Protein AF-0000000076573783 (afdb_homodimer)

Foldseek 3Di:
DVVVVVVLLDQDDPVPCPWPQPAPPPPPPPPPVPVPPDDDPDFDPADQAAEEEEPFLFQAFALHGDPLNLVLLQQQAAPVSAGRHQYAYAYQDDDDLVVVQVSVCVSNVYHDDSLSYHYQCLLLLQVQVCQAFQEEEDADDPRVVSSVVSRRDRYDYLVVVCLQPVVQQVVDVVSVVVCVVHHDHNQPPDFHQEYEYSWHHPPLSSVLSVVLLSQQVQRRNPDHDPARDQGGHAYEYTRLFQWWGHNDPATDGIRNVSVVVSQVVNCVVRVYGDDHQAYTGFLFLSPVQSSLLSSQVSCVVVVNPHHRAEYEYEDAALQTRQLSQLLNQQLLVQLCVVVVVDDDDLQVSLVSQVVSDPDNNRTRDSRGDGDDDNYNHYFYEHEDSINDHPVCVVVCLVDPDGHRPVSPPPSSSSDGSGYDNGVSRVSSNVCNVSVHGNHDD/DVVVVVVLLDQDDPVPCPFPQPAPPPPPPPPPCPQPPDDDPDFDPADQAAEEEEPFLFQDFALHGDPLNLVLLQQQAAPVSAGRHQYAYAYQDDDDLVVVQVSVCVSNVYHDDSLSYHYQCLLLLQVQVCQAFQEEEDADDPRVVSSVVSRRDRYDYLVVVCLQPVVQQVVDVVSVVVCVVHHDHNQPPDFHQEYEYSWHHPPLSSVLSVVLLSQQVQRRNPDHDPARDQGGHAYEYTRLFQWWGHNDPATDGIRNVSVVVSQVVNCVVRVYGDDHQAYTGWLFLSPVQSSLLSSQVSCVVVVNPHHRAEYEYEDAALQTRQLSQLQNQQLLVQLCVVVVVDDDDLQVSLVSQVVSDPDNNRTRDSRGPGDDDNYNHYFYEHEDSINDHPVCVVVCLVDVPGHRPVSPPPSSSSDGSGYYNGSSRVSSVVCNVSVHGNHDD

Solvent-accessible surface area (backbone atoms only — not comparable to full-atom values): 46463 Å² total; per-residue (Å²): 117,69,69,64,51,52,56,70,70,50,60,64,57,76,85,67,53,80,65,54,64,62,51,78,73,71,68,76,70,74,69,60,55,85,81,62,65,58,65,90,85,63,67,52,66,62,60,40,45,34,41,36,30,33,40,62,14,44,34,21,40,58,94,41,68,37,70,51,30,47,53,33,53,53,59,39,17,23,82,85,57,44,73,56,56,33,59,34,36,47,35,54,51,65,80,61,43,61,63,50,38,54,51,51,23,64,73,57,62,46,91,70,58,49,74,37,47,34,38,11,51,53,66,51,52,46,44,63,87,56,18,78,39,39,28,36,49,40,39,66,79,66,52,63,60,56,42,42,73,36,53,38,71,34,74,43,45,62,68,58,52,45,57,30,40,57,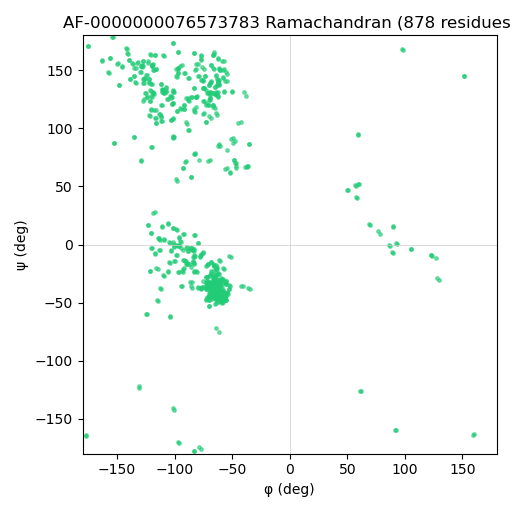60,62,47,59,66,43,62,68,48,44,56,49,47,73,77,51,77,66,72,42,88,78,59,73,64,37,55,30,38,36,36,44,36,46,51,69,43,39,60,52,54,49,47,49,51,47,40,25,38,58,38,50,24,46,68,82,58,56,64,92,59,78,58,92,66,56,50,48,26,36,37,22,15,42,38,30,60,41,34,45,76,36,78,46,68,35,66,32,31,19,42,51,48,51,35,46,40,50,50,42,22,37,74,57,70,44,78,71,70,65,57,29,44,37,10,53,39,27,39,39,40,55,53,49,47,48,32,45,30,52,53,44,25,49,75,74,65,45,82,57,63,42,39,34,35,38,38,39,21,16,37,41,67,30,44,20,24,16,37,42,50,34,30,51,32,40,50,43,38,36,65,72,52,68,73,52,91,69,53,70,72,54,45,33,53,46,49,61,67,37,41,90,46,80,31,31,46,70,55,68,79,40,90,63,63,82,90,56,55,67,40,50,42,22,35,36,24,46,62,29,71,32,47,79,89,41,49,67,56,48,58,74,49,74,51,58,48,43,78,95,62,65,83,50,59,76,36,34,53,28,45,30,62,28,71,34,50,30,56,43,49,35,51,49,32,54,76,64,51,46,56,37,67,53,111,116,68,69,64,51,52,58,70,70,50,61,65,56,77,85,67,52,78,66,56,63,60,52,78,74,73,68,75,71,72,70,60,56,85,83,63,66,57,64,91,84,64,68,54,69,60,58,42,45,34,41,38,30,33,40,64,16,43,35,20,39,58,93,41,69,37,70,50,31,47,54,33,53,53,60,39,17,24,82,86,57,44,73,55,55,32,57,34,36,48,34,55,51,64,80,61,43,60,61,50,38,54,50,52,22,64,72,58,62,47,92,69,58,49,74,36,47,33,38,12,50,54,65,52,51,45,44,63,86,56,19,77,38,40,28,36,49,40,38,65,78,66,50,63,60,55,42,41,74,36,53,38,71,37,74,42,46,62,67,58,50,45,56,31,40,57,62,63,46,60,64,43,63,68,48,45,57,48,46,73,77,51,78,67,72,41,88,78,61,73,65,36,56,30,38,35,35,44,36,47,51,71,42,40,60,51,52,50,47,47,51,48,40,26,38,58,39,50,25,46,68,84,56,56,65,93,58,78,59,91,67,55,49,48,27,36,37,22,15,44,37,31,60,42,33,46,75,35,77,46,69,35,67,32,31,19,43,51,47,51,34,47,40,51,50,41,23,38,74,58,70,45,78,70,69,66,58,28,45,36,11,54,40,25,38,38,41,54,53,48,47,50,33,44,30,51,52,44,25,49,74,72,67,45,83,58,65,43,40,33,35,38,38,40,22,17,37,41,67,29,44,21,24,16,38,43,50,34,29,51,32,40,49,43,37,37,65,72,52,67,73,52,89,70,54,70,72,53,44,35,54,43,48,60,68,37,42,92,47,79,31,32,46,69,57,68,80,41,91,64,63,81,87,57,54,67,42,49,45,23,36,36,25,47,62,29,70,32,46,79,89,42,51,67,57,48,58,72,50,74,50,57,46,44,77,92,61,65,83,50,61,76,36,34,52,28,46,31,66,28,72,34,50,30,56,42,49,37,51,48,33,56,74,64,51,45,56,37,68,51,110

Nearest PDB structures (foldseek):
  3rf6-assembly1_B  TM=8.123E-01  e=5.732E-24  Saccharomyces cerevisiae
  3kc2-assembly1_A  TM=8.515E-01  e=7.891E-23  Saccharomyces cerevisiae
  2x4d-assembly1_A  TM=7.204E-01  e=2.979E-10  Homo sapiens
  4i9f-assembly1_A  TM=7.483E-01  e=1.105E-09  Mycobacterium tuberculosis
  4i9f-assembly1_B  TM=7.111E-01  e=5.979E-08  Mycobacterium tuberculosis

Secondary structure (DSSP, 8-state):
-HHHHHHHH----GGG----B-----------HHHH---TT---SS-SEEEEE--BTTTEETTEEPHHHHHHHHHTB-TTSSBSS-EEEE-S--S-HHHHHHHHHHHHT----GGGEE-TTGGGGG-GGGTTSEEEEESSS-HHHHHHHHT-SEEE-HHHHHHH-GGG--SSHHHHHHHHH-----TTPPPP-EEEE-S--S-HHHHHHHHHHHHHTTT--SS--SS--S--S-EEEE---SEE--SSSS-EE-HHHHHHHHHHHHHHHHSS----SEEESTT-HHHHHHHHHHHHHHHHHTT--SPP-EEEEEES-IIIIIHHHHHHHHHHHHHHHHHTT----HHHHHHHHHHH-S-GGGSPPTT--PPPP---EEEEEEESSSS--GGGHHHHHH---SS-GGGTT-GGGG--SEEESSHHHHHHHHHHHTT--TT--/-HHHHHHHH----GGG----------------HHHH---TT---SS-SEEEEE--BTTTEETTEEPHHHHHHHHHTB-TTSSBSS-EEEE-S--S-HHHHHHHHHHHHT----GGGEE-TTGGGGG-GGGTTSEEEEESSS-HHHHHHHHT--EEE-HHHHHHH-GGG--SSHHHHHHHHH-----TTPPPP-EEEE-S--S-HHHHHHHHHHHHHTTT--SS--SS--S--S-EEEE---SEE--SSSS-EE-HHHHHHHHHHHHHHHHSS----SEEESTT-HHHHHHHHHHHHHHHHHTT--SPP-EEEEEES-IIIIIHHHHHHHHHHHHHHHHHTT----HHHHHHHHHHH-S-GGGSPPTT--PPPP---EEEEEEESSSS--GGGHHHHHH---SS-GGGTT-GGGG--SEEESSHHHHHHHHHHHTT--TT--

Structure (mmCIF, N/CA/C/O backbone):
data_AF-0000000076573783-model_v1
#
loop_
_entity.id
_entity.type
_entity.pdbx_description
1 polymer 'Cat eye syndrome critical region protein 5'
#
loop_
_atom_site.group_PDB
_atom_site.id
_atom_site.type_symbol
_atom_site.label_atom_id
_atom_site.label_alt_id
_atom_site.label_comp_id
_atom_site.label_asym_id
_atom_site.label_entity_id
_atom_site.label_seq_id
_atom_site.pdbx_PDB_ins_code
_atom_site.Cartn_x
_atom_site.Cartn_y
_atom_site.Cartn_z
_atom_site.occupancy
_atom_site.B_iso_or_equiv
_atom_site.auth_seq_id
_atom_site.auth_comp_id
_atom_site.auth_asym_id
_atom_site.auth_atom_id
_atom_site.pdbx_PDB_model_num
ATOM 1 N N . MET A 1 1 ? -34.719 38.531 8.078 1 29.83 1 MET A N 1
ATOM 2 C CA . MET A 1 1 ? -33.375 38.156 7.672 1 29.83 1 MET A CA 1
ATOM 3 C C . MET A 1 1 ? -32.344 38.781 8.594 1 29.83 1 MET A C 1
ATOM 5 O O . MET A 1 1 ? -31.297 38.188 8.875 1 29.83 1 MET A O 1
ATOM 9 N N . ASP A 1 2 ? -32.625 40 8.977 1 37.53 2 ASP A N 1
ATOM 10 C CA . ASP A 1 2 ? -31.75 40.812 9.789 1 37.53 2 ASP A CA 1
ATOM 11 C C . ASP A 1 2 ? -31.641 40.281 11.211 1 37.53 2 ASP A C 1
ATOM 13 O O . ASP A 1 2 ? -30.547 40.281 11.797 1 37.53 2 ASP A O 1
ATOM 17 N N . ASP A 1 3 ? -32.688 39.938 11.781 1 40.06 3 ASP A N 1
ATOM 18 C CA . ASP A 1 3 ? -32.719 39.531 13.172 1 40.06 3 ASP A CA 1
ATOM 19 C C . ASP A 1 3 ? -32.062 38.156 13.359 1 40.06 3 ASP A C 1
ATOM 21 O O . ASP A 1 3 ? -31.422 37.906 14.375 1 40.06 3 ASP A O 1
ATOM 25 N N . MET A 1 4 ? -32.156 37.312 12.453 1 39.81 4 MET A N 1
ATOM 26 C CA . MET A 1 4 ? -31.594 35.969 12.508 1 39.81 4 MET A CA 1
ATOM 27 C C . MET A 1 4 ? -30.078 36.031 12.445 1 39.81 4 MET A C 1
ATOM 29 O O . MET A 1 4 ? -29.391 35.219 13.07 1 39.81 4 MET A O 1
ATOM 33 N N . LEU A 1 5 ? -29.516 36.938 11.664 1 43.06 5 LEU A N 1
ATOM 34 C CA . LEU A 1 5 ? -28.078 37.156 11.57 1 43.06 5 LEU A CA 1
ATOM 35 C C . LEU A 1 5 ? -27.516 37.719 12.867 1 43.06 5 LEU A C 1
ATOM 37 O O . LEU A 1 5 ? -26.406 37.375 13.273 1 43.06 5 LEU A O 1
ATOM 41 N N . SER A 1 6 ? -28.312 38.562 13.492 1 46.16 6 SER A N 1
ATOM 42 C CA . SER A 1 6 ? -27.859 39.156 14.758 1 46.16 6 SER A CA 1
ATOM 43 C C . SER A 1 6 ? -27.609 38.062 15.805 1 46.16 6 SER A C 1
ATOM 45 O O . SER A 1 6 ? -26.656 38.156 16.562 1 46.16 6 SER A O 1
ATOM 47 N N . ASP A 1 7 ? -28.406 37.125 15.758 1 49.81 7 ASP A N 1
ATOM 48 C CA . ASP A 1 7 ? -28.281 36.062 16.719 1 49.81 7 ASP A CA 1
ATOM 49 C C . ASP A 1 7 ? -27.078 35.188 16.406 1 49.81 7 ASP A C 1
ATOM 51 O O . ASP A 1 7 ? -26.438 34.656 17.328 1 49.81 7 ASP A O 1
ATOM 55 N N . LEU A 1 8 ? -26.75 35.156 15.172 1 50.75 8 LEU A N 1
ATOM 56 C CA . LEU A 1 8 ? -25.641 34.312 14.766 1 50.75 8 LEU A CA 1
ATOM 57 C C . LEU A 1 8 ? -24.312 34.906 15.219 1 50.75 8 LEU A C 1
ATOM 59 O O . LEU A 1 8 ? -23.359 34.156 15.508 1 50.75 8 LEU A O 1
ATOM 63 N N . TYR A 1 9 ? -24.328 36.219 15.328 1 49.34 9 TYR A N 1
ATOM 64 C CA . TYR A 1 9 ? -23.109 36.906 15.742 1 49.34 9 TYR A CA 1
ATOM 65 C C . TYR A 1 9 ? -23.078 37.094 17.25 1 49.34 9 TYR A C 1
ATOM 67 O O . TYR A 1 9 ? -22.062 37.531 17.812 1 49.34 9 TYR A O 1
ATOM 75 N N . ALA A 1 10 ? -24.219 36.688 17.906 1 57 10 ALA A N 1
ATOM 76 C CA . ALA A 1 10 ? -24.281 36.906 19.344 1 57 10 ALA A CA 1
ATOM 77 C C . ALA A 1 10 ? -23.359 35.938 20.078 1 57 10 ALA A C 1
ATOM 79 O O . ALA A 1 10 ? -23.359 34.75 19.781 1 57 10 ALA A O 1
ATOM 80 N N . ILE A 1 11 ? -22.406 36.375 20.844 1 56.38 11 ILE A N 1
ATOM 81 C CA . ILE A 1 11 ? -21.578 35.562 21.734 1 56.38 11 ILE A CA 1
ATOM 82 C C . ILE A 1 11 ? -22.406 35.062 22.906 1 56.38 11 ILE A C 1
ATOM 84 O O . ILE A 1 11 ? -23.047 35.875 23.609 1 56.38 11 ILE A O 1
ATOM 88 N N . PRO A 1 12 ? -22.656 33.812 22.938 1 57.38 12 PRO A N 1
ATOM 89 C CA . PRO A 1 12 ? -23.5 33.281 24.016 1 57.38 12 PRO A CA 1
ATOM 90 C C . PRO A 1 12 ? -22.953 33.656 25.406 1 57.38 12 PRO A C 1
ATOM 92 O O . PRO A 1 12 ? -21.766 33.938 25.547 1 57.38 12 PRO A O 1
ATOM 95 N N . SER A 1 13 ? -23.938 33.812 26.359 1 56.34 13 SER A N 1
ATOM 96 C CA . SER A 1 13 ? -23.531 33.938 27.75 1 56.34 13 SER A CA 1
ATOM 97 C C . SER A 1 13 ? -22.844 32.688 28.25 1 56.34 13 SER A C 1
ATOM 99 O O . SER A 1 13 ? -23.031 31.594 27.688 1 56.34 13 SER A O 1
ATOM 101 N N . PRO A 1 14 ? -21.828 32.781 29.078 1 52.31 14 PRO A N 1
ATOM 102 C CA . PRO A 1 14 ? -21.109 31.625 29.625 1 52.31 14 PRO A CA 1
ATOM 103 C C . PRO A 1 14 ? -22.047 30.5 30.047 1 52.31 14 PRO A C 1
ATOM 105 O O . PRO A 1 14 ? -21.703 29.328 29.922 1 52.31 14 PRO A O 1
ATOM 108 N N . GLU A 1 15 ? -23.172 30.844 30.547 1 54.28 15 GLU A N 1
ATOM 109 C CA . GLU A 1 15 ? -24.109 29.859 31.062 1 54.28 15 GLU A CA 1
ATOM 110 C C . GLU A 1 15 ? -24.688 29 29.922 1 54.28 15 GLU A C 1
ATOM 112 O O . GLU A 1 15 ? -25.109 27.859 30.141 1 54.28 15 GLU A O 1
ATOM 117 N N . GLN A 1 16 ? -24.641 29.531 28.844 1 50.06 16 GLN A N 1
ATOM 118 C CA . GLN A 1 16 ? -25.25 28.875 27.688 1 50.06 16 GLN A CA 1
ATOM 119 C C . GLN A 1 16 ? -24.266 27.906 27.031 1 50.06 16 GLN A C 1
ATOM 121 O O . GLN A 1 16 ? -24.656 27.094 26.188 1 50.06 16 GLN A O 1
ATOM 126 N N . LEU A 1 17 ? -23.188 28.094 27.359 1 50 17 LEU A N 1
ATOM 127 C CA . LEU A 1 17 ? -22.156 27.266 26.734 1 50 17 LEU A CA 1
ATOM 128 C C . LEU A 1 17 ? -22.047 25.922 27.453 1 50 17 LEU A C 1
ATOM 130 O O . LEU A 1 17 ? -21.734 25.859 28.641 1 50 17 LEU A O 1
ATOM 134 N N . ASP A 1 18 ? -22.984 24.969 27.188 1 49.59 18 ASP A N 1
ATOM 135 C CA . ASP A 1 18 ? -22.719 23.609 27.625 1 49.59 18 ASP A CA 1
ATOM 136 C C . ASP A 1 18 ? -21.406 23.094 27.062 1 49.59 18 ASP A C 1
ATOM 138 O O . ASP A 1 18 ? -21.359 22.578 25.938 1 49.59 18 ASP A O 1
ATOM 142 N N . ILE A 1 19 ? -20.406 23.703 27.469 1 49.66 19 ILE A N 1
ATOM 143 C CA . ILE A 1 19 ? -19.062 23.344 27.016 1 49.66 19 ILE A CA 1
ATOM 144 C C . ILE A 1 19 ? -18.75 21.891 27.422 1 49.66 19 ILE A C 1
ATOM 146 O O . ILE A 1 19 ? -18.719 21.578 28.609 1 49.66 19 ILE A O 1
ATOM 150 N N . ARG A 1 20 ? -19.078 20.906 26.688 1 48.31 20 ARG A N 1
ATOM 151 C CA . ARG A 1 20 ? -18.562 19.578 27.016 1 48.31 20 ARG A CA 1
ATOM 152 C C . ARG A 1 20 ? -17.047 19.578 27.109 1 48.31 20 ARG A C 1
ATOM 154 O O . ARG A 1 20 ? -16.359 19.562 26.078 1 48.31 20 ARG A O 1
ATOM 161 N N . LYS A 1 21 ? -16.5 20.391 28.234 1 50.69 21 LYS A N 1
ATOM 162 C CA . LYS A 1 21 ? -15.078 20.172 28.5 1 50.69 21 LYS A CA 1
ATOM 163 C C . LYS A 1 21 ? -14.758 18.688 28.594 1 50.69 21 LYS A C 1
ATOM 165 O O . LYS A 1 21 ? -15.328 17.969 29.422 1 50.69 21 LYS A O 1
ATOM 170 N N . ALA A 1 22 ? -14.422 18.141 27.547 1 46.88 22 ALA A N 1
ATOM 171 C CA . ALA A 1 22 ? -14.188 16.703 27.547 1 46.88 22 ALA A CA 1
ATOM 172 C C . ALA A 1 22 ? -13.008 16.328 28.438 1 46.88 22 ALA A C 1
ATOM 174 O O . ALA A 1 22 ? -13.031 15.305 29.125 1 46.88 22 ALA A O 1
ATOM 175 N N . SER A 1 23 ? -11.656 16.578 28.141 1 46.06 23 SER A N 1
ATOM 176 C CA . SER A 1 23 ? -10.516 15.891 28.734 1 46.06 23 SER A CA 1
ATOM 177 C C . SER A 1 23 ? -10.047 16.609 30 1 46.06 23 SER A C 1
ATOM 179 O O . SER A 1 23 ? -10.18 17.828 30.109 1 46.06 23 SER A O 1
ATOM 181 N N . ILE A 1 24 ? -9.953 15.875 31.156 1 40.88 24 ILE A N 1
ATOM 182 C CA . ILE A 1 24 ? -9.453 16.047 32.531 1 40.88 24 ILE A CA 1
ATOM 183 C C . ILE A 1 24 ? -8.008 16.531 32.469 1 40.88 24 ILE A C 1
ATOM 185 O O . ILE A 1 24 ? -7.355 16.641 33.531 1 40.88 24 ILE A O 1
ATOM 189 N N . ILE A 1 25 ? -7.379 16.547 31.359 1 41.12 25 ILE A N 1
ATOM 190 C CA . ILE A 1 25 ? -5.992 16.938 31.609 1 41.12 25 ILE A CA 1
ATOM 191 C C . ILE A 1 25 ? -5.941 18.328 32.219 1 41.12 25 ILE A C 1
ATOM 193 O O . ILE A 1 25 ? -6.375 19.297 31.578 1 41.12 25 ILE A O 1
ATOM 197 N N . SER A 1 26 ? -6.098 18.359 33.531 1 37.19 26 SER A N 1
ATOM 198 C CA . SER A 1 26 ? -6.012 19.578 34.344 1 37.19 26 SER A CA 1
ATOM 199 C C . SER A 1 26 ? -4.953 20.531 33.781 1 37.19 26 SER A C 1
ATOM 201 O O . SER A 1 26 ? -3.783 20.172 33.656 1 37.19 26 SER A O 1
ATOM 203 N N . THR A 1 27 ? -5.309 21.328 32.875 1 39.72 27 THR A N 1
ATOM 204 C CA . THR A 1 27 ? -4.457 22.453 32.531 1 39.72 27 THR A CA 1
ATOM 205 C C . THR A 1 27 ? -4.02 23.203 33.781 1 39.72 27 THR A C 1
ATOM 207 O O . THR A 1 27 ? -4.852 23.75 34.5 1 39.72 27 THR A O 1
ATOM 210 N N . ASP A 1 28 ? -3.197 22.703 34.531 1 37.16 28 ASP A N 1
ATOM 211 C CA . ASP A 1 28 ? -2.619 23.609 35.531 1 37.16 28 ASP A CA 1
ATOM 212 C C . ASP A 1 28 ? -2.422 25 34.938 1 37.16 28 ASP A C 1
ATOM 214 O O . ASP A 1 28 ? -1.57 25.219 34.062 1 37.16 28 ASP A O 1
ATOM 218 N N . SER A 1 29 ? -3.514 25.641 34.656 1 37.34 29 SER A N 1
ATOM 219 C CA . SER A 1 29 ? -3.416 27.062 34.312 1 37.34 29 SER A CA 1
ATOM 220 C C . SER A 1 29 ? -2.381 27.766 35.188 1 37.34 29 SER A C 1
ATOM 222 O O . SER A 1 29 ? -2.613 27.984 36.375 1 37.34 29 SER A O 1
ATOM 224 N N . TYR A 1 30 ? -1.224 27.516 35.125 1 36.31 30 TYR A N 1
ATOM 225 C CA . TYR A 1 30 ? -0.291 28.438 35.781 1 36.31 30 TYR A CA 1
ATOM 226 C C . TYR A 1 30 ? -0.635 29.891 35.438 1 36.31 30 TYR A C 1
ATOM 228 O O . TYR A 1 30 ? -0.472 30.328 34.312 1 36.31 30 TYR A O 1
ATOM 236 N N . THR A 1 31 ? -1.709 30.406 35.938 1 37.84 31 THR A N 1
ATOM 237 C CA . THR A 1 31 ? -1.925 31.844 35.969 1 37.84 31 THR A CA 1
ATOM 238 C C . THR A 1 31 ? -0.679 32.562 36.469 1 37.84 31 THR A C 1
ATOM 240 O O . THR A 1 31 ? -0.341 32.5 37.656 1 37.84 31 THR A O 1
ATOM 243 N N . ASP A 1 32 ? 0.332 32.562 35.844 1 39.31 32 ASP A N 1
ATOM 244 C CA . ASP A 1 32 ? 1.254 33.625 36.281 1 39.31 32 ASP A CA 1
ATOM 245 C C . ASP A 1 32 ? 0.549 34.969 36.375 1 39.31 32 ASP A C 1
ATOM 247 O O . ASP A 1 32 ? 0.092 35.5 35.344 1 39.31 32 ASP A O 1
ATOM 251 N N . GLU A 1 33 ? -0.025 35.344 37.344 1 40.78 33 GLU A N 1
ATOM 252 C CA . GLU A 1 33 ? -0.755 36.531 37.812 1 40.78 33 GLU A CA 1
ATOM 253 C C . GLU A 1 33 ? -0.15 37.812 37.25 1 40.78 33 GLU A C 1
ATOM 255 O O . GLU A 1 33 ? -0.83 38.844 37.125 1 40.78 33 GLU A O 1
ATOM 260 N N . LYS A 1 34 ? 1.098 37.938 37.125 1 45.03 34 LYS A N 1
ATOM 261 C CA . LYS A 1 34 ? 1.688 39.25 36.812 1 45.03 34 LYS A CA 1
ATOM 262 C C . LYS A 1 34 ? 1.239 39.75 35.438 1 45.03 34 LYS A C 1
ATOM 264 O O . LYS A 1 34 ? 1.065 40.969 35.25 1 45.03 34 LYS A O 1
ATOM 269 N N . HIS A 1 35 ? 1.264 38.969 34.531 1 43.66 35 HIS A N 1
ATOM 270 C CA . HIS A 1 35 ? 0.929 39.438 33.188 1 43.66 35 HIS A CA 1
ATOM 271 C C . HIS A 1 35 ? -0.559 39.25 32.906 1 43.66 35 HIS A C 1
ATOM 273 O O . HIS A 1 35 ? -1.073 39.812 31.922 1 43.66 35 HIS A O 1
ATOM 279 N N . ASP A 1 36 ? -1.274 38.375 33.625 1 48.38 36 ASP A N 1
ATOM 280 C CA . ASP A 1 36 ? -2.658 38.062 33.312 1 48.38 36 ASP A CA 1
ATOM 281 C C . ASP A 1 36 ? -3.631 38.969 34.031 1 48.38 36 ASP A C 1
ATOM 283 O O . ASP A 1 36 ? -4.848 38.812 33.938 1 48.38 36 ASP A O 1
ATOM 287 N N . PHE A 1 37 ? -3.084 39.688 35.031 1 41.59 37 PHE A N 1
ATOM 288 C CA . PHE A 1 37 ? -4.094 40.375 35.844 1 41.59 37 PHE A CA 1
ATOM 289 C C . PHE A 1 37 ? -4.762 41.5 35.062 1 41.59 37 PHE A C 1
ATOM 291 O O . PHE A 1 37 ? -4.133 42.5 34.781 1 41.59 37 PHE A O 1
ATOM 298 N N . PHE A 1 38 ? -5.516 41.25 34.219 1 48.59 38 PHE A N 1
ATOM 299 C CA . PHE A 1 38 ? -6.406 42.344 33.812 1 48.59 38 PHE A CA 1
ATOM 300 C C . PHE A 1 38 ? -7.594 42.438 34.75 1 48.59 38 PHE A C 1
ATOM 302 O O . PHE A 1 38 ? -8.203 41.438 35.125 1 48.59 38 PHE A O 1
ATOM 309 N N . PRO A 1 39 ? -7.719 43.562 35.469 1 42.72 39 PRO A N 1
ATOM 310 C CA . PRO A 1 39 ? -8.891 43.688 36.312 1 42.72 39 PRO A CA 1
ATOM 311 C C . PRO A 1 39 ? -10.156 43.125 35.688 1 42.72 39 PRO A C 1
ATOM 313 O O . PRO A 1 39 ? -10.375 43.281 34.5 1 42.72 39 PRO A O 1
ATOM 316 N N . LEU A 1 40 ? -10.828 42.344 36.281 1 42.19 40 LEU A N 1
ATOM 317 C CA . LEU A 1 40 ? -12.172 41.844 36 1 42.19 40 LEU A CA 1
ATOM 318 C C . LEU A 1 40 ? -13.086 42.969 35.562 1 42.19 40 LEU A C 1
ATOM 320 O O . LEU A 1 40 ? -13.172 44 36.219 1 42.19 40 LEU A O 1
ATOM 324 N N . GLY A 1 41 ? -13.422 43.062 34.219 1 48.19 41 GLY A N 1
ATOM 325 C CA . GLY A 1 41 ? -14.344 44 33.594 1 48.19 41 GLY A CA 1
ATOM 326 C C . GLY A 1 41 ? -13.75 44.75 32.406 1 48.19 41 GLY A C 1
ATOM 327 O O . GLY A 1 41 ? -14.469 45.375 31.656 1 48.19 41 GLY A O 1
ATOM 328 N N . LEU A 1 42 ? -12.406 44.938 32.469 1 49.25 42 LEU A N 1
ATOM 329 C CA . LEU A 1 42 ? -11.883 45.75 31.359 1 49.25 42 LEU A CA 1
ATOM 330 C C . LEU A 1 42 ? -11.484 44.844 30.188 1 49.25 42 LEU A C 1
ATOM 332 O O . LEU A 1 42 ? -10.727 43.906 30.344 1 49.25 42 LEU A O 1
ATOM 336 N N . LYS A 1 43 ? -12.32 44.875 29.172 1 58.22 43 LYS A N 1
ATOM 337 C CA . LYS A 1 43 ? -12.047 44.156 27.922 1 58.22 43 LYS A CA 1
ATOM 338 C C . LYS A 1 43 ? -10.656 44.469 27.406 1 58.22 43 LYS A C 1
ATOM 340 O O . LYS A 1 43 ? -10.227 45.625 27.406 1 58.22 43 LYS A O 1
ATOM 345 N N . GLN A 1 44 ? -9.945 43.406 27.078 1 65.19 44 GLN A N 1
ATOM 346 C CA . GLN A 1 44 ? -8.57 43.5 26.609 1 65.19 44 GLN A CA 1
ATOM 347 C C . GLN A 1 44 ? -8.492 44.25 25.281 1 65.19 44 GLN A C 1
ATOM 349 O O . GLN A 1 44 ? -9.297 44 24.375 1 65.19 44 GLN A O 1
ATOM 354 N N . LYS A 1 45 ? -7.688 45.188 25.219 1 76.75 45 LYS A N 1
ATOM 355 C CA . LYS A 1 45 ? -7.453 45.938 23.984 1 76.75 45 LYS A CA 1
ATOM 356 C C . LYS A 1 45 ? -6.746 45.062 22.953 1 76.75 45 LYS A C 1
ATOM 358 O O . LYS A 1 45 ? -7.059 45.125 21.766 1 76.75 45 LYS A O 1
ATOM 363 N N . GLU A 1 46 ? -5.879 44.219 23.5 1 90.12 46 GLU A N 1
ATOM 364 C CA . GLU A 1 46 ? -5.137 43.312 22.625 1 90.12 46 GLU A CA 1
ATOM 365 C C . GLU A 1 46 ? -5.277 41.844 23.078 1 90.12 46 GLU A C 1
ATOM 367 O O . GLU A 1 46 ? -5.301 41.562 24.281 1 90.12 46 GLU A O 1
ATOM 372 N N . PRO A 1 47 ? -5.367 41 22.125 1 93.06 47 PRO A N 1
ATOM 373 C CA . PRO A 1 47 ? -5.418 39.594 22.531 1 93.06 47 PRO A CA 1
ATOM 374 C C . PRO A 1 47 ? -4.055 39.062 22.953 1 93.06 47 PRO A C 1
ATOM 376 O O . PRO A 1 47 ? -3.021 39.562 22.516 1 93.06 47 PRO A O 1
ATOM 379 N N . ASN A 1 48 ? -4.035 38.094 23.797 1 94.19 48 ASN A N 1
ATOM 380 C CA . ASN A 1 48 ? -2.828 37.375 24.156 1 94.19 48 ASN A CA 1
ATOM 381 C C . ASN A 1 48 ? -2.947 35.875 23.781 1 94.19 48 ASN A C 1
ATOM 383 O O . ASN A 1 48 ? -2.416 35.031 24.484 1 94.19 48 ASN A O 1
ATOM 387 N N . PHE A 1 49 ? -3.762 35.625 22.781 1 95.62 49 PHE A N 1
ATOM 388 C CA . PHE A 1 49 ? -3.951 34.281 22.25 1 95.62 49 PHE A CA 1
ATOM 389 C C . PHE A 1 49 ? -3.955 34.281 20.719 1 95.62 49 PHE A C 1
ATOM 391 O O . PHE A 1 49 ? -4.086 35.344 20.109 1 95.62 49 PHE A O 1
ATOM 398 N N . GLY A 1 50 ? -3.637 33.188 20.109 1 97.81 50 GLY A N 1
ATOM 399 C CA . GLY A 1 50 ? -3.676 33 18.672 1 97.81 50 GLY A CA 1
ATOM 400 C C . GLY A 1 50 ? -4.477 31.766 18.25 1 97.81 50 GLY A C 1
ATOM 401 O O . GLY A 1 50 ? -4.754 30.891 19.062 1 97.81 50 GLY A O 1
ATOM 402 N N . LEU A 1 51 ? -4.906 31.844 17 1 98.69 51 LEU A N 1
ATOM 403 C CA . LEU A 1 51 ? -5.77 30.781 16.5 1 98.69 51 LEU A CA 1
ATOM 404 C C . LEU A 1 51 ? -5.113 30.047 15.336 1 98.69 51 LEU A C 1
ATOM 406 O O . LEU A 1 51 ? -4.598 30.672 14.414 1 98.69 51 LEU A O 1
ATOM 410 N N . LEU A 1 52 ? -5.062 28.75 15.391 1 98.81 52 LEU A N 1
ATOM 411 C CA . LEU A 1 52 ? -4.656 27.859 14.305 1 98.81 52 LEU A CA 1
ATOM 412 C C . LEU A 1 52 ? -5.844 27.062 13.773 1 98.81 52 LEU A C 1
ATOM 414 O O . LEU A 1 52 ? -6.625 26.516 14.555 1 98.81 52 LEU A O 1
ATOM 418 N N . PHE A 1 53 ? -5.996 27.062 12.43 1 98.69 53 PHE A N 1
ATOM 419 C CA . PHE A 1 53 ? -7.133 26.391 11.812 1 98.69 53 PHE A CA 1
ATOM 420 C C . PHE A 1 53 ? -6.66 25.312 10.844 1 98.69 53 PHE A C 1
ATOM 422 O O . PHE A 1 53 ? -5.887 25.594 9.922 1 98.69 53 PHE A O 1
ATOM 429 N N . ASP A 1 54 ? -7.113 24.078 11.07 1 97.69 54 ASP A N 1
ATOM 430 C CA . ASP A 1 54 ? -7.129 23.172 9.922 1 97.69 54 ASP A CA 1
ATOM 431 C C . ASP A 1 54 ? -8.055 23.688 8.828 1 97.69 54 ASP A C 1
ATOM 433 O O . ASP A 1 54 ? -8.875 24.578 9.062 1 97.69 54 ASP A O 1
ATOM 437 N N . ILE A 1 55 ? -7.875 23.219 7.625 1 96.31 55 ILE A N 1
ATOM 438 C CA . ILE A 1 55 ? -8.648 23.766 6.512 1 96.31 55 ILE A CA 1
ATOM 439 C C . ILE A 1 55 ? -9.75 22.781 6.117 1 96.31 55 ILE A C 1
ATOM 441 O O . ILE A 1 55 ? -10.93 23.031 6.363 1 96.31 55 ILE A O 1
ATOM 445 N N . ASP A 1 56 ? -9.367 21.609 5.68 1 92.25 56 ASP A N 1
ATOM 446 C CA . ASP A 1 56 ? -10.328 20.641 5.168 1 92.25 56 ASP A CA 1
ATOM 447 C C . ASP A 1 56 ? -11.195 20.078 6.293 1 92.25 56 ASP A C 1
ATOM 449 O O . ASP A 1 56 ? -10.68 19.5 7.25 1 92.25 56 ASP A O 1
ATOM 453 N N . GLY A 1 57 ? -12.453 20.281 6.18 1 93.56 57 GLY A N 1
ATOM 454 C CA . GLY A 1 57 ? -13.375 19.781 7.18 1 93.56 57 GLY A CA 1
ATOM 455 C C . GLY A 1 57 ? -13.625 20.766 8.312 1 93.56 57 GLY A C 1
ATOM 456 O O . GLY A 1 57 ? -14.5 20.531 9.148 1 93.56 57 GLY A O 1
ATOM 457 N N . VAL A 1 58 ? -12.883 21.828 8.305 1 97.06 58 VAL A N 1
ATOM 458 C CA . VAL A 1 58 ? -13.023 22.844 9.344 1 97.06 58 VAL A CA 1
ATOM 459 C C . VAL A 1 58 ? -13.523 24.141 8.727 1 97.06 58 VAL A C 1
ATOM 461 O O . VAL A 1 58 ? -14.484 24.734 9.219 1 97.06 58 VAL A O 1
ATOM 464 N N . LEU A 1 59 ? -12.883 24.531 7.637 1 97.5 59 LEU A N 1
ATOM 465 C CA . LEU A 1 59 ? -13.227 25.781 6.961 1 97.5 59 LEU A CA 1
ATOM 466 C C . LEU A 1 59 ? -13.844 25.5 5.594 1 97.5 59 LEU A C 1
ATOM 468 O O . LEU A 1 59 ? -14.727 26.25 5.145 1 97.5 59 LEU A O 1
ATOM 472 N N . LEU A 1 60 ? -13.297 24.484 4.961 1 94.12 60 LEU A N 1
ATOM 473 C CA . LEU A 1 60 ? -13.703 24.156 3.6 1 94.12 60 LEU A CA 1
ATOM 474 C C . LEU A 1 60 ? -14.062 22.672 3.492 1 94.12 60 LEU A C 1
ATOM 476 O O . LEU A 1 60 ? -13.562 21.844 4.258 1 94.12 60 LEU A O 1
ATOM 480 N N . ARG A 1 61 ? -14.883 22.312 2.59 1 88.44 61 ARG A N 1
ATOM 481 C CA . ARG A 1 61 ? -15.07 20.984 2.016 1 88.44 61 ARG A CA 1
ATOM 482 C C . ARG A 1 61 ? -14.727 20.969 0.531 1 88.44 61 ARG A C 1
ATOM 484 O O . ARG A 1 61 ? -15.531 21.391 -0.302 1 88.44 61 ARG A O 1
ATOM 491 N N . GLY A 1 62 ? -13.602 20.422 0.309 1 81.88 62 GLY A N 1
ATOM 492 C CA . GLY A 1 62 ? -13.07 20.688 -1.021 1 81.88 62 GLY A CA 1
ATOM 493 C C . GLY A 1 62 ? -12.812 22.156 -1.277 1 81.88 62 GLY A C 1
ATOM 494 O O . GLY A 1 62 ? -12.109 22.812 -0.503 1 81.88 62 GLY A O 1
ATOM 495 N N . SER A 1 63 ? -13.406 22.641 -2.373 1 83.31 63 SER A N 1
ATOM 496 C CA . SER A 1 63 ? -13.234 24.062 -2.691 1 83.31 63 SER A CA 1
ATOM 497 C C . SER A 1 63 ? -14.406 24.891 -2.176 1 83.31 63 SER A C 1
ATOM 499 O O . SER A 1 63 ? -14.43 26.109 -2.33 1 83.31 63 SER A O 1
ATOM 501 N N . THR A 1 64 ? -15.281 24.281 -1.453 1 87.69 64 THR A N 1
ATOM 502 C CA . THR A 1 64 ? -16.5 24.938 -0.995 1 87.69 64 THR A CA 1
ATOM 503 C C . THR A 1 64 ? -16.375 25.359 0.469 1 87.69 64 THR A C 1
ATOM 505 O O . THR A 1 64 ? -16.141 24.516 1.34 1 87.69 64 THR A O 1
ATOM 508 N N . PRO A 1 65 ? -16.531 26.641 0.722 1 94.56 65 PRO A N 1
ATOM 509 C CA . PRO A 1 65 ? -16.453 27.078 2.117 1 94.56 65 PRO A CA 1
ATOM 510 C C . PRO A 1 65 ? -17.625 26.578 2.961 1 94.56 65 PRO A C 1
ATOM 512 O O . PRO A 1 65 ? -18.75 26.516 2.477 1 94.56 65 PRO A O 1
ATOM 515 N N . ILE A 1 66 ? -17.344 26.188 4.137 1 94.31 66 ILE A N 1
ATOM 516 C CA . ILE A 1 66 ? -18.391 25.938 5.117 1 94.31 66 ILE A CA 1
ATOM 517 C C . ILE A 1 66 ? -19.047 27.266 5.531 1 94.31 66 ILE A C 1
ATOM 519 O O . ILE A 1 66 ? -18.344 28.188 5.934 1 94.31 66 ILE A O 1
ATOM 523 N N . PRO A 1 67 ? -20.344 27.391 5.434 1 96.19 67 PRO A N 1
ATOM 524 C CA . PRO A 1 67 ? -21 28.688 5.668 1 96.19 67 PRO A CA 1
ATOM 525 C C . PRO A 1 67 ? -20.656 29.281 7.031 1 96.19 67 PRO A C 1
ATOM 527 O O . PRO A 1 67 ? -20.391 30.484 7.137 1 96.19 67 PRO A O 1
ATOM 530 N N . GLU A 1 68 ? -20.625 28.438 8.047 1 96.44 68 GLU A N 1
ATOM 531 C CA . GLU A 1 68 ? -20.328 28.906 9.398 1 96.44 68 GLU A CA 1
ATOM 532 C C . GLU A 1 68 ? -18.906 29.438 9.5 1 96.44 68 GLU A C 1
ATOM 534 O O . GLU A 1 68 ? -18.609 30.281 10.352 1 96.44 68 GLU A O 1
ATOM 539 N N . ALA A 1 69 ? -18.031 28.953 8.664 1 97.56 69 ALA A N 1
ATOM 540 C CA . ALA A 1 69 ? -16.641 29.422 8.664 1 97.56 69 ALA A CA 1
ATOM 541 C C . ALA A 1 69 ? -16.547 30.875 8.219 1 97.56 69 ALA A C 1
ATOM 543 O O . ALA A 1 69 ? -15.719 31.625 8.727 1 97.56 69 ALA A O 1
ATOM 544 N N . ILE A 1 70 ? -17.375 31.25 7.273 1 96.88 70 ILE A N 1
ATOM 545 C CA . ILE A 1 70 ? -17.406 32.625 6.789 1 96.88 70 ILE A CA 1
ATOM 546 C C . ILE A 1 70 ? -17.797 33.562 7.926 1 96.88 70 ILE A C 1
ATOM 548 O O . ILE A 1 70 ? -17.141 34.594 8.156 1 96.88 70 ILE A O 1
ATOM 552 N N . LEU A 1 71 ? -18.812 33.156 8.609 1 95.88 71 LEU A N 1
ATOM 553 C CA . LEU A 1 71 ? -19.312 33.938 9.734 1 95.88 71 LEU A CA 1
ATOM 554 C C . LEU A 1 71 ? -18.266 34 10.852 1 95.88 71 LEU A C 1
ATOM 556 O O . LEU A 1 71 ? -18.094 35.031 11.484 1 95.88 71 LEU A O 1
ATOM 560 N N . ALA A 1 72 ? -17.672 32.906 11.094 1 96.69 72 ALA A N 1
ATOM 561 C CA . ALA A 1 72 ? -16.656 32.844 12.141 1 96.69 72 ALA A CA 1
ATOM 562 C C . ALA A 1 72 ? -15.508 33.812 11.875 1 96.69 72 ALA A C 1
ATOM 564 O O . ALA A 1 72 ? -15.047 34.5 12.781 1 96.69 72 ALA A O 1
ATOM 565 N N . MET A 1 73 ? -15.031 33.875 10.656 1 96.62 73 MET A N 1
ATOM 566 C CA . MET A 1 73 ? -13.938 34.75 10.281 1 96.62 73 MET A CA 1
ATOM 567 C C . MET A 1 73 ? -14.352 36.219 10.422 1 96.62 73 MET A C 1
ATOM 569 O O . MET A 1 73 ? -13.555 37.062 10.836 1 96.62 73 MET A O 1
ATOM 573 N N . ASP A 1 74 ? -15.555 36.469 10.078 1 95.25 74 ASP A N 1
ATOM 574 C CA . ASP A 1 74 ? -16.078 37.844 10.211 1 95.25 74 ASP A CA 1
ATOM 575 C C . ASP A 1 74 ? -16.094 38.281 11.672 1 95.25 74 ASP A C 1
ATOM 577 O O . ASP A 1 74 ? -15.844 39.438 11.977 1 95.25 74 ASP A O 1
ATOM 581 N N . LEU A 1 75 ? -16.422 37.375 12.547 1 94.62 75 LEU A N 1
ATOM 582 C CA . LEU A 1 75 ? -16.484 37.656 13.977 1 94.62 75 LEU A CA 1
ATOM 583 C C . LEU A 1 75 ? -15.109 38.062 14.508 1 94.62 75 LEU A C 1
ATOM 585 O O . LEU A 1 75 ? -15.008 38.75 15.523 1 94.62 75 LEU A O 1
ATOM 589 N N . LEU A 1 76 ? -14.062 37.656 13.867 1 96.06 76 LEU A N 1
ATOM 590 C CA . LEU A 1 76 ? -12.703 37.906 14.328 1 96.06 76 LEU A CA 1
ATOM 591 C C . LEU A 1 76 ? -12.203 39.25 13.844 1 96.06 76 LEU A C 1
ATOM 593 O O . LEU A 1 76 ? -11.109 39.688 14.219 1 96.06 76 LEU A O 1
ATOM 597 N N . LYS A 1 77 ? -13.023 39.938 13.047 1 95.12 77 LYS A N 1
ATOM 598 C CA . LYS A 1 77 ? -12.656 41.25 12.492 1 95.12 77 LYS A CA 1
ATOM 599 C C . LYS A 1 77 ? -13.117 42.375 13.398 1 95.12 77 LYS A C 1
ATOM 601 O O . LYS A 1 77 ? -14.141 42.25 14.078 1 95.12 77 LYS A O 1
ATOM 606 N N . GLY A 1 78 ? -12.312 43.375 13.359 1 93 78 GLY A N 1
ATOM 607 C CA . GLY A 1 78 ? -12.758 44.594 13.969 1 93 78 GLY A CA 1
ATOM 608 C C . GLY A 1 78 ? -13.734 45.375 13.102 1 93 78 GLY A C 1
ATOM 609 O O . GLY A 1 78 ? -14.133 44.906 12.031 1 93 78 GLY A O 1
ATOM 610 N N . ARG A 1 79 ? -14.062 46.531 13.586 1 90.94 79 ARG A N 1
ATOM 611 C CA . ARG A 1 79 ? -15.023 47.375 12.875 1 90.94 79 ARG A CA 1
ATOM 612 C C . ARG A 1 79 ? -14.453 47.844 11.539 1 90.94 79 ARG A C 1
ATOM 614 O O . ARG A 1 79 ? -15.211 48.125 10.602 1 90.94 79 ARG A O 1
ATOM 621 N N . ASN A 1 80 ? -13.211 47.906 11.461 1 92.12 80 ASN A N 1
ATOM 622 C CA . ASN A 1 80 ? -12.57 48.344 10.227 1 92.12 80 ASN A CA 1
ATOM 623 C C . ASN A 1 80 ? -12.43 47.188 9.227 1 92.12 80 ASN A C 1
ATOM 625 O O . ASN A 1 80 ? -11.852 47.375 8.148 1 92.12 80 ASN A O 1
ATOM 629 N N . GLY A 1 81 ? -12.805 46.062 9.641 1 92.88 81 GLY A N 1
ATOM 630 C CA . GLY A 1 81 ? -12.797 44.938 8.727 1 92.88 81 GLY A CA 1
ATOM 631 C C . GLY A 1 81 ? -11.508 44.125 8.773 1 92.88 81 GLY A C 1
ATOM 632 O O . GLY A 1 81 ? -11.359 43.156 8.047 1 92.88 81 GLY A O 1
ATOM 633 N N . LYS A 1 82 ? -10.664 44.562 9.609 1 94.94 82 LYS A N 1
ATOM 634 C CA . LYS A 1 82 ? -9.383 43.875 9.719 1 94.94 82 LYS A CA 1
ATOM 635 C C . LYS A 1 82 ? -9.391 42.875 10.875 1 94.94 82 LYS A C 1
ATOM 637 O O . LYS A 1 82 ? -10.07 43.094 11.883 1 94.94 82 LYS A O 1
ATOM 642 N N . LEU A 1 83 ? -8.633 41.844 10.75 1 96.12 83 LEU A N 1
ATOM 643 C CA . LEU A 1 83 ? -8.531 40.844 11.812 1 96.12 83 LEU A CA 1
ATOM 644 C C . LEU A 1 83 ? -7.965 41.438 13.086 1 96.12 83 LEU A C 1
ATOM 646 O O . LEU A 1 83 ? -7.031 42.25 13.031 1 96.12 83 LEU A O 1
ATOM 650 N N . ARG A 1 84 ? -8.484 41.031 14.211 1 95.56 84 ARG A N 1
ATOM 651 C CA . ARG A 1 84 ? -8.055 41.531 15.516 1 95.56 84 ARG A CA 1
ATOM 652 C C . ARG A 1 84 ? -7.363 40.438 16.328 1 95.56 84 ARG A C 1
ATOM 654 O O . ARG A 1 84 ? -6.801 40.719 17.391 1 95.56 84 ARG A O 1
ATOM 661 N N . VAL A 1 85 ? -7.355 39.281 15.812 1 96.38 85 VAL A N 1
ATOM 662 C CA . VAL A 1 85 ? -6.703 38.125 16.438 1 96.38 85 VAL A CA 1
ATOM 663 C C . VAL A 1 85 ? -5.711 37.5 15.453 1 96.38 85 VAL A C 1
ATOM 665 O O . VAL A 1 85 ? -6.016 37.344 14.266 1 96.38 85 VAL A O 1
ATOM 668 N N . PRO A 1 86 ? -4.434 37.25 15.883 1 97.75 86 PRO A N 1
ATOM 669 C CA . PRO A 1 86 ? -3.521 36.531 14.977 1 97.75 86 PRO A CA 1
ATOM 670 C C . PRO A 1 86 ? -3.988 35.125 14.641 1 97.75 86 PRO A C 1
ATOM 672 O O . PRO A 1 86 ? -4.344 34.375 15.539 1 97.75 86 PRO A O 1
ATOM 675 N N . ILE A 1 87 ? -3.975 34.812 13.328 1 98.5 87 ILE A N 1
ATOM 676 C CA . ILE A 1 87 ? -4.418 33.5 12.898 1 98.5 87 ILE A CA 1
ATOM 677 C C . ILE A 1 87 ? -3.408 32.906 11.914 1 98.5 87 ILE A C 1
ATOM 679 O O . ILE A 1 87 ? -2.617 33.656 1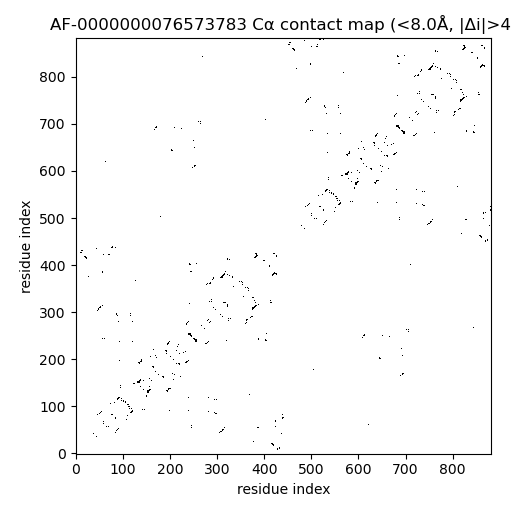1.32 1 98.5 87 ILE A O 1
ATOM 683 N N . ALA A 1 88 ? -3.375 31.609 11.797 1 98.44 88 ALA A N 1
ATOM 684 C CA . ALA A 1 88 ? -2.705 30.875 10.727 1 98.44 88 ALA A CA 1
ATOM 685 C C . ALA A 1 88 ? -3.469 29.609 10.367 1 98.44 88 ALA A C 1
ATOM 687 O O . ALA A 1 88 ? -4.266 29.109 11.164 1 98.44 88 ALA A O 1
ATOM 688 N N . PHE A 1 89 ? -3.314 29.203 9.133 1 98.38 89 PHE A N 1
ATOM 689 C CA . PHE A 1 89 ? -3.936 27.984 8.633 1 98.38 89 PHE A CA 1
ATOM 690 C C . PHE A 1 89 ? -2.92 26.844 8.562 1 98.38 89 PHE A C 1
ATOM 692 O O . PHE A 1 89 ? -1.836 27.016 7.996 1 98.38 89 PHE A O 1
ATOM 699 N N . VAL A 1 90 ? -3.25 25.734 9.172 1 98 90 VAL A N 1
ATOM 700 C CA . VAL A 1 90 ? -2.352 24.594 9.234 1 98 90 VAL A CA 1
ATOM 701 C C . VAL A 1 90 ? -2.98 23.406 8.5 1 98 90 VAL A C 1
ATOM 703 O O . VAL A 1 90 ? -3.941 22.797 8.992 1 98 90 VAL A O 1
ATOM 706 N N . THR A 1 91 ? -2.461 23.047 7.367 1 95.94 91 THR A N 1
ATOM 707 C CA . THR A 1 91 ? -3.004 21.969 6.547 1 95.94 91 THR A CA 1
ATOM 708 C C . THR A 1 91 ? -1.952 20.891 6.301 1 95.94 91 THR A C 1
ATOM 710 O O . THR A 1 91 ? -0.762 21.203 6.191 1 95.94 91 THR A O 1
ATOM 713 N N . ASN A 1 92 ? -2.338 19.609 6.289 1 94.88 92 ASN A N 1
ATOM 714 C CA . ASN A 1 92 ? -1.414 18.531 5.961 1 94.88 92 ASN A CA 1
ATOM 715 C C . ASN A 1 92 ? -1.273 18.359 4.449 1 94.88 92 ASN A C 1
ATOM 717 O O . ASN A 1 92 ? -0.565 17.453 3.99 1 94.88 92 ASN A O 1
ATOM 721 N N . ALA A 1 93 ? -1.846 19.281 3.748 1 91.69 93 ALA A N 1
ATOM 722 C CA . ALA A 1 93 ? -1.663 19.266 2.299 1 91.69 93 ALA A CA 1
ATOM 723 C C . ALA A 1 93 ? -0.287 19.812 1.918 1 91.69 93 ALA A C 1
ATOM 725 O O . ALA A 1 93 ? 0.458 20.281 2.775 1 91.69 93 ALA A O 1
ATOM 726 N N . CYS A 1 94 ? 0.058 19.5 0.728 1 92.44 94 CYS A N 1
ATOM 727 C CA . CYS A 1 94 ? 1.239 20.062 0.083 1 92.44 94 CYS A CA 1
ATOM 728 C C . CYS A 1 94 ? 0.86 20.828 -1.186 1 92.44 94 CYS A C 1
ATOM 730 O O . CYS A 1 94 ? 0.099 20.312 -2.012 1 92.44 94 CYS A O 1
ATOM 732 N N . GLY A 1 95 ? 1.312 22.094 -1.283 1 88.38 95 GLY A N 1
ATOM 733 C CA . GLY A 1 95 ? 0.945 22.859 -2.463 1 88.38 95 GLY A CA 1
ATOM 734 C C . GLY A 1 95 ? 1.574 24.234 -2.502 1 88.38 95 GLY A C 1
ATOM 735 O O . GLY A 1 95 ? 2.574 24.5 -1.825 1 88.38 95 GLY A O 1
ATOM 736 N N . ASP A 1 96 ? 0.989 25.047 -3.381 1 86.5 96 ASP A N 1
ATOM 737 C CA . ASP A 1 96 ? 1.435 26.422 -3.576 1 86.5 96 ASP A CA 1
ATOM 738 C C . ASP A 1 96 ? 0.825 27.344 -2.527 1 86.5 96 ASP A C 1
ATOM 740 O O . ASP A 1 96 ? -0.381 27.609 -2.543 1 86.5 96 ASP A O 1
ATOM 744 N N . ALA A 1 97 ? 1.697 27.875 -1.714 1 87.19 97 ALA A N 1
ATOM 745 C CA . ALA A 1 97 ? 1.24 28.688 -0.596 1 87.19 97 ALA A CA 1
ATOM 746 C C . ALA A 1 97 ? 0.512 29.938 -1.093 1 87.19 97 ALA A C 1
ATOM 748 O O . ALA A 1 97 ? -0.52 30.328 -0.539 1 87.19 97 ALA A O 1
ATOM 749 N N . GLN A 1 98 ? 1.022 30.547 -2.158 1 90.12 98 GLN A N 1
ATOM 750 C CA . GLN A 1 98 ? 0.405 31.766 -2.666 1 90.12 98 GLN A CA 1
ATOM 751 C C . GLN A 1 98 ? -0.989 31.484 -3.223 1 90.12 98 GLN A C 1
ATOM 753 O O . GLN A 1 98 ? -1.925 32.25 -2.977 1 90.12 98 GLN A O 1
ATOM 758 N N . ALA A 1 99 ? -1.068 30.406 -3.92 1 89.94 99 ALA A N 1
ATOM 759 C CA . ALA A 1 99 ? -2.373 30.047 -4.469 1 89.94 99 ALA A CA 1
ATOM 760 C C . ALA A 1 99 ? -3.393 29.812 -3.357 1 89.94 99 ALA A C 1
ATOM 762 O O . ALA A 1 99 ? -4.551 30.219 -3.477 1 89.94 99 ALA A O 1
ATOM 763 N N . LYS A 1 100 ? -2.977 29.219 -2.326 1 92.88 100 LYS A N 1
ATOM 764 C CA . LYS A 1 100 ? -3.883 28.922 -1.219 1 92.88 100 LYS A CA 1
ATOM 765 C C . LYS A 1 100 ? -4.242 30.188 -0.455 1 92.88 100 LYS A C 1
ATOM 767 O O . LYS A 1 100 ? -5.387 30.359 -0.026 1 92.88 100 LYS A O 1
ATOM 772 N N . VAL A 1 101 ? -3.297 31.047 -0.292 1 95.5 101 VAL A N 1
ATOM 773 C CA . VAL A 1 101 ? -3.533 32.344 0.346 1 95.5 101 VAL A CA 1
ATOM 774 C C . VAL A 1 101 ? -4.566 33.125 -0.453 1 95.5 101 VAL A C 1
ATOM 776 O O . VAL A 1 101 ? -5.488 33.719 0.12 1 95.5 101 VAL A O 1
ATOM 779 N N . ASP A 1 102 ? -4.379 33.125 -1.76 1 96.06 102 ASP A N 1
ATOM 780 C CA . ASP A 1 102 ? -5.316 33.844 -2.617 1 96.06 102 ASP A CA 1
ATOM 781 C C . ASP A 1 102 ? -6.73 33.281 -2.479 1 96.06 102 ASP A C 1
ATOM 783 O O . ASP A 1 102 ? -7.699 34.031 -2.395 1 96.06 102 ASP A O 1
ATOM 787 N N . GLN A 1 103 ? -6.793 32 -2.412 1 94.69 103 GLN A N 1
ATOM 788 C CA . GLN A 1 103 ? -8.086 31.344 -2.27 1 94.69 103 GLN A CA 1
ATOM 789 C C . GLN A 1 103 ? -8.75 31.703 -0.943 1 94.69 103 GLN A C 1
ATOM 791 O O . GLN A 1 103 ? -9.898 32.156 -0.917 1 94.69 103 GLN A O 1
ATOM 796 N N . LEU A 1 104 ? -8.039 31.578 0.146 1 96.81 104 LEU A N 1
ATOM 797 C CA . LEU A 1 104 ? -8.586 31.797 1.478 1 96.81 104 LEU A CA 1
ATOM 798 C C . LEU A 1 104 ? -8.883 33.281 1.703 1 96.81 104 LEU A C 1
ATOM 800 O O . LEU A 1 104 ? -9.898 33.625 2.311 1 96.81 104 LEU A O 1
ATOM 804 N N . SER A 1 105 ? -7.977 34.156 1.203 1 97.12 105 SER A N 1
ATOM 805 C CA . SER A 1 105 ? -8.195 35.594 1.315 1 97.12 105 SER A CA 1
ATOM 806 C C . SER A 1 105 ? -9.477 36.031 0.601 1 97.12 105 SER A C 1
ATOM 808 O O . SER A 1 105 ? -10.227 36.844 1.106 1 97.12 105 SER A O 1
ATOM 810 N N . SER A 1 106 ? -9.648 35.438 -0.541 1 96.88 106 SER A N 1
ATOM 811 C CA . SER A 1 106 ? -10.836 35.75 -1.325 1 96.88 106 SER A CA 1
ATOM 812 C C . SER A 1 106 ? -12.102 35.25 -0.647 1 96.88 106 SER A C 1
ATOM 814 O O . SER A 1 106 ? -13.102 35.969 -0.575 1 96.88 106 SER A O 1
ATOM 816 N N . ILE A 1 107 ? -12.102 34.094 -0.134 1 96.62 107 ILE A N 1
ATOM 817 C CA . ILE A 1 107 ? -13.258 33.438 0.474 1 96.62 107 ILE A CA 1
ATOM 818 C C . ILE A 1 107 ? -13.641 34.188 1.757 1 96.62 107 ILE A C 1
ATOM 820 O O . ILE A 1 107 ? -14.82 34.469 1.984 1 96.62 107 ILE A O 1
ATOM 824 N N . PHE A 1 108 ? -12.68 34.531 2.564 1 96.94 108 PHE A N 1
ATOM 825 C CA . PHE A 1 108 ? -12.953 35.031 3.906 1 96.94 108 PHE A CA 1
ATOM 826 C C . PHE A 1 108 ? -12.789 36.531 3.959 1 96.94 108 PHE A C 1
ATOM 828 O O . PHE A 1 108 ? -13.062 37.156 4.988 1 96.94 108 PHE A O 1
ATOM 835 N N . LYS A 1 109 ? -12.328 37.156 2.867 1 96 109 LYS A N 1
ATOM 836 C CA . LYS A 1 109 ? -12.125 38.625 2.76 1 96 109 LYS A CA 1
ATOM 837 C C . LYS A 1 109 ? -11.172 39.125 3.844 1 96 109 LYS A C 1
ATOM 839 O O . LYS A 1 109 ? -11.492 40.062 4.562 1 96 109 LYS A O 1
ATOM 844 N N . ILE A 1 110 ? -10.07 38.469 3.947 1 96.44 110 ILE A N 1
ATOM 845 C CA . ILE A 1 110 ? -9.008 38.844 4.875 1 96.44 110 ILE A CA 1
ATOM 846 C C . ILE A 1 110 ? -7.676 38.938 4.129 1 96.44 110 ILE A C 1
ATOM 848 O O . ILE A 1 110 ? -7.504 38.281 3.088 1 96.44 110 ILE A O 1
ATOM 852 N N . ASP A 1 111 ? -6.777 39.75 4.652 1 94.62 111 ASP A N 1
ATOM 853 C CA . ASP A 1 111 ? -5.426 39.844 4.109 1 94.62 111 ASP A CA 1
ATOM 854 C C . ASP A 1 111 ? -4.48 38.875 4.812 1 94.62 111 ASP A C 1
ATOM 856 O O . ASP A 1 111 ? -4.305 38.938 6.031 1 94.62 111 ASP A O 1
ATOM 860 N N . LEU A 1 112 ? -3.904 37.969 4.051 1 96.25 112 LEU A N 1
ATOM 861 C CA . LEU A 1 112 ? -3.018 36.969 4.602 1 96.25 112 LEU A CA 1
ATOM 862 C C . LEU A 1 112 ? -1.635 37.031 3.963 1 96.25 112 LEU A C 1
ATOM 864 O O . LEU A 1 112 ? -1.513 37.312 2.768 1 96.25 112 LEU A O 1
ATOM 868 N N . GLU A 1 113 ? -0.645 36.875 4.773 1 95.69 113 GLU A N 1
ATOM 869 C CA . GLU A 1 113 ? 0.692 36.594 4.25 1 95.69 113 GLU A CA 1
ATOM 870 C C . GLU A 1 113 ? 0.866 35.125 3.91 1 95.69 113 GLU A C 1
ATOM 872 O O . GLU A 1 113 ? 0.293 34.25 4.574 1 95.69 113 GLU A O 1
ATOM 877 N N . PRO A 1 114 ? 1.719 34.844 2.93 1 94.81 114 PRO A N 1
ATOM 878 C CA . PRO A 1 114 ? 1.916 33.469 2.523 1 94.81 114 PRO A CA 1
ATOM 879 C C . PRO A 1 114 ? 2.346 32.562 3.682 1 94.81 114 PRO A C 1
ATOM 881 O O . PRO A 1 114 ? 1.95 31.391 3.742 1 94.81 114 PRO A O 1
ATOM 884 N N . GLU A 1 115 ? 3.074 33.062 4.59 1 95.25 115 GLU A N 1
ATOM 885 C CA . GLU A 1 115 ? 3.59 32.25 5.684 1 95.25 115 GLU A CA 1
ATOM 886 C C . GLU A 1 115 ? 2.475 31.844 6.645 1 95.25 115 GLU A C 1
ATOM 888 O O . GLU A 1 115 ? 2.65 30.938 7.465 1 95.25 115 GLU A O 1
ATOM 893 N N . GLN A 1 116 ? 1.311 32.531 6.57 1 97.56 116 GLN A N 1
ATOM 894 C CA . GLN A 1 116 ? 0.192 32.219 7.449 1 97.56 116 GLN A CA 1
ATOM 895 C C . GLN A 1 116 ? -0.539 30.953 6.984 1 97.56 116 GLN A C 1
ATOM 897 O O . GLN A 1 116 ? -1.429 30.453 7.676 1 97.56 116 GLN A O 1
ATOM 902 N N . VAL A 1 117 ? -0.172 30.453 5.809 1 97.5 117 VAL A N 1
ATOM 903 C CA . VAL A 1 117 ? -0.612 29.141 5.359 1 97.5 117 VAL A CA 1
ATOM 904 C C . VAL A 1 117 ? 0.522 28.125 5.527 1 97.5 117 VAL A C 1
ATOM 906 O O . VAL A 1 117 ? 1.483 28.125 4.75 1 97.5 117 VAL A O 1
ATOM 909 N N . ILE A 1 118 ? 0.339 27.312 6.469 1 97.44 118 ILE A N 1
ATOM 910 C CA . ILE A 1 118 ? 1.369 26.344 6.832 1 97.44 118 ILE A CA 1
ATOM 911 C C . ILE A 1 118 ? 1.01 24.984 6.27 1 97.44 118 ILE A C 1
ATOM 913 O O . ILE A 1 118 ? 0.084 24.328 6.758 1 97.44 118 ILE A O 1
ATOM 917 N N . PHE A 1 119 ? 1.75 24.594 5.273 1 96.81 119 PHE A N 1
ATOM 918 C CA . PHE A 1 119 ? 1.61 23.266 4.695 1 96.81 119 PHE A CA 1
ATOM 919 C C . PHE A 1 119 ? 2.402 22.234 5.504 1 96.81 119 PHE A C 1
ATOM 921 O O . PHE A 1 119 ? 3.25 22.609 6.32 1 96.81 119 PHE A O 1
ATOM 928 N N . ALA A 1 120 ? 2.098 20.984 5.254 1 96.81 120 ALA A N 1
ATOM 929 C CA . ALA A 1 120 ? 2.791 19.922 5.969 1 96.81 120 ALA A CA 1
ATOM 930 C C . ALA A 1 120 ? 4.305 20.047 5.816 1 96.81 120 ALA A C 1
ATOM 932 O O . ALA A 1 120 ? 5.047 19.922 6.797 1 96.81 120 ALA A O 1
ATOM 933 N N . PRO A 1 121 ? 4.859 20.375 4.652 1 96.81 121 PRO A N 1
ATOM 934 C CA . PRO A 1 121 ? 6.312 20.422 4.508 1 96.81 121 PRO A CA 1
ATOM 935 C C . PRO A 1 121 ? 6.906 21.766 4.922 1 96.81 121 PRO A C 1
ATOM 937 O O . PRO A 1 121 ? 8.125 21.938 4.926 1 96.81 121 PRO A O 1
ATOM 940 N N . SER A 1 122 ? 6.102 22.766 5.297 1 96.31 122 SER A N 1
ATOM 941 C CA . SER A 1 122 ? 6.578 24.109 5.57 1 96.31 122 SER A CA 1
ATOM 942 C C . SER A 1 122 ? 7.73 24.109 6.574 1 96.31 122 SER A C 1
ATOM 944 O O . SER A 1 122 ? 8.719 24.812 6.398 1 96.31 122 SER A O 1
ATOM 946 N N . PRO A 1 123 ? 7.727 23.234 7.633 1 96 123 PRO A N 1
ATOM 947 C CA . PRO A 1 123 ? 8.812 23.25 8.617 1 96 123 PRO A CA 1
ATOM 948 C C . PRO A 1 123 ? 10.156 22.828 8.023 1 96 123 PRO A C 1
ATOM 950 O O . PRO A 1 123 ? 11.211 23.094 8.609 1 96 123 PRO A O 1
ATOM 953 N N . PHE A 1 124 ? 10.156 22.172 6.852 1 96.25 124 PHE A N 1
ATOM 954 C CA . PHE A 1 124 ? 11.398 21.734 6.23 1 96.25 124 PHE A CA 1
ATOM 955 C C . PHE A 1 124 ? 12.266 22.938 5.855 1 96.25 124 PHE A C 1
ATOM 957 O O . PHE A 1 124 ? 13.461 22.781 5.605 1 96.25 124 PHE A O 1
ATOM 964 N N . GLN A 1 125 ? 11.695 24.125 5.781 1 95 125 GLN A N 1
ATOM 965 C CA . GLN A 1 125 ? 12.484 25.328 5.535 1 95 125 GLN A CA 1
ATOM 966 C C . GLN A 1 125 ? 13.555 25.516 6.609 1 95 125 GLN A C 1
ATOM 968 O O . GLN A 1 125 ? 14.57 26.172 6.371 1 95 125 GLN A O 1
ATOM 973 N N . SER A 1 126 ? 13.352 24.859 7.785 1 93.44 126 SER A N 1
ATOM 974 C CA . SER A 1 126 ? 14.281 25.016 8.898 1 93.44 126 SER A CA 1
ATOM 975 C C . SER A 1 126 ? 15.227 23.812 9 1 93.44 126 SER A C 1
ATOM 977 O O . SER A 1 126 ? 16.031 23.734 9.93 1 93.44 126 SER A O 1
ATOM 979 N N . PHE A 1 127 ? 15.117 22.875 8.102 1 94.25 127 PHE A N 1
ATOM 980 C CA . PHE A 1 127 ? 15.969 21.688 8.117 1 94.25 127 PHE A CA 1
ATOM 981 C C . PHE A 1 127 ? 17.203 21.891 7.242 1 94.25 127 PHE A C 1
ATOM 983 O O . PHE A 1 127 ? 17.469 21.109 6.336 1 94.25 127 PHE A O 1
ATOM 990 N N . MET A 1 128 ? 18.062 22.797 7.633 1 94.56 128 MET A N 1
ATOM 991 C CA . MET A 1 128 ? 19.172 23.297 6.816 1 94.56 128 MET A CA 1
ATOM 992 C C . MET A 1 128 ? 20.188 22.203 6.547 1 94.56 128 MET A C 1
ATOM 994 O O . MET A 1 128 ? 20.797 22.172 5.48 1 94.56 128 MET A O 1
ATOM 998 N N . HIS A 1 129 ? 20.312 21.266 7.426 1 93.62 129 HIS A N 1
ATOM 999 C CA . HIS A 1 129 ? 21.266 20.172 7.297 1 93.62 129 HIS A CA 1
ATOM 1000 C C . HIS A 1 129 ? 21 19.375 6.023 1 93.62 129 HIS A C 1
ATOM 1002 O O . HIS A 1 129 ? 21.938 18.828 5.426 1 93.62 129 HIS A O 1
ATOM 1008 N N . TRP A 1 130 ? 19.797 19.328 5.562 1 95.69 130 TRP A N 1
ATOM 1009 C CA . TRP A 1 130 ? 19.406 18.469 4.445 1 95.69 130 TRP A CA 1
ATOM 1010 C C . TRP A 1 130 ? 19.359 19.266 3.145 1 95.69 130 TRP A C 1
ATOM 1012 O O . TRP A 1 130 ? 19.234 18.688 2.061 1 95.69 130 TRP A O 1
ATOM 1022 N N . HIS A 1 131 ? 19.469 20.578 3.166 1 97.44 131 HIS A N 1
ATOM 1023 C CA . HIS A 1 131 ? 19.203 21.438 2.027 1 97.44 131 HIS A CA 1
ATOM 1024 C C . HIS A 1 131 ? 20.219 21.219 0.913 1 97.44 131 HIS A C 1
ATOM 1026 O O . HIS A 1 131 ? 19.891 21.328 -0.27 1 97.44 131 HIS A O 1
ATOM 1032 N N . ASP A 1 132 ? 21.438 20.812 1.263 1 97.69 132 ASP A N 1
ATOM 1033 C CA . ASP A 1 132 ? 22.469 20.672 0.248 1 97.69 132 ASP A CA 1
ATOM 1034 C C . ASP A 1 132 ? 22.703 19.203 -0.095 1 97.69 132 ASP A C 1
ATOM 1036 O O . ASP A 1 132 ? 23.625 18.891 -0.86 1 97.69 132 ASP A O 1
ATOM 1040 N N . LYS A 1 133 ? 21.984 18.328 0.498 1 98.31 133 LYS A N 1
ATOM 1041 C CA . LYS A 1 133 ? 22.078 16.906 0.165 1 98.31 133 LYS A CA 1
ATOM 1042 C C . LYS A 1 133 ? 21.281 16.594 -1.106 1 98.31 133 LYS A C 1
ATOM 1044 O O . LYS A 1 133 ? 20.391 17.328 -1.486 1 98.31 133 LYS A O 1
ATOM 1049 N N . ARG A 1 134 ? 21.688 15.516 -1.791 1 98.69 134 ARG A N 1
ATOM 1050 C CA . ARG A 1 134 ? 20.891 15.016 -2.91 1 98.69 134 ARG A CA 1
ATOM 1051 C C . ARG A 1 134 ? 19.625 14.336 -2.42 1 98.69 134 ARG A C 1
ATOM 1053 O O . ARG A 1 134 ? 19.656 13.203 -1.925 1 98.69 134 ARG A O 1
ATOM 1060 N N . VAL A 1 135 ? 18.516 15.055 -2.598 1 98.75 135 VAL A N 1
ATOM 1061 C CA . VAL A 1 135 ? 17.281 14.523 -2.035 1 98.75 135 VAL A CA 1
ATOM 1062 C C . VAL A 1 135 ? 16.328 14.102 -3.16 1 98.75 135 VAL A C 1
ATOM 1064 O O . VAL A 1 135 ? 16.266 14.758 -4.203 1 98.75 135 VAL A O 1
ATOM 1067 N N . LEU A 1 136 ? 15.68 12.953 -2.984 1 98.88 136 LEU A N 1
ATOM 1068 C CA . LEU A 1 136 ? 14.516 12.57 -3.783 1 98.88 136 LEU A CA 1
ATOM 1069 C C . LEU A 1 136 ? 13.227 13.102 -3.158 1 98.88 136 LEU A C 1
ATOM 1071 O O . LEU A 1 136 ? 12.961 12.867 -1.979 1 98.88 136 LEU A O 1
ATOM 1075 N N . VAL A 1 137 ? 12.477 13.859 -3.939 1 98.56 137 VAL A N 1
ATOM 1076 C CA . VAL A 1 137 ? 11.234 14.414 -3.412 1 98.56 137 VAL A CA 1
ATOM 1077 C C . VAL A 1 137 ? 10.039 13.695 -4.039 1 98.56 137 VAL A C 1
ATOM 1079 O O . VAL A 1 137 ? 10.047 13.391 -5.234 1 98.56 137 VAL A O 1
ATOM 1082 N N . VAL A 1 138 ? 9.062 13.336 -3.207 1 98.25 138 VAL A N 1
ATOM 1083 C CA . VAL A 1 138 ? 7.898 12.562 -3.639 1 98.25 138 VAL A CA 1
ATOM 1084 C C . VAL A 1 138 ? 6.621 13.367 -3.375 1 98.25 138 VAL A C 1
ATOM 1086 O O . VAL A 1 138 ? 6.484 13.992 -2.324 1 98.25 138 VAL A O 1
ATOM 1089 N N . GLY A 1 139 ? 5.691 13.398 -4.23 1 96.88 139 GLY A N 1
ATOM 1090 C CA . GLY A 1 139 ? 4.402 14.062 -4.152 1 96.88 139 GLY A CA 1
ATOM 1091 C C . GLY A 1 139 ? 3.768 14.289 -5.512 1 96.88 139 GLY A C 1
ATOM 1092 O O . GLY A 1 139 ? 4.07 13.578 -6.473 1 96.88 139 GLY A O 1
ATOM 1093 N N . GLN A 1 140 ? 2.791 15.156 -5.59 1 95.69 140 GLN A N 1
ATOM 1094 C CA . GLN A 1 140 ? 2.15 15.539 -6.844 1 95.69 140 GLN A CA 1
ATOM 1095 C C . GLN A 1 140 ? 2.381 17.016 -7.148 1 95.69 140 GLN A C 1
ATOM 1097 O O . GLN A 1 140 ? 2.438 17.844 -6.234 1 95.69 140 GLN A O 1
ATOM 1102 N N . GLY A 1 141 ? 2.398 17.359 -8.414 1 91.88 141 GLY A N 1
ATOM 1103 C CA . GLY A 1 141 ? 2.666 18.719 -8.844 1 91.88 141 GLY A CA 1
ATOM 1104 C C . GLY A 1 141 ? 4.133 18.984 -9.125 1 91.88 141 GLY A C 1
ATOM 1105 O O . GLY A 1 141 ? 4.898 18.062 -9.383 1 91.88 141 GLY A O 1
ATOM 1106 N N . ASP A 1 142 ? 4.52 20.266 -9.102 1 93.12 142 ASP A N 1
ATOM 1107 C CA . ASP A 1 142 ? 5.914 20.641 -9.328 1 93.12 142 ASP A CA 1
ATOM 1108 C C . ASP A 1 142 ? 6.734 20.5 -8.047 1 93.12 142 ASP A C 1
ATOM 1110 O O . ASP A 1 142 ? 7.133 21.5 -7.449 1 93.12 142 ASP A O 1
ATOM 1114 N N . MET A 1 143 ? 7.082 19.281 -7.75 1 94.69 143 MET A N 1
ATOM 1115 C CA . MET A 1 143 ? 7.734 18.969 -6.484 1 94.69 143 MET A CA 1
ATOM 1116 C C . MET A 1 143 ? 9.125 19.594 -6.414 1 94.69 143 MET A C 1
ATOM 1118 O O . MET A 1 143 ? 9.578 19.984 -5.336 1 94.69 143 MET A O 1
ATOM 1122 N N . LYS A 1 144 ? 9.75 19.688 -7.555 1 96.06 144 LYS A N 1
ATOM 1123 C CA . LYS A 1 144 ? 11.055 20.328 -7.574 1 96.06 144 LYS A CA 1
ATOM 1124 C C . LYS A 1 144 ? 10.961 21.781 -7.152 1 96.06 144 LYS A C 1
ATOM 1126 O O . LYS A 1 144 ? 11.734 22.25 -6.305 1 96.06 144 LYS A O 1
ATOM 1131 N N . ALA A 1 145 ? 10 22.484 -7.691 1 95.25 145 ALA A N 1
ATOM 1132 C CA . ALA A 1 145 ? 9.812 23.891 -7.352 1 95.25 145 ALA A CA 1
ATOM 1133 C C . ALA A 1 145 ? 9.445 24.047 -5.879 1 95.25 145 ALA A C 1
ATOM 1135 O O . ALA A 1 145 ? 9.93 24.969 -5.211 1 95.25 145 ALA A O 1
ATOM 1136 N N . ILE A 1 146 ? 8.594 23.188 -5.383 1 94.5 146 ILE A N 1
ATOM 1137 C CA . ILE A 1 146 ? 8.172 23.25 -3.988 1 94.5 146 ILE A CA 1
ATOM 1138 C C . ILE A 1 146 ? 9.367 23 -3.074 1 94.5 146 ILE A C 1
ATOM 1140 O O . ILE A 1 146 ? 9.586 23.75 -2.113 1 94.5 146 ILE A O 1
ATOM 1144 N N . ALA A 1 147 ? 10.148 22 -3.412 1 97.25 147 ALA A N 1
ATOM 1145 C CA . ALA A 1 147 ? 11.32 21.672 -2.602 1 97.25 147 ALA A CA 1
ATOM 1146 C C . ALA A 1 147 ? 12.344 22.797 -2.619 1 97.25 147 ALA A C 1
ATOM 1148 O O . ALA A 1 147 ? 12.914 23.141 -1.581 1 97.25 147 ALA A O 1
ATOM 1149 N N . GLU A 1 148 ? 12.547 23.312 -3.785 1 97.06 148 GLU A N 1
ATOM 1150 C CA . GLU A 1 148 ? 13.484 24.438 -3.904 1 97.06 148 GLU A CA 1
ATOM 1151 C C . GLU A 1 148 ? 13.008 25.641 -3.102 1 97.06 148 GLU A C 1
ATOM 1153 O O . GLU A 1 148 ? 13.812 26.359 -2.506 1 97.06 148 GLU A O 1
ATOM 1158 N N . GLY A 1 149 ? 11.68 25.859 -3.078 1 94.88 149 GLY A N 1
ATOM 1159 C CA . GLY A 1 149 ? 11.109 26.922 -2.271 1 94.88 149 GLY A CA 1
ATOM 1160 C C . GLY A 1 149 ? 11.312 26.719 -0.783 1 94.88 149 GLY A C 1
ATOM 1161 O O . GLY A 1 149 ? 11.32 27.688 -0.017 1 94.88 149 GLY A O 1
ATOM 1162 N N . LEU A 1 150 ? 11.57 25.5 -0.398 1 95.62 150 LEU A N 1
ATOM 1163 C CA . LEU A 1 150 ? 11.789 25.172 1.007 1 95.62 150 LEU A CA 1
ATOM 1164 C C . LEU A 1 150 ? 13.266 25.234 1.361 1 95.62 150 LEU A C 1
ATOM 1166 O O . LEU A 1 150 ? 13.633 25.156 2.535 1 95.62 150 LEU A O 1
ATOM 1170 N N . GLY A 1 151 ? 14.148 25.297 0.335 1 96.88 151 GLY A N 1
ATOM 1171 C CA . GLY A 1 151 ? 15.57 25.469 0.595 1 96.88 151 GLY A CA 1
ATOM 1172 C C . GLY A 1 151 ? 16.422 24.359 0.013 1 96.88 151 GLY A C 1
ATOM 1173 O O . GLY A 1 151 ? 17.656 24.484 -0.055 1 96.88 151 GLY A O 1
ATOM 1174 N N . PHE A 1 152 ? 15.82 23.312 -0.476 1 98.19 152 PHE A N 1
ATOM 1175 C CA . PHE A 1 152 ? 16.594 22.203 -1.036 1 98.19 152 PHE A CA 1
ATOM 1176 C C . PHE A 1 152 ? 17.25 22.609 -2.35 1 98.19 152 PHE A C 1
ATOM 1178 O O . PHE A 1 152 ? 16.609 23.234 -3.201 1 98.19 152 PHE A O 1
ATOM 1185 N N . THR A 1 153 ? 18.531 22.219 -2.529 1 98.38 153 THR A N 1
ATOM 1186 C CA . THR A 1 153 ? 19.266 22.75 -3.674 1 98.38 153 THR A CA 1
ATOM 1187 C C . THR A 1 153 ? 19.609 21.625 -4.652 1 98.38 153 THR A C 1
ATOM 1189 O O . THR A 1 153 ? 19.953 21.891 -5.809 1 98.38 153 THR A O 1
ATOM 1192 N N . CYS A 1 154 ? 19.641 20.375 -4.273 1 98.5 154 CYS A N 1
ATOM 1193 C CA . CYS A 1 154 ? 19.938 19.219 -5.113 1 98.5 154 CYS A CA 1
ATOM 1194 C C . CYS A 1 154 ? 18.766 18.25 -5.117 1 98.5 154 CYS A C 1
ATOM 1196 O O . CYS A 1 154 ? 18.797 17.234 -4.402 1 98.5 154 CYS A O 1
ATOM 1198 N N . VAL A 1 155 ? 17.844 18.578 -6.004 1 98.62 155 VAL A N 1
ATOM 1199 C CA . VAL A 1 155 ? 16.547 17.906 -5.926 1 98.62 155 VAL A CA 1
ATOM 1200 C C . VAL A 1 155 ? 16.391 16.938 -7.109 1 98.62 155 VAL A C 1
ATOM 1202 O O . VAL A 1 155 ? 16.625 17.328 -8.258 1 98.62 155 VAL A O 1
ATOM 1205 N N . TYR A 1 156 ? 16.031 15.742 -6.863 1 98.56 156 TYR A N 1
ATOM 1206 C CA . TYR A 1 156 ? 15.734 14.727 -7.863 1 98.56 156 TYR A CA 1
ATOM 1207 C C . TYR A 1 156 ? 14.297 14.234 -7.738 1 98.56 156 TYR A C 1
ATOM 1209 O O . TYR A 1 156 ? 13.695 14.336 -6.668 1 98.56 156 TYR A O 1
ATOM 1217 N N . THR A 1 157 ? 13.773 13.75 -8.828 1 98.19 157 THR A N 1
ATOM 1218 C CA . THR A 1 157 ? 12.398 13.266 -8.867 1 98.19 157 THR A CA 1
ATOM 1219 C C . THR A 1 157 ? 12.359 11.773 -9.188 1 98.19 157 THR A C 1
ATOM 1221 O O . THR A 1 157 ? 13.359 11.203 -9.648 1 98.19 157 THR A O 1
ATOM 1224 N N . MET A 1 158 ? 11.242 11.148 -8.922 1 98.06 158 MET A N 1
ATOM 1225 C CA . MET A 1 158 ? 11.094 9.711 -9.172 1 98.06 158 MET A CA 1
ATOM 1226 C C . MET A 1 158 ? 11.164 9.422 -10.672 1 98.06 158 MET A C 1
ATOM 1228 O O . MET A 1 158 ? 11.664 8.367 -11.078 1 98.06 158 MET A O 1
ATOM 1232 N N . GLU A 1 159 ? 10.672 10.352 -11.484 1 96.75 159 GLU A N 1
ATOM 1233 C CA . GLU A 1 159 ? 10.758 10.195 -12.93 1 96.75 159 GLU A CA 1
ATOM 1234 C C . GLU A 1 159 ? 12.203 10.047 -13.391 1 96.75 159 GLU A C 1
ATOM 1236 O O . GLU A 1 159 ? 12.5 9.242 -14.281 1 96.75 159 GLU A O 1
ATOM 1241 N N . GLN A 1 160 ? 13.023 10.828 -12.766 1 97.62 160 GLN A N 1
ATOM 1242 C CA . GLN A 1 160 ? 14.438 10.758 -13.117 1 97.62 160 GLN A CA 1
ATOM 1243 C C . GLN A 1 160 ? 15.031 9.406 -12.719 1 97.62 160 GLN A C 1
ATOM 1245 O O . GLN A 1 160 ? 15.859 8.844 -13.445 1 97.62 160 GLN A O 1
ATOM 1250 N N . VAL A 1 161 ? 14.648 8.898 -11.57 1 97.94 161 VAL A N 1
ATOM 1251 C CA . VAL A 1 161 ? 15.117 7.594 -11.117 1 97.94 161 VAL A CA 1
ATOM 1252 C C . VAL A 1 161 ? 14.609 6.508 -12.07 1 97.94 161 VAL A C 1
ATOM 1254 O O . VAL A 1 161 ? 15.383 5.637 -12.492 1 97.94 161 VAL A O 1
ATOM 1257 N N . ALA A 1 162 ? 13.344 6.535 -12.414 1 97 162 ALA A N 1
ATOM 1258 C CA . ALA A 1 162 ? 12.742 5.555 -13.312 1 97 162 ALA A CA 1
ATOM 1259 C C . ALA A 1 162 ? 13.43 5.562 -14.672 1 97 162 ALA A C 1
ATOM 1261 O O . ALA A 1 162 ? 13.602 4.512 -15.297 1 97 162 ALA A O 1
ATOM 1262 N N . GLU A 1 163 ? 13.742 6.762 -15.133 1 96.75 163 GLU A N 1
ATOM 1263 C CA . GLU A 1 163 ? 14.438 6.891 -16.406 1 96.75 163 GLU A CA 1
ATOM 1264 C C . GLU A 1 163 ? 15.836 6.289 -16.328 1 96.75 163 GLU A C 1
ATOM 1266 O O . GLU A 1 163 ? 16.312 5.668 -17.297 1 96.75 163 GLU A O 1
ATOM 1271 N N . ALA A 1 164 ? 16.469 6.441 -15.219 1 97.38 164 ALA A N 1
ATOM 1272 C CA . ALA A 1 164 ? 17.828 5.949 -15.039 1 97.38 164 ALA A CA 1
ATOM 1273 C C . ALA A 1 164 ? 17.859 4.426 -14.938 1 97.38 164 ALA A C 1
ATOM 1275 O O . ALA A 1 164 ? 18.828 3.785 -15.344 1 97.38 164 ALA A O 1
ATOM 1276 N N . TYR A 1 165 ? 16.828 3.826 -14.359 1 96.19 165 TYR A N 1
ATOM 1277 C CA . TYR A 1 165 ? 16.781 2.389 -14.125 1 96.19 165 TYR A CA 1
ATOM 1278 C C . TYR A 1 165 ? 15.469 1.805 -14.648 1 96.19 165 TYR A C 1
ATOM 1280 O O . TYR A 1 165 ? 14.656 1.301 -13.867 1 96.19 165 TYR A O 1
ATOM 1288 N N . PRO A 1 166 ? 15.305 1.705 -15.953 1 95.12 166 PRO A N 1
ATOM 1289 C CA . PRO A 1 166 ? 14.023 1.352 -16.562 1 95.12 166 PRO A CA 1
ATOM 1290 C C . PRO A 1 166 ? 13.586 -0.071 -16.234 1 95.12 166 PRO A C 1
ATOM 1292 O O . PRO A 1 166 ? 12.391 -0.383 -16.281 1 95.12 166 PRO A O 1
ATOM 1295 N N . LEU A 1 167 ? 14.453 -0.985 -15.789 1 93.88 167 LEU A N 1
ATOM 1296 C CA . LEU A 1 167 ? 14.125 -2.379 -15.508 1 93.88 167 LEU A CA 1
ATOM 1297 C C . LEU A 1 167 ? 13.523 -2.527 -14.117 1 93.88 167 LEU A C 1
ATOM 1299 O O . LEU A 1 167 ? 12.992 -3.586 -13.773 1 93.88 167 LEU A O 1
ATOM 1303 N N . LEU A 1 168 ? 13.523 -1.405 -13.391 1 94.5 168 LEU A N 1
ATOM 1304 C CA . LEU A 1 168 ? 13.102 -1.527 -12 1 94.5 168 LEU A CA 1
ATOM 1305 C C . LEU A 1 168 ? 11.594 -1.335 -11.867 1 94.5 168 LEU A C 1
ATOM 1307 O O . LEU A 1 168 ? 11.016 -1.657 -10.828 1 94.5 168 LEU A O 1
ATOM 1311 N N . ASP A 1 169 ? 10.977 -0.795 -12.82 1 92.62 169 ASP A N 1
ATOM 1312 C CA . ASP A 1 169 ? 9.523 -0.67 -12.828 1 92.62 169 ASP A CA 1
ATOM 1313 C C . ASP A 1 169 ? 8.891 -1.738 -13.711 1 92.62 169 ASP A C 1
ATOM 1315 O O . ASP A 1 169 ? 8.617 -1.494 -14.891 1 92.62 169 ASP A O 1
ATOM 1319 N N . MET A 1 170 ? 8.5 -2.861 -13.164 1 92.19 170 MET A N 1
ATOM 1320 C CA . MET A 1 170 ? 8.039 -3.973 -13.984 1 92.19 170 MET A CA 1
ATOM 1321 C C . MET A 1 170 ? 6.602 -4.348 -13.633 1 92.19 170 MET A C 1
ATOM 1323 O O . MET A 1 170 ? 6.02 -5.246 -14.242 1 92.19 170 MET A O 1
ATOM 1327 N N . VAL A 1 171 ? 6.031 -3.686 -12.648 1 93.81 171 VAL A N 1
ATOM 1328 C CA . VAL A 1 171 ? 4.613 -3.896 -12.375 1 93.81 171 VAL A CA 1
ATOM 1329 C C . VAL A 1 171 ? 3.785 -3.434 -13.578 1 93.81 171 VAL A C 1
ATOM 1331 O O . VAL A 1 171 ? 2.814 -4.094 -13.961 1 93.81 171 VAL A O 1
ATOM 1334 N N . ASN A 1 172 ? 4.176 -2.338 -14.164 1 95.12 172 ASN A N 1
ATOM 1335 C CA . ASN A 1 172 ? 3.494 -1.764 -15.32 1 95.12 172 ASN A CA 1
ATOM 1336 C C . ASN A 1 172 ? 3.779 -2.559 -16.594 1 95.12 172 ASN A C 1
ATOM 1338 O O . ASN A 1 172 ? 4.895 -2.52 -17.109 1 95.12 172 ASN A O 1
ATOM 1342 N N . HIS A 1 173 ? 2.781 -3.189 -17.125 1 93 173 HIS A N 1
ATOM 1343 C CA . HIS A 1 173 ? 2.947 -4.031 -18.297 1 93 173 HIS A CA 1
ATOM 1344 C C . HIS A 1 173 ? 3.393 -3.209 -19.516 1 93 173 HIS A C 1
ATOM 1346 O O . HIS A 1 173 ? 4.129 -3.705 -20.359 1 93 173 HIS A O 1
ATOM 1352 N N . ASP A 1 174 ? 2.949 -1.978 -19.578 1 93.44 174 ASP A N 1
ATOM 1353 C CA . ASP A 1 174 ? 3.359 -1.132 -20.688 1 93.44 174 ASP A CA 1
ATOM 1354 C C . ASP A 1 174 ? 4.859 -0.845 -20.641 1 93.44 174 ASP A C 1
ATOM 1356 O O . ASP A 1 174 ? 5.512 -0.741 -21.688 1 93.44 174 ASP A O 1
ATOM 1360 N N . ASN A 1 175 ? 5.367 -0.648 -19.438 1 93.38 175 ASN A N 1
ATOM 1361 C CA . ASN A 1 175 ? 6.812 -0.482 -19.328 1 93.38 175 ASN A CA 1
ATOM 1362 C C . ASN A 1 175 ? 7.555 -1.75 -19.734 1 93.38 175 ASN A C 1
ATOM 1364 O O . ASN A 1 175 ? 8.633 -1.68 -20.328 1 93.38 175 ASN A O 1
ATOM 1368 N N . ARG A 1 176 ? 7.016 -2.955 -19.406 1 90.62 176 ARG A N 1
ATOM 1369 C CA . ARG A 1 176 ? 7.621 -4.211 -19.844 1 90.62 176 ARG A CA 1
ATOM 1370 C C . ARG A 1 176 ? 7.766 -4.262 -21.359 1 90.62 176 ARG A C 1
ATOM 1372 O O . ARG A 1 176 ? 8.812 -4.656 -21.875 1 90.62 176 ARG A O 1
ATOM 1379 N N . LYS A 1 177 ? 6.711 -3.885 -22 1 90.44 177 LYS A N 1
ATOM 1380 C CA . LYS A 1 177 ? 6.727 -3.873 -23.469 1 90.44 177 LYS A CA 1
ATOM 1381 C C . LYS A 1 177 ? 7.781 -2.906 -24 1 90.44 177 LYS A C 1
ATOM 1383 O O . LYS A 1 177 ? 8.477 -3.209 -24.969 1 90.44 177 LYS A O 1
ATOM 1388 N N . THR A 1 178 ? 7.863 -1.76 -23.375 1 93.06 178 THR A N 1
ATOM 1389 C CA . THR A 1 178 ? 8.805 -0.726 -23.797 1 93.06 178 THR A CA 1
ATOM 1390 C C . THR A 1 178 ? 10.242 -1.204 -23.625 1 93.06 178 THR A C 1
ATOM 1392 O O . THR A 1 178 ? 11.055 -1.07 -24.547 1 93.06 178 THR A O 1
ATOM 1395 N N . VAL A 1 179 ? 10.555 -1.783 -22.5 1 91.44 179 VAL A N 1
ATOM 1396 C CA . VAL A 1 179 ? 11.93 -2.193 -22.219 1 91.44 179 VAL A CA 1
ATOM 1397 C C . VAL A 1 179 ? 12.297 -3.395 -23.094 1 91.44 179 VAL A C 1
ATOM 1399 O O . VAL A 1 179 ? 13.461 -3.59 -23.438 1 91.44 179 VAL A O 1
ATOM 1402 N N . ALA A 1 180 ? 11.32 -4.254 -23.406 1 86.5 180 ALA A N 1
ATOM 1403 C CA . ALA A 1 180 ? 11.562 -5.398 -24.281 1 86.5 180 ALA A CA 1
ATOM 1404 C C . ALA A 1 180 ? 12.07 -4.945 -25.656 1 86.5 180 ALA A C 1
ATOM 1406 O O . ALA A 1 180 ? 12.828 -5.664 -26.312 1 86.5 180 ALA A O 1
ATOM 1407 N N . LYS A 1 181 ? 11.656 -3.764 -26.078 1 91.62 181 LYS A N 1
ATOM 1408 C CA . LYS A 1 181 ? 12.078 -3.211 -27.359 1 91.62 181 LYS A CA 1
ATOM 1409 C C . LYS A 1 181 ? 13.461 -2.578 -27.25 1 91.62 181 LYS A C 1
ATOM 1411 O O . LYS A 1 181 ? 14.125 -2.338 -28.266 1 91.62 181 LYS A O 1
ATOM 1416 N N . GLY A 1 182 ? 13.836 -2.195 -26.094 1 92.12 182 GLY A N 1
ATOM 1417 C CA . GLY A 1 182 ? 15.141 -1.602 -25.828 1 92.12 182 GLY A CA 1
ATOM 1418 C C . GLY A 1 182 ? 15.141 -0.65 -24.656 1 92.12 182 GLY A C 1
ATOM 1419 O O . GLY A 1 182 ? 14.109 -0.048 -24.328 1 92.12 182 GLY A O 1
ATOM 1420 N N . TYR A 1 183 ? 16.219 -0.647 -23.938 1 92 183 TYR A N 1
ATOM 1421 C CA . TYR A 1 183 ? 16.375 0.273 -22.812 1 92 183 TYR A CA 1
ATOM 1422 C C . TYR A 1 183 ? 17.828 0.656 -22.609 1 92 183 TYR A C 1
ATOM 1424 O O . TYR A 1 183 ? 18.734 0.002 -23.141 1 92 183 TYR A O 1
ATOM 1432 N N . LYS A 1 184 ? 18.078 1.787 -22 1 93.56 184 LYS A N 1
ATOM 1433 C CA . LYS A 1 184 ? 19.406 2.236 -21.594 1 93.56 184 LYS A CA 1
ATOM 1434 C C . LYS A 1 184 ? 19.422 2.613 -20.109 1 93.56 184 LYS A C 1
ATOM 1436 O O . LYS A 1 184 ? 18.609 3.424 -19.672 1 93.56 184 LYS A O 1
ATOM 1441 N N . GLU A 1 185 ? 20.297 1.994 -19.344 1 93.75 185 GLU A N 1
ATOM 1442 C CA . GLU A 1 185 ? 20.484 2.344 -17.938 1 93.75 185 GLU A CA 1
ATOM 1443 C C . GLU A 1 185 ? 21.516 3.465 -17.781 1 93.75 185 GLU A C 1
ATOM 1445 O O . GLU A 1 185 ? 22.422 3.602 -18.594 1 93.75 185 GLU A O 1
ATOM 1450 N N . ASN A 1 186 ? 21.266 4.344 -16.828 1 95.38 186 ASN A N 1
ATOM 1451 C CA . ASN A 1 186 ? 22.219 5.406 -16.5 1 95.38 186 ASN A CA 1
ATOM 1452 C C . ASN A 1 186 ? 23.031 5.074 -15.258 1 95.38 186 ASN A C 1
ATOM 1454 O O . ASN A 1 186 ? 22.656 5.457 -14.148 1 95.38 186 ASN A O 1
ATOM 1458 N N . ASN A 1 187 ? 24.141 4.488 -15.414 1 88.5 187 ASN A N 1
ATOM 1459 C CA . ASN A 1 187 ? 25 4.062 -14.312 1 88.5 187 ASN A CA 1
ATOM 1460 C C . ASN A 1 187 ? 25.594 5.258 -13.578 1 88.5 187 ASN A C 1
ATOM 1462 O O . ASN A 1 187 ? 26.109 5.117 -12.469 1 88.5 187 ASN A O 1
ATOM 1466 N N . ASP A 1 188 ? 25.5 6.414 -14.211 1 94.44 188 ASP A N 1
ATOM 1467 C CA . ASP A 1 188 ? 26.109 7.605 -13.617 1 94.44 188 ASP A CA 1
ATOM 1468 C C . ASP A 1 188 ? 25.062 8.398 -12.82 1 94.44 188 ASP A C 1
ATOM 1470 O O . ASP A 1 188 ? 25.375 9.461 -12.273 1 94.44 188 ASP A O 1
ATOM 1474 N N . PHE A 1 189 ? 23.906 7.871 -12.773 1 96.94 189 PHE A N 1
ATOM 1475 C CA . PHE A 1 189 ? 22.906 8.531 -11.945 1 96.94 189 PHE A CA 1
ATOM 1476 C C . PHE A 1 189 ? 23.391 8.648 -10.5 1 96.94 189 PHE A C 1
ATOM 1478 O O . PHE A 1 189 ? 23.906 7.672 -9.938 1 96.94 189 PHE A O 1
ATOM 1485 N N . PRO A 1 190 ? 23.266 9.844 -9.945 1 97.38 190 PRO A N 1
ATOM 1486 C CA . PRO A 1 190 ? 23.859 10.047 -8.625 1 97.38 190 PRO A CA 1
ATOM 1487 C C . PRO A 1 190 ? 23.141 9.25 -7.531 1 97.38 190 PRO A C 1
ATOM 1489 O O . PRO A 1 190 ? 21.953 8.953 -7.652 1 97.38 190 PRO A O 1
ATOM 1492 N N . GLN A 1 191 ? 23.938 8.992 -6.496 1 98.19 191 GLN A N 1
ATOM 1493 C CA . GLN A 1 191 ? 23.375 8.328 -5.324 1 98.19 191 GLN A CA 1
ATOM 1494 C C . GLN A 1 191 ? 22.516 9.297 -4.512 1 98.19 191 GLN A C 1
ATOM 1496 O O . GLN A 1 191 ? 22.969 10.367 -4.117 1 98.19 191 GLN A O 1
ATOM 1501 N N . ILE A 1 192 ? 21.281 8.945 -4.297 1 98.69 192 ILE A N 1
ATOM 1502 C CA . ILE A 1 192 ? 20.375 9.727 -3.461 1 98.69 192 ILE A CA 1
ATOM 1503 C C . ILE A 1 192 ? 20.812 9.641 -2.002 1 98.69 192 ILE A C 1
ATOM 1505 O O . ILE A 1 192 ? 21.156 8.555 -1.516 1 98.69 192 ILE A O 1
ATOM 1509 N N . GLU A 1 193 ? 20.734 10.781 -1.315 1 98.75 193 GLU A N 1
ATOM 1510 C CA . GLU A 1 193 ? 21.25 10.82 0.051 1 98.75 193 GLU A CA 1
ATOM 1511 C C . GLU A 1 193 ? 20.109 10.828 1.066 1 98.75 193 GLU A C 1
ATOM 1513 O O . GLU A 1 193 ? 20.312 10.469 2.23 1 98.75 193 GLU A O 1
ATOM 1518 N N . ALA A 1 194 ? 18.953 11.258 0.657 1 98.69 194 ALA A N 1
ATOM 1519 C CA . ALA A 1 194 ? 17.781 11.273 1.518 1 98.69 194 ALA A CA 1
ATOM 1520 C C . ALA A 1 194 ? 16.5 11.281 0.69 1 98.69 194 ALA A C 1
ATOM 1522 O O . ALA A 1 194 ? 16.484 11.773 -0.443 1 98.69 194 ALA A O 1
ATOM 1523 N N . ILE A 1 195 ? 15.508 10.688 1.231 1 98.81 195 ILE A N 1
ATOM 1524 C CA . ILE A 1 195 ? 14.188 10.695 0.623 1 98.81 195 ILE A CA 1
ATOM 1525 C C . ILE A 1 195 ? 13.266 11.625 1.407 1 98.81 195 ILE A C 1
ATOM 1527 O O . ILE A 1 195 ? 13.172 11.531 2.633 1 98.81 195 ILE A O 1
ATOM 1531 N N . VAL A 1 196 ? 12.648 12.594 0.704 1 98.44 196 VAL A N 1
ATOM 1532 C CA . VAL A 1 196 ? 11.68 13.508 1.303 1 98.44 196 VAL A CA 1
ATOM 1533 C C . VAL A 1 196 ? 10.289 13.219 0.747 1 98.44 196 VAL A C 1
ATOM 1535 O O . VAL A 1 196 ? 9.984 13.562 -0.4 1 98.44 196 VAL A O 1
ATOM 1538 N N . LEU A 1 197 ? 9.484 12.602 1.589 1 98.38 197 LEU A N 1
ATOM 1539 C CA . LEU A 1 197 ? 8.094 12.305 1.249 1 98.38 197 LEU A CA 1
ATOM 1540 C C . LEU A 1 197 ? 7.184 13.469 1.612 1 98.38 197 LEU A C 1
ATOM 1542 O O . LEU A 1 197 ? 6.684 13.547 2.738 1 98.38 197 LEU A O 1
ATOM 1546 N N . MET A 1 198 ? 6.84 14.312 0.643 1 96.75 198 MET A N 1
ATOM 1547 C CA . MET A 1 198 ? 6.133 15.562 0.896 1 96.75 198 MET A CA 1
ATOM 1548 C C . MET A 1 198 ? 4.625 15.375 0.768 1 96.75 198 MET A C 1
ATOM 1550 O O . MET A 1 198 ? 3.85 16.188 1.273 1 96.75 198 MET A O 1
ATOM 1554 N N . GLY A 1 199 ? 4.242 14.414 0.072 1 95.75 199 GLY A N 1
ATOM 1555 C CA . GLY A 1 199 ? 2.861 14.055 -0.195 1 95.75 199 GLY A CA 1
ATOM 1556 C C . GLY A 1 199 ? 2.723 12.766 -0.991 1 95.75 199 GLY A C 1
ATOM 1557 O O . GLY A 1 199 ? 3.715 12.234 -1.493 1 95.75 199 GLY A O 1
ATOM 1558 N N . GLU A 1 200 ? 1.466 12.305 -1.093 1 95.5 200 GLU A N 1
ATOM 1559 C CA . GLU A 1 200 ? 1.246 11.078 -1.854 1 95.5 200 GLU A CA 1
ATOM 1560 C C . GLU A 1 200 ? 1.354 11.336 -3.355 1 95.5 200 GLU A C 1
ATOM 1562 O O . GLU A 1 200 ? 0.845 12.336 -3.857 1 95.5 200 GLU A O 1
ATOM 1567 N N . PRO A 1 201 ? 2.055 10.477 -4.047 1 97.38 201 PRO A N 1
ATOM 1568 C CA . PRO A 1 201 ? 2.094 10.539 -5.508 1 97.38 201 PRO A CA 1
ATOM 1569 C C . PRO A 1 201 ? 0.898 9.852 -6.164 1 97.38 201 PRO A C 1
ATOM 1571 O O . PRO A 1 201 ? -0.061 9.492 -5.477 1 97.38 201 PRO A O 1
ATOM 1574 N N . ILE A 1 202 ? 0.89 9.836 -7.477 1 97.19 202 ILE A N 1
ATOM 1575 C CA . ILE A 1 202 ? 0.115 8.859 -8.234 1 97.19 202 ILE A CA 1
ATOM 1576 C C . ILE A 1 202 ? 1.033 7.746 -8.734 1 97.19 202 ILE A C 1
ATOM 1578 O O . ILE A 1 202 ? 2.24 7.766 -8.477 1 97.19 202 ILE A O 1
ATOM 1582 N N . GLN A 1 203 ? 0.481 6.742 -9.312 1 97.38 203 GLN A N 1
ATOM 1583 C CA . GLN A 1 203 ? 1.273 5.598 -9.75 1 97.38 203 GLN A CA 1
ATOM 1584 C C . GLN A 1 203 ? 1.999 4.953 -8.57 1 97.38 203 GLN A C 1
ATOM 1586 O O . GLN A 1 203 ? 3.213 4.742 -8.617 1 97.38 203 GLN A O 1
ATOM 1591 N N . TRP A 1 204 ? 1.235 4.641 -7.547 1 98.69 204 TRP A N 1
ATOM 1592 C CA . TRP A 1 204 ? 1.812 4.125 -6.312 1 98.69 204 TRP A CA 1
ATOM 1593 C C . TRP A 1 204 ? 2.662 2.887 -6.586 1 98.69 204 TRP A C 1
ATOM 1595 O O . TRP A 1 204 ? 3.66 2.646 -5.902 1 98.69 204 TRP A O 1
ATOM 1605 N N . GLU A 1 205 ? 2.322 2.053 -7.613 1 98.19 205 GLU A N 1
ATOM 1606 C CA . GLU A 1 205 ? 3.072 0.835 -7.91 1 98.19 205 GLU A CA 1
ATOM 1607 C C . GLU A 1 205 ? 4.527 1.15 -8.234 1 98.19 205 GLU A C 1
ATOM 1609 O O . GLU A 1 205 ? 5.441 0.49 -7.734 1 98.19 205 GLU A O 1
ATOM 1614 N N . MET A 1 206 ? 4.715 2.133 -9.047 1 97.81 206 MET A N 1
ATOM 1615 C CA . MET A 1 206 ? 6.07 2.512 -9.438 1 97.81 206 MET A CA 1
ATOM 1616 C C . MET A 1 206 ? 6.809 3.154 -8.266 1 97.81 206 MET A C 1
ATOM 1618 O O . MET A 1 206 ? 7.949 2.799 -7.973 1 97.81 206 MET A O 1
ATOM 1622 N N . TYR A 1 207 ? 6.129 4.102 -7.605 1 98.62 207 TYR A N 1
ATOM 1623 C CA . TYR A 1 207 ? 6.762 4.836 -6.512 1 98.62 207 TYR A CA 1
ATOM 1624 C C . TYR A 1 207 ? 7.145 3.896 -5.375 1 98.62 207 TYR A C 1
ATOM 1626 O O . TYR A 1 207 ? 8.258 3.971 -4.848 1 98.62 207 TYR A O 1
ATOM 1634 N N . LEU A 1 208 ? 6.262 3.021 -4.992 1 98.75 208 LEU A N 1
ATOM 1635 C CA . LEU A 1 208 ? 6.539 2.104 -3.895 1 98.75 208 LEU A CA 1
ATOM 1636 C C . LEU A 1 208 ? 7.688 1.165 -4.246 1 98.75 208 LEU A C 1
ATOM 1638 O O . LEU A 1 208 ? 8.586 0.937 -3.43 1 98.75 208 LEU A O 1
ATOM 1642 N N . GLN A 1 209 ? 7.688 0.608 -5.48 1 98.06 209 GLN A N 1
ATOM 1643 C CA . GLN A 1 209 ? 8.758 -0.275 -5.922 1 98.06 209 GLN A CA 1
ATOM 1644 C C . GLN A 1 209 ? 10.109 0.433 -5.871 1 98.06 209 GLN A C 1
ATOM 1646 O O . GLN A 1 209 ? 11.07 -0.082 -5.281 1 98.06 209 GLN A O 1
ATOM 1651 N N . LEU A 1 210 ? 10.188 1.608 -6.434 1 98.19 210 LEU A N 1
ATOM 1652 C CA . LEU A 1 210 ? 11.461 2.305 -6.566 1 98.19 210 LEU A CA 1
ATOM 1653 C C . LEU A 1 210 ? 11.93 2.84 -5.219 1 98.19 210 LEU A C 1
ATOM 1655 O O . LEU A 1 210 ? 13.133 2.887 -4.953 1 98.19 210 LEU A O 1
ATOM 1659 N N . LEU A 1 211 ? 10.984 3.275 -4.387 1 98.75 211 LEU A N 1
ATOM 1660 C CA . LEU A 1 211 ? 11.367 3.701 -3.043 1 98.75 211 LEU A CA 1
ATOM 1661 C C . LEU A 1 211 ? 12 2.551 -2.268 1 98.75 211 LEU A C 1
ATOM 1663 O O . LEU A 1 211 ? 13.031 2.73 -1.617 1 98.75 211 LEU A O 1
ATOM 1667 N N . ILE A 1 212 ? 11.414 1.38 -2.354 1 98.06 212 ILE A N 1
ATOM 1668 C CA . ILE A 1 212 ? 11.969 0.223 -1.655 1 98.06 212 ILE A CA 1
ATOM 1669 C C . ILE A 1 212 ? 13.344 -0.116 -2.225 1 98.06 212 ILE A C 1
ATOM 1671 O O . ILE A 1 212 ? 14.273 -0.419 -1.474 1 98.06 212 ILE A O 1
ATOM 1675 N N . ASP A 1 213 ? 13.477 -0.042 -3.543 1 97.69 213 ASP A N 1
ATOM 1676 C CA . ASP A 1 213 ? 14.773 -0.293 -4.164 1 97.69 213 ASP A CA 1
ATOM 1677 C C . ASP A 1 213 ? 15.828 0.677 -3.645 1 97.69 213 ASP A C 1
ATOM 1679 O O . ASP A 1 213 ? 16.953 0.273 -3.338 1 97.69 213 ASP A O 1
ATOM 1683 N N . LEU A 1 214 ? 15.484 1.939 -3.572 1 98.38 214 LEU A N 1
ATOM 1684 C CA . LEU A 1 214 ? 16.406 2.961 -3.08 1 98.38 214 LEU A CA 1
ATOM 1685 C C . LEU A 1 214 ? 16.766 2.709 -1.619 1 98.38 214 LEU A C 1
ATOM 1687 O O . LEU A 1 214 ? 17.922 2.863 -1.226 1 98.38 214 LEU A O 1
ATOM 1691 N N . LEU A 1 215 ? 15.812 2.326 -0.832 1 98.31 215 LEU A N 1
ATOM 1692 C CA . LEU A 1 215 ? 16.047 2.047 0.581 1 98.31 215 LEU A CA 1
ATOM 1693 C C . LEU A 1 215 ? 16.938 0.829 0.753 1 98.31 215 LEU A C 1
ATOM 1695 O O . LEU A 1 215 ? 17.844 0.833 1.595 1 98.31 215 LEU A O 1
ATOM 1699 N N . LEU A 1 216 ? 16.766 -0.196 -0.078 1 96.38 216 LEU A N 1
ATOM 1700 C CA . LEU A 1 216 ? 17.531 -1.435 0.007 1 96.38 216 LEU A CA 1
ATOM 1701 C C . LEU A 1 216 ? 18.984 -1.202 -0.386 1 96.38 216 LEU A C 1
ATOM 1703 O O . LEU A 1 216 ? 19.875 -1.935 0.05 1 96.38 216 LEU A O 1
ATOM 1707 N N . THR A 1 217 ? 19.25 -0.208 -1.194 1 96.44 217 THR A N 1
ATOM 1708 C CA . THR A 1 217 ? 20.562 -0.025 -1.783 1 96.44 217 THR A CA 1
ATOM 1709 C C . THR A 1 217 ? 21.219 1.254 -1.264 1 96.44 217 THR A C 1
ATOM 1711 O O . THR A 1 217 ? 22.25 1.688 -1.784 1 96.44 217 THR A O 1
ATOM 1714 N N . ASN A 1 218 ? 20.578 1.854 -0.357 1 96.69 218 ASN A N 1
ATOM 1715 C CA . ASN A 1 218 ? 21.078 3.094 0.236 1 96.69 218 ASN A CA 1
ATOM 1716 C C . ASN A 1 218 ? 21.281 4.18 -0.818 1 96.69 218 ASN A C 1
ATOM 1718 O O . ASN A 1 218 ? 22.328 4.812 -0.868 1 96.69 218 ASN A O 1
ATOM 1722 N N . GLY A 1 219 ? 20.328 4.254 -1.76 1 97.88 219 GLY A N 1
ATOM 1723 C CA . GLY A 1 219 ? 20.234 5.418 -2.629 1 97.88 219 GLY A CA 1
ATOM 1724 C C . GLY A 1 219 ? 20.734 5.156 -4.035 1 97.88 219 GLY A C 1
ATOM 1725 O O . GLY A 1 219 ? 20.688 6.035 -4.895 1 97.88 219 GLY A O 1
ATOM 1726 N N . LYS A 1 220 ? 21.266 3.975 -4.336 1 96.69 220 LYS A N 1
ATOM 1727 C CA . LYS A 1 220 ? 21.734 3.629 -5.672 1 96.69 220 LYS A CA 1
ATOM 1728 C C . LYS A 1 220 ? 21.281 2.23 -6.074 1 96.69 220 LYS A C 1
ATOM 1730 O O . LYS A 1 220 ? 22 1.251 -5.875 1 96.69 220 LYS A O 1
ATOM 1735 N N . PRO A 1 221 ? 20.125 2.127 -6.746 1 95.75 221 PRO A N 1
ATOM 1736 C CA . PRO A 1 221 ? 19.5 0.823 -6.984 1 95.75 221 PRO A CA 1
ATOM 1737 C C . PRO A 1 221 ? 20.047 0.135 -8.242 1 95.75 221 PRO A C 1
ATOM 1739 O O . PRO A 1 221 ? 19.266 -0.314 -9.086 1 95.75 221 PRO A O 1
ATOM 1742 N N . ASP A 1 222 ? 21.375 -0.1 -8.297 1 92.38 222 ASP A N 1
ATOM 1743 C CA . ASP A 1 222 ? 22.031 -0.675 -9.469 1 92.38 222 ASP A CA 1
ATOM 1744 C C . ASP A 1 222 ? 22.484 -2.105 -9.195 1 92.38 222 ASP A C 1
ATOM 1746 O O . ASP A 1 222 ? 23.125 -2.727 -10.039 1 92.38 222 ASP A O 1
ATOM 1750 N N . HIS A 1 223 ? 22.141 -2.623 -7.984 1 89.56 223 HIS A N 1
ATOM 1751 C CA . HIS A 1 223 ? 22.5 -3.992 -7.645 1 89.56 223 HIS A CA 1
ATOM 1752 C C . HIS A 1 223 ? 21.578 -4.555 -6.57 1 89.56 223 HIS A C 1
ATOM 1754 O O . HIS A 1 223 ? 20.906 -3.799 -5.863 1 89.56 223 HIS A O 1
ATOM 1760 N N . LYS A 1 224 ? 21.562 -5.816 -6.496 1 86.12 224 LYS A N 1
ATOM 1761 C CA . LYS A 1 224 ? 20.875 -6.473 -5.387 1 86.12 224 LYS A CA 1
ATOM 1762 C C . LYS A 1 224 ? 21.781 -6.582 -4.164 1 86.12 224 LYS A C 1
ATOM 1764 O O . LYS A 1 224 ? 22.906 -7.078 -4.262 1 86.12 224 LYS A O 1
ATOM 1769 N N . PRO A 1 225 ? 21.281 -6.113 -3.062 1 87.12 225 PRO A N 1
ATOM 1770 C CA . PRO A 1 225 ? 22.109 -6.32 -1.865 1 87.12 225 PRO A CA 1
ATOM 1771 C C . PRO A 1 225 ? 22.281 -7.797 -1.516 1 87.12 225 PRO A C 1
ATOM 1773 O O . PRO A 1 225 ? 21.344 -8.594 -1.692 1 87.12 225 PRO A O 1
ATOM 1776 N N . ASP A 1 226 ? 23.406 -8.172 -1.004 1 80.94 226 ASP A N 1
ATOM 1777 C CA . ASP A 1 226 ? 23.703 -9.539 -0.607 1 80.94 226 ASP A CA 1
ATOM 1778 C C . ASP A 1 226 ? 22.891 -9.945 0.623 1 80.94 226 ASP A C 1
ATOM 1780 O O . ASP A 1 226 ? 22.438 -11.086 0.728 1 80.94 226 ASP A O 1
ATOM 1784 N N . VAL A 1 227 ? 22.875 -8.953 1.464 1 82.19 227 VAL A N 1
ATOM 1785 C CA . VAL A 1 227 ? 22.109 -9.133 2.686 1 82.19 227 VAL A CA 1
ATOM 1786 C C . VAL A 1 227 ? 21.109 -7.98 2.842 1 82.19 227 VAL A C 1
ATOM 1788 O O . VAL A 1 227 ? 21.422 -6.84 2.482 1 82.19 227 VAL A O 1
ATOM 1791 N N . MET A 1 228 ? 19.984 -8.391 3.334 1 84.81 228 MET A N 1
ATOM 1792 C CA . MET A 1 228 ? 19 -7.332 3.578 1 84.81 228 MET A CA 1
ATOM 1793 C C . MET A 1 228 ? 19.531 -6.336 4.605 1 84.81 228 MET A C 1
ATOM 1795 O O . MET A 1 228 ? 19.906 -6.719 5.711 1 84.81 228 MET A O 1
ATOM 1799 N N . PRO A 1 229 ? 19.5 -5.129 4.289 1 88.62 229 PRO A N 1
ATOM 1800 C CA . PRO A 1 229 ? 20.078 -4.125 5.195 1 88.62 229 PRO A CA 1
ATOM 1801 C C . PRO A 1 229 ? 19.156 -3.822 6.383 1 88.62 229 PRO A C 1
ATOM 1803 O O . PRO A 1 229 ? 17.938 -3.75 6.223 1 88.62 229 PRO A O 1
ATOM 1806 N N . LYS A 1 230 ? 19.797 -3.637 7.52 1 90.12 230 LYS A N 1
ATOM 1807 C CA . LYS A 1 230 ? 19.062 -3.275 8.727 1 90.12 230 LYS A CA 1
ATOM 1808 C C . LYS A 1 230 ? 18.812 -1.771 8.781 1 90.12 230 LYS A C 1
ATOM 1810 O O . LYS A 1 230 ? 17.922 -1.315 9.508 1 90.12 230 LYS A O 1
ATOM 1815 N N . SER A 1 231 ? 19.672 -1.072 8.055 1 93.5 231 SER A N 1
ATOM 1816 C CA . SER A 1 231 ? 19.547 0.381 8 1 93.5 231 SER A CA 1
ATOM 1817 C C . SER A 1 231 ? 19.406 0.867 6.562 1 93.5 231 SER A C 1
ATOM 1819 O O . SER A 1 231 ? 19.719 0.136 5.621 1 93.5 231 SER A O 1
ATOM 1821 N N . HIS A 1 232 ? 18.875 1.982 6.371 1 96.94 232 HIS A N 1
ATOM 1822 C CA . HIS A 1 232 ? 18.672 2.572 5.055 1 96.94 232 HIS A CA 1
ATOM 1823 C C . HIS A 1 232 ? 18.906 4.078 5.078 1 96.94 232 HIS A C 1
ATOM 1825 O O . HIS A 1 232 ? 19.109 4.66 6.148 1 96.94 232 HIS A O 1
ATOM 1831 N N . LEU A 1 233 ? 18.984 4.734 3.906 1 97.44 233 LEU A N 1
ATOM 1832 C CA . LEU A 1 233 ? 19.188 6.18 3.822 1 97.44 233 LEU A CA 1
ATOM 1833 C C . LEU A 1 233 ? 18.062 6.918 4.555 1 97.44 233 LEU A C 1
ATOM 1835 O O . LEU A 1 233 ? 16.984 6.371 4.758 1 97.44 233 LEU A O 1
ATOM 1839 N N . PRO A 1 234 ? 18.297 8.195 4.977 1 98 234 PRO A N 1
ATOM 1840 C CA . PRO A 1 234 ? 17.328 8.969 5.754 1 98 234 PRO A CA 1
ATOM 1841 C C . PRO A 1 234 ? 16.031 9.203 5.004 1 98 234 PRO A C 1
ATOM 1843 O O . PRO A 1 234 ? 16.047 9.461 3.797 1 98 234 PRO A O 1
ATOM 1846 N N . VAL A 1 235 ? 14.977 9.062 5.75 1 98.44 235 VAL A N 1
ATOM 1847 C CA . VAL A 1 235 ? 13.641 9.32 5.223 1 98.44 235 VAL A CA 1
ATOM 1848 C C . VAL A 1 235 ? 12.969 10.422 6.043 1 98.44 235 VAL A C 1
ATOM 1850 O O . VAL A 1 235 ? 12.805 10.289 7.258 1 98.44 235 VAL A O 1
ATOM 1853 N N . LEU A 1 236 ? 12.68 11.555 5.422 1 97.75 236 LEU A N 1
ATOM 1854 C CA . LEU A 1 236 ? 11.859 12.633 5.969 1 97.75 236 LEU A CA 1
ATOM 1855 C C . LEU A 1 236 ? 10.453 12.602 5.383 1 97.75 236 LEU A C 1
ATOM 1857 O O . LEU A 1 236 ? 10.289 12.633 4.16 1 97.75 236 LEU A O 1
ATOM 1861 N N . ALA A 1 237 ? 9.461 12.461 6.207 1 97.25 237 ALA A N 1
ATOM 1862 C CA . ALA A 1 237 ? 8.094 12.352 5.711 1 97.25 237 ALA A CA 1
ATOM 1863 C C . ALA A 1 237 ? 7.195 13.422 6.328 1 97.25 237 ALA A C 1
ATOM 1865 O O . ALA A 1 237 ? 7.406 13.828 7.473 1 97.25 237 ALA A O 1
ATOM 1866 N N . CYS A 1 238 ? 6.258 13.836 5.453 1 94.62 238 CYS A N 1
ATOM 1867 C CA . CYS A 1 238 ? 5.25 14.781 5.922 1 94.62 238 CYS A CA 1
ATOM 1868 C C . CYS A 1 238 ? 3.848 14.211 5.777 1 94.62 238 CYS A C 1
ATOM 1870 O O . CYS A 1 238 ? 3.656 13.188 5.113 1 94.62 238 CYS A O 1
ATOM 1872 N N . ASN A 1 239 ? 2.893 14.797 6.453 1 91.5 239 ASN A N 1
ATOM 1873 C CA . ASN A 1 239 ? 1.478 14.461 6.316 1 91.5 239 ASN A CA 1
ATOM 1874 C C . ASN A 1 239 ? 1.21 13 6.652 1 91.5 239 ASN A C 1
ATOM 1876 O O . ASN A 1 239 ? 1.174 12.148 5.762 1 91.5 239 ASN A O 1
ATOM 1880 N N . MET A 1 240 ? 0.846 12.727 7.852 1 88.56 240 MET A N 1
ATOM 1881 C CA . MET A 1 240 ? 0.627 11.359 8.297 1 88.56 240 MET A CA 1
ATOM 1882 C C . MET A 1 240 ? -0.86 11.023 8.328 1 88.56 240 MET A C 1
ATOM 1884 O O . MET A 1 240 ? -1.253 9.953 8.797 1 88.56 240 MET A O 1
ATOM 1888 N N . ASP A 1 241 ? -1.688 11.844 7.707 1 89.56 241 ASP A N 1
ATOM 1889 C CA . ASP A 1 241 ? -3.127 11.594 7.668 1 89.56 241 ASP A CA 1
ATOM 1890 C C . ASP A 1 241 ? -3.445 10.344 6.855 1 89.56 241 ASP A C 1
ATOM 1892 O O . ASP A 1 241 ? -3.154 10.289 5.656 1 89.56 241 ASP A O 1
ATOM 1896 N N . LEU A 1 242 ? -4.066 9.422 7.527 1 92.81 242 LEU A N 1
ATOM 1897 C CA . LEU A 1 242 ? -4.555 8.273 6.773 1 92.81 242 LEU A CA 1
ATOM 1898 C C . LEU A 1 242 ? -5.715 8.664 5.863 1 92.81 242 LEU A C 1
ATOM 1900 O O . LEU A 1 242 ? -5.75 8.273 4.695 1 92.81 242 LEU A O 1
ATOM 1904 N N . LEU A 1 243 ? -6.641 9.477 6.5 1 90.69 243 LEU A N 1
ATOM 1905 C CA . LEU A 1 243 ? -7.859 9.891 5.816 1 90.69 243 LEU A CA 1
ATOM 1906 C C . LEU A 1 243 ? -8.062 11.398 5.93 1 90.69 243 LEU A C 1
ATOM 1908 O O . LEU A 1 243 ? -7.656 12.008 6.922 1 90.69 243 LEU A O 1
ATOM 1912 N N . PHE A 1 244 ? -8.664 11.984 4.93 1 87.06 244 PHE A N 1
ATOM 1913 C CA . PHE A 1 244 ? -9.086 13.375 4.98 1 87.06 244 PHE A CA 1
ATOM 1914 C C . PHE A 1 244 ? -10.453 13.547 4.328 1 87.06 244 PHE A C 1
ATOM 1916 O O . PHE A 1 244 ? -10.914 12.672 3.592 1 87.06 244 PHE A O 1
ATOM 1923 N N . MET A 1 245 ? -11.078 14.594 4.688 1 85.38 245 MET A N 1
ATOM 1924 C CA . MET A 1 245 ? -12.422 14.812 4.172 1 85.38 245 MET A CA 1
ATOM 1925 C C . MET A 1 245 ? -12.398 15.758 2.975 1 85.38 245 MET A C 1
ATOM 1927 O O . MET A 1 245 ? -12.094 16.953 3.121 1 85.38 245 MET A O 1
ATOM 1931 N N . ALA A 1 246 ? -12.758 15.234 1.864 1 84.31 246 ALA A N 1
ATOM 1932 C CA . ALA A 1 246 ? -12.969 16.031 0.653 1 84.31 246 ALA A CA 1
ATOM 1933 C C . ALA A 1 246 ? -14.453 16.281 0.414 1 84.31 246 ALA A C 1
ATOM 1935 O O . ALA A 1 246 ? -15.203 16.547 1.355 1 84.31 246 ALA A O 1
ATOM 1936 N N . GLN A 1 247 ? -14.867 16.234 -0.831 1 84.56 247 GLN A N 1
ATOM 1937 C CA . GLN A 1 247 ? -16.266 16.484 -1.167 1 84.56 247 GLN A CA 1
ATOM 1938 C C . GLN A 1 247 ? -17.078 15.195 -1.119 1 84.56 247 GLN A C 1
ATOM 1940 O O . GLN A 1 247 ? -18.312 15.234 -1.068 1 84.56 247 GLN A O 1
ATOM 1945 N N . ALA A 1 248 ? -16.406 14.102 -1.113 1 85.69 248 ALA A N 1
ATOM 1946 C CA . ALA A 1 248 ? -17.078 12.797 -1.136 1 85.69 248 ALA A CA 1
ATOM 1947 C C . ALA A 1 248 ? -17.859 12.562 0.153 1 85.69 248 ALA A C 1
ATOM 1949 O O . ALA A 1 248 ? -17.625 13.234 1.162 1 85.69 248 ALA A O 1
ATOM 1950 N N . CYS A 1 249 ? -18.734 11.641 0.133 1 83.75 249 CYS A N 1
ATOM 1951 C CA . CYS A 1 249 ? -19.578 11.281 1.276 1 83.75 249 CYS A CA 1
ATOM 1952 C C . CYS A 1 249 ? -18.766 10.547 2.334 1 83.75 249 CYS A C 1
ATOM 1954 O O . CYS A 1 249 ? -19.188 10.43 3.482 1 83.75 249 CYS A O 1
ATOM 1956 N N . MET A 1 250 ? -17.641 10.062 1.884 1 87.25 250 MET A N 1
ATOM 1957 C CA . MET A 1 250 ? -16.766 9.328 2.793 1 87.25 250 MET A CA 1
ATOM 1958 C C . MET A 1 250 ? -15.336 9.883 2.742 1 87.25 250 MET A C 1
ATOM 1960 O O . MET A 1 250 ? -14.914 10.414 1.716 1 87.25 250 MET A O 1
ATOM 1964 N N . PRO A 1 251 ? -14.609 9.727 3.836 1 87.94 251 PRO A N 1
ATOM 1965 C CA . PRO A 1 251 ? -13.234 10.227 3.838 1 87.94 251 PRO A CA 1
ATOM 1966 C C . PRO A 1 251 ? -12.367 9.562 2.771 1 87.94 251 PRO A C 1
ATOM 1968 O O . PRO A 1 251 ? -12.648 8.43 2.354 1 87.94 251 PRO A O 1
ATOM 1971 N N . ARG A 1 252 ? -11.43 10.266 2.311 1 93.88 252 ARG A N 1
ATOM 1972 C CA . ARG A 1 252 ? -10.531 9.82 1.255 1 93.88 252 ARG A CA 1
ATOM 1973 C C . ARG A 1 252 ? -9.125 9.57 1.801 1 93.88 252 ARG A C 1
ATOM 1975 O O . ARG A 1 252 ? -8.781 10.055 2.883 1 93.88 252 ARG A O 1
ATOM 1982 N N . PHE A 1 253 ? -8.352 8.828 0.993 1 95.31 253 PHE A N 1
ATOM 1983 C CA . PHE A 1 253 ? -6.984 8.531 1.405 1 95.31 253 PHE A CA 1
ATOM 1984 C C . PHE A 1 253 ? -6.141 9.797 1.434 1 95.31 253 PHE A C 1
ATOM 1986 O O . PHE A 1 253 ? -6.184 10.602 0.5 1 95.31 253 PHE A O 1
ATOM 1993 N N . GLY A 1 254 ? -5.453 9.977 2.555 1 93.62 254 GLY A N 1
ATOM 1994 C CA . GLY A 1 254 ? -4.371 10.945 2.605 1 93.62 254 GLY A CA 1
ATOM 1995 C C . GLY A 1 254 ? -3.002 10.328 2.387 1 93.62 254 GLY A C 1
ATOM 1996 O O . GLY A 1 254 ? -2.895 9.18 1.945 1 93.62 254 GLY A O 1
ATOM 1997 N N . HIS A 1 255 ? -1.945 11.156 2.623 1 96.12 255 HIS A N 1
ATOM 1998 C CA . HIS A 1 255 ? -0.575 10.688 2.443 1 96.12 255 HIS A CA 1
ATOM 1999 C C . HIS A 1 255 ? -0.257 9.531 3.383 1 96.12 255 HIS A C 1
ATOM 2001 O O . HIS A 1 255 ? 0.517 8.641 3.035 1 96.12 255 HIS A O 1
ATOM 2007 N N . GLY A 1 256 ? -0.84 9.539 4.539 1 96.12 256 GLY A N 1
ATOM 2008 C CA . GLY A 1 256 ? -0.647 8.461 5.496 1 96.12 256 GLY A CA 1
ATOM 2009 C C . GLY A 1 256 ? -0.978 7.09 4.934 1 96.12 256 GLY A C 1
ATOM 2010 O O . GLY A 1 256 ? -0.386 6.09 5.336 1 96.12 256 GLY A O 1
ATOM 2011 N N . ALA A 1 257 ? -1.985 7.027 4.051 1 97.5 257 ALA A N 1
ATOM 2012 C CA . ALA A 1 257 ? -2.32 5.758 3.412 1 97.5 257 ALA A CA 1
ATOM 2013 C C . ALA A 1 257 ? -1.155 5.242 2.574 1 97.5 257 ALA A C 1
ATOM 2015 O O . ALA A 1 257 ? -0.86 4.043 2.582 1 97.5 257 ALA A O 1
ATOM 2016 N N . PHE A 1 258 ? -0.523 6.145 1.829 1 98.44 258 PHE A N 1
ATOM 2017 C CA . PHE A 1 258 ? 0.664 5.781 1.062 1 98.44 258 PHE A CA 1
ATOM 2018 C C . PHE A 1 258 ? 1.78 5.309 1.984 1 98.44 258 PHE A C 1
ATOM 2020 O O . PHE A 1 258 ? 2.475 4.336 1.679 1 98.44 258 PHE A O 1
ATOM 2027 N N . LEU A 1 259 ? 1.957 5.984 3.109 1 98.12 259 LEU A N 1
ATOM 2028 C CA . LEU A 1 259 ? 2.992 5.609 4.066 1 98.12 259 LEU A CA 1
ATOM 2029 C C . LEU A 1 259 ? 2.727 4.219 4.637 1 98.12 259 LEU A C 1
ATOM 2031 O O . LEU A 1 259 ? 3.66 3.439 4.84 1 98.12 259 LEU A O 1
ATOM 2035 N N . VAL A 1 260 ? 1.44 3.904 4.922 1 97.88 260 VAL A N 1
ATOM 2036 C CA . VAL A 1 260 ? 1.074 2.576 5.406 1 97.88 260 VAL A CA 1
ATOM 2037 C C . VAL A 1 260 ? 1.544 1.518 4.41 1 97.88 260 VAL A C 1
ATOM 2039 O O . VAL A 1 260 ? 2.102 0.491 4.805 1 97.88 260 VAL A O 1
ATOM 2042 N N . CYS A 1 261 ? 1.313 1.732 3.143 1 98.62 261 CYS A N 1
ATOM 2043 C CA . CYS A 1 261 ? 1.735 0.796 2.107 1 98.62 261 CYS A CA 1
ATOM 2044 C C . CYS A 1 261 ? 3.254 0.669 2.072 1 98.62 261 CYS A C 1
ATOM 2046 O O . CYS A 1 261 ? 3.787 -0.441 2.031 1 98.62 261 CYS A O 1
ATOM 2048 N N . LEU A 1 262 ? 3.949 1.838 2.109 1 98.69 262 LEU A N 1
ATOM 2049 C CA . LEU A 1 262 ? 5.406 1.838 2.07 1 98.69 262 LEU A CA 1
ATOM 2050 C C . LEU A 1 262 ? 5.984 1.073 3.258 1 98.69 262 LEU A C 1
ATOM 2052 O O . LEU A 1 262 ? 6.871 0.236 3.09 1 98.69 262 LEU A O 1
ATOM 2056 N N . GLU A 1 263 ? 5.48 1.379 4.457 1 98.19 263 GLU A N 1
ATOM 2057 C CA . GLU A 1 263 ? 5.922 0.731 5.688 1 98.19 263 GLU A CA 1
ATOM 2058 C C . GLU A 1 263 ? 5.688 -0.776 5.633 1 98.19 263 GLU A C 1
ATOM 2060 O O . GLU A 1 263 ? 6.578 -1.56 5.977 1 98.19 263 GLU A O 1
ATOM 2065 N N . SER A 1 264 ? 4.5 -1.159 5.207 1 97.62 264 SER A N 1
ATOM 2066 C CA . SER A 1 264 ? 4.129 -2.57 5.168 1 97.62 264 SER A CA 1
ATOM 2067 C C . SER A 1 264 ? 4.98 -3.34 4.164 1 97.62 264 SER A C 1
ATOM 2069 O O . SER A 1 264 ? 5.469 -4.434 4.465 1 97.62 264 SER A O 1
ATOM 2071 N N . LEU A 1 265 ? 5.152 -2.814 3.008 1 97.75 265 LEU A N 1
ATOM 2072 C CA . LEU A 1 265 ? 5.945 -3.477 1.978 1 97.75 265 LEU A CA 1
ATOM 2073 C C . LEU A 1 265 ? 7.406 -3.572 2.395 1 97.75 265 LEU A C 1
ATOM 2075 O O . LEU A 1 265 ? 8.047 -4.605 2.188 1 97.75 265 LEU A O 1
ATOM 2079 N N . TYR A 1 266 ? 7.969 -2.463 2.947 1 97.62 266 TYR A N 1
ATOM 2080 C CA . TYR A 1 266 ? 9.359 -2.486 3.393 1 97.62 266 TYR A CA 1
ATOM 2081 C C . TYR A 1 266 ? 9.586 -3.6 4.406 1 97.62 266 TYR A C 1
ATOM 2083 O O . TYR A 1 266 ? 10.555 -4.355 4.301 1 97.62 266 TYR A O 1
ATOM 2091 N N . GLU A 1 267 ? 8.672 -3.646 5.363 1 95.88 267 GLU A N 1
ATOM 2092 C CA . GLU A 1 267 ? 8.797 -4.66 6.406 1 95.88 267 GLU A CA 1
ATOM 2093 C C . GLU A 1 267 ? 8.656 -6.066 5.828 1 95.88 267 GLU A C 1
ATOM 2095 O O . GLU A 1 267 ? 9.383 -6.98 6.223 1 95.88 267 GLU A O 1
ATOM 2100 N N . ARG A 1 268 ? 7.754 -6.238 4.91 1 93.69 268 ARG A N 1
ATOM 2101 C CA . ARG A 1 268 ? 7.527 -7.547 4.305 1 93.69 268 ARG A CA 1
ATOM 2102 C C . ARG A 1 268 ? 8.727 -7.977 3.467 1 93.69 268 ARG A C 1
ATOM 2104 O O . ARG A 1 268 ? 9.031 -9.164 3.377 1 93.69 268 ARG A O 1
ATOM 2111 N N . VAL A 1 269 ? 9.359 -7.047 2.842 1 93 269 VAL A N 1
ATOM 2112 C CA . VAL A 1 269 ? 10.477 -7.352 1.955 1 93 269 VAL A CA 1
ATOM 2113 C C . VAL A 1 269 ? 11.742 -7.594 2.779 1 93 269 VAL A C 1
ATOM 2115 O O . VAL A 1 269 ? 12.508 -8.523 2.494 1 93 269 VAL A O 1
ATOM 2118 N N . THR A 1 270 ? 11.961 -6.855 3.896 1 92.38 270 THR A N 1
ATOM 2119 C CA . THR A 1 270 ? 13.266 -6.84 4.555 1 92.38 270 THR A CA 1
ATOM 2120 C C . THR A 1 270 ? 13.203 -7.57 5.895 1 92.38 270 THR A C 1
ATOM 2122 O O . THR A 1 270 ? 14.234 -7.996 6.426 1 92.38 270 THR A O 1
ATOM 2125 N N . GLY A 1 271 ? 11.992 -7.574 6.461 1 90.94 271 GLY A N 1
ATOM 2126 C CA . GLY A 1 271 ? 11.859 -8.086 7.812 1 90.94 271 GLY A CA 1
ATOM 2127 C C . GLY A 1 271 ? 12.125 -7.043 8.875 1 90.94 271 GLY A C 1
ATOM 2128 O O . GLY A 1 271 ? 12.031 -7.328 10.078 1 90.94 271 GLY A O 1
ATOM 2129 N N . TYR A 1 272 ? 12.453 -5.797 8.492 1 94.38 272 TYR A N 1
ATOM 2130 C CA . TYR A 1 272 ? 12.75 -4.711 9.422 1 94.38 272 TYR A CA 1
ATOM 2131 C C . TYR A 1 272 ? 11.758 -3.566 9.258 1 94.38 272 TYR A C 1
ATOM 2133 O O . TYR A 1 272 ? 11.227 -3.348 8.164 1 94.38 272 TYR A O 1
ATOM 2141 N N . PRO A 1 273 ? 11.508 -2.863 10.32 1 95.56 273 PRO A N 1
ATOM 2142 C CA . PRO A 1 273 ? 10.617 -1.708 10.188 1 95.56 273 PRO A CA 1
ATOM 2143 C C . PRO A 1 273 ? 11.281 -0.531 9.469 1 95.56 273 PRO A C 1
ATOM 2145 O O . PRO A 1 273 ? 12.484 -0.311 9.617 1 95.56 273 PRO A O 1
ATOM 2148 N N . LEU A 1 274 ? 10.484 0.192 8.688 1 97.19 274 LEU A N 1
ATOM 2149 C CA . LEU A 1 274 ? 10.945 1.439 8.094 1 97.19 274 LEU A CA 1
ATOM 2150 C C . LEU A 1 274 ? 11.234 2.48 9.172 1 97.19 274 LEU A C 1
ATOM 2152 O O . LEU A 1 274 ? 10.461 2.629 10.117 1 97.19 274 LEU A O 1
ATOM 2156 N N . LYS A 1 275 ? 12.328 3.184 9.078 1 96.56 275 LYS A N 1
ATOM 2157 C CA . LYS A 1 275 ? 12.703 4.207 10.055 1 96.56 275 LYS A CA 1
ATOM 2158 C C . LYS A 1 275 ? 12.586 5.605 9.453 1 96.56 275 LYS A C 1
ATOM 2160 O O . LYS A 1 275 ? 13.055 5.848 8.336 1 96.56 275 LYS A O 1
ATOM 2165 N N . TYR A 1 276 ? 11.953 6.492 10.203 1 96.31 276 TYR A N 1
ATOM 2166 C CA . TYR A 1 276 ? 11.867 7.887 9.789 1 96.31 276 TYR A CA 1
ATOM 2167 C C . TYR A 1 276 ? 12.891 8.742 10.516 1 96.31 276 TYR A C 1
ATOM 2169 O O . TYR A 1 276 ? 12.984 8.695 11.75 1 96.31 276 TYR A O 1
ATOM 2177 N N . THR A 1 277 ? 13.602 9.523 9.742 1 96.38 277 THR A N 1
ATOM 2178 C CA . THR A 1 277 ? 14.531 10.492 10.312 1 96.38 277 THR A CA 1
ATOM 2179 C C . THR A 1 277 ? 13.781 11.711 10.859 1 96.38 277 THR A C 1
ATOM 2181 O O . THR A 1 277 ? 14.156 12.266 11.891 1 96.38 277 THR A O 1
ATOM 2184 N N . ALA A 1 278 ? 12.766 12.109 10.164 1 95.06 278 ALA A N 1
ATOM 2185 C CA . ALA A 1 278 ? 11.93 13.227 10.586 1 95.06 278 ALA A CA 1
ATOM 2186 C C . ALA A 1 278 ? 10.484 13.023 10.125 1 95.06 278 ALA A C 1
ATOM 2188 O O . ALA A 1 278 ? 10.242 12.539 9.016 1 95.06 278 ALA A O 1
ATOM 2189 N N . LEU A 1 279 ? 9.594 13.297 10.961 1 95.62 279 LEU A N 1
ATOM 2190 C CA . LEU A 1 279 ? 8.172 13.367 10.672 1 95.62 279 LEU A CA 1
ATOM 2191 C C . LEU A 1 279 ? 7.633 14.781 10.891 1 95.62 279 LEU A C 1
ATOM 2193 O O . LEU A 1 279 ? 7.648 15.289 12.016 1 95.62 279 LEU A O 1
ATOM 2197 N N . VAL A 1 280 ? 7.184 15.391 9.797 1 95.06 280 VAL A N 1
ATOM 2198 C CA . VAL A 1 280 ? 6.719 16.766 9.836 1 95.06 280 VAL A CA 1
ATOM 2199 C C . VAL A 1 280 ? 5.258 16.844 9.398 1 95.06 280 VAL A C 1
ATOM 2201 O O . VAL A 1 280 ? 4.789 15.984 8.648 1 95.06 280 VAL A O 1
ATOM 2204 N N . GLY A 1 281 ? 4.555 17.797 9.82 1 95.31 281 GLY A N 1
ATOM 2205 C CA . GLY A 1 281 ? 3.111 17.859 9.648 1 95.31 281 GLY A CA 1
ATOM 2206 C C . GLY A 1 281 ? 2.34 17.406 10.875 1 95.31 281 GLY A C 1
ATOM 2207 O O . GLY A 1 281 ? 2.918 16.844 11.797 1 95.31 281 GLY A O 1
ATOM 2208 N N . LYS A 1 282 ? 1.01 17.688 10.883 1 94.06 282 LYS A N 1
ATOM 2209 C CA . LYS A 1 282 ? 0.173 17.203 11.977 1 94.06 282 LYS A CA 1
ATOM 2210 C C . LYS A 1 282 ? 0.149 15.672 12.008 1 94.06 282 LYS A C 1
ATOM 2212 O O . LYS A 1 282 ? 0.087 15.023 10.969 1 94.06 282 LYS A O 1
ATOM 2217 N N . PRO A 1 283 ? 0.415 15.062 13.219 1 93.56 283 PRO A N 1
ATOM 2218 C CA . PRO A 1 283 ? 0.336 15.625 14.57 1 93.56 283 PRO A CA 1
ATOM 2219 C C . PRO A 1 283 ? 1.711 15.906 15.18 1 93.56 283 PRO A C 1
ATOM 2221 O O . PRO A 1 283 ? 1.838 16.031 16.391 1 93.56 283 PRO A O 1
ATOM 2224 N N . SER A 1 284 ? 2.748 15.977 14.391 1 93.81 284 SER A N 1
ATOM 2225 C CA . SER A 1 284 ? 4.098 16.156 14.914 1 93.81 284 SER A CA 1
ATOM 2226 C C . SER A 1 284 ? 4.238 17.484 15.648 1 93.81 284 SER A C 1
ATOM 2228 O O . SER A 1 284 ? 3.809 18.531 15.148 1 93.81 284 SER A O 1
ATOM 2230 N N . GLU A 1 285 ? 4.887 17.5 16.781 1 92.69 285 GLU A N 1
ATOM 2231 C CA . GLU A 1 285 ? 5.051 18.672 17.641 1 92.69 285 GLU A CA 1
ATOM 2232 C C . GLU A 1 285 ? 5.77 19.797 16.906 1 92.69 285 GLU A C 1
ATOM 2234 O O . GLU A 1 285 ? 5.477 20.984 17.125 1 92.69 285 GLU A O 1
ATOM 2239 N N . ILE A 1 286 ? 6.621 19.469 16.047 1 93.38 286 ILE A N 1
ATOM 2240 C CA . ILE A 1 286 ? 7.402 20.469 15.336 1 93.38 286 ILE A CA 1
ATOM 2241 C C . ILE A 1 286 ? 6.477 21.359 14.5 1 93.38 286 ILE A C 1
ATOM 2243 O O . ILE A 1 286 ? 6.727 22.547 14.344 1 93.38 286 ILE A O 1
ATOM 2247 N N . THR A 1 287 ? 5.434 20.797 13.961 1 96.06 287 THR A N 1
ATOM 2248 C CA . THR A 1 287 ? 4.488 21.562 13.156 1 96.06 287 THR A CA 1
ATOM 2249 C C . THR A 1 287 ? 3.77 22.594 14.008 1 96.06 287 THR A C 1
ATOM 2251 O O . THR A 1 287 ? 3.584 23.734 13.578 1 96.06 287 THR A O 1
ATOM 2254 N N . TYR A 1 288 ? 3.457 22.25 15.188 1 95.94 288 TYR A N 1
ATOM 2255 C CA . TYR A 1 288 ? 2.768 23.172 16.094 1 95.94 288 TYR A CA 1
ATOM 2256 C C . TYR A 1 288 ? 3.723 24.219 16.641 1 95.94 288 TYR A C 1
ATOM 2258 O O . TYR A 1 288 ? 3.344 25.391 16.812 1 95.94 288 TYR A O 1
ATOM 2266 N N . ARG A 1 289 ? 4.918 23.828 16.891 1 94.44 289 ARG A N 1
ATOM 2267 C CA . ARG A 1 289 ? 5.945 24.797 17.281 1 94.44 289 ARG A CA 1
ATOM 2268 C C . ARG A 1 289 ? 6.211 25.797 16.172 1 94.44 289 ARG A C 1
ATOM 2270 O O . ARG A 1 289 ? 6.324 27 16.422 1 94.44 289 ARG A O 1
ATOM 2277 N N . PHE A 1 290 ? 6.332 25.312 14.992 1 96.19 290 PHE A N 1
ATOM 2278 C CA . PHE A 1 290 ? 6.496 26.172 13.828 1 96.19 290 PHE A CA 1
ATOM 2279 C C . PHE A 1 290 ? 5.301 27.109 13.672 1 96.19 290 PHE A C 1
ATOM 2281 O O . PHE A 1 290 ? 5.469 28.281 13.359 1 96.19 290 PHE A O 1
ATOM 2288 N N . SER A 1 291 ? 4.141 26.578 13.906 1 98.12 291 SER A N 1
ATOM 2289 C CA . SER A 1 291 ? 2.92 27.375 13.812 1 98.12 291 SER A CA 1
ATOM 2290 C C . SER A 1 291 ? 2.902 28.484 14.852 1 98.12 291 SER A C 1
ATOM 2292 O O . SER A 1 291 ? 2.418 29.594 14.586 1 98.12 291 SER A O 1
ATOM 2294 N N . GLU A 1 292 ? 3.354 28.188 16.04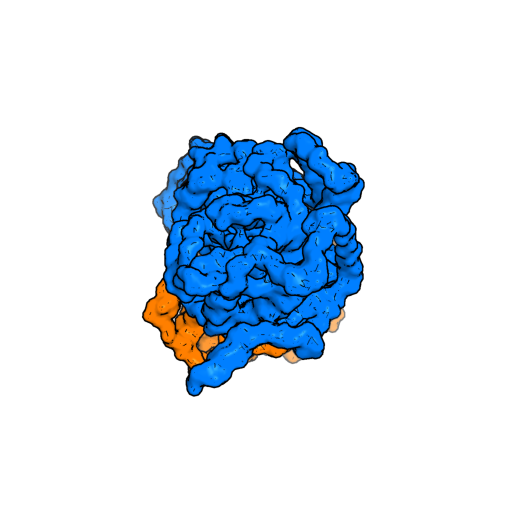7 1 96.75 292 GLU A N 1
ATOM 2295 C CA . GLU A 1 292 ? 3.484 29.234 17.062 1 96.75 292 GLU A CA 1
ATOM 2296 C C . GLU A 1 292 ? 4.418 30.344 16.594 1 96.75 292 GLU A C 1
ATOM 2298 O O . GLU A 1 292 ? 4.145 31.516 16.797 1 96.75 292 GLU A O 1
ATOM 2303 N N . HIS A 1 293 ? 5.527 29.906 16 1 96 293 HIS A N 1
ATOM 2304 C CA . HIS A 1 293 ? 6.469 30.859 15.438 1 96 293 HIS A CA 1
ATOM 2305 C C . HIS A 1 293 ? 5.785 31.781 14.438 1 96 293 HIS A C 1
ATOM 2307 O O . HIS A 1 293 ? 5.953 33 14.492 1 96 293 HIS A O 1
ATOM 2313 N N . ILE A 1 294 ? 4.98 31.25 13.586 1 97.69 294 ILE A N 1
ATOM 2314 C CA . ILE A 1 294 ? 4.281 32 12.555 1 97.69 294 ILE A CA 1
ATOM 2315 C C . ILE A 1 294 ? 3.242 32.906 13.211 1 97.69 294 ILE A C 1
ATOM 2317 O O . ILE A 1 294 ? 3.08 34.062 12.805 1 97.69 294 ILE A O 1
ATOM 2321 N N . LEU A 1 295 ? 2.51 32.438 14.203 1 97.94 295 LEU A N 1
ATOM 2322 C CA . LEU A 1 295 ? 1.523 33.219 14.922 1 97.94 295 LEU A CA 1
ATOM 2323 C C . LEU A 1 295 ? 2.182 34.438 15.586 1 97.94 295 LEU A C 1
ATOM 2325 O O . LEU A 1 295 ? 1.628 35.531 15.57 1 97.94 295 LEU A O 1
ATOM 2329 N N . SER A 1 296 ? 3.322 34.156 16.188 1 96.56 296 SER A N 1
ATOM 2330 C CA . SER A 1 296 ? 4.055 35.219 16.844 1 96.56 296 SER A CA 1
ATOM 2331 C C . SER A 1 296 ? 4.48 36.312 15.852 1 96.56 296 SER A C 1
ATOM 2333 O O . SER A 1 296 ? 4.375 37.5 16.125 1 96.56 296 SER A O 1
ATOM 2335 N N . LYS A 1 297 ? 4.949 35.875 14.711 1 96.88 297 LYS A N 1
ATOM 2336 C CA . LYS A 1 297 ? 5.293 36.844 13.648 1 96.88 297 LYS A CA 1
ATOM 2337 C C . LYS A 1 297 ? 4.07 37.625 13.203 1 96.88 297 LYS A C 1
ATOM 2339 O O . LYS A 1 297 ? 4.16 38.844 12.984 1 96.88 297 LYS A O 1
ATOM 2344 N N . THR A 1 298 ? 3.02 36.906 13.047 1 97.62 298 THR A N 1
ATOM 2345 C CA . THR A 1 298 ? 1.77 37.531 12.625 1 97.62 298 THR A CA 1
ATOM 2346 C C . THR A 1 298 ? 1.306 38.562 13.656 1 97.62 298 THR A C 1
ATOM 2348 O O . THR A 1 298 ? 0.897 39.656 13.297 1 97.62 298 THR A O 1
ATOM 2351 N N . ALA A 1 299 ? 1.356 38.188 14.961 1 96.75 299 ALA A N 1
ATOM 2352 C CA . ALA A 1 299 ? 0.983 39.094 16.031 1 96.75 299 ALA A CA 1
ATOM 2353 C C . ALA A 1 299 ? 1.819 40.375 15.992 1 96.75 299 ALA A C 1
ATOM 2355 O O . ALA A 1 299 ? 1.285 41.469 16.125 1 96.75 299 ALA A O 1
ATOM 2356 N N . LYS A 1 300 ? 3.055 40.219 15.789 1 95.75 300 LYS A N 1
ATOM 2357 C CA . LYS A 1 300 ? 3.957 41.375 15.695 1 95.75 300 LYS A CA 1
ATOM 2358 C C . LYS A 1 300 ? 3.578 42.281 14.523 1 95.75 300 LYS A C 1
ATOM 2360 O O . LYS A 1 300 ? 3.564 43.5 14.656 1 95.75 300 LYS A O 1
ATOM 2365 N N . ARG A 1 301 ? 3.303 41.719 13.422 1 96 301 ARG A N 1
ATOM 2366 C CA . ARG A 1 301 ? 2.918 42.469 12.234 1 96 301 ARG A CA 1
ATOM 2367 C C . ARG A 1 301 ? 1.617 43.219 12.469 1 96 301 ARG A C 1
ATOM 2369 O O . ARG A 1 301 ? 1.425 44.312 11.93 1 96 301 ARG A O 1
ATOM 2376 N N . MET A 1 302 ? 0.743 42.625 13.273 1 94.94 302 MET A N 1
ATOM 2377 C CA . MET A 1 302 ? -0.552 43.25 13.578 1 94.94 302 MET A CA 1
ATOM 2378 C C . MET A 1 302 ? -0.408 44.344 14.602 1 94.94 302 MET A C 1
ATOM 2380 O O . MET A 1 302 ? -1.374 45.062 14.898 1 94.94 302 MET A O 1
ATOM 2384 N N . GLY A 1 303 ? 0.784 44.438 15.219 1 93.69 303 GLY A N 1
ATOM 2385 C CA . GLY A 1 303 ? 1.03 45.469 16.219 1 93.69 303 GLY A CA 1
ATOM 2386 C C . GLY A 1 303 ? 0.671 45.031 17.625 1 93.69 303 GLY A C 1
ATOM 2387 O O . GLY A 1 303 ? 0.575 45.844 18.531 1 93.69 303 GLY A O 1
ATOM 2388 N N . ILE A 1 304 ? 0.509 43.719 17.781 1 93.94 304 ILE A N 1
ATOM 2389 C CA . ILE A 1 304 ? 0.181 43.219 19.109 1 93.94 304 ILE A CA 1
ATOM 2390 C C . ILE A 1 304 ? 1.448 43.094 19.953 1 93.94 304 ILE A C 1
ATOM 2392 O O . ILE A 1 304 ? 2.434 42.5 19.531 1 93.94 304 ILE A O 1
ATOM 2396 N N . THR A 1 305 ? 1.438 43.688 21.125 1 91.38 305 THR A N 1
ATOM 2397 C CA . THR A 1 305 ? 2.635 43.781 21.953 1 91.38 305 THR A CA 1
ATOM 2398 C C . THR A 1 305 ? 2.654 42.656 23 1 91.38 305 THR A C 1
ATOM 2400 O O . THR A 1 305 ? 3.719 42.281 23.516 1 91.38 305 THR A O 1
ATOM 2403 N N . ARG A 1 306 ? 1.507 42.156 23.312 1 89.69 306 ARG A N 1
ATOM 2404 C CA . ARG A 1 306 ? 1.427 41.094 24.297 1 89.69 306 ARG A CA 1
ATOM 2405 C C . ARG A 1 306 ? 1.892 39.75 23.703 1 89.69 306 ARG A C 1
ATOM 2407 O O . ARG A 1 306 ? 1.535 39.406 22.578 1 89.69 306 ARG A O 1
ATOM 2414 N N . PRO A 1 307 ? 2.707 39.062 24.469 1 90.25 307 PRO A N 1
ATOM 2415 C CA . PRO A 1 307 ? 3.092 37.719 24 1 90.25 307 PRO A CA 1
ATOM 2416 C C . PRO A 1 307 ? 1.916 36.75 23.953 1 90.25 307 PRO A C 1
ATOM 2418 O O . PRO A 1 307 ? 0.976 36.875 24.734 1 90.25 307 PRO A O 1
ATOM 2421 N N . LEU A 1 308 ? 2.023 35.781 23.031 1 93.31 308 LEU A N 1
ATOM 2422 C CA . LEU A 1 308 ? 1.008 34.75 22.969 1 93.31 308 LEU A CA 1
ATOM 2423 C C . LEU A 1 308 ? 1.037 33.875 24.219 1 93.31 308 LEU A C 1
ATOM 2425 O O . LEU A 1 308 ? 2.053 33.25 24.516 1 93.31 308 LEU A O 1
ATOM 2429 N N . ARG A 1 309 ? 0.036 33.875 24.906 1 92.62 309 ARG A N 1
ATOM 2430 C CA . ARG A 1 309 ? -0.085 33.062 26.109 1 92.62 309 ARG A CA 1
ATOM 2431 C C . ARG A 1 309 ? -0.752 31.734 25.797 1 92.62 309 ARG A C 1
ATOM 2433 O O . ARG A 1 309 ? -0.413 30.703 26.406 1 92.62 309 ARG A O 1
ATOM 2440 N N . LYS A 1 310 ? -1.679 31.766 24.891 1 94.94 310 LYS A N 1
ATOM 2441 C CA . LYS A 1 310 ? -2.498 30.609 24.594 1 94.94 310 LYS A CA 1
ATOM 2442 C C . LYS A 1 310 ? -2.707 30.453 23.094 1 94.94 310 LYS A C 1
ATOM 2444 O O . LYS A 1 310 ? -2.834 31.438 22.359 1 94.94 310 LYS A O 1
ATOM 2449 N N . ILE A 1 311 ? -2.697 29.172 22.672 1 97.44 311 ILE A N 1
ATOM 2450 C CA . ILE A 1 311 ? -3.008 28.859 21.281 1 97.44 311 ILE A CA 1
ATOM 2451 C C . ILE A 1 311 ? -4.242 27.969 21.219 1 97.44 311 ILE A C 1
ATOM 2453 O O . ILE A 1 311 ? -4.387 27.047 22.016 1 97.44 311 ILE A O 1
ATOM 2457 N N . TYR A 1 312 ? -5.172 28.312 20.391 1 97.56 312 TYR A N 1
ATOM 2458 C CA . TYR A 1 312 ? -6.32 27.469 20.109 1 97.56 312 TYR A CA 1
ATOM 2459 C C . TYR A 1 312 ? -6.18 26.781 18.75 1 97.56 312 TYR A C 1
ATOM 2461 O O . TYR A 1 312 ? -5.875 27.453 17.75 1 97.56 312 TYR A O 1
ATOM 2469 N N . PHE A 1 313 ? -6.324 25.516 18.734 1 98.5 313 PHE A N 1
ATOM 2470 C CA . PHE A 1 313 ? -6.262 24.781 17.469 1 98.5 313 PHE A CA 1
ATOM 2471 C C . PHE A 1 313 ? -7.629 24.219 17.109 1 98.5 313 PHE A C 1
ATOM 2473 O O . PHE A 1 313 ? -8.195 23.406 17.844 1 98.5 313 PHE A O 1
ATOM 2480 N N . PHE A 1 314 ? -8.156 24.625 15.945 1 98.44 314 PHE A N 1
ATOM 2481 C CA . PHE A 1 314 ? -9.414 24.125 15.414 1 98.44 314 PHE A CA 1
ATOM 2482 C C . PHE A 1 314 ? -9.172 22.969 14.438 1 98.44 314 PHE A C 1
ATOM 2484 O O . PHE A 1 314 ? -8.516 23.156 13.414 1 98.44 314 PHE A O 1
ATOM 2491 N N . GLY A 1 315 ? -9.641 21.812 14.734 1 97.25 315 GLY A N 1
ATOM 2492 C CA . GLY A 1 315 ? -9.461 20.641 13.883 1 97.25 315 GLY A CA 1
ATOM 2493 C C . GLY A 1 315 ? -10.688 19.766 13.812 1 97.25 315 GLY A C 1
ATOM 2494 O O . GLY A 1 315 ? -11.602 19.891 14.633 1 97.25 315 GLY A O 1
ATOM 2495 N N . ASP A 1 316 ? -10.766 18.828 12.797 1 94.69 316 ASP A N 1
ATOM 2496 C CA . ASP A 1 316 ? -11.891 17.906 12.641 1 94.69 316 ASP A CA 1
ATOM 2497 C C . ASP A 1 316 ? -11.445 16.453 12.805 1 94.69 316 ASP A C 1
ATOM 2499 O O . ASP A 1 316 ? -12.273 15.547 12.742 1 94.69 316 ASP A O 1
ATOM 2503 N N . ASN A 1 317 ? -10.188 16.219 12.898 1 91.94 317 ASN A N 1
ATOM 2504 C CA . ASN A 1 317 ? -9.648 14.875 13.055 1 91.94 317 ASN A CA 1
ATOM 2505 C C . ASN A 1 317 ? -9.031 14.672 14.43 1 91.94 317 ASN A C 1
ATOM 2507 O O . ASN A 1 317 ? -7.961 15.211 14.727 1 91.94 317 ASN A O 1
ATOM 2511 N N . PRO A 1 318 ? -9.625 13.883 15.289 1 91.31 318 PRO A N 1
ATOM 2512 C CA . PRO A 1 318 ? -9.109 13.688 16.656 1 91.31 318 PRO A CA 1
ATOM 2513 C C . PRO A 1 318 ? -7.711 13.078 16.672 1 91.31 318 PRO A C 1
ATOM 2515 O O . PRO A 1 318 ? -6.887 13.445 17.516 1 91.31 318 PRO A O 1
ATOM 2518 N N . GLU A 1 319 ? -7.449 12.281 15.727 1 90.69 319 GLU A N 1
ATOM 2519 C CA . GLU A 1 319 ? -6.227 11.484 15.758 1 90.69 319 GLU A CA 1
ATOM 2520 C C . GLU A 1 319 ? -5.059 12.234 15.117 1 90.69 319 GLU A C 1
ATOM 2522 O O . GLU A 1 319 ? -3.924 11.758 15.133 1 90.69 319 GLU A O 1
ATOM 2527 N N . VAL A 1 320 ? -5.367 13.367 14.562 1 93 320 VAL A N 1
ATOM 2528 C CA . VAL A 1 320 ? -4.32 14.148 13.898 1 93 320 VAL A CA 1
ATOM 2529 C C . VAL A 1 320 ? -4.27 15.555 14.492 1 93 320 VAL A C 1
ATOM 2531 O O . VAL A 1 320 ? -3.342 15.891 15.227 1 93 320 VAL A O 1
ATOM 2534 N N . ASP A 1 321 ? -5.34 16.281 14.406 1 95.19 321 ASP A N 1
ATOM 2535 C CA . ASP A 1 321 ? -5.391 17.672 14.867 1 95.19 321 ASP A CA 1
ATOM 2536 C C . ASP A 1 321 ? -5.328 17.734 16.391 1 95.19 321 ASP A C 1
ATOM 2538 O O . ASP A 1 321 ? -4.492 18.453 16.953 1 95.19 321 ASP A O 1
ATOM 2542 N N . ILE A 1 322 ? -6.211 17 17.031 1 93.94 322 ILE A N 1
ATOM 2543 C CA . ILE A 1 322 ? -6.352 17.047 18.484 1 93.94 322 ILE A CA 1
ATOM 2544 C C . ILE A 1 322 ? -5.145 16.375 19.141 1 93.94 322 ILE A C 1
ATOM 2546 O O . ILE A 1 322 ? -4.562 16.922 20.078 1 93.94 322 ILE A O 1
ATOM 2550 N N . LEU A 1 323 ? -4.844 15.281 18.578 1 92.69 323 LEU A N 1
ATOM 2551 C CA . LEU A 1 323 ? -3.648 14.609 19.062 1 92.69 323 LEU A CA 1
ATOM 2552 C C . LEU A 1 323 ? -2.434 15.523 19 1 92.69 323 LEU A C 1
ATOM 2554 O O . LEU A 1 323 ? -1.685 15.648 19.969 1 92.69 323 LEU A O 1
ATOM 2558 N N . GLY A 1 324 ? -2.225 16.188 17.891 1 94.38 324 GLY A N 1
ATOM 2559 C CA . GLY A 1 324 ? -1.088 17.094 17.719 1 94.38 324 GLY A CA 1
ATOM 2560 C C . GLY A 1 324 ? -1.104 18.25 18.688 1 94.38 324 GLY A C 1
ATOM 2561 O O . GLY A 1 324 ? -0.071 18.609 19.266 1 94.38 324 GLY A O 1
ATOM 2562 N N . ALA A 1 325 ? -2.209 18.828 18.828 1 95.75 325 ALA A N 1
ATOM 2563 C CA . ALA A 1 325 ? -2.352 19.938 19.766 1 95.75 325 ALA A CA 1
ATOM 2564 C C . ALA A 1 325 ? -2.025 19.516 21.188 1 95.75 325 ALA A C 1
ATOM 2566 O O . ALA A 1 325 ? -1.316 20.219 21.906 1 95.75 325 ALA A O 1
ATOM 2567 N N . ASN A 1 326 ? -2.5 18.375 21.547 1 93 326 ASN A N 1
ATOM 2568 C CA . ASN A 1 326 ? -2.283 17.875 22.906 1 93 326 ASN A CA 1
ATOM 2569 C C . ASN A 1 326 ? -0.837 17.438 23.109 1 93 326 ASN A C 1
ATOM 2571 O O . ASN A 1 326 ? -0.287 17.594 24.203 1 93 326 ASN A O 1
ATOM 2575 N N . LEU A 1 327 ? -0.3 16.859 22.125 1 91.69 327 LEU A N 1
ATOM 2576 C CA . LEU A 1 327 ? 1.116 16.516 22.203 1 91.69 327 LEU A CA 1
ATOM 2577 C C . LEU A 1 327 ? 1.97 17.781 22.375 1 91.69 327 LEU A C 1
ATOM 2579 O O . LEU A 1 327 ? 2.91 17.781 23.172 1 91.69 327 LEU A O 1
ATOM 2583 N N . TYR A 1 328 ? 1.688 18.75 21.641 1 94.06 328 TYR A N 1
ATOM 2584 C CA . TYR A 1 328 ? 2.43 20 21.781 1 94.06 328 TYR A CA 1
ATOM 2585 C C . TYR A 1 328 ? 2.189 20.641 23.156 1 94.06 328 TYR A C 1
ATOM 2587 O O . TYR A 1 328 ? 3.105 21.203 23.75 1 94.06 328 TYR A O 1
ATOM 2595 N N . ASN A 1 329 ? 0.961 20.562 23.609 1 93.31 329 ASN A N 1
ATOM 2596 C CA . ASN A 1 329 ? 0.666 21.047 24.953 1 93.31 329 ASN A CA 1
ATOM 2597 C C . ASN A 1 329 ? 1.518 20.344 26 1 93.31 329 ASN A C 1
ATOM 2599 O O . ASN A 1 329 ? 2.01 20.969 26.938 1 93.31 329 ASN A O 1
ATOM 2603 N N . MET A 1 330 ? 1.643 19.109 25.859 1 89.81 330 MET A N 1
ATOM 2604 C CA . MET A 1 330 ? 2.502 18.328 26.75 1 89.81 330 MET A CA 1
ATOM 2605 C C . MET A 1 330 ? 3.955 18.781 26.625 1 89.81 330 MET A C 1
ATOM 2607 O O . MET A 1 330 ? 4.676 18.844 27.625 1 89.81 330 MET A O 1
ATOM 2611 N N . TYR A 1 331 ? 4.332 18.969 25.453 1 90.06 331 TYR A N 1
ATOM 2612 C CA . TYR A 1 331 ? 5.676 19.484 25.203 1 90.06 331 TYR A CA 1
ATOM 2613 C C . TYR A 1 331 ? 5.891 20.812 25.938 1 90.06 331 TYR A C 1
ATOM 2615 O O . TYR A 1 331 ? 6.918 21.016 26.578 1 90.06 331 TYR A O 1
ATOM 2623 N N . LEU A 1 332 ? 4.938 21.719 25.844 1 90.44 332 LEU A N 1
ATOM 2624 C CA . LEU A 1 332 ? 5.031 23.031 26.484 1 90.44 332 LEU A CA 1
ATOM 2625 C C . LEU A 1 332 ? 5.16 22.875 28 1 90.44 332 LEU A C 1
ATOM 2627 O O . LEU A 1 332 ? 5.945 23.594 28.641 1 90.44 332 LEU A O 1
ATOM 2631 N N . ARG A 1 333 ? 4.441 22.016 28.516 1 88.25 333 ARG A N 1
ATOM 2632 C CA . ARG A 1 333 ? 4.488 21.766 29.953 1 88.25 333 ARG A CA 1
ATOM 2633 C C . ARG A 1 333 ? 5.859 21.25 30.375 1 88.25 333 ARG A C 1
ATOM 2635 O O . ARG A 1 333 ? 6.418 21.703 31.375 1 88.25 333 ARG A O 1
ATOM 2642 N N . ARG A 1 334 ? 6.328 20.359 29.641 1 88.25 334 ARG A N 1
ATOM 2643 C CA . ARG A 1 334 ? 7.645 19.797 29.938 1 88.25 334 ARG A CA 1
ATOM 2644 C C . ARG A 1 334 ? 8.734 20.859 29.781 1 88.25 334 ARG A C 1
ATOM 2646 O O . ARG A 1 334 ? 9.656 20.922 30.594 1 88.25 334 ARG A O 1
ATOM 2653 N N . TYR A 1 335 ? 8.594 21.531 28.719 1 86.25 335 TYR A N 1
ATOM 2654 C CA . TYR A 1 335 ? 9.562 22.594 28.453 1 86.25 335 TYR A CA 1
ATOM 2655 C C . TYR A 1 335 ? 9.594 23.609 29.594 1 86.25 335 TYR A C 1
ATOM 2657 O O . TYR A 1 335 ? 10.664 24.031 30.016 1 86.25 335 TYR A O 1
ATOM 2665 N N . ARG A 1 336 ? 8.508 23.953 30.078 1 85.06 336 ARG A N 1
ATOM 2666 C CA . ARG A 1 336 ? 8.398 24.922 31.172 1 85.06 336 ARG A CA 1
ATOM 2667 C C . ARG A 1 336 ? 9.008 24.359 32.469 1 85.06 336 ARG A C 1
ATOM 2669 O O . ARG A 1 336 ? 9.664 25.078 33.219 1 85.06 336 ARG A O 1
ATOM 2676 N N . ARG A 1 337 ? 8.75 23.141 32.688 1 86.12 337 ARG A N 1
ATOM 2677 C CA . ARG A 1 337 ? 9.32 22.5 33.875 1 86.12 337 ARG A CA 1
ATOM 2678 C C . ARG A 1 337 ? 10.844 22.484 33.812 1 86.12 337 ARG A C 1
ATOM 2680 O O . ARG A 1 337 ? 11.516 22.734 34.812 1 86.12 337 ARG A O 1
ATOM 2687 N N . LEU A 1 338 ? 11.289 22.25 32.656 1 86.69 338 LEU A N 1
ATOM 2688 C CA . LEU A 1 338 ? 12.734 22.125 32.469 1 86.69 338 LEU A CA 1
ATOM 2689 C C . LEU A 1 338 ? 13.398 23.5 32.469 1 86.69 338 LEU A C 1
ATOM 2691 O O . LEU A 1 338 ? 14.508 23.656 33 1 86.69 338 LEU A O 1
ATOM 2695 N N . SER A 1 339 ? 12.758 24.453 31.906 1 83.06 339 SER A N 1
ATOM 2696 C CA . SER A 1 339 ? 13.336 25.797 31.812 1 83.06 339 SER A CA 1
ATOM 2697 C C . SER A 1 339 ? 13.109 26.594 33.094 1 83.06 339 SER A C 1
ATOM 2699 O O . SER A 1 339 ? 13.766 27.609 33.312 1 83.06 339 SER A O 1
ATOM 2701 N N . GLY A 1 340 ? 12.195 26.141 33.906 1 78.81 340 GLY A N 1
ATOM 2702 C CA . GLY A 1 340 ? 11.82 26.906 35.094 1 78.81 340 GLY A CA 1
ATOM 2703 C C . GLY A 1 340 ? 11.062 28.172 34.781 1 78.81 340 GLY A C 1
ATOM 2704 O O . GLY A 1 340 ? 11.055 29.109 35.562 1 78.81 340 GLY A O 1
ATOM 2705 N N . GLY A 1 341 ? 10.547 28.266 33.594 1 71.56 341 GLY A N 1
ATOM 2706 C CA . GLY A 1 341 ? 9.766 29.422 33.156 1 71.56 341 GLY A CA 1
ATOM 2707 C C . GLY A 1 341 ? 10.625 30.625 32.812 1 71.56 341 GLY A C 1
ATOM 2708 O O . GLY A 1 341 ? 10.102 31.703 32.531 1 71.56 341 GLY A O 1
ATOM 2709 N N . ARG A 1 342 ? 11.891 30.406 32.719 1 73.81 342 ARG A N 1
ATOM 2710 C CA . ARG A 1 342 ? 12.805 31.516 32.469 1 73.81 342 ARG A CA 1
ATOM 2711 C C . ARG A 1 342 ? 13.094 31.641 30.984 1 73.81 342 ARG A C 1
ATOM 2713 O O . ARG A 1 342 ? 12.883 30.688 30.219 1 73.81 342 ARG A O 1
ATOM 2720 N N . GLU A 1 343 ? 13.422 32.844 30.609 1 72.5 343 GLU A N 1
ATOM 2721 C CA . GLU A 1 343 ? 13.945 33.031 29.266 1 72.5 343 GLU A CA 1
ATOM 2722 C C . GLU A 1 343 ? 15.336 32.406 29.125 1 72.5 343 GLU A C 1
ATOM 2724 O O . GLU A 1 343 ? 16.156 32.5 30.031 1 72.5 343 GLU A O 1
ATOM 2729 N N . VAL A 1 344 ? 15.438 31.625 28.062 1 76.12 344 VAL A N 1
ATOM 2730 C CA . VAL A 1 344 ? 16.703 30.906 27.891 1 76.12 344 VAL A CA 1
ATOM 2731 C C . VAL A 1 344 ? 17.359 31.312 26.578 1 76.12 344 VAL A C 1
ATOM 2733 O O . VAL A 1 344 ? 16.688 31.812 25.672 1 76.12 344 VAL A O 1
ATOM 2736 N N . SER A 1 345 ? 18.656 31.203 26.531 1 76.81 345 SER A N 1
ATOM 2737 C CA . SER A 1 345 ? 19.422 31.469 25.312 1 76.81 345 SER A CA 1
ATOM 2738 C C . SER A 1 345 ? 19.094 30.453 24.219 1 76.81 345 SER A C 1
ATOM 2740 O O . SER A 1 345 ? 18.516 29.406 24.484 1 76.81 345 SER A O 1
ATOM 2742 N N . ALA A 1 346 ? 19.484 30.812 23.031 1 74.88 346 ALA A N 1
ATOM 2743 C CA . ALA A 1 346 ? 19.172 29.969 21.875 1 74.88 346 ALA A CA 1
ATOM 2744 C C . ALA A 1 346 ? 19.797 28.594 22.031 1 74.88 346 ALA A C 1
ATOM 2746 O O . ALA A 1 346 ? 19.125 27.578 21.875 1 74.88 346 ALA A O 1
ATOM 2747 N N . PRO A 1 347 ? 21.078 28.516 22.391 1 76.19 347 PRO A N 1
ATOM 2748 C CA . PRO A 1 347 ? 21.672 27.188 22.578 1 76.19 347 PRO A CA 1
ATOM 2749 C C . PRO A 1 347 ? 20.969 26.375 23.672 1 76.19 347 PRO A C 1
ATOM 2751 O O . PRO A 1 347 ? 20.797 25.156 23.531 1 76.19 347 PRO A O 1
ATOM 2754 N N . GLU A 1 348 ? 20.656 27.047 24.656 1 80.19 348 GLU A N 1
ATOM 2755 C CA . GLU A 1 348 ? 19.953 26.359 25.75 1 80.19 348 GLU A CA 1
ATOM 2756 C C . GLU A 1 348 ? 18.562 25.922 25.312 1 80.19 348 GLU A C 1
ATOM 2758 O O . GLU A 1 348 ? 18.094 24.859 25.734 1 80.19 348 GLU A O 1
ATOM 2763 N N . GLN A 1 349 ? 17.938 26.719 24.516 1 77 349 GLN A N 1
ATOM 2764 C CA . GLN A 1 349 ? 16.625 26.359 24 1 77 349 GLN A CA 1
ATOM 2765 C C . GLN A 1 349 ? 16.672 25.047 23.219 1 77 349 GLN A C 1
ATOM 2767 O O . GLN A 1 349 ? 15.789 24.203 23.359 1 77 349 GLN A O 1
ATOM 2772 N N . GLY A 1 350 ? 17.719 24.922 22.422 1 76.5 350 GLY A N 1
ATOM 2773 C CA . GLY A 1 350 ? 17.906 23.703 21.672 1 76.5 350 GLY A CA 1
ATOM 2774 C C . GLY A 1 350 ? 18.047 22.469 22.547 1 76.5 350 GLY A C 1
ATOM 2775 O O . GLY A 1 350 ? 17.469 21.422 22.25 1 76.5 350 GLY A O 1
ATOM 2776 N N . GLN A 1 351 ? 18.75 22.594 23.594 1 80.69 351 GLN A N 1
ATOM 2777 C CA . GLN A 1 351 ? 18.938 21.484 24.531 1 80.69 351 GLN A CA 1
ATOM 2778 C C . GLN A 1 351 ? 17.641 21.141 25.25 1 80.69 351 GLN A C 1
ATOM 2780 O O . GLN A 1 351 ? 17.328 19.969 25.453 1 80.69 351 GLN A O 1
ATOM 2785 N N . LEU A 1 352 ? 17.016 22.141 25.609 1 80.44 352 LEU A N 1
ATOM 2786 C CA . LEU A 1 352 ? 15.75 21.938 26.297 1 80.44 352 LEU A CA 1
ATOM 2787 C C . LEU A 1 352 ? 14.727 21.281 25.375 1 80.44 352 LEU A C 1
ATOM 2789 O O . LEU A 1 352 ? 13.961 20.422 25.812 1 80.44 352 LEU A O 1
ATOM 2793 N N . ASP A 1 353 ? 14.727 21.719 24.141 1 78.5 353 ASP A N 1
ATOM 2794 C CA . ASP A 1 353 ? 13.82 21.141 23.156 1 78.5 353 ASP A CA 1
ATOM 2795 C C . ASP A 1 353 ? 14.062 19.641 23 1 78.5 353 ASP A C 1
ATOM 2797 O O . ASP A 1 353 ? 13.117 18.844 22.938 1 78.5 353 ASP A O 1
ATOM 2801 N N . LYS A 1 354 ? 15.258 19.266 22.953 1 78.06 354 LYS A N 1
ATOM 2802 C CA . LYS A 1 354 ? 15.633 17.859 22.828 1 78.06 354 LYS A CA 1
ATOM 2803 C C . LYS A 1 354 ? 15.188 17.062 24.047 1 78.06 354 LYS A C 1
ATOM 2805 O O . LYS A 1 354 ? 14.711 15.93 23.906 1 78.06 354 LYS A O 1
ATOM 2810 N N . LYS A 1 355 ? 15.297 17.688 25.141 1 79.5 355 LYS A N 1
ATOM 2811 C CA . LYS A 1 355 ? 14.945 17.016 26.375 1 79.5 355 LYS A CA 1
ATOM 2812 C C . LYS A 1 355 ? 13.43 16.906 26.547 1 79.5 355 LYS A C 1
ATOM 2814 O O . LYS A 1 355 ? 12.93 15.945 27.125 1 79.5 355 LYS A O 1
ATOM 2819 N N . ALA A 1 356 ? 12.758 17.875 26.016 1 80.69 356 ALA A N 1
ATOM 2820 C CA . ALA A 1 356 ? 11.312 17.922 26.172 1 80.69 356 ALA A CA 1
ATOM 2821 C C . ALA A 1 356 ? 10.609 17.062 25.125 1 80.69 356 ALA A C 1
ATOM 2823 O O . ALA A 1 356 ? 9.43 16.719 25.281 1 80.69 356 ALA A O 1
ATOM 2824 N N . ALA A 1 357 ? 11.391 16.703 24.156 1 77.12 357 ALA A N 1
ATOM 2825 C CA . ALA A 1 357 ? 10.789 15.969 23.047 1 77.12 357 ALA A CA 1
ATOM 2826 C C . ALA A 1 357 ? 10.602 14.492 23.406 1 77.12 357 ALA A C 1
ATOM 2828 O O . ALA A 1 357 ? 11.398 13.93 24.156 1 77.12 357 ALA A O 1
ATOM 2829 N N . VAL A 1 358 ? 9.461 13.953 22.859 1 74.06 358 VAL A N 1
ATOM 2830 C CA . VAL A 1 358 ? 9.188 12.539 23.109 1 74.06 358 VAL A CA 1
ATOM 2831 C C . VAL A 1 358 ? 9.93 11.68 22.094 1 74.06 358 VAL A C 1
ATOM 2833 O O . VAL A 1 358 ? 10.375 10.578 22.422 1 74.06 358 VAL A O 1
ATOM 2836 N N . ALA A 1 359 ? 10 12.156 20.891 1 83.44 359 ALA A N 1
ATOM 2837 C CA . ALA A 1 359 ? 10.688 11.414 19.828 1 83.44 359 ALA A CA 1
ATOM 2838 C C . ALA A 1 359 ? 11.617 12.328 19.031 1 83.44 359 ALA A C 1
ATOM 2840 O O . ALA A 1 359 ? 11.273 13.477 18.734 1 83.44 359 ALA A O 1
ATOM 2841 N N . SER A 1 360 ? 12.75 11.805 18.719 1 82.88 360 SER A N 1
ATOM 2842 C CA . SER A 1 360 ? 13.742 12.578 17.984 1 82.88 360 SER A CA 1
ATOM 2843 C C . SER A 1 360 ? 13.25 12.938 16.594 1 82.88 360 SER A C 1
ATOM 2845 O O . SER A 1 360 ? 13.586 14 16.062 1 82.88 360 SER A O 1
ATOM 2847 N N . SER A 1 361 ? 12.398 12.133 16.031 1 86.81 361 SER A N 1
ATOM 2848 C CA . SER A 1 361 ? 11.93 12.336 14.672 1 86.81 361 SER A CA 1
ATOM 2849 C C . SER A 1 361 ? 10.922 13.477 14.602 1 86.81 361 SER A C 1
ATOM 2851 O O . SER A 1 361 ? 10.555 13.922 13.508 1 86.81 361 SER A O 1
ATOM 2853 N N . ARG A 1 362 ? 10.547 13.992 15.742 1 86.94 362 ARG A N 1
ATOM 2854 C CA . ARG A 1 362 ? 9.492 15 15.766 1 86.94 362 ARG A CA 1
ATOM 2855 C C . ARG A 1 362 ? 9.977 16.281 16.422 1 86.94 362 ARG A C 1
ATOM 2857 O O . ARG A 1 362 ? 9.172 17.141 16.781 1 86.94 362 ARG A O 1
ATOM 2864 N N . THR A 1 363 ? 11.305 16.375 16.516 1 81.56 363 THR A N 1
ATOM 2865 C CA . THR A 1 363 ? 11.906 17.469 17.266 1 81.56 363 THR A CA 1
ATOM 2866 C C . THR A 1 363 ? 12.32 18.594 16.312 1 81.56 363 THR A C 1
ATOM 2868 O O . THR A 1 363 ? 12.648 18.359 15.156 1 81.56 363 THR A O 1
ATOM 2871 N N . VAL A 1 364 ? 12.305 19.75 16.891 1 84.5 364 VAL A N 1
ATOM 2872 C CA . VAL A 1 364 ? 12.789 20.922 16.172 1 84.5 364 VAL A CA 1
ATOM 2873 C C . VAL A 1 364 ? 14.305 20.844 16.016 1 84.5 364 VAL A C 1
ATOM 2875 O O . VAL A 1 364 ? 15.023 20.562 16.984 1 84.5 364 VAL A O 1
ATOM 2878 N N . PRO A 1 365 ? 14.688 21.062 14.766 1 85.88 365 PRO A N 1
ATOM 2879 C CA . PRO A 1 365 ? 16.141 21.109 14.617 1 85.88 365 PRO A CA 1
ATOM 2880 C C . PRO A 1 365 ? 16.797 22.188 15.492 1 85.88 365 PRO A C 1
ATOM 2882 O O . PRO A 1 365 ? 16.25 23.281 15.633 1 85.88 365 PRO A O 1
ATOM 2885 N N . PRO A 1 366 ? 17.953 21.891 16.016 1 78.56 366 PRO A N 1
ATOM 2886 C CA . PRO A 1 366 ? 18.609 22.828 16.938 1 78.56 366 PRO A CA 1
ATOM 2887 C C . PRO A 1 366 ? 18.938 24.172 16.281 1 78.56 366 PRO A C 1
ATOM 2889 O O . PRO A 1 366 ? 18.984 25.203 16.969 1 78.56 366 PRO A O 1
ATOM 2892 N N . ASP A 1 367 ? 19.094 24.141 14.977 1 79.25 367 ASP A N 1
ATOM 2893 C CA . ASP A 1 367 ? 19.531 25.359 14.305 1 79.25 367 ASP A CA 1
ATOM 2894 C C . ASP A 1 367 ? 18.344 26.109 13.711 1 79.25 367 ASP A C 1
ATOM 2896 O O . ASP A 1 367 ? 18.531 27.062 12.938 1 79.25 367 ASP A O 1
ATOM 2900 N N . ALA A 1 368 ? 17.172 25.719 14.086 1 84.69 368 ALA A N 1
ATOM 2901 C CA . ALA A 1 368 ? 16 26.406 13.57 1 84.69 368 ALA A CA 1
ATOM 2902 C C . ALA A 1 368 ? 15.898 27.812 14.133 1 84.69 368 ALA A C 1
ATOM 2904 O O . ALA A 1 368 ? 16.062 28.031 15.336 1 84.69 368 ALA A O 1
ATOM 2905 N N . ALA A 1 369 ? 15.688 28.797 13.281 1 85.06 369 ALA A N 1
ATOM 2906 C CA . ALA A 1 369 ? 15.57 30.188 13.688 1 85.06 369 ALA A CA 1
ATOM 2907 C C . ALA A 1 369 ? 14.117 30.562 13.984 1 85.06 369 ALA A C 1
ATOM 2909 O O . ALA A 1 369 ? 13.5 31.312 13.234 1 85.06 369 ALA A O 1
ATOM 2910 N N . PHE A 1 370 ? 13.578 30.047 15.102 1 89.12 370 PHE A N 1
ATOM 2911 C CA . PHE A 1 370 ? 12.211 30.359 15.516 1 89.12 370 PHE A CA 1
ATOM 2912 C C . PHE A 1 370 ? 12.203 31.484 16.547 1 89.12 370 PHE A C 1
ATOM 2914 O O . PHE A 1 370 ? 13.164 31.656 17.297 1 89.12 370 PHE A O 1
ATOM 2921 N N . LEU A 1 371 ? 11.164 32.25 16.5 1 89.25 371 LEU A N 1
ATOM 2922 C CA . LEU A 1 371 ? 10.938 33.188 17.594 1 89.25 371 LEU A CA 1
ATOM 2923 C C . LEU A 1 371 ? 10.758 32.469 18.922 1 89.25 371 LEU A C 1
ATOM 2925 O O . LEU A 1 371 ? 10.375 31.297 18.938 1 89.25 371 LEU A O 1
ATOM 2929 N N . PRO A 1 372 ? 11.109 33.094 20.016 1 85.69 372 PRO A N 1
ATOM 2930 C CA . PRO A 1 372 ? 10.992 32.438 21.312 1 85.69 372 PRO A CA 1
ATOM 2931 C C . PRO A 1 372 ? 9.578 31.891 21.594 1 85.69 372 PRO A C 1
ATOM 2933 O O . PRO A 1 372 ? 8.594 32.562 21.219 1 85.69 372 PRO A O 1
ATOM 2936 N N . GLN A 1 373 ? 9.562 30.766 22.188 1 87.88 373 GLN A N 1
ATOM 2937 C CA . GLN A 1 373 ? 8.305 30.172 22.625 1 87.88 373 GLN A CA 1
ATOM 2938 C C . GLN A 1 373 ? 7.703 30.938 23.797 1 87.88 373 GLN A C 1
ATOM 2940 O O . GLN A 1 373 ? 8.367 31.141 24.812 1 87.88 373 GLN A O 1
ATOM 2945 N N . THR A 1 374 ? 6.445 31.391 23.625 1 89.5 374 THR A N 1
ATOM 2946 C CA . THR A 1 374 ? 5.824 32.188 24.672 1 89.5 374 THR A CA 1
ATOM 2947 C C . THR A 1 374 ? 4.539 31.516 25.156 1 89.5 374 THR A C 1
ATOM 2949 O O . THR A 1 374 ? 4.074 31.781 26.266 1 89.5 374 THR A O 1
ATOM 2952 N N . ALA A 1 375 ? 3.953 30.656 24.312 1 92.62 375 ALA A N 1
ATOM 2953 C CA . ALA A 1 375 ? 2.689 30.016 24.672 1 92.62 375 ALA A CA 1
ATOM 2954 C C . ALA A 1 375 ? 2.85 29.141 25.906 1 92.62 375 ALA A C 1
ATOM 2956 O O . ALA A 1 375 ? 3.844 28.422 26.031 1 92.62 375 ALA A O 1
ATOM 2957 N N . ARG A 1 376 ? 1.865 29.203 26.75 1 89.5 376 ARG A N 1
ATOM 2958 C CA . ARG A 1 376 ? 1.878 28.406 27.969 1 89.5 376 ARG A CA 1
ATOM 2959 C C . ARG A 1 376 ? 0.935 27.219 27.859 1 89.5 376 ARG A C 1
ATOM 2961 O O . ARG A 1 376 ? 1.019 26.281 28.641 1 89.5 376 ARG A O 1
ATOM 2968 N N . GLY A 1 377 ? 0.097 27.312 26.859 1 92.44 377 GLY A N 1
ATOM 2969 C CA . GLY A 1 377 ? -0.832 26.219 26.656 1 92.44 377 GLY A CA 1
ATOM 2970 C C . GLY A 1 377 ? -1.475 26.219 25.281 1 92.44 377 GLY A C 1
ATOM 2971 O O . GLY A 1 377 ? -1.486 27.25 24.609 1 92.44 377 GLY A O 1
ATOM 2972 N N . VAL A 1 378 ? -1.915 25.016 24.953 1 95.31 378 VAL A N 1
ATOM 2973 C CA . VAL A 1 378 ? -2.67 24.828 23.719 1 95.31 378 VAL A CA 1
ATOM 2974 C C . VAL A 1 378 ? -4.016 24.188 24.031 1 95.31 378 VAL A C 1
ATOM 2976 O O . VAL A 1 378 ? -4.09 23.219 24.797 1 95.31 378 VAL A O 1
ATOM 2979 N N . GLU A 1 379 ? -5.047 24.797 23.578 1 94.69 379 GLU A N 1
ATOM 2980 C CA . GLU A 1 379 ? -6.383 24.219 23.672 1 94.69 379 GLU A CA 1
ATOM 2981 C C . GLU A 1 379 ? -6.891 23.75 22.312 1 94.69 379 GLU A C 1
ATOM 2983 O O . GLU A 1 379 ? -6.773 24.484 21.328 1 94.69 379 GLU A O 1
ATOM 2988 N N . SER A 1 380 ? -7.395 22.531 22.281 1 95.81 380 SER A N 1
ATOM 2989 C CA . SER A 1 380 ? -7.879 21.969 21.031 1 95.81 380 SER A CA 1
ATOM 2990 C C . SER A 1 380 ? -9.398 22.031 20.938 1 95.81 380 SER A C 1
ATOM 2992 O O . SER A 1 380 ? -10.094 21.75 21.922 1 95.81 380 SER A O 1
ATOM 2994 N N . ILE A 1 381 ? -9.906 22.484 19.844 1 95.94 381 ILE A N 1
ATOM 2995 C CA . ILE A 1 381 ? -11.336 22.531 19.562 1 95.94 381 ILE A CA 1
ATOM 2996 C C . ILE A 1 381 ? -11.672 21.562 18.422 1 95.94 381 ILE A C 1
ATOM 2998 O O . ILE A 1 381 ? -11.25 21.781 17.281 1 95.94 381 ILE A O 1
ATOM 3002 N N . LEU A 1 382 ? -12.422 20.484 18.719 1 95.31 382 LEU A N 1
ATOM 3003 C CA . LEU A 1 382 ? -12.828 19.484 17.734 1 95.31 382 LEU A CA 1
ATOM 3004 C C . LEU A 1 382 ? -14.18 19.844 17.125 1 95.31 382 LEU A C 1
ATOM 3006 O O . LEU A 1 382 ? -15.188 19.906 17.844 1 95.31 382 LEU A O 1
ATOM 3010 N N . VAL A 1 383 ? -14.188 20.094 15.844 1 95.75 383 VAL A N 1
ATOM 3011 C CA . VAL A 1 383 ? -15.445 20.422 15.188 1 95.75 383 VAL A CA 1
ATOM 3012 C C . VAL A 1 383 ? -16.031 19.172 14.539 1 95.75 383 VAL A C 1
ATOM 3014 O O . VAL A 1 383 ? -15.32 18.203 14.297 1 95.75 383 VAL A O 1
ATOM 3017 N N . GLN A 1 384 ? -17.297 19.188 14.141 1 93.06 384 GLN A N 1
ATOM 3018 C CA . GLN A 1 384 ? -18.016 18.016 13.672 1 93.06 384 GLN A CA 1
ATOM 3019 C C . GLN A 1 384 ? -18.312 18.109 12.172 1 93.06 384 GLN A C 1
ATOM 3021 O O . GLN A 1 384 ? -19.125 17.359 11.648 1 93.06 384 GLN A O 1
ATOM 3026 N N . THR A 1 385 ? -17.656 18.969 11.484 1 93.06 385 THR A N 1
ATOM 3027 C CA . THR A 1 385 ? -18 19.281 10.102 1 93.06 385 THR A CA 1
ATOM 3028 C C . THR A 1 385 ? -17.125 18.484 9.141 1 93.06 385 THR A C 1
ATOM 3030 O O . THR A 1 385 ? -17.281 18.578 7.922 1 93.06 385 THR A O 1
ATOM 3033 N N . GLY A 1 386 ? -16.188 17.656 9.648 1 91.06 386 GLY A N 1
ATOM 3034 C CA . GLY A 1 386 ? -15.258 16.938 8.789 1 91.06 386 GLY A CA 1
ATOM 3035 C C . GLY A 1 386 ? -15.172 15.453 9.102 1 91.06 386 GLY A C 1
ATOM 3036 O O . GLY A 1 386 ? -16.188 14.766 9.133 1 91.06 386 GLY A O 1
ATOM 3037 N N . VAL A 1 387 ? -14.039 14.945 9.383 1 86.75 387 VAL A N 1
ATOM 3038 C CA . VAL A 1 387 ? -13.742 13.531 9.57 1 86.75 387 VAL A CA 1
ATOM 3039 C C . VAL A 1 387 ? -14.492 13 10.789 1 86.75 387 VAL A C 1
ATOM 3041 O O . VAL A 1 387 ? -15.055 11.906 10.75 1 86.75 387 VAL A O 1
ATOM 3044 N N . TYR A 1 388 ? -14.562 13.789 11.812 1 88.12 388 TYR A N 1
ATOM 3045 C CA . TYR A 1 388 ? -15.148 13.375 13.078 1 88.12 388 TYR A CA 1
ATOM 3046 C C . TYR A 1 388 ? -16.672 13.516 13.047 1 88.12 388 TYR A C 1
ATOM 3048 O O . TYR A 1 388 ? -17.188 14.5 12.516 1 88.12 388 TYR A O 1
ATOM 3056 N N . LYS A 1 389 ? -17.281 12.477 13.539 1 83.81 389 LYS A N 1
ATOM 3057 C CA . LYS A 1 389 ? -18.703 12.508 13.828 1 83.81 389 LYS A CA 1
ATOM 3058 C C . LYS A 1 389 ? -18.984 12.078 15.266 1 83.81 389 LYS A C 1
ATOM 3060 O O . LYS A 1 389 ? -18.344 11.156 15.781 1 83.81 389 LYS A O 1
ATOM 3065 N N . PRO A 1 390 ? -19.891 12.766 15.898 1 81.19 390 PRO A N 1
ATOM 3066 C CA . PRO A 1 390 ? -20.156 12.453 17.297 1 81.19 390 PRO A CA 1
ATOM 3067 C C . PRO A 1 390 ? -20.453 10.977 17.531 1 81.19 390 PRO A C 1
ATOM 3069 O O . PRO A 1 390 ? -20.141 10.438 18.594 1 81.19 390 PRO A O 1
ATOM 3072 N N . GLY A 1 391 ? -21.094 10.352 16.625 1 74.88 391 GLY A N 1
ATOM 3073 C CA . GLY A 1 391 ? -21.375 8.93 16.75 1 74.88 391 GLY A CA 1
ATOM 3074 C C . GLY A 1 391 ? -20.125 8.078 16.828 1 74.88 391 GLY A C 1
ATOM 3075 O O . GLY A 1 391 ? -20.172 6.934 17.297 1 74.88 391 GLY A O 1
ATOM 3076 N N . ASP A 1 392 ? -19.031 8.664 16.516 1 72.38 392 ASP A N 1
ATOM 3077 C CA . ASP A 1 392 ? -17.75 7.969 16.469 1 72.38 392 ASP A CA 1
ATOM 3078 C C . ASP A 1 392 ? -17.047 8.023 17.812 1 72.38 392 ASP A C 1
ATOM 3080 O O . ASP A 1 392 ? -15.992 7.402 18 1 72.38 392 ASP A O 1
ATOM 3084 N N . ARG A 1 393 ? -17.578 8.656 18.734 1 71.25 393 ARG A N 1
ATOM 3085 C CA . ARG A 1 393 ? -16.859 9.031 19.953 1 71.25 393 ARG A CA 1
ATOM 3086 C C . ARG A 1 393 ? -16.391 7.793 20.719 1 71.25 393 ARG A C 1
ATOM 3088 O O . ARG A 1 393 ? -15.219 7.695 21.094 1 71.25 393 ARG A O 1
ATOM 3095 N N . GLU A 1 394 ? -17.25 6.902 20.859 1 67.38 394 GLU A N 1
ATOM 3096 C CA . GLU A 1 394 ? -16.906 5.727 21.656 1 67.38 394 GLU A CA 1
ATOM 3097 C C . GLU A 1 394 ? -15.914 4.836 20.922 1 67.38 394 GLU A C 1
ATOM 3099 O O . GLU A 1 394 ? -14.984 4.309 21.516 1 67.38 394 GLU A O 1
ATOM 3104 N N . LEU A 1 395 ? -16.109 4.773 19.703 1 65.75 395 LEU A N 1
ATOM 3105 C CA . LEU A 1 395 ? -15.242 3.912 18.891 1 65.75 395 LEU A CA 1
ATOM 3106 C C . LEU A 1 395 ? -13.828 4.477 18.828 1 65.75 395 LEU A C 1
ATOM 3108 O O . LEU A 1 395 ? -12.852 3.73 18.938 1 65.75 395 LEU A O 1
ATOM 3112 N N . ARG A 1 396 ? -13.75 5.668 18.625 1 66.19 396 ARG A N 1
ATOM 3113 C CA . ARG A 1 396 ? -12.445 6.309 18.469 1 66.19 396 ARG A CA 1
ATOM 3114 C C . ARG A 1 396 ? -11.695 6.348 19.781 1 66.19 396 ARG A C 1
ATOM 3116 O O . ARG A 1 396 ? -10.469 6.262 19.812 1 66.19 396 ARG A O 1
ATOM 3123 N N . ARG A 1 397 ? -12.414 6.469 20.812 1 64.56 397 ARG A N 1
ATOM 3124 C CA . ARG A 1 397 ? -11.797 6.516 22.125 1 64.56 397 ARG A CA 1
ATOM 3125 C C . ARG A 1 397 ? -11.188 5.164 22.5 1 64.56 397 ARG A C 1
ATOM 3127 O O . ARG A 1 397 ? -10.133 5.102 23.125 1 64.56 397 ARG A O 1
ATOM 3134 N N . SER A 1 398 ? -11.789 4.219 22.094 1 64.19 398 SER A N 1
ATOM 3135 C CA . SER A 1 398 ? -11.375 2.887 22.516 1 64.19 398 SER A CA 1
ATOM 3136 C C . SER A 1 398 ? -10.258 2.342 21.641 1 64.19 398 SER A C 1
ATOM 3138 O O . SER A 1 398 ? -9.398 1.592 22.109 1 64.19 398 SER A O 1
ATOM 3140 N N . LYS A 1 399 ? -10.289 2.732 20.406 1 68.44 399 LYS A N 1
ATOM 3141 C CA . LYS A 1 399 ? -9.289 2.15 19.516 1 68.44 399 LYS A CA 1
ATOM 3142 C C . LYS A 1 399 ? -8.969 3.096 18.359 1 68.44 399 LYS A C 1
ATOM 3144 O O . LYS A 1 399 ? -9.57 3.01 17.297 1 68.44 399 LYS A O 1
ATOM 3149 N N . PRO A 1 400 ? -7.938 4.012 18.719 1 73.62 400 PRO A N 1
ATOM 3150 C CA . PRO A 1 400 ? -7.535 4.859 17.594 1 73.62 400 PRO A CA 1
ATOM 3151 C C . PRO A 1 400 ? -6.922 4.062 16.453 1 73.62 400 PRO A C 1
ATOM 3153 O O . PRO A 1 400 ? -5.902 3.391 16.625 1 73.62 400 PRO A O 1
ATOM 3156 N N . LEU A 1 401 ? -7.566 3.977 15.281 1 75.81 401 LEU A N 1
ATOM 3157 C CA . LEU A 1 401 ? -7.18 3.096 14.188 1 75.81 401 LEU A CA 1
ATOM 3158 C C . LEU A 1 401 ? -6.418 3.865 13.117 1 75.81 401 LEU A C 1
ATOM 3160 O O . LEU A 1 401 ? -5.648 3.277 12.352 1 75.81 401 LEU A O 1
ATOM 3164 N N . HIS A 1 402 ? -6.484 5.199 13.188 1 82.44 402 HIS A N 1
ATOM 3165 C CA . HIS A 1 402 ? -6.039 5.914 12 1 82.44 402 HIS A CA 1
ATOM 3166 C C . HIS A 1 402 ? -4.758 6.699 12.273 1 82.44 402 HIS A C 1
ATOM 3168 O O . HIS A 1 402 ? -4.207 7.328 11.375 1 82.44 402 HIS A O 1
ATOM 3174 N N . CYS A 1 403 ? -4.27 6.531 13.469 1 83.69 403 CYS A N 1
ATOM 3175 C CA . CYS A 1 403 ? -3.027 7.215 13.82 1 83.69 403 CYS A CA 1
ATOM 3176 C C . CYS A 1 403 ? -1.828 6.535 13.172 1 83.69 403 CYS A C 1
ATOM 3178 O O . CYS A 1 403 ? -1.771 5.305 13.094 1 83.69 403 CYS A O 1
ATOM 3180 N N . HIS A 1 404 ? -0.935 7.352 12.734 1 88.19 404 HIS A N 1
ATOM 3181 C CA . HIS A 1 404 ? 0.329 6.797 12.258 1 88.19 404 HIS A CA 1
ATOM 3182 C C . HIS A 1 404 ? 1.003 5.961 13.344 1 88.19 404 HIS A C 1
ATOM 3184 O O . HIS A 1 404 ? 0.924 6.289 14.531 1 88.19 404 HIS A O 1
ATOM 3190 N N . ARG A 1 405 ? 1.708 5.039 12.953 1 86.31 405 ARG A N 1
ATOM 3191 C CA . ARG A 1 405 ? 2.254 4.043 13.867 1 86.31 405 ARG A CA 1
ATOM 3192 C C . ARG A 1 405 ? 3.213 4.684 14.867 1 86.31 405 ARG A C 1
ATOM 3194 O O . ARG A 1 405 ? 3.352 4.207 15.992 1 86.31 405 ARG A O 1
ATOM 3201 N N . ASP A 1 406 ? 3.881 5.715 14.508 1 85.69 406 ASP A N 1
ATOM 3202 C CA . ASP A 1 406 ? 4.871 6.34 15.383 1 85.69 406 ASP A CA 1
ATOM 3203 C C . ASP A 1 406 ? 4.199 7.227 16.422 1 85.69 406 ASP A C 1
ATOM 3205 O O . ASP A 1 406 ? 4.875 7.82 17.266 1 85.69 406 ASP A O 1
ATOM 3209 N N . PHE A 1 407 ? 2.896 7.289 16.422 1 83.44 407 PHE A N 1
ATOM 3210 C CA . PHE A 1 407 ? 2.139 8.086 17.375 1 83.44 407 PHE A CA 1
ATOM 3211 C C . PHE A 1 407 ? 1.191 7.211 18.188 1 83.44 407 PHE A C 1
ATOM 3213 O O . PHE A 1 407 ? 0.34 7.719 18.922 1 83.44 407 PHE A O 1
ATOM 3220 N N . THR A 1 408 ? 1.403 5.879 18 1 71.31 408 THR A N 1
ATOM 3221 C CA . THR A 1 408 ? 0.485 4.938 18.625 1 71.31 408 THR A CA 1
ATOM 3222 C C . THR A 1 408 ? 0.71 4.887 20.141 1 71.31 408 THR A C 1
ATOM 3224 O O . THR A 1 408 ? 1.826 5.113 20.609 1 71.31 408 THR A O 1
ATOM 3227 N N . GLY A 1 409 ? -0.335 4.949 21 1 64.25 409 GLY A N 1
ATOM 3228 C CA . GLY A 1 409 ? -0.272 4.832 22.438 1 64.25 409 GLY A CA 1
ATOM 3229 C C . GLY A 1 409 ? -0.876 6.023 23.172 1 64.25 409 GLY A C 1
ATOM 3230 O O . GLY A 1 409 ? -1.018 6.008 24.391 1 64.25 409 GLY A O 1
ATOM 3231 N N . ALA A 1 410 ? -1.107 6.902 22.391 1 65.75 410 ALA A N 1
ATOM 3232 C CA . ALA A 1 410 ? -1.594 8.109 23.047 1 65.75 410 ALA A CA 1
ATOM 3233 C C . ALA A 1 410 ? -3.115 8.203 22.984 1 65.75 410 ALA A C 1
ATOM 3235 O O . ALA A 1 410 ? -3.662 9.219 22.547 1 65.75 410 ALA A O 1
ATOM 3236 N N . THR A 1 411 ? -3.787 7.152 23.5 1 66.31 411 THR A N 1
ATOM 3237 C CA . THR A 1 411 ? -5.238 7.074 23.359 1 66.31 411 THR A CA 1
ATOM 3238 C C . THR A 1 411 ? -5.906 8.258 24.062 1 66.31 411 THR A C 1
ATOM 3240 O O . THR A 1 411 ? -6.887 8.805 23.562 1 66.31 411 THR A O 1
ATOM 3243 N N . ASP A 1 412 ? -5.281 8.711 25.094 1 77 412 ASP A N 1
ATOM 3244 C CA . ASP A 1 412 ? -5.922 9.773 25.859 1 77 412 ASP A CA 1
ATOM 3245 C C . ASP A 1 412 ? -5.652 11.141 25.234 1 77 412 ASP A C 1
ATOM 3247 O O . ASP A 1 412 ? -6.355 12.109 25.516 1 77 412 ASP A O 1
ATOM 3251 N N . LEU A 1 413 ? -4.797 11.203 24.344 1 86.62 413 LEU A N 1
ATOM 3252 C CA . LEU A 1 413 ? -4.398 12.5 23.797 1 86.62 413 LEU A CA 1
ATOM 3253 C C . LEU A 1 413 ? -5.23 12.859 22.578 1 86.62 413 LEU A C 1
ATOM 3255 O O . LEU A 1 413 ? -5.02 13.914 21.969 1 86.62 413 LEU A O 1
ATOM 3259 N N . ILE A 1 414 ? -6.27 12.047 22.344 1 89.19 414 ILE A N 1
ATOM 3260 C CA . ILE A 1 414 ? -7.117 12.352 21.203 1 89.19 414 ILE A CA 1
ATOM 3261 C C . ILE A 1 414 ? -8.391 13.055 21.672 1 89.19 414 ILE A C 1
ATOM 3263 O O . ILE A 1 414 ? -9.242 13.414 20.859 1 89.19 414 ILE A O 1
ATOM 3267 N N . LEU A 1 415 ? -8.539 13.242 22.969 1 87.5 415 LEU A N 1
ATOM 3268 C CA . LEU A 1 415 ? -9.68 13.969 23.5 1 87.5 415 LEU A CA 1
ATOM 3269 C C . LEU A 1 415 ? -9.461 15.477 23.422 1 87.5 415 LEU A C 1
ATOM 3271 O O . LEU A 1 415 ? -8.414 15.977 23.844 1 87.5 415 LEU A O 1
ATOM 3275 N N . PRO A 1 416 ? -10.445 16.141 22.812 1 91.81 416 PRO A N 1
ATOM 3276 C CA . PRO A 1 416 ? -10.273 17.594 22.656 1 91.81 416 PRO A CA 1
ATOM 3277 C C . PRO A 1 416 ? -10.539 18.359 23.953 1 91.81 416 PRO A C 1
ATOM 3279 O O . PRO A 1 416 ? -11.172 17.828 24.875 1 91.81 416 PRO A O 1
ATOM 3282 N N . SER A 1 417 ? -10.016 19.594 24.047 1 90.88 417 SER A N 1
ATOM 3283 C CA . SER A 1 417 ? -10.391 20.5 25.125 1 90.88 417 SER A CA 1
ATOM 3284 C C . SER A 1 417 ? -11.859 20.891 25.031 1 90.88 417 SER A C 1
ATOM 3286 O O . SER A 1 417 ? -12.562 20.953 26.047 1 90.88 417 SER A O 1
ATOM 3288 N N . PHE A 1 418 ? -12.266 21.188 23.812 1 90.88 418 PHE A N 1
ATOM 3289 C CA . PHE A 1 418 ? -13.648 21.562 23.531 1 90.88 418 PHE A CA 1
ATOM 3290 C C . PHE A 1 418 ? -14.148 20.844 22.281 1 90.88 418 PHE A C 1
ATOM 3292 O O . PHE A 1 418 ? -13.375 20.562 21.359 1 90.88 418 PHE A O 1
ATOM 3299 N N . GLU A 1 419 ? -15.391 20.516 22.328 1 92.06 419 GLU A N 1
ATOM 3300 C CA . GLU A 1 419 ? -16.094 20.047 21.125 1 92.06 419 GLU A CA 1
ATOM 3301 C C . GLU A 1 419 ? -17.125 21.062 20.672 1 92.06 419 GLU A C 1
ATOM 3303 O O . GLU A 1 419 ? -17.828 21.656 21.484 1 92.06 419 GLU A O 1
ATOM 3308 N N . ALA A 1 420 ? -17.172 21.359 19.438 1 93.31 420 ALA A N 1
ATOM 3309 C CA . ALA A 1 420 ? -18.125 22.297 18.859 1 93.31 420 ALA A CA 1
ATOM 3310 C C . ALA A 1 420 ? -18.734 21.734 17.562 1 93.31 420 ALA A C 1
ATOM 3312 O O . ALA A 1 420 ? -18.094 20.938 16.875 1 93.31 420 ALA A O 1
ATOM 3313 N N . THR A 1 421 ? -19.938 22.141 17.234 1 93.88 421 THR A N 1
ATOM 3314 C CA . THR A 1 421 ? -20.594 21.656 16.031 1 93.88 421 THR A CA 1
ATOM 3315 C C . THR A 1 421 ? -19.875 22.141 14.781 1 93.88 421 THR A C 1
ATOM 3317 O O . THR A 1 421 ? -19.859 21.453 13.758 1 93.88 421 THR A O 1
ATOM 3320 N N . ASN A 1 422 ? -19.406 23.328 14.867 1 95.25 422 ASN A N 1
ATOM 3321 C CA . ASN A 1 422 ? -18.688 23.953 13.766 1 95.25 422 ASN A CA 1
ATOM 3322 C C . ASN A 1 422 ? -17.703 25.016 14.266 1 95.25 422 ASN A C 1
ATOM 3324 O O . ASN A 1 422 ? -17.625 25.25 15.469 1 95.25 422 ASN A O 1
ATOM 3328 N N . VAL A 1 423 ? -16.969 25.641 13.367 1 97.31 423 VAL A N 1
ATOM 3329 C CA . VAL A 1 423 ? -15.922 26.578 13.719 1 97.31 423 VAL A CA 1
ATOM 3330 C C . VAL A 1 423 ? -16.547 27.828 14.336 1 97.31 423 VAL A C 1
ATOM 3332 O O . VAL A 1 423 ? -15.961 28.438 15.234 1 97.31 423 VAL A O 1
ATOM 3335 N N . LEU A 1 424 ? -17.781 28.234 13.898 1 96.62 424 LEU A N 1
ATOM 3336 C CA . LEU A 1 424 ? -18.453 29.406 14.438 1 96.62 424 LEU A CA 1
ATOM 3337 C C . LEU A 1 424 ? -18.734 29.234 15.922 1 96.62 424 LEU A C 1
ATOM 3339 O O . LEU A 1 424 ? -18.469 30.141 16.719 1 96.62 424 LEU A O 1
ATOM 3343 N N . GLU A 1 425 ? -19.297 28.125 16.25 1 94.31 425 GLU A N 1
ATOM 3344 C CA . GLU A 1 425 ? -19.562 27.828 17.656 1 94.31 425 GLU A CA 1
ATOM 3345 C C . GLU A 1 425 ? -18.281 27.844 18.484 1 94.31 425 GLU A C 1
ATOM 3347 O O . GLU A 1 425 ? -18.266 28.359 19.609 1 94.31 425 GLU A O 1
ATOM 3352 N N . GLY A 1 426 ? -17.234 27.266 17.969 1 95.38 426 GLY A N 1
ATOM 3353 C CA . GLY A 1 426 ? -15.953 27.266 18.641 1 95.38 426 GLY A CA 1
ATOM 3354 C C . GLY A 1 426 ? -15.406 28.672 18.875 1 95.38 426 GLY A C 1
ATOM 3355 O O . GLY A 1 426 ? -14.883 28.969 19.953 1 95.38 426 GLY A O 1
ATOM 3356 N N . ILE A 1 427 ? -15.5 29.531 17.875 1 96 427 ILE A N 1
ATOM 3357 C CA . ILE A 1 427 ? -15 30.906 17.969 1 96 427 ILE A CA 1
ATOM 3358 C C . ILE A 1 427 ? -15.805 31.672 19.031 1 96 427 ILE A C 1
ATOM 3360 O O . ILE A 1 427 ? -15.234 32.406 19.828 1 96 427 ILE A O 1
ATOM 3364 N N . LYS A 1 428 ? -17.125 31.469 19 1 92.31 428 LYS A N 1
ATOM 3365 C CA . LYS A 1 428 ? -17.969 32.125 20 1 92.31 428 LYS A CA 1
ATOM 3366 C C . LYS A 1 428 ? -17.547 31.688 21.406 1 92.31 428 LYS A C 1
ATOM 3368 O O . LYS A 1 428 ? -17.453 32.531 22.312 1 92.31 428 LYS A O 1
ATOM 3373 N N . LEU A 1 429 ? -17.328 30.469 21.547 1 88.12 429 LEU A N 1
ATOM 3374 C CA . LEU A 1 429 ? -16.922 29.906 22.828 1 88.12 429 LEU A CA 1
ATOM 3375 C C . LEU A 1 429 ? -15.609 30.531 23.297 1 88.12 429 LEU A C 1
ATOM 3377 O O . LEU A 1 429 ? -15.484 30.938 24.469 1 88.12 429 LEU A O 1
ATOM 3381 N N . LEU A 1 430 ? -14.625 30.609 22.469 1 90.56 430 LEU A N 1
ATOM 3382 C CA . LEU A 1 430 ? -13.312 31.078 22.859 1 90.56 430 LEU A CA 1
ATOM 3383 C C . LEU A 1 430 ? -13.344 32.594 23.156 1 90.56 430 LEU A C 1
ATOM 3385 O O . LEU A 1 430 ? -12.609 33.062 24.031 1 90.56 430 LEU A O 1
ATOM 3389 N N . LEU A 1 431 ? -14.156 33.375 22.391 1 88.81 431 LEU A N 1
ATOM 3390 C CA . LEU A 1 431 ? -14.258 34.812 22.641 1 88.81 431 LEU A CA 1
ATOM 3391 C C . LEU A 1 431 ? -14.859 35.094 24.016 1 88.81 431 LEU A C 1
ATOM 3393 O O . LEU A 1 431 ? -14.477 36.031 24.688 1 88.81 431 LEU A O 1
ATOM 3397 N N . VAL A 1 432 ? -15.758 34.188 24.391 1 84.69 432 VAL A N 1
ATOM 3398 C CA . VAL A 1 432 ? -16.344 34.281 25.734 1 84.69 432 VAL A CA 1
ATOM 3399 C C . VAL A 1 432 ? -15.297 33.875 26.766 1 84.69 432 VAL A C 1
ATOM 3401 O O . VAL A 1 432 ? -15.117 34.594 27.781 1 84.69 432 VAL A O 1
ATOM 3404 N N . GLU A 1 433 ? -14.633 32.781 26.531 1 83.06 433 GLU A N 1
ATOM 3405 C CA . GLU A 1 433 ? -13.633 32.25 27.453 1 83.06 433 GLU A CA 1
ATOM 3406 C C . GLU A 1 433 ? -12.508 33.25 27.672 1 83.06 433 GLU A C 1
ATOM 3408 O O . GLU A 1 433 ? -11.977 33.375 28.781 1 83.06 433 GLU A O 1
ATOM 3413 N N . GLU A 1 434 ? -12.125 34.031 26.641 1 88 434 GLU A N 1
ATOM 3414 C CA . GLU A 1 434 ? -10.992 34.938 26.703 1 88 434 GLU A CA 1
ATOM 3415 C C . GLU A 1 434 ? -11.445 36.344 27 1 88 434 GLU A C 1
ATOM 3417 O O . GLU A 1 434 ? -10.617 37.281 27.094 1 88 434 GLU A O 1
ATOM 3422 N N . TYR A 1 435 ? -12.734 36.562 27.156 1 85.19 435 TYR A N 1
ATOM 3423 C CA . TYR A 1 435 ? -13.297 37.875 27.406 1 85.19 435 TYR A CA 1
ATOM 3424 C C . TYR A 1 435 ? -12.789 38.906 26.391 1 85.19 435 TYR A C 1
ATOM 3426 O O . TYR A 1 435 ? -12.305 39.969 26.766 1 85.19 435 TYR A O 1
ATOM 3434 N N . PHE A 1 436 ? -12.828 38.5 25.156 1 89.31 436 PHE A N 1
ATOM 3435 C CA . PHE A 1 436 ? -12.305 39.344 24.078 1 89.31 436 PHE A CA 1
ATOM 3436 C C . PHE A 1 436 ? -13.391 39.656 23.062 1 89.31 436 PHE A C 1
ATOM 3438 O O . PHE A 1 436 ? -14.133 38.75 22.656 1 89.31 436 PHE A O 1
ATOM 3445 N N . ASP A 1 437 ? -13.547 40.875 22.672 1 88.88 437 ASP A N 1
ATOM 3446 C CA . ASP A 1 437 ? -14.461 41.344 21.625 1 88.88 437 ASP A CA 1
ATOM 3447 C C . ASP A 1 437 ? -13.719 42.062 20.516 1 88.88 437 ASP A C 1
ATOM 3449 O O . ASP A 1 437 ? -13.281 43.219 20.703 1 88.88 437 ASP A O 1
ATOM 3453 N N . PRO A 1 438 ? -13.656 41.469 19.344 1 91.06 438 PRO A N 1
ATOM 3454 C CA . PRO A 1 438 ? -12.906 42.062 18.25 1 91.06 438 PRO A CA 1
ATOM 3455 C C . PRO A 1 438 ? -13.492 43.406 17.797 1 91.06 438 PRO A C 1
ATOM 3457 O O . PRO A 1 438 ? -12.805 44.188 17.141 1 91.06 438 PRO A O 1
ATOM 3460 N N . LYS A 1 439 ? -14.742 43.625 18.125 1 88.75 439 LYS A N 1
ATOM 3461 C CA . LYS A 1 439 ? -15.414 44.844 17.672 1 88.75 439 LYS A CA 1
ATOM 3462 C C . LYS A 1 439 ? -15.086 46.031 18.578 1 88.75 439 LYS A C 1
ATOM 3464 O O . LYS A 1 439 ? -15.344 47.188 18.219 1 88.75 439 LYS A O 1
ATOM 3469 N N . LEU A 1 440 ? -14.469 45.75 19.641 1 83.94 440 LEU A N 1
ATOM 3470 C CA . LEU A 1 440 ? -14.125 46.812 20.578 1 83.94 440 LEU A CA 1
ATOM 3471 C C . LEU A 1 440 ? -12.672 47.25 20.391 1 83.94 440 LEU A C 1
ATOM 3473 O O . LEU A 1 440 ? -11.805 46.438 20.094 1 83.94 440 LEU A O 1
ATOM 3477 N N . PRO A 1 441 ? -12.438 48.625 20.594 1 73.44 441 PRO A N 1
ATOM 3478 C CA . PRO A 1 441 ? -11.07 49.125 20.422 1 73.44 441 PRO A CA 1
ATOM 3479 C C . PRO A 1 441 ? -10.141 48.688 21.562 1 73.44 441 PRO A C 1
ATOM 3481 O O . PRO A 1 441 ? -10.594 48.5 22.688 1 73.44 441 PRO A O 1
ATOM 3484 N N . MET B 1 1 ? 33.062 -28.891 -29.969 1 29.89 1 MET B N 1
ATOM 3485 C CA . MET B 1 1 ? 31.703 -28.438 -29.766 1 29.89 1 MET B CA 1
ATOM 3486 C C . MET B 1 1 ? 30.766 -29.609 -29.531 1 29.89 1 MET B C 1
ATOM 3488 O O . MET B 1 1 ? 29.828 -29.516 -28.75 1 29.89 1 MET B O 1
ATOM 3492 N N . ASP B 1 2 ? 31.016 -30.672 -30.266 1 37.16 2 ASP B N 1
ATOM 3493 C CA . ASP B 1 2 ? 30.219 -31.891 -30.266 1 37.16 2 ASP B CA 1
ATOM 3494 C C . ASP B 1 2 ? 30.344 -32.625 -28.938 1 37.16 2 ASP B C 1
ATOM 3496 O O . ASP B 1 2 ? 29.359 -33.156 -28.406 1 37.16 2 ASP B O 1
ATOM 3500 N N . ASP B 1 3 ? 31.484 -32.781 -28.469 1 39.31 3 ASP B N 1
ATOM 3501 C CA . ASP B 1 3 ? 31.766 -33.562 -27.281 1 39.31 3 ASP B CA 1
ATOM 3502 C C . ASP B 1 3 ? 31.234 -32.875 -26.031 1 39.31 3 ASP B C 1
ATOM 3504 O O . ASP B 1 3 ? 30.766 -33.531 -25.094 1 39.31 3 ASP B O 1
ATOM 3508 N N . MET B 1 4 ? 31.266 -31.609 -25.969 1 40.06 4 MET B N 1
ATOM 3509 C CA . MET B 1 4 ? 30.812 -30.812 -24.828 1 40.06 4 MET B CA 1
ATOM 3510 C C . MET B 1 4 ? 29.297 -30.891 -24.672 1 40.06 4 MET B C 1
ATOM 3512 O O . MET B 1 4 ? 28.781 -30.891 -23.562 1 40.06 4 MET B O 1
ATOM 3516 N N . LEU B 1 5 ? 28.578 -30.938 -25.766 1 41.94 5 LEU B N 1
ATOM 3517 C CA . LEU B 1 5 ? 27.125 -31.109 -25.766 1 41.94 5 LEU B CA 1
ATOM 3518 C C . LEU B 1 5 ? 26.734 -32.5 -25.281 1 41.94 5 LEU B C 1
ATOM 3520 O O . LEU B 1 5 ? 25.734 -32.656 -24.594 1 41.94 5 LEU B O 1
ATOM 3524 N N . SER B 1 6 ? 27.547 -33.469 -25.672 1 44.94 6 SER B N 1
ATOM 3525 C CA . SER B 1 6 ? 27.266 -34.844 -25.234 1 44.94 6 SER B CA 1
ATOM 3526 C C . SER B 1 6 ? 27.234 -34.938 -23.719 1 44.94 6 SER B C 1
ATOM 3528 O O . SER B 1 6 ? 26.406 -35.656 -23.156 1 44.94 6 SER B O 1
ATOM 3530 N N . ASP B 1 7 ? 28.094 -34.25 -23.141 1 48.5 7 ASP B N 1
ATOM 3531 C CA . ASP B 1 7 ? 28.172 -34.312 -21.688 1 48.5 7 ASP B CA 1
ATOM 3532 C C . ASP B 1 7 ? 26.984 -33.594 -21.047 1 48.5 7 ASP B C 1
ATOM 3534 O O . ASP B 1 7 ? 26.531 -33.969 -19.969 1 48.5 7 ASP B O 1
ATOM 3538 N N . LEU B 1 8 ? 26.5 -32.656 -21.766 1 49.25 8 LEU B N 1
ATOM 3539 C CA . LEU B 1 8 ? 25.391 -31.859 -21.219 1 49.25 8 LEU B CA 1
ATOM 3540 C C . LEU B 1 8 ? 24.109 -32.688 -21.172 1 49.25 8 LEU B C 1
ATOM 3542 O O . LEU B 1 8 ? 23.281 -32.5 -20.297 1 49.25 8 LEU B O 1
ATOM 3546 N N . TYR B 1 9 ? 24.062 -33.656 -22.109 1 48.16 9 TYR B N 1
ATOM 3547 C CA . TYR B 1 9 ? 22.875 -34.5 -22.172 1 48.16 9 TYR B CA 1
ATOM 3548 C C . TYR B 1 9 ? 23.078 -35.75 -21.375 1 48.16 9 TYR B C 1
ATOM 3550 O O . TYR B 1 9 ? 22.141 -36.531 -21.203 1 48.16 9 TYR B O 1
ATOM 3558 N N . ALA B 1 10 ? 24.312 -35.906 -20.812 1 55.16 10 ALA B N 1
ATOM 3559 C CA . ALA B 1 10 ? 24.578 -37.125 -20.078 1 55.16 10 ALA B CA 1
ATOM 3560 C C . ALA B 1 10 ? 23.844 -37.125 -18.75 1 55.16 10 ALA B C 1
ATOM 3562 O O . ALA B 1 10 ? 23.859 -36.156 -18.016 1 55.16 10 ALA B O 1
ATOM 3563 N N . ILE B 1 11 ? 22.969 -38.062 -18.484 1 54.69 11 ILE B N 1
ATOM 3564 C CA . ILE B 1 11 ? 22.312 -38.312 -17.203 1 54.69 11 ILE B CA 1
ATOM 3565 C C . ILE B 1 11 ? 23.328 -38.812 -16.188 1 54.69 11 ILE B C 1
ATOM 3567 O O . ILE B 1 11 ? 24.031 -39.812 -16.438 1 54.69 11 ILE B O 1
ATOM 3571 N N . PRO B 1 12 ? 23.672 -38.031 -15.227 1 55.78 12 PRO B N 1
ATOM 3572 C CA . PRO B 1 12 ? 24.672 -38.469 -14.25 1 55.78 12 PRO B CA 1
ATOM 3573 C C . PRO B 1 12 ? 24.328 -39.781 -13.602 1 55.78 12 PRO B C 1
ATOM 3575 O O . PRO B 1 12 ? 23.156 -40.188 -13.586 1 55.78 12 PRO B O 1
ATOM 3578 N N . SER B 1 13 ? 25.406 -40.562 -13.281 1 54.41 13 SER B N 1
ATOM 3579 C CA . SER B 1 13 ? 25.203 -41.75 -12.461 1 54.41 13 SER B CA 1
ATOM 3580 C C . SER B 1 13 ? 24.641 -41.406 -11.086 1 54.41 13 SER B C 1
ATOM 3582 O O . SER B 1 13 ? 24.828 -40.25 -10.625 1 54.41 13 SER B O 1
ATOM 3584 N N . PRO B 1 14 ? 23.734 -42.188 -10.531 1 50.59 14 PRO B N 1
ATOM 3585 C CA . PRO B 1 14 ? 23.172 -41.938 -9.211 1 50.59 14 PRO B CA 1
ATOM 3586 C C . PRO B 1 14 ? 24.219 -41.469 -8.195 1 50.59 14 PRO B C 1
ATOM 3588 O O . PRO B 1 14 ? 23.906 -40.656 -7.312 1 50.59 14 PRO B O 1
ATOM 3591 N N . GLU B 1 15 ? 25.375 -41.969 -8.281 1 52.75 15 GLU B N 1
ATOM 3592 C CA . GLU B 1 15 ? 26.422 -41.688 -7.324 1 52.75 15 GLU B CA 1
ATOM 3593 C C . GLU B 1 15 ? 26.875 -40.219 -7.43 1 52.75 15 GLU B C 1
ATOM 3595 O O . GLU B 1 15 ? 27.359 -39.625 -6.461 1 52.75 15 GLU B O 1
ATOM 3600 N N . GLN B 1 16 ? 26.672 -39.719 -8.492 1 49.16 16 GLN B N 1
ATOM 3601 C CA . GLN B 1 16 ? 27.125 -38.375 -8.773 1 49.16 16 GLN B CA 1
ATOM 3602 C C . GLN B 1 16 ? 26.109 -37.344 -8.305 1 49.16 16 GLN B C 1
ATOM 3604 O O . GLN B 1 16 ? 26.406 -36.156 -8.242 1 49.16 16 GLN B O 1
ATOM 3609 N N . LEU B 1 17 ? 25.062 -37.781 -8.156 1 48.91 17 LEU B N 1
ATOM 3610 C CA . LEU B 1 17 ? 23.984 -36.906 -7.738 1 48.91 17 LEU B CA 1
ATOM 3611 C C . LEU B 1 17 ? 24.062 -36.625 -6.242 1 48.91 17 LEU B C 1
ATOM 3613 O O . LEU B 1 17 ? 23.938 -37.531 -5.43 1 48.91 17 LEU B O 1
ATOM 3617 N N . ASP B 1 18 ? 25.016 -35.812 -5.777 1 48.25 18 ASP B N 1
ATOM 3618 C CA . ASP B 1 18 ? 24.891 -35.312 -4.406 1 48.25 18 ASP B CA 1
ATOM 3619 C C . ASP B 1 18 ? 23.516 -34.688 -4.172 1 48.25 18 ASP B C 1
ATOM 3621 O O . ASP B 1 18 ? 23.312 -33.5 -4.461 1 48.25 18 ASP B O 1
ATOM 3625 N N . ILE B 1 19 ? 22.562 -35.5 -4.312 1 47.25 19 ILE B N 1
ATOM 3626 C CA . ILE B 1 19 ? 21.172 -35.062 -4.098 1 47.25 19 ILE B CA 1
ATOM 3627 C C . ILE B 1 19 ? 21.047 -34.438 -2.703 1 47.25 19 ILE B C 1
ATOM 3629 O O . ILE B 1 19 ? 21.203 -35.156 -1.696 1 47.25 19 ILE B O 1
ATOM 3633 N N . ARG B 1 20 ? 21.375 -33.281 -2.445 1 46.97 20 ARG B N 1
ATOM 3634 C CA . ARG B 1 20 ? 21.016 -32.688 -1.154 1 46.97 20 ARG B CA 1
ATOM 3635 C C . ARG B 1 20 ? 19.516 -32.844 -0.885 1 46.97 20 ARG B C 1
ATOM 3637 O O . ARG B 1 20 ? 18.703 -32.062 -1.383 1 46.97 20 ARG B O 1
ATOM 3644 N N . LYS B 1 21 ? 19.062 -34.219 -0.79 1 49.19 21 LYS B N 1
ATOM 3645 C CA . LYS B 1 21 ? 17.703 -34.375 -0.272 1 49.19 21 LYS B CA 1
ATOM 3646 C C . LYS B 1 21 ? 17.5 -33.531 0.985 1 49.19 21 LYS B C 1
ATOM 3648 O O . LYS B 1 21 ? 18.203 -33.719 1.98 1 49.19 21 LYS B O 1
ATOM 3653 N N . ALA B 1 22 ? 17.125 -32.406 0.805 1 45.62 22 ALA B N 1
ATOM 3654 C CA . ALA B 1 22 ? 16.984 -31.5 1.953 1 45.62 22 ALA B CA 1
ATOM 3655 C C . ALA B 1 22 ? 15.953 -32.031 2.945 1 45.62 22 ALA B C 1
ATOM 3657 O O . ALA B 1 22 ? 16.141 -31.938 4.16 1 45.62 22 ALA B O 1
ATOM 3658 N N . SER B 1 23 ? 14.57 -32 2.768 1 44.5 23 SER B N 1
ATOM 3659 C CA . SER B 1 23 ? 13.57 -32.094 3.822 1 44.5 23 SER B CA 1
ATOM 3660 C C . SER B 1 23 ? 13.211 -33.562 4.113 1 44.5 23 SER B C 1
ATOM 3662 O O . SER B 1 23 ? 13.289 -34.406 3.225 1 44.5 23 SER B O 1
ATOM 3664 N N . ILE B 1 24 ? 13.312 -34 5.406 1 40.03 24 ILE B N 1
ATOM 3665 C CA . ILE B 1 24 ? 12.984 -35.188 6.199 1 40.03 24 ILE B CA 1
ATOM 3666 C C . ILE B 1 24 ? 11.531 -35.594 5.973 1 40.03 24 ILE B C 1
ATOM 3668 O O . ILE B 1 24 ? 11.008 -36.5 6.633 1 40.03 24 ILE B O 1
ATOM 3672 N N . ILE B 1 25 ? 10.75 -34.781 5.332 1 40.34 25 ILE B N 1
ATOM 3673 C CA . ILE B 1 25 ? 9.391 -35.312 5.371 1 40.34 25 ILE B CA 1
ATOM 3674 C C . ILE B 1 25 ? 9.336 -36.656 4.668 1 40.34 25 ILE B C 1
ATOM 3676 O O . ILE B 1 25 ? 9.625 -36.75 3.471 1 40.34 25 ILE B O 1
ATOM 3680 N N . SER B 1 26 ? 9.664 -37.719 5.422 1 36.59 26 SER B N 1
ATOM 3681 C CA . SER B 1 26 ? 9.617 -39.094 4.996 1 36.59 26 SER B CA 1
ATOM 3682 C C . SER B 1 26 ? 8.445 -39.344 4.055 1 36.59 26 SER B C 1
ATOM 3684 O O . SER B 1 26 ? 7.289 -39.125 4.418 1 36.59 26 SER B O 1
ATOM 3686 N N . THR B 1 27 ? 8.617 -39.125 2.82 1 39.16 27 THR B N 1
ATOM 3687 C CA . THR B 1 27 ? 7.664 -39.625 1.841 1 39.16 27 THR B CA 1
ATOM 3688 C C . THR B 1 27 ? 7.355 -41.094 2.1 1 39.16 27 THR B C 1
ATOM 3690 O O . THR B 1 27 ? 8.242 -41.938 2.004 1 39.16 27 THR B O 1
ATOM 3693 N N . ASP B 1 28 ? 6.668 -41.406 3.059 1 36.88 28 ASP B N 1
ATOM 3694 C CA . ASP B 1 28 ? 6.18 -42.781 3.055 1 36.88 28 ASP B CA 1
ATOM 3695 C C . ASP B 1 28 ? 5.824 -43.25 1.641 1 36.88 28 ASP B C 1
ATOM 3697 O O . ASP B 1 28 ? 4.863 -42.75 1.049 1 36.88 28 ASP B O 1
ATOM 3701 N N . SER B 1 29 ? 6.832 -43.375 0.824 1 37.03 29 SER B N 1
ATOM 3702 C CA . SER B 1 29 ? 6.613 -44.031 -0.464 1 37.03 29 SER B CA 1
ATOM 3703 C C . SER B 1 29 ? 5.645 -45.188 -0.334 1 37.03 29 SER B C 1
ATOM 3705 O O . SER B 1 29 ? 6 -46.25 0.207 1 37.03 29 SER B O 1
ATOM 3707 N N . TYR B 1 30 ? 4.5 -45.031 -0.058 1 36.22 30 TYR B N 1
ATOM 3708 C CA . TYR B 1 30 ? 3.596 -46.156 -0.26 1 36.22 30 TYR B CA 1
ATOM 3709 C C . TYR B 1 30 ? 3.799 -46.781 -1.636 1 36.22 30 TYR B C 1
ATOM 3711 O O . TYR B 1 30 ? 3.488 -46.188 -2.656 1 36.22 30 TYR B O 1
ATOM 3719 N N . THR B 1 31 ? 4.891 -47.438 -1.87 1 37.72 31 THR B N 1
ATOM 3720 C CA . THR B 1 31 ? 5.016 -48.344 -3.021 1 37.72 31 THR B CA 1
ATOM 3721 C C . THR B 1 31 ? 3.809 -49.25 -3.121 1 37.72 31 THR B C 1
ATOM 3723 O O . THR B 1 31 ? 3.611 -50.125 -2.266 1 37.72 31 THR B O 1
ATOM 3726 N N . ASP B 1 32 ? 2.717 -48.844 -3.395 1 39.28 32 ASP B N 1
ATOM 3727 C CA . ASP B 1 32 ? 1.794 -49.906 -3.816 1 39.28 32 ASP B CA 1
ATOM 3728 C C . ASP B 1 32 ? 2.412 -50.75 -4.91 1 39.28 32 ASP B C 1
ATOM 3730 O O . ASP B 1 32 ? 2.695 -50.281 -6.008 1 39.28 32 ASP B O 1
ATOM 3734 N N . GLU B 1 33 ? 3.066 -51.75 -4.672 1 40.75 33 GLU B N 1
ATOM 3735 C CA . GLU B 1 33 ? 3.756 -52.812 -5.414 1 40.75 33 GLU B CA 1
ATOM 3736 C C . GLU B 1 33 ? 2.988 -53.188 -6.68 1 40.75 33 GLU B C 1
ATOM 3738 O O . GLU B 1 33 ? 3.574 -53.688 -7.641 1 40.75 33 GLU B O 1
ATOM 3743 N N . LYS B 1 34 ? 1.73 -53.219 -6.684 1 44.88 34 LYS B N 1
ATOM 3744 C CA . LYS B 1 34 ? 1.013 -53.812 -7.809 1 44.88 34 LYS B CA 1
ATOM 3745 C C . LYS B 1 34 ? 1.245 -53.031 -9.094 1 44.88 34 LYS B C 1
ATOM 3747 O O . LYS B 1 34 ? 1.312 -53.625 -10.18 1 44.88 34 LYS B O 1
ATOM 3752 N N . HIS B 1 35 ? 1.183 -51.812 -9.016 1 43.91 35 HIS B N 1
ATOM 3753 C CA . H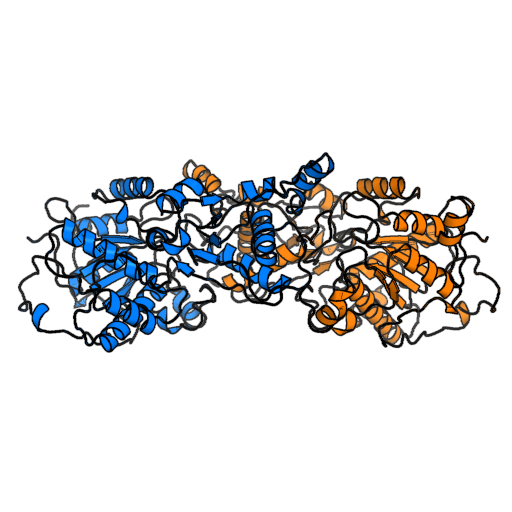IS B 1 35 ? 1.312 -51.031 -10.234 1 43.91 35 HIS B CA 1
ATOM 3754 C C . HIS B 1 35 ? 2.762 -50.625 -10.477 1 43.91 35 HIS B C 1
ATOM 3756 O O . HIS B 1 35 ? 3.111 -50.156 -11.57 1 43.91 35 HIS B O 1
ATOM 3762 N N . ASP B 1 36 ? 3.619 -50.625 -9.43 1 48.31 36 ASP B N 1
ATOM 3763 C CA . ASP B 1 36 ? 4.977 -50.094 -9.547 1 48.31 36 ASP B CA 1
ATOM 3764 C C . ASP B 1 36 ? 5.957 -51.219 -9.953 1 48.31 36 ASP B C 1
ATOM 3766 O O . ASP B 1 36 ? 7.156 -50.969 -10.086 1 48.31 36 ASP B O 1
ATOM 3770 N N . PHE B 1 37 ? 5.492 -52.469 -9.836 1 41.53 37 PHE B N 1
ATOM 3771 C CA . PHE B 1 37 ? 6.535 -53.469 -9.984 1 41.53 37 PHE B CA 1
ATOM 3772 C C . PHE B 1 37 ? 7.016 -53.562 -11.43 1 41.53 37 PHE B C 1
ATOM 3774 O O . PHE B 1 37 ? 6.281 -54 -12.312 1 41.53 37 PHE B O 1
ATOM 3781 N N . PHE B 1 38 ? 7.664 -52.688 -11.883 1 48.56 38 PHE B N 1
ATOM 3782 C CA . PHE B 1 38 ? 8.414 -53.031 -13.086 1 48.56 38 PHE B CA 1
ATOM 3783 C C . PHE B 1 38 ? 9.711 -53.75 -12.742 1 48.56 38 PHE B C 1
ATOM 3785 O O . PHE B 1 38 ? 10.422 -53.344 -11.82 1 48.56 38 PHE B O 1
ATOM 3792 N N . PRO B 1 39 ? 9.875 -54.969 -13.188 1 42.41 39 PRO B N 1
ATOM 3793 C CA . PRO B 1 39 ? 11.148 -55.625 -12.914 1 42.41 39 PRO B CA 1
ATOM 3794 C C . PRO B 1 39 ? 12.344 -54.688 -13.039 1 42.41 39 PRO B C 1
ATOM 3796 O O . PRO B 1 39 ? 12.383 -53.844 -13.93 1 42.41 39 PRO B O 1
ATOM 3799 N N . LEU B 1 40 ? 13.141 -54.656 -12.172 1 41.38 40 LEU B N 1
ATOM 3800 C CA . LEU B 1 40 ? 14.469 -54.031 -12.148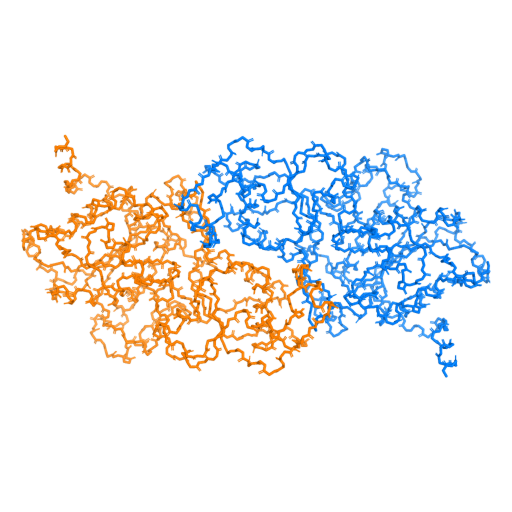 1 41.38 40 LEU B CA 1
ATOM 3801 C C . LEU B 1 40 ? 15.234 -54.344 -13.422 1 41.38 40 LEU B C 1
ATOM 3803 O O . LEU B 1 40 ? 15.359 -55.5 -13.812 1 41.38 40 LEU B O 1
ATOM 3807 N N . GLY B 1 41 ? 15.344 -53.312 -14.383 1 47.94 41 GLY B N 1
ATOM 3808 C CA . GLY B 1 41 ? 16.109 -53.375 -15.617 1 47.94 41 GLY B CA 1
ATOM 3809 C C . GLY B 1 41 ? 15.305 -52.969 -16.828 1 47.94 41 GLY B C 1
ATOM 3810 O O . GLY B 1 41 ? 15.875 -52.719 -17.906 1 47.94 41 GLY B O 1
ATOM 3811 N N . LEU B 1 42 ? 13.977 -53.219 -16.781 1 48.94 42 LEU B N 1
ATOM 3812 C CA . LEU B 1 42 ? 13.258 -52.875 -18 1 48.94 42 LEU B CA 1
ATOM 3813 C C . LEU B 1 42 ? 12.766 -51.438 -17.969 1 48.94 42 LEU B C 1
ATOM 3815 O O . LEU B 1 42 ? 12.102 -51.031 -17.016 1 48.94 42 LEU B O 1
ATOM 3819 N N . LYS B 1 43 ? 13.492 -50.594 -18.719 1 57.84 43 LYS B N 1
ATOM 3820 C CA . LYS B 1 43 ? 13.109 -49.188 -18.859 1 57.84 43 LYS B CA 1
ATOM 3821 C C . LYS B 1 43 ? 11.633 -49.062 -19.234 1 57.84 43 LYS B C 1
ATOM 3823 O O . LYS B 1 43 ? 11.141 -49.812 -20.094 1 57.84 43 LYS B O 1
ATOM 3828 N N . GLN B 1 44 ? 10.953 -48.188 -18.5 1 64.19 44 GLN B N 1
ATOM 3829 C CA . GLN B 1 44 ? 9.523 -48 -18.672 1 64.19 44 GLN B CA 1
ATOM 3830 C C . GLN B 1 44 ? 9.211 -47.438 -20.047 1 64.19 44 GLN B C 1
ATOM 3832 O O . GLN B 1 44 ? 9.898 -46.5 -20.531 1 64.19 44 GLN B O 1
ATOM 3837 N N . LYS B 1 45 ? 8.352 -48.031 -20.703 1 77 45 LYS B N 1
ATOM 3838 C CA . LYS B 1 45 ? 7.91 -47.562 -22.016 1 77 45 LYS B CA 1
ATOM 3839 C C . LYS B 1 45 ? 7.121 -46.281 -21.875 1 77 45 LYS B C 1
ATOM 3841 O O . LYS B 1 45 ? 7.254 -45.375 -22.703 1 77 45 LYS B O 1
ATOM 3846 N N . GLU B 1 46 ? 6.395 -46.219 -20.766 1 90 46 GLU B N 1
ATOM 3847 C CA . GLU B 1 46 ? 5.594 -45 -20.516 1 90 46 GLU B CA 1
ATOM 3848 C C . GLU B 1 46 ? 5.895 -44.438 -19.141 1 90 46 GLU B C 1
ATOM 3850 O O . GLU B 1 46 ? 6.102 -45.188 -18.172 1 90 46 GLU B O 1
ATOM 3855 N N . PRO B 1 47 ? 5.922 -43.156 -19.078 1 93 47 PRO B N 1
ATOM 3856 C CA . PRO B 1 47 ? 6.121 -42.562 -17.75 1 93 47 PRO B CA 1
ATOM 3857 C C . PRO B 1 47 ? 4.871 -42.656 -16.875 1 93 47 PRO B C 1
ATOM 3859 O O . PRO B 1 47 ? 3.754 -42.719 -17.406 1 93 47 PRO B O 1
ATOM 3862 N N . ASN B 1 48 ? 5.023 -42.719 -15.625 1 94.19 48 ASN B N 1
ATOM 3863 C CA . ASN B 1 48 ? 3.928 -42.594 -14.664 1 94.19 48 ASN B CA 1
ATOM 3864 C C . ASN B 1 48 ? 4.094 -41.375 -13.758 1 94.19 48 ASN B C 1
ATOM 3866 O O . ASN B 1 48 ? 3.736 -41.438 -12.586 1 94.19 48 ASN B O 1
ATOM 3870 N N . PHE B 1 49 ? 4.766 -40.375 -14.289 1 95.62 49 PHE B N 1
ATOM 3871 C CA . PHE B 1 49 ? 4.969 -39.125 -13.602 1 95.62 49 PHE B CA 1
ATOM 3872 C C . PHE B 1 49 ? 4.762 -37.938 -14.555 1 95.62 49 PHE B C 1
ATOM 3874 O O . PHE B 1 49 ? 4.738 -38.125 -15.773 1 95.62 49 PHE B O 1
ATOM 3881 N N . GLY B 1 50 ? 4.438 -36.781 -14.031 1 97.81 50 GLY B N 1
ATOM 3882 C CA . GLY B 1 50 ? 4.285 -35.531 -14.781 1 97.81 50 GLY B CA 1
ATOM 3883 C C . GLY B 1 50 ? 5.098 -34.406 -14.211 1 97.81 50 GLY B C 1
ATOM 3884 O O . GLY B 1 50 ? 5.543 -34.438 -13.062 1 97.81 50 GLY B O 1
ATOM 3885 N N . LEU B 1 51 ? 5.34 -33.438 -15.102 1 98.69 51 LEU B N 1
ATOM 3886 C CA . LEU B 1 51 ? 6.191 -32.344 -14.703 1 98.69 51 LEU B CA 1
ATOM 3887 C C . LEU B 1 51 ? 5.43 -31.016 -14.758 1 98.69 51 LEU B C 1
ATOM 3889 O O . LEU B 1 51 ? 4.75 -30.719 -15.75 1 98.69 51 LEU B O 1
ATOM 3893 N N . LEU B 1 52 ? 5.473 -30.234 -13.727 1 98.81 52 LEU B N 1
ATOM 3894 C CA . LEU B 1 52 ? 4.973 -28.875 -13.656 1 98.81 52 LEU B CA 1
ATOM 3895 C C . LEU B 1 52 ? 6.125 -27.875 -13.531 1 98.81 52 LEU B C 1
ATOM 3897 O O . LEU B 1 52 ? 7.043 -28.078 -12.727 1 98.81 52 LEU B O 1
ATOM 3901 N N . PHE B 1 53 ? 6.09 -26.828 -14.367 1 98.69 53 PHE B N 1
ATOM 3902 C CA . PHE B 1 53 ? 7.172 -25.844 -14.383 1 98.69 53 PHE B CA 1
ATOM 3903 C C . PHE B 1 53 ? 6.641 -24.453 -14.086 1 98.69 53 PHE B C 1
ATOM 3905 O O . PHE B 1 53 ? 5.727 -23.969 -14.766 1 98.69 53 PHE B O 1
ATOM 3912 N N . ASP B 1 54 ? 7.188 -23.812 -13.062 1 97.69 54 ASP B N 1
ATOM 3913 C CA . ASP B 1 54 ? 7.102 -22.359 -13.07 1 97.69 54 ASP B CA 1
ATOM 3914 C C . ASP B 1 54 ? 7.832 -21.766 -14.281 1 97.69 54 ASP B C 1
ATOM 3916 O O . ASP B 1 54 ? 8.633 -22.453 -14.922 1 97.69 54 ASP B O 1
ATOM 3920 N N . ILE B 1 55 ? 7.516 -20.562 -14.641 1 96.25 55 ILE B N 1
ATOM 3921 C CA . ILE B 1 55 ? 8.094 -20 -15.852 1 96.25 55 ILE B CA 1
ATOM 3922 C C . ILE B 1 55 ? 9.188 -19 -15.492 1 96.25 55 ILE B C 1
ATOM 3924 O O . ILE B 1 55 ? 10.375 -19.266 -15.695 1 96.25 55 ILE B O 1
ATOM 3928 N N . ASP B 1 56 ? 8.82 -17.953 -14.789 1 92.31 56 ASP B N 1
ATOM 3929 C CA . ASP B 1 56 ? 9.766 -16.875 -14.484 1 92.31 56 ASP B CA 1
ATOM 3930 C C . ASP B 1 56 ? 10.812 -17.328 -13.477 1 92.31 56 ASP B C 1
ATOM 3932 O O . ASP B 1 56 ? 10.477 -17.75 -12.367 1 92.31 56 ASP B O 1
ATOM 3936 N N . GLY B 1 57 ? 12.023 -17.281 -13.875 1 93.56 57 GLY B N 1
ATOM 3937 C CA . GLY B 1 57 ? 13.117 -17.688 -13 1 93.56 57 GLY B CA 1
ATOM 3938 C C . GLY B 1 57 ? 13.453 -19.156 -13.094 1 93.56 57 GLY B C 1
ATOM 3939 O O . GLY B 1 57 ? 14.453 -19.609 -12.523 1 93.56 57 GLY B O 1
ATOM 3940 N N . VAL B 1 58 ? 12.656 -19.875 -13.82 1 97.06 58 VAL B N 1
ATOM 3941 C CA . VAL B 1 58 ? 12.867 -21.297 -13.992 1 97.06 58 VAL B CA 1
ATOM 3942 C C . VAL B 1 58 ? 13.195 -21.609 -15.445 1 97.06 58 VAL B C 1
ATOM 3944 O O . VAL B 1 58 ? 14.172 -22.297 -15.742 1 97.06 58 VAL B O 1
ATOM 3947 N N . LEU B 1 59 ? 12.383 -21.062 -16.344 1 97.5 59 LEU B N 1
ATOM 3948 C CA . LEU B 1 59 ? 12.539 -21.297 -17.766 1 97.5 59 LEU B CA 1
ATOM 3949 C C . LEU B 1 59 ? 12.977 -20.016 -18.484 1 97.5 59 LEU B C 1
ATOM 3951 O O . LEU B 1 59 ? 13.742 -20.078 -19.453 1 97.5 59 LEU B O 1
ATOM 3955 N N . LEU B 1 60 ? 12.414 -18.922 -18.016 1 94.19 60 LEU B N 1
ATOM 3956 C CA . LEU B 1 60 ? 12.656 -17.641 -18.641 1 94.19 60 LEU B CA 1
ATOM 3957 C C . LEU B 1 60 ? 13.094 -16.594 -17.625 1 94.19 60 LEU B C 1
ATOM 3959 O O . LEU B 1 60 ? 12.75 -16.703 -16.438 1 94.19 60 LEU B O 1
ATOM 3963 N N . ARG B 1 61 ? 13.797 -15.617 -18.016 1 88.56 61 ARG B N 1
ATOM 3964 C CA . ARG B 1 61 ? 13.992 -14.32 -17.375 1 88.56 61 ARG B CA 1
ATOM 3965 C C . ARG B 1 61 ? 13.445 -13.188 -18.234 1 88.56 61 ARG B C 1
ATOM 3967 O O . ARG B 1 61 ? 14.094 -12.758 -19.188 1 88.56 61 ARG B O 1
ATOM 3974 N N . GLY B 1 62 ? 12.328 -12.734 -17.781 1 82.12 62 GLY B N 1
ATOM 3975 C CA . GLY B 1 62 ? 11.602 -11.914 -18.734 1 82.12 62 GLY B CA 1
ATOM 3976 C C . GLY B 1 62 ? 11.219 -12.664 -20 1 82.12 62 GLY B C 1
ATOM 3977 O O . GLY B 1 62 ? 10.602 -13.727 -19.938 1 82.12 62 GLY B O 1
ATOM 3978 N N . SER B 1 63 ? 11.617 -12.086 -21.141 1 83.44 63 SER B N 1
ATOM 3979 C CA . SER B 1 63 ? 11.32 -12.742 -22.406 1 83.44 63 SER B CA 1
ATOM 3980 C C . SER B 1 63 ? 12.5 -13.578 -22.891 1 83.44 63 SER B C 1
ATOM 3982 O O . SER B 1 63 ? 12.414 -14.227 -23.938 1 83.44 63 SER B O 1
ATOM 3984 N N . THR B 1 64 ? 13.516 -13.688 -22.094 1 87.94 64 THR B N 1
ATOM 3985 C CA . THR B 1 64 ? 14.734 -14.383 -22.484 1 87.94 64 THR B CA 1
ATOM 3986 C C . THR B 1 64 ? 14.781 -15.781 -21.891 1 87.94 64 THR B C 1
ATOM 3988 O O . THR B 1 64 ? 14.742 -15.945 -20.656 1 87.94 64 THR B O 1
ATOM 3991 N N . PRO B 1 65 ? 14.891 -16.781 -22.75 1 94.62 65 PRO B N 1
ATOM 3992 C CA . PRO B 1 65 ? 14.977 -18.141 -22.203 1 94.62 65 PRO B CA 1
ATOM 3993 C C . PRO B 1 65 ? 16.281 -18.391 -21.469 1 94.62 65 PRO B C 1
ATOM 3995 O O . PRO B 1 65 ? 17.344 -17.906 -21.875 1 94.62 65 PRO B O 1
ATOM 3998 N N . ILE B 1 66 ? 16.203 -19.078 -20.391 1 94.5 66 ILE B N 1
ATOM 3999 C CA . ILE B 1 66 ? 17.391 -19.609 -19.734 1 94.5 66 ILE B CA 1
ATOM 4000 C C . ILE B 1 66 ? 18 -20.719 -20.594 1 94.5 66 ILE B C 1
ATOM 4002 O O . ILE B 1 66 ? 17.312 -21.672 -20.969 1 94.5 66 ILE B O 1
ATOM 4006 N N . PRO B 1 67 ? 19.266 -20.641 -20.938 1 96.25 67 PRO B N 1
ATOM 4007 C CA . PRO B 1 67 ? 19.859 -21.594 -21.875 1 96.25 67 PRO B CA 1
ATOM 4008 C C . PRO B 1 67 ? 19.672 -23.047 -21.453 1 96.25 67 PRO B C 1
ATOM 4010 O O . PRO B 1 67 ? 19.359 -23.906 -22.281 1 96.25 67 PRO B O 1
ATOM 4013 N N . GLU B 1 68 ? 19.844 -23.312 -20.172 1 96.44 68 GLU B N 1
ATOM 4014 C CA . GLU B 1 68 ? 19.719 -24.656 -19.656 1 96.44 68 GLU B CA 1
ATOM 4015 C C . GLU B 1 68 ? 18.281 -25.172 -19.797 1 96.44 68 GLU B C 1
ATOM 4017 O O . GLU B 1 68 ? 18.062 -26.391 -19.891 1 96.44 68 GLU B O 1
ATOM 4022 N N . ALA B 1 69 ? 17.344 -24.281 -19.828 1 97.56 69 ALA B N 1
ATOM 4023 C CA . ALA B 1 69 ? 15.945 -24.672 -19.984 1 97.56 69 ALA B CA 1
ATOM 4024 C C . ALA B 1 69 ? 15.688 -25.25 -21.375 1 97.56 69 ALA B C 1
ATOM 4026 O O . ALA B 1 69 ? 14.891 -26.172 -21.547 1 97.56 69 ALA B O 1
ATOM 4027 N N . ILE B 1 70 ? 16.344 -24.703 -22.375 1 96.94 70 ILE B N 1
ATOM 4028 C CA . ILE B 1 70 ? 16.203 -25.188 -23.75 1 96.94 70 ILE B CA 1
ATOM 4029 C C . ILE B 1 70 ? 16.703 -26.625 -23.828 1 96.94 70 ILE B C 1
ATOM 4031 O O . ILE B 1 70 ? 16.016 -27.5 -24.375 1 96.94 70 ILE B O 1
ATOM 4035 N N . LEU B 1 71 ? 17.828 -26.828 -23.219 1 95.81 71 LEU B N 1
ATOM 4036 C CA . LEU B 1 71 ? 18.422 -28.156 -23.203 1 95.81 71 LEU B CA 1
ATOM 4037 C C . LEU B 1 71 ? 17.562 -29.125 -22.422 1 95.81 71 LEU B C 1
ATOM 4039 O O . LEU B 1 71 ? 17.406 -30.297 -22.812 1 95.81 71 LEU B O 1
ATOM 4043 N N . ALA B 1 72 ? 17.062 -28.688 -21.344 1 96.69 72 ALA B N 1
ATOM 4044 C CA . ALA B 1 72 ? 16.203 -29.516 -20.484 1 96.69 72 ALA B CA 1
ATOM 4045 C C . ALA B 1 72 ? 14.977 -30 -21.25 1 96.69 72 ALA B C 1
ATOM 4047 O O . ALA B 1 72 ? 14.609 -31.172 -21.172 1 96.69 72 ALA B O 1
ATOM 4048 N N . MET B 1 73 ? 14.328 -29.125 -21.984 1 96.62 73 MET B N 1
ATOM 4049 C CA . MET B 1 73 ? 13.141 -29.469 -22.75 1 96.62 73 MET B CA 1
ATOM 4050 C C . MET B 1 73 ? 13.477 -30.469 -23.859 1 96.62 73 MET B C 1
ATOM 4052 O O . MET B 1 73 ? 12.688 -31.375 -24.141 1 96.62 73 MET B O 1
ATOM 4056 N N . ASP B 1 74 ? 14.594 -30.281 -24.438 1 95.19 74 ASP B N 1
ATOM 4057 C CA . ASP B 1 74 ? 15.039 -31.203 -25.484 1 95.19 74 ASP B CA 1
ATOM 4058 C C . ASP B 1 74 ? 15.242 -32.625 -24.922 1 95.19 74 ASP B C 1
ATOM 4060 O O . ASP B 1 74 ? 14.953 -33.594 -25.594 1 95.19 74 ASP B O 1
ATOM 4064 N N . LEU B 1 75 ? 15.742 -32.688 -23.719 1 94.56 75 LEU B N 1
ATOM 4065 C CA . LEU B 1 75 ? 15.984 -34 -23.078 1 94.56 75 LEU B CA 1
ATOM 4066 C C . LEU B 1 75 ? 14.672 -34.75 -22.859 1 94.56 75 LEU B C 1
ATOM 4068 O O . LEU B 1 75 ? 14.672 -35.969 -22.75 1 94.56 75 LEU B O 1
ATOM 4072 N N . LEU B 1 76 ? 13.57 -34.062 -22.781 1 96.06 76 LEU B N 1
ATOM 4073 C CA . LEU B 1 76 ? 12.281 -34.656 -22.5 1 96.06 76 LEU B CA 1
ATOM 4074 C C . LEU B 1 76 ? 11.625 -35.188 -23.781 1 96.06 76 LEU B C 1
ATOM 4076 O O . LEU B 1 76 ? 10.57 -35.812 -23.734 1 96.06 76 LEU B O 1
ATOM 4080 N N . LYS B 1 77 ? 12.281 -34.938 -24.922 1 95.19 77 LYS B N 1
ATOM 4081 C CA . LYS B 1 77 ? 11.758 -35.375 -26.219 1 95.19 77 LYS B CA 1
ATOM 4082 C C . LYS B 1 77 ? 12.266 -36.75 -26.594 1 95.19 77 LYS B C 1
ATOM 4084 O O . LYS B 1 77 ? 13.375 -37.125 -26.234 1 95.19 77 LYS B O 1
ATOM 4089 N N . GLY B 1 78 ? 11.398 -37.406 -27.281 1 92.88 78 GLY B N 1
ATOM 4090 C CA . GLY B 1 78 ? 11.836 -38.625 -27.938 1 92.88 78 GLY B CA 1
ATOM 4091 C C . GLY B 1 78 ? 12.633 -38.375 -29.203 1 92.88 78 GLY B C 1
ATOM 4092 O O . GLY B 1 78 ? 12.906 -37.219 -29.547 1 92.88 78 GLY B O 1
ATOM 4093 N N . ARG B 1 79 ? 12.961 -39.469 -29.844 1 90.88 79 ARG B N 1
ATOM 4094 C CA . ARG B 1 79 ? 13.758 -39.375 -31.062 1 90.88 79 ARG B CA 1
ATOM 4095 C C . ARG B 1 79 ? 12.984 -38.688 -32.188 1 90.88 79 ARG B C 1
ATOM 4097 O O . ARG B 1 79 ? 13.578 -38.094 -33.062 1 90.88 79 ARG B O 1
ATOM 4104 N N . ASN B 1 80 ? 11.727 -38.719 -32.094 1 92.06 80 ASN B N 1
ATOM 4105 C CA . ASN B 1 80 ? 10.891 -38.094 -33.094 1 92.06 80 ASN B CA 1
ATOM 4106 C C . ASN B 1 80 ? 10.688 -36.594 -32.812 1 92.06 80 ASN B C 1
ATOM 4108 O O . ASN B 1 80 ? 9.953 -35.938 -33.531 1 92.06 80 ASN B O 1
ATOM 4112 N N . GLY B 1 81 ? 11.195 -36.188 -31.75 1 92.81 81 GLY B N 1
ATOM 4113 C CA . GLY B 1 81 ? 11.141 -34.75 -31.438 1 92.81 81 GLY B CA 1
ATOM 4114 C C . GLY B 1 81 ? 9.922 -34.375 -30.609 1 92.81 81 GLY B C 1
ATOM 4115 O O . GLY B 1 81 ? 9.742 -33.219 -30.266 1 92.81 81 GLY B O 1
ATOM 4116 N N . LYS B 1 82 ? 9.164 -35.375 -30.297 1 94.81 82 LYS B N 1
ATOM 4117 C CA . LYS B 1 82 ? 7.961 -35.094 -29.516 1 94.81 82 LYS B CA 1
ATOM 4118 C C . LYS B 1 82 ? 8.195 -35.375 -28.031 1 94.81 82 LYS B C 1
ATOM 4120 O O . LYS B 1 82 ? 8.992 -36.219 -27.672 1 94.81 82 LYS B O 1
ATOM 4125 N N . LEU B 1 83 ? 7.508 -34.688 -27.203 1 96.12 83 LEU B N 1
ATOM 4126 C CA . LEU B 1 83 ? 7.617 -34.875 -25.766 1 96.12 83 LEU B CA 1
ATOM 4127 C C . LEU B 1 83 ? 7.195 -36.281 -25.375 1 96.12 83 LEU B C 1
ATOM 4129 O O . LEU B 1 83 ? 6.211 -36.812 -25.891 1 96.12 83 LEU B O 1
ATOM 4133 N N . ARG B 1 84 ? 7.891 -36.844 -24.422 1 95.5 84 ARG B N 1
ATOM 4134 C CA . ARG B 1 84 ? 7.609 -38.188 -23.953 1 95.5 84 ARG B CA 1
ATOM 4135 C C . ARG B 1 84 ? 7.113 -38.188 -22.516 1 95.5 84 ARG B C 1
ATOM 4137 O O . ARG B 1 84 ? 6.691 -39.219 -21.984 1 95.5 84 ARG B O 1
ATOM 4144 N N . VAL B 1 85 ? 7.109 -37.031 -21.922 1 96.38 85 VAL B N 1
ATOM 4145 C CA . VAL B 1 85 ? 6.621 -36.844 -20.547 1 96.38 85 VAL B CA 1
ATOM 4146 C C . VAL B 1 85 ? 5.547 -35.75 -20.531 1 96.38 85 VAL B C 1
ATOM 4148 O O . VAL B 1 85 ? 5.695 -34.719 -21.188 1 96.38 85 VAL B O 1
ATOM 4151 N N . PRO B 1 86 ? 4.359 -36 -19.891 1 97.75 86 PRO B N 1
ATOM 4152 C CA . PRO B 1 86 ? 3.375 -34.938 -19.797 1 97.75 86 PRO B CA 1
ATOM 4153 C C . PRO B 1 86 ? 3.883 -33.75 -18.969 1 97.75 86 PRO B C 1
ATOM 4155 O O . PRO B 1 86 ? 4.402 -33.938 -17.859 1 97.75 86 PRO B O 1
ATOM 4158 N N . ILE B 1 87 ? 3.713 -32.562 -19.547 1 98.5 87 ILE B N 1
ATOM 4159 C CA . ILE B 1 87 ? 4.176 -31.359 -18.844 1 98.5 87 ILE B CA 1
ATOM 4160 C C . ILE B 1 87 ? 3.078 -30.297 -18.859 1 98.5 87 ILE B C 1
ATOM 4162 O O . ILE B 1 87 ? 2.166 -30.344 -19.688 1 98.5 87 ILE B O 1
ATOM 4166 N N . ALA B 1 88 ? 3.113 -29.375 -17.922 1 98.44 88 ALA B N 1
ATOM 4167 C CA . ALA B 1 88 ? 2.348 -28.141 -17.938 1 98.44 88 ALA B CA 1
ATOM 4168 C C . ALA B 1 88 ? 3.137 -27 -17.281 1 98.44 88 ALA B C 1
ATOM 4170 O O . ALA B 1 88 ? 4.07 -27.25 -16.516 1 98.44 88 ALA B O 1
ATOM 4171 N N . PHE B 1 89 ? 2.836 -25.812 -17.688 1 98.38 89 PHE B N 1
ATOM 4172 C CA . PHE B 1 89 ? 3.459 -24.609 -17.141 1 98.38 89 PHE B CA 1
ATOM 4173 C C . PHE B 1 89 ? 2.518 -23.906 -16.172 1 98.38 89 PHE B C 1
ATOM 4175 O O . PHE B 1 89 ? 1.359 -23.641 -16.5 1 98.38 89 PHE B O 1
ATOM 4182 N N . VAL B 1 90 ? 2.998 -23.656 -14.977 1 97.94 90 VAL B N 1
ATOM 4183 C CA . VAL B 1 90 ? 2.197 -23.047 -13.922 1 97.94 90 VAL B CA 1
ATOM 4184 C C . VAL B 1 90 ? 2.793 -21.688 -13.547 1 97.94 90 VAL B C 1
ATOM 4186 O O . VAL B 1 90 ? 3.855 -21.625 -12.922 1 97.94 90 VAL B O 1
ATOM 4189 N N . THR B 1 91 ? 2.143 -20.625 -13.891 1 95.88 91 THR B N 1
ATOM 4190 C CA . THR B 1 91 ? 2.637 -19.266 -13.648 1 95.88 91 THR B CA 1
ATOM 4191 C C . THR B 1 91 ? 1.634 -18.469 -12.82 1 95.88 91 THR B C 1
ATOM 4193 O O . THR B 1 91 ? 0.423 -18.656 -12.961 1 95.88 91 THR B O 1
ATOM 4196 N N . ASN B 1 92 ? 2.092 -17.625 -11.898 1 94.81 92 ASN B N 1
ATOM 4197 C CA . ASN B 1 92 ? 1.203 -16.75 -11.141 1 94.81 92 ASN B CA 1
ATOM 4198 C C . ASN B 1 92 ? 0.869 -15.484 -11.914 1 94.81 92 ASN B C 1
ATOM 4200 O O . ASN B 1 92 ? 0.164 -14.609 -11.414 1 94.81 92 ASN B O 1
ATOM 4204 N N . ALA B 1 93 ? 1.277 -15.477 -13.148 1 91.69 93 ALA B N 1
ATOM 4205 C CA . ALA B 1 93 ? 0.896 -14.367 -14.016 1 91.69 93 ALA B CA 1
ATOM 4206 C C . ALA B 1 93 ? -0.552 -14.508 -14.477 1 91.69 93 ALA B C 1
ATOM 4208 O O . ALA B 1 93 ? -1.2 -15.523 -14.219 1 91.69 93 ALA B O 1
ATOM 4209 N N . CYS B 1 94 ? -1.036 -13.422 -14.93 1 92.44 94 CYS B N 1
ATOM 4210 C CA . CYS B 1 94 ? -2.33 -13.359 -15.602 1 92.44 94 CYS B CA 1
ATOM 4211 C C . CYS B 1 94 ? -2.18 -12.828 -17.016 1 92.44 94 CYS B C 1
ATOM 4213 O O . CYS B 1 94 ? -1.509 -11.82 -17.25 1 92.44 94 CYS B O 1
ATOM 4215 N N . GLY B 1 95 ? -2.73 -13.594 -18 1 88.38 95 GLY B N 1
ATOM 4216 C CA . GLY B 1 95 ? -2.58 -13.141 -19.375 1 88.38 95 GLY B CA 1
ATOM 4217 C C . GLY B 1 95 ? -3.297 -14.023 -20.375 1 88.38 95 GLY B C 1
ATOM 4218 O O . GLY B 1 95 ? -4.207 -14.766 -20.016 1 88.38 95 GLY B O 1
ATOM 4219 N N . ASP B 1 96 ? -2.895 -13.797 -21.625 1 86.5 96 ASP B N 1
ATOM 4220 C CA . ASP B 1 96 ? -3.449 -14.547 -22.75 1 86.5 96 ASP B CA 1
ATOM 4221 C C . ASP B 1 96 ? -2.762 -15.898 -22.906 1 86.5 96 ASP B C 1
ATOM 4223 O O . ASP B 1 96 ? -1.589 -15.969 -23.281 1 86.5 96 ASP B O 1
ATOM 4227 N N . ALA B 1 97 ? -3.537 -16.922 -22.688 1 87.12 97 ALA B N 1
ATOM 4228 C CA . ALA B 1 97 ? -2.982 -18.281 -22.703 1 87.12 97 ALA B CA 1
ATOM 4229 C C . ALA B 1 97 ? -2.414 -18.625 -24.078 1 87.12 97 ALA B C 1
ATOM 4231 O O . ALA B 1 97 ? -1.338 -19.219 -24.172 1 87.12 97 ALA B O 1
ATOM 4232 N N . GLN B 1 98 ? -3.104 -18.219 -25.125 1 90.06 98 GLN B N 1
ATOM 4233 C CA . GLN B 1 98 ? -2.645 -18.547 -26.469 1 90.06 98 GLN B CA 1
ATOM 4234 C C . GLN B 1 98 ? -1.326 -17.859 -26.781 1 90.06 98 GLN B C 1
ATOM 4236 O O . GLN B 1 98 ? -0.416 -18.469 -27.344 1 90.06 98 GLN B O 1
ATOM 4241 N N . ALA B 1 99 ? -1.283 -16.625 -26.391 1 89.94 99 ALA B N 1
ATOM 4242 C CA . ALA B 1 99 ? -0.047 -15.883 -26.641 1 89.94 99 ALA B CA 1
ATOM 4243 C C . ALA B 1 99 ? 1.13 -16.531 -25.906 1 89.94 99 ALA B C 1
ATOM 4245 O O . ALA B 1 99 ? 2.232 -16.625 -26.453 1 89.94 99 ALA B O 1
ATOM 4246 N N . LYS B 1 100 ? 0.908 -16.969 -24.75 1 92.88 100 LYS B N 1
ATOM 4247 C CA . LYS B 1 100 ? 1.976 -17.594 -23.969 1 92.88 100 LYS B CA 1
ATOM 4248 C C . LYS B 1 100 ? 2.355 -18.953 -24.516 1 92.88 100 LYS B C 1
ATOM 4250 O O . LYS B 1 100 ? 3.533 -19.312 -24.547 1 92.88 100 LYS B O 1
ATOM 4255 N N . VAL B 1 101 ? 1.395 -19.688 -24.969 1 95.44 101 VAL B N 1
ATOM 4256 C CA . VAL B 1 101 ? 1.633 -20.969 -25.594 1 95.44 101 VAL B CA 1
ATOM 4257 C C . VAL B 1 101 ? 2.492 -20.781 -26.844 1 95.44 101 VAL B C 1
ATOM 4259 O O . VAL B 1 101 ? 3.447 -21.531 -27.062 1 95.44 101 VAL B O 1
ATOM 4262 N N . ASP B 1 102 ? 2.121 -19.781 -27.625 1 96.06 102 ASP B N 1
ATOM 4263 C CA . ASP B 1 102 ? 2.883 -19.516 -28.844 1 96.06 102 ASP B CA 1
ATOM 4264 C C . ASP B 1 102 ? 4.336 -19.172 -28.516 1 96.06 102 ASP B C 1
ATOM 4266 O O . ASP B 1 102 ? 5.254 -19.641 -29.172 1 96.06 102 ASP B O 1
ATOM 4270 N N . GLN B 1 103 ? 4.488 -18.422 -27.5 1 94.69 103 GLN B N 1
ATOM 4271 C CA . GLN B 1 103 ? 5.828 -18.016 -27.078 1 94.69 103 GLN B CA 1
ATOM 4272 C C . GLN B 1 103 ? 6.641 -19.234 -26.625 1 94.69 103 GLN B C 1
ATOM 4274 O O . GLN B 1 103 ? 7.754 -19.453 -27.109 1 94.69 103 GLN B O 1
ATOM 4279 N N . LEU B 1 104 ? 6.098 -20.031 -25.75 1 96.88 104 LEU B N 1
ATOM 4280 C CA . LEU B 1 104 ? 6.816 -21.172 -25.172 1 96.88 104 LEU B CA 1
ATOM 4281 C C . LEU B 1 104 ? 7.043 -22.266 -26.219 1 96.88 104 LEU B C 1
ATOM 4283 O O . LEU B 1 104 ? 8.109 -22.875 -26.25 1 96.88 104 LEU B O 1
ATOM 4287 N N . SER B 1 105 ? 6.023 -22.484 -27.094 1 97.06 105 SER B N 1
ATOM 4288 C CA . SER B 1 105 ? 6.164 -23.469 -28.156 1 97.06 105 SER B CA 1
ATOM 4289 C C . SER B 1 105 ? 7.301 -23.094 -29.109 1 97.06 105 SER B C 1
ATOM 4291 O O . SER B 1 105 ? 8.062 -23.953 -29.547 1 97.06 105 SER B O 1
ATOM 4293 N N . SER B 1 106 ? 7.348 -21.828 -29.375 1 96.81 106 SER B N 1
ATOM 4294 C CA . SER B 1 106 ? 8.391 -21.344 -30.281 1 96.81 106 SER B CA 1
ATOM 4295 C C . SER B 1 106 ? 9.766 -21.469 -29.641 1 96.81 106 SER B C 1
ATOM 4297 O O . SER B 1 106 ? 10.719 -21.906 -30.281 1 96.81 106 SER B O 1
ATOM 4299 N N . ILE B 1 107 ? 9.914 -21.125 -28.422 1 96.62 107 ILE B N 1
ATOM 4300 C CA . ILE B 1 107 ? 11.188 -21.109 -27.703 1 96.62 107 ILE B CA 1
ATOM 4301 C C . ILE B 1 107 ? 11.695 -22.547 -27.531 1 96.62 107 ILE B C 1
ATOM 4303 O O . ILE B 1 107 ? 12.867 -22.828 -27.781 1 96.62 107 ILE B O 1
ATOM 4307 N N . PHE B 1 108 ? 10.836 -23.453 -27.172 1 96.94 108 PHE B N 1
ATOM 4308 C CA . PHE B 1 108 ? 11.258 -24.781 -26.781 1 96.94 108 PHE B CA 1
ATOM 4309 C C . PHE B 1 108 ? 11 -25.781 -27.891 1 96.94 108 PHE B C 1
ATOM 4311 O O . PHE B 1 108 ? 11.367 -26.953 -27.781 1 96.94 108 PHE B O 1
ATOM 4318 N N . LYS B 1 109 ? 10.352 -25.375 -29 1 95.94 109 LYS B N 1
ATOM 4319 C CA . LYS B 1 109 ? 10.039 -26.203 -30.156 1 95.94 109 LYS B CA 1
ATOM 4320 C C . LYS B 1 109 ? 9.219 -27.422 -29.734 1 95.94 109 LYS B C 1
ATOM 4322 O O . LYS B 1 109 ? 9.57 -28.562 -30.062 1 95.94 109 LYS B O 1
ATOM 4327 N N . ILE B 1 110 ? 8.188 -27.172 -29.016 1 96.44 110 ILE B N 1
ATOM 4328 C CA . ILE B 1 110 ? 7.25 -28.203 -28.594 1 96.44 110 ILE B CA 1
ATOM 4329 C C . ILE B 1 110 ? 5.824 -27.766 -28.922 1 96.44 110 ILE B C 1
ATOM 4331 O O . ILE B 1 110 ? 5.543 -26.578 -29.047 1 96.44 110 ILE B O 1
ATOM 4335 N N . ASP B 1 111 ? 4.949 -28.75 -29.109 1 94.5 111 ASP B N 1
ATOM 4336 C CA . ASP B 1 111 ? 3.531 -28.484 -29.328 1 94.5 111 ASP B CA 1
ATOM 4337 C C . ASP B 1 111 ? 2.764 -28.484 -28.016 1 94.5 111 ASP B C 1
ATOM 4339 O O . ASP B 1 111 ? 2.758 -29.484 -27.281 1 94.5 111 ASP B O 1
ATOM 4343 N N . LEU B 1 112 ? 2.145 -27.375 -27.719 1 96.19 112 LEU B N 1
ATOM 4344 C CA . LEU B 1 112 ? 1.413 -27.219 -26.453 1 96.19 112 LEU B CA 1
ATOM 4345 C C . LEU B 1 112 ? -0.047 -26.859 -26.719 1 96.19 112 LEU B C 1
ATOM 4347 O O . LEU B 1 112 ? -0.353 -26.125 -27.672 1 96.19 112 LEU B O 1
ATOM 4351 N N . GLU B 1 113 ? -0.899 -27.438 -25.953 1 95.69 113 GLU B N 1
ATOM 4352 C CA . GLU B 1 113 ? -2.275 -26.953 -25.875 1 95.69 113 GLU B CA 1
ATOM 4353 C C . GLU B 1 113 ? -2.398 -25.781 -24.922 1 95.69 113 GLU B C 1
ATOM 4355 O O . GLU B 1 113 ? -1.687 -25.703 -23.922 1 95.69 113 GLU B O 1
ATOM 4360 N N . PRO B 1 114 ? -3.354 -24.906 -25.203 1 94.81 114 PRO B N 1
ATOM 4361 C CA . PRO B 1 114 ? -3.514 -23.719 -24.359 1 94.81 114 PRO B CA 1
ATOM 4362 C C . PRO B 1 114 ? -3.723 -24.078 -22.891 1 94.81 114 PRO B C 1
ATOM 4364 O O . PRO B 1 114 ? -3.248 -23.375 -22 1 94.81 114 PRO B O 1
ATOM 4367 N N . GLU B 1 115 ? -4.352 -25.156 -22.609 1 95.25 115 GLU B N 1
ATOM 4368 C CA . GLU B 1 115 ? -4.66 -25.531 -21.234 1 95.25 115 GLU B CA 1
ATOM 4369 C C . GLU B 1 115 ? -3.398 -25.938 -20.484 1 95.25 115 GLU B C 1
ATOM 4371 O O . GLU B 1 115 ? -3.402 -26.031 -19.25 1 95.25 115 GLU B O 1
ATOM 4376 N N . GLN B 1 116 ? -2.303 -26.234 -21.203 1 97.56 116 GLN B N 1
ATOM 4377 C CA . GLN B 1 116 ? -1.055 -26.641 -20.578 1 97.56 116 GLN B CA 1
ATOM 4378 C C . GLN B 1 116 ? -0.316 -25.438 -19.984 1 97.56 116 GLN B C 1
ATOM 4380 O O . GLN B 1 116 ? 0.693 -25.594 -19.297 1 97.56 116 GLN B O 1
ATOM 4385 N N . VAL B 1 117 ? -0.812 -24.234 -20.281 1 97.5 117 VAL B N 1
ATOM 4386 C CA . VAL B 1 117 ? -0.353 -23.031 -19.609 1 97.5 117 VAL B CA 1
ATOM 4387 C C . VAL B 1 117 ? -1.385 -22.594 -18.562 1 97.5 117 VAL B C 1
ATOM 4389 O O . VAL B 1 117 ? -2.441 -22.078 -18.922 1 97.5 117 VAL B O 1
ATOM 4392 N N . ILE B 1 118 ? -1.021 -22.812 -17.375 1 97.38 118 ILE B N 1
ATOM 4393 C CA . ILE B 1 118 ? -1.924 -22.547 -16.266 1 97.38 118 ILE B CA 1
ATOM 4394 C C . ILE B 1 118 ? -1.558 -21.219 -15.602 1 97.38 118 ILE B C 1
ATOM 4396 O O . ILE B 1 118 ? -0.525 -21.125 -14.938 1 97.38 118 ILE B O 1
ATOM 4400 N N . PHE B 1 119 ? -2.406 -20.266 -15.812 1 96.81 119 PHE B N 1
ATOM 4401 C CA . PHE B 1 119 ? -2.26 -18.969 -15.164 1 96.81 119 PHE B CA 1
ATOM 4402 C C . PHE B 1 119 ? -2.859 -19 -13.758 1 96.81 119 PHE B C 1
ATOM 4404 O O . PHE B 1 119 ? -3.604 -19.922 -13.422 1 96.81 119 PHE B O 1
ATOM 4411 N N . ALA B 1 120 ? -2.514 -18 -12.984 1 96.75 120 ALA B N 1
ATOM 4412 C CA . ALA B 1 120 ? -3.029 -17.922 -11.625 1 96.75 120 ALA B CA 1
ATOM 4413 C C . ALA B 1 120 ? -4.551 -18 -11.602 1 96.75 120 ALA B C 1
ATOM 4415 O O . ALA B 1 120 ? -5.137 -18.734 -10.805 1 96.75 120 ALA B O 1
ATOM 4416 N N . PRO B 1 121 ? -5.277 -17.328 -12.5 1 96.81 121 PRO B N 1
ATOM 4417 C CA . PRO B 1 121 ? -6.738 -17.344 -12.422 1 96.81 121 PRO B CA 1
ATOM 4418 C C . PRO B 1 121 ? -7.355 -18.562 -13.125 1 96.81 121 PRO B C 1
ATOM 4420 O O . PRO B 1 121 ? -8.57 -18.75 -13.078 1 96.81 121 PRO B O 1
ATOM 4423 N N . SER B 1 122 ? -6.582 -19.422 -13.773 1 96.25 122 SER B N 1
ATOM 4424 C CA . SER B 1 122 ? -7.105 -20.516 -14.578 1 96.25 122 SER B CA 1
ATOM 4425 C C . SER B 1 122 ? -8.102 -21.359 -13.789 1 96.25 122 SER B C 1
ATOM 4427 O O . SER B 1 122 ? -9.156 -21.734 -14.312 1 96.25 122 SER B O 1
ATOM 4429 N N . PRO B 1 123 ? -7.891 -21.625 -12.469 1 95.88 123 PRO B N 1
ATOM 4430 C CA . PRO B 1 123 ? -8.828 -22.469 -11.727 1 95.88 123 PRO B CA 1
ATOM 4431 C C . PRO B 1 123 ? -10.211 -21.828 -11.57 1 95.88 123 PRO B C 1
ATOM 4433 O O . PRO B 1 123 ? -11.188 -22.516 -11.266 1 95.88 123 PRO B O 1
ATOM 4436 N N . PHE B 1 124 ? -10.328 -20.516 -11.781 1 96.12 124 PHE B N 1
ATOM 4437 C CA . PHE B 1 124 ? -11.617 -19.844 -11.656 1 96.12 124 PHE B CA 1
ATOM 4438 C C . PHE B 1 124 ? -12.602 -20.375 -12.688 1 96.12 124 PHE B C 1
ATOM 4440 O O . PHE B 1 124 ? -13.812 -20.172 -12.555 1 96.12 124 PHE B O 1
ATOM 4447 N N . GLN B 1 125 ? -12.133 -21.016 -13.742 1 94.81 125 GLN B N 1
ATOM 4448 C CA . GLN B 1 125 ? -13.023 -21.641 -14.719 1 94.81 125 GLN B CA 1
ATOM 4449 C C . GLN B 1 125 ? -13.945 -22.656 -14.055 1 94.81 125 GLN B C 1
ATOM 4451 O O . GLN B 1 125 ? -15.023 -22.953 -14.57 1 94.81 125 GLN B O 1
ATOM 4456 N N . SER B 1 126 ? -13.539 -23.141 -12.852 1 93.25 126 SER B N 1
ATOM 4457 C CA . SER B 1 126 ? -14.312 -24.172 -12.156 1 93.25 126 SER B CA 1
ATOM 4458 C C . SER B 1 126 ? -15.164 -23.562 -11.047 1 93.25 126 SER B C 1
ATOM 4460 O O . SER B 1 126 ? -15.828 -24.281 -10.297 1 93.25 126 SER B O 1
ATOM 4462 N N . PHE B 1 127 ? -15.117 -22.266 -10.867 1 94.06 127 PHE B N 1
ATOM 4463 C CA . PHE B 1 127 ? -15.883 -21.594 -9.82 1 94.06 127 PHE B CA 1
ATOM 4464 C C . PHE B 1 127 ? -17.234 -21.125 -10.352 1 94.06 127 PHE B C 1
ATOM 4466 O O . PHE B 1 127 ? -17.562 -19.953 -10.266 1 94.06 127 PHE B O 1
ATOM 4473 N N . MET B 1 128 ? -18.094 -22.062 -10.703 1 94.44 128 MET B N 1
ATOM 4474 C CA . MET B 1 128 ? -19.328 -21.812 -11.438 1 94.44 128 MET B CA 1
ATOM 4475 C C . MET B 1 128 ? -20.297 -20.984 -10.609 1 94.44 128 MET B C 1
ATOM 4477 O O . MET B 1 128 ? -21.062 -20.188 -11.164 1 94.44 128 MET B O 1
ATOM 4481 N N . HIS B 1 129 ? -20.25 -21.094 -9.328 1 93.56 129 HIS B N 1
ATOM 4482 C CA . HIS B 1 129 ? -21.125 -20.359 -8.422 1 93.56 129 HIS B CA 1
ATOM 4483 C C . HIS B 1 129 ? -20.984 -18.844 -8.633 1 93.56 129 HIS B C 1
ATOM 4485 O O . HIS B 1 129 ? -21.953 -18.109 -8.453 1 93.56 129 HIS B O 1
ATOM 4491 N N . TRP B 1 130 ? -19.844 -18.375 -9.039 1 95.62 130 TRP B N 1
ATOM 4492 C CA . TRP B 1 130 ? -19.562 -16.953 -9.125 1 95.62 130 TRP B CA 1
ATOM 4493 C C . TRP B 1 130 ? -19.75 -16.438 -10.547 1 95.62 130 TRP B C 1
ATOM 4495 O O . TRP B 1 130 ? -19.734 -15.234 -10.789 1 95.62 130 TRP B O 1
ATOM 4505 N N . HIS B 1 131 ? -19.953 -17.297 -11.531 1 97.44 131 HIS B N 1
ATOM 4506 C CA . HIS B 1 131 ? -19.906 -16.938 -12.945 1 97.44 131 HIS B CA 1
ATOM 4507 C C . HIS B 1 131 ? -21.047 -16 -13.328 1 97.44 131 HIS B C 1
ATOM 4509 O O . HIS B 1 131 ? -20.891 -15.133 -14.188 1 97.44 131 HIS B O 1
ATOM 4515 N N . ASP B 1 132 ? -22.172 -16.094 -12.625 1 97.69 132 ASP B N 1
ATOM 4516 C CA . ASP B 1 132 ? -23.328 -15.297 -13.008 1 97.69 132 ASP B CA 1
ATOM 4517 C C . ASP B 1 132 ? -23.516 -14.125 -12.047 1 97.69 132 ASP B C 1
ATOM 4519 O O . ASP B 1 132 ? -24.516 -13.398 -12.133 1 97.69 132 ASP B O 1
ATOM 4523 N N . LYS B 1 133 ? -22.656 -13.969 -11.109 1 98.25 133 LYS B N 1
ATOM 4524 C CA . LYS B 1 133 ? -22.703 -12.828 -10.203 1 98.25 133 LYS B CA 1
ATOM 4525 C C . LYS B 1 133 ? -22.078 -11.594 -10.844 1 98.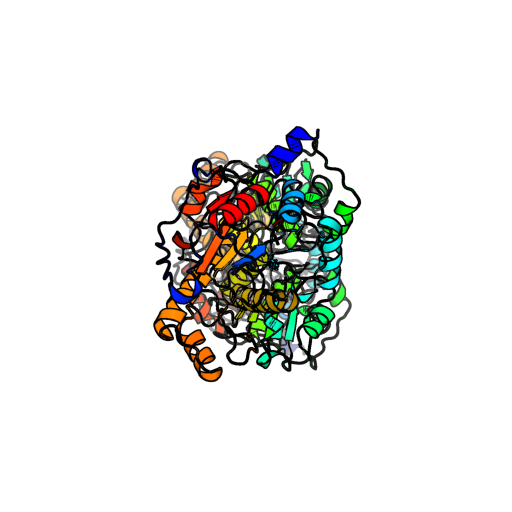25 133 LYS B C 1
ATOM 4527 O O . LYS B 1 133 ? -21.281 -11.703 -11.789 1 98.25 133 LYS B O 1
ATOM 4532 N N . ARG B 1 134 ? -22.484 -10.422 -10.375 1 98.69 134 ARG B N 1
ATOM 4533 C CA . ARG B 1 134 ? -21.828 -9.18 -10.781 1 98.69 134 ARG B CA 1
ATOM 4534 C C . ARG B 1 134 ? -20.453 -9.055 -10.133 1 98.69 134 ARG B C 1
ATOM 4536 O O . ARG B 1 134 ? -20.359 -8.742 -8.945 1 98.69 134 ARG B O 1
ATOM 4543 N N . VAL B 1 135 ? -19.438 -9.281 -10.953 1 98.75 135 VAL B N 1
ATOM 4544 C CA . VAL B 1 135 ? -18.094 -9.305 -10.375 1 98.75 135 VAL B CA 1
ATOM 4545 C C . VAL B 1 135 ? -17.297 -8.102 -10.875 1 98.75 135 VAL B C 1
ATOM 4547 O O . VAL B 1 135 ? -17.422 -7.707 -12.031 1 98.75 135 VAL B O 1
ATOM 4550 N N . LEU B 1 136 ? -16.547 -7.465 -9.977 1 98.88 136 LEU B N 1
ATOM 4551 C CA . LEU B 1 136 ? -15.492 -6.531 -10.336 1 98.88 136 LEU B CA 1
ATOM 4552 C C . LEU B 1 136 ? -14.172 -7.266 -10.539 1 98.88 136 LEU B C 1
ATOM 4554 O O . LEU B 1 136 ? -13.727 -8.016 -9.672 1 98.88 136 LEU B O 1
ATOM 4558 N N . VAL B 1 137 ? -13.586 -7.09 -11.711 1 98.56 137 VAL B N 1
ATOM 4559 C CA . VAL B 1 137 ? -12.32 -7.762 -11.992 1 98.56 137 VAL B CA 1
ATOM 4560 C C . VAL B 1 137 ? -11.18 -6.742 -11.984 1 98.56 137 VAL B C 1
ATOM 4562 O O . VAL B 1 137 ? -11.336 -5.629 -12.492 1 98.56 137 VAL B O 1
ATOM 4565 N N . VAL B 1 138 ? -10.07 -7.094 -11.336 1 98.25 138 VAL B N 1
ATOM 4566 C CA . VAL B 1 138 ? -8.938 -6.195 -11.164 1 98.25 138 VAL B CA 1
ATOM 4567 C C . VAL B 1 138 ? -7.691 -6.812 -11.797 1 98.25 138 VAL B C 1
ATOM 4569 O O . VAL B 1 138 ? -7.445 -8.016 -11.648 1 98.25 138 VAL B O 1
ATOM 4572 N N . GLY B 1 139 ? -6.891 -6.109 -12.469 1 96.81 139 GLY B N 1
ATOM 4573 C CA . GLY B 1 139 ? -5.652 -6.504 -13.125 1 96.81 139 GLY B CA 1
ATOM 4574 C C . GLY B 1 139 ? -5.227 -5.551 -14.227 1 96.81 139 GLY B C 1
ATOM 4575 O O . GLY B 1 139 ? -5.613 -4.383 -14.227 1 96.81 139 GLY B O 1
ATOM 4576 N N . GLN B 1 140 ? -4.328 -5.977 -15.078 1 95.69 140 GLN B N 1
ATOM 4577 C CA . GLN B 1 140 ? -3.895 -5.203 -16.234 1 95.69 140 GLN B CA 1
ATOM 4578 C C . GLN B 1 140 ? -4.266 -5.914 -17.531 1 95.69 140 GLN B C 1
ATOM 4580 O O . GLN B 1 140 ? -4.254 -7.145 -17.609 1 95.69 140 GLN B O 1
ATOM 4585 N N . GLY B 1 141 ? -4.484 -5.148 -18.578 1 91.88 141 GLY B N 1
ATOM 4586 C CA . GLY B 1 141 ? -4.898 -5.688 -19.859 1 91.88 141 GLY B CA 1
ATOM 4587 C C . GLY B 1 141 ? -6.406 -5.738 -20.031 1 91.88 141 GLY B C 1
ATOM 4588 O O . GLY B 1 141 ? -7.133 -5 -19.375 1 91.88 141 GLY B O 1
ATOM 4589 N N . ASP B 1 142 ? -6.867 -6.598 -20.969 1 93.12 142 ASP B N 1
ATOM 4590 C CA . ASP B 1 142 ? -8.305 -6.746 -21.203 1 93.12 142 ASP B CA 1
ATOM 4591 C C . ASP B 1 142 ? -8.922 -7.707 -20.188 1 93.12 142 ASP B C 1
ATOM 4593 O O . ASP B 1 142 ? -9.305 -8.828 -20.531 1 93.12 142 ASP B O 1
ATOM 4597 N N . MET B 1 143 ? -9.148 -7.199 -19.016 1 94.69 143 MET B N 1
ATOM 4598 C CA . MET B 1 143 ? -9.594 -8.023 -17.891 1 94.69 143 MET B CA 1
ATOM 4599 C C . MET B 1 143 ? -10.992 -8.57 -18.141 1 94.69 143 MET B C 1
ATOM 4601 O O . MET B 1 143 ? -11.32 -9.68 -17.719 1 94.69 143 MET B O 1
ATOM 4605 N N . LYS B 1 144 ? -11.773 -7.777 -18.828 1 96.12 144 LYS B N 1
ATOM 4606 C CA . LYS B 1 144 ? -13.109 -8.258 -19.156 1 96.12 144 LYS B CA 1
ATOM 4607 C C . LYS B 1 144 ? -13.055 -9.5 -20.031 1 96.12 144 LYS B C 1
ATOM 4609 O O . LYS B 1 144 ? -13.727 -10.492 -19.766 1 96.12 144 LYS B O 1
ATOM 4614 N N . ALA B 1 145 ? -12.234 -9.445 -21.047 1 95.19 145 ALA B N 1
ATOM 4615 C CA . ALA B 1 145 ? -12.094 -10.586 -21.953 1 95.19 145 ALA B CA 1
ATOM 4616 C C . ALA B 1 145 ? -11.539 -11.805 -21.219 1 95.19 145 ALA B C 1
ATOM 4618 O O . ALA B 1 145 ? -11.984 -12.93 -21.438 1 95.19 145 ALA B O 1
ATOM 4619 N N . ILE B 1 146 ? -10.57 -11.594 -20.359 1 94.5 146 ILE B N 1
ATOM 4620 C CA . ILE B 1 146 ? -9.961 -12.68 -19.609 1 94.5 146 ILE B CA 1
ATOM 4621 C C . ILE B 1 146 ? -11 -13.312 -18.688 1 94.5 146 ILE B C 1
ATOM 4623 O O . ILE B 1 146 ? -11.133 -14.539 -18.641 1 94.5 146 ILE B O 1
ATOM 4627 N N . ALA B 1 147 ? -11.75 -12.469 -18 1 97.19 147 ALA B N 1
ATOM 4628 C CA . ALA B 1 147 ? -12.773 -12.969 -17.078 1 97.19 147 ALA B CA 1
ATOM 4629 C C . ALA B 1 147 ? -13.859 -13.734 -17.828 1 97.19 147 ALA B C 1
ATOM 4631 O O . ALA B 1 147 ? -14.297 -14.797 -17.375 1 97.19 147 ALA B O 1
ATOM 4632 N N . GLU B 1 148 ? -14.258 -13.172 -18.922 1 97 148 GLU B N 1
ATOM 4633 C CA . GLU B 1 148 ? -15.273 -13.844 -19.734 1 97 148 GLU B CA 1
ATOM 4634 C C . GLU B 1 148 ? -14.773 -15.195 -20.234 1 97 148 GLU B C 1
ATOM 4636 O O . GLU B 1 148 ? -15.531 -16.156 -20.297 1 97 148 GLU B O 1
ATOM 4641 N N . GLY B 1 149 ? -13.477 -15.258 -20.562 1 94.81 149 GLY B N 1
ATOM 4642 C CA . GLY B 1 149 ? -12.867 -16.516 -20.969 1 94.81 149 GLY B CA 1
ATOM 4643 C C . GLY B 1 149 ? -12.852 -17.562 -19.875 1 94.81 149 GLY B C 1
ATOM 4644 O O . GLY B 1 149 ? -12.812 -18.766 -20.141 1 94.81 149 GLY B O 1
ATOM 4645 N N . LEU B 1 150 ? -12.969 -17.109 -18.641 1 95.56 150 LEU B N 1
ATOM 4646 C CA . LEU B 1 150 ? -12.969 -18 -17.5 1 95.56 150 LEU B CA 1
ATOM 4647 C C . LEU B 1 150 ? -14.383 -18.422 -17.125 1 95.56 150 LEU B C 1
ATOM 4649 O O . LEU B 1 150 ? -14.578 -19.297 -16.281 1 95.56 150 LEU B O 1
ATOM 4653 N N . GLY B 1 151 ? -15.406 -17.719 -17.688 1 96.81 151 GLY B N 1
ATOM 4654 C CA . GLY B 1 151 ? -16.781 -18.125 -17.469 1 96.81 151 GLY B CA 1
ATOM 4655 C C . GLY B 1 151 ? -17.641 -17.031 -16.844 1 96.81 151 GLY B C 1
ATOM 4656 O O . GLY B 1 151 ? -18.859 -17.141 -16.812 1 96.81 151 GLY B O 1
ATOM 4657 N N . PHE B 1 152 ? -17.047 -15.945 -16.406 1 98.12 152 PHE B N 1
ATOM 4658 C CA . PHE B 1 152 ? -17.812 -14.875 -15.797 1 98.12 152 PHE B CA 1
ATOM 4659 C C . PHE B 1 152 ? -18.672 -14.156 -16.828 1 98.12 152 PHE B C 1
ATOM 4661 O O . PHE B 1 152 ? -18.203 -13.844 -17.922 1 98.12 152 PHE B O 1
ATOM 4668 N N . THR B 1 153 ? -19.922 -13.852 -16.453 1 98.38 153 THR B N 1
ATOM 4669 C CA . THR B 1 153 ? -20.828 -13.344 -17.469 1 98.38 153 THR B CA 1
ATOM 4670 C C . THR B 1 153 ? -21.25 -11.906 -17.156 1 98.38 153 THR B C 1
ATOM 4672 O O . THR B 1 153 ? -21.766 -11.203 -18.031 1 98.38 153 THR B O 1
ATOM 4675 N N . CYS B 1 154 ? -21.156 -11.422 -15.953 1 98.5 154 CYS B N 1
ATOM 4676 C CA . CYS B 1 154 ? -21.484 -10.062 -15.539 1 98.5 154 CYS B CA 1
ATOM 4677 C C . CYS B 1 154 ? -20.266 -9.359 -14.945 1 98.5 154 CYS B C 1
ATOM 4679 O O . CYS B 1 154 ? -20.125 -9.281 -13.719 1 98.5 154 CYS B O 1
ATOM 4681 N N . VAL B 1 155 ? -19.484 -8.828 -15.883 1 98.62 155 VAL B N 1
ATOM 4682 C CA . VAL B 1 155 ? -18.156 -8.375 -15.492 1 98.62 155 VAL B CA 1
ATOM 4683 C C . VAL B 1 155 ? -18.094 -6.848 -15.508 1 98.62 155 VAL B C 1
ATOM 4685 O O . VAL B 1 155 ? -18.516 -6.215 -16.484 1 98.62 155 VAL B O 1
ATOM 4688 N N . TYR B 1 156 ? -17.625 -6.254 -14.484 1 98.56 156 TYR B N 1
ATOM 4689 C CA . TYR B 1 156 ? -17.406 -4.82 -14.352 1 98.56 156 TYR B CA 1
ATOM 4690 C C . TYR B 1 156 ? -15.938 -4.512 -14.094 1 98.56 156 TYR B C 1
ATOM 4692 O O . TYR B 1 156 ? -15.203 -5.363 -13.594 1 98.56 156 TYR B O 1
ATOM 4700 N N . THR B 1 157 ? -15.531 -3.33 -14.461 1 98.19 157 THR B N 1
ATOM 4701 C CA . THR B 1 157 ? -14.148 -2.904 -14.305 1 98.19 157 THR B CA 1
ATOM 4702 C C . THR B 1 157 ? -14.055 -1.711 -13.352 1 98.19 157 THR B C 1
ATOM 4704 O O . THR B 1 157 ? -15.07 -1.064 -13.062 1 98.19 157 THR B O 1
ATOM 4707 N N . MET B 1 158 ? -12.875 -1.446 -12.859 1 98.06 158 MET B N 1
ATOM 4708 C CA . MET B 1 158 ? -12.664 -0.336 -11.938 1 98.06 158 MET B CA 1
ATOM 4709 C C . MET B 1 158 ? -12.922 1 -12.625 1 98.06 158 MET B C 1
ATOM 4711 O O . MET B 1 158 ? -13.406 1.944 -11.992 1 98.06 158 MET B O 1
ATOM 4715 N N . GLU B 1 159 ? -12.617 1.073 -13.914 1 96.75 159 GLU B N 1
ATOM 4716 C CA . GLU B 1 159 ? -12.891 2.287 -14.68 1 96.75 159 GLU B CA 1
ATOM 4717 C C . GLU B 1 159 ? -14.375 2.639 -14.648 1 96.75 159 GLU B C 1
ATOM 4719 O O . GLU B 1 159 ? -14.734 3.811 -14.531 1 96.75 159 GLU B O 1
ATOM 4724 N N . GLN B 1 160 ? -15.148 1.61 -14.75 1 97.56 160 GLN B N 1
ATOM 4725 C CA . GLN B 1 160 ? -16.594 1.829 -14.711 1 97.56 160 GLN B CA 1
ATOM 4726 C C . GLN B 1 160 ? -17.031 2.33 -13.336 1 97.56 160 GLN B C 1
ATOM 4728 O O . GLN B 1 160 ? -17.906 3.191 -13.234 1 97.56 160 GLN B O 1
ATOM 4733 N N . VAL B 1 161 ? -16.453 1.786 -12.289 1 97.94 161 VAL B N 1
ATOM 4734 C CA . VAL B 1 161 ? -16.766 2.229 -10.938 1 97.94 161 VAL B CA 1
ATOM 4735 C C . VAL B 1 161 ? -16.328 3.682 -10.75 1 97.94 161 VAL B C 1
ATOM 4737 O O . VAL B 1 161 ? -17.094 4.504 -10.234 1 97.94 161 VAL B O 1
ATOM 4740 N N . ALA B 1 162 ? -15.125 4.02 -11.164 1 97 162 ALA B N 1
ATOM 4741 C CA . ALA B 1 162 ? -14.594 5.375 -11.047 1 97 162 ALA B CA 1
ATOM 4742 C C . ALA B 1 162 ? -15.461 6.375 -11.797 1 97 162 ALA B C 1
ATOM 4744 O O . ALA B 1 162 ? -15.648 7.508 -11.344 1 97 162 ALA B O 1
ATOM 4745 N N . GLU B 1 163 ? -15.914 5.953 -12.961 1 96.75 163 GLU B N 1
ATOM 4746 C CA . GLU B 1 163 ? -16.797 6.812 -13.758 1 96.75 163 GLU B CA 1
ATOM 4747 C C . GLU B 1 163 ? -18.125 7.043 -13.055 1 96.75 163 GLU B C 1
ATOM 4749 O O . GLU B 1 163 ? -18.688 8.141 -13.102 1 96.75 163 GLU B O 1
ATOM 4754 N N . ALA B 1 164 ? -18.594 6.039 -12.391 1 97.38 164 ALA B N 1
ATOM 4755 C CA . ALA B 1 164 ? -19.891 6.121 -11.711 1 97.38 164 ALA B CA 1
ATOM 4756 C C . ALA B 1 164 ? -19.797 7 -10.461 1 97.38 164 ALA B C 1
ATOM 4758 O O . ALA B 1 164 ? -20.766 7.652 -10.086 1 97.38 164 ALA B O 1
ATOM 4759 N N . TYR B 1 165 ? -18.672 7 -9.789 1 96.19 165 TYR B N 1
ATOM 4760 C CA . TYR B 1 165 ? -18.484 7.727 -8.539 1 96.19 165 TYR B CA 1
ATOM 4761 C C . TYR B 1 165 ? -17.234 8.586 -8.586 1 96.19 165 TYR B C 1
ATOM 4763 O O . TYR B 1 165 ? -16.281 8.359 -7.832 1 96.19 165 TYR B O 1
ATOM 4771 N N . PRO B 1 166 ? -17.25 9.68 -9.344 1 95.12 166 PRO B N 1
ATOM 4772 C CA . PRO B 1 166 ? -16.047 10.461 -9.625 1 95.12 166 PRO B CA 1
ATOM 4773 C C . PRO B 1 166 ? -15.461 11.133 -8.383 1 95.12 166 PRO B C 1
ATOM 4775 O O . PRO B 1 166 ? -14.281 11.461 -8.352 1 95.12 166 PRO B O 1
ATOM 4778 N N . LEU B 1 167 ? -16.188 11.305 -7.277 1 93.81 167 LEU B N 1
ATOM 4779 C CA . LEU B 1 167 ? -15.734 11.992 -6.074 1 93.81 167 LEU B CA 1
ATOM 4780 C C . LEU B 1 167 ? -14.938 11.055 -5.18 1 93.81 167 LEU B C 1
ATOM 4782 O O . LEU B 1 167 ? -14.297 11.492 -4.223 1 93.81 167 LEU B O 1
ATOM 4786 N N . LEU B 1 168 ? -14.898 9.781 -5.609 1 94.44 168 LEU B N 1
ATOM 4787 C CA . LEU B 1 168 ? -14.289 8.812 -4.711 1 94.44 168 LEU B CA 1
ATOM 4788 C C . LEU B 1 168 ? -12.789 8.688 -4.98 1 94.44 168 LEU B C 1
ATOM 4790 O O . LEU B 1 168 ? -12.047 8.133 -4.168 1 94.44 168 LEU B O 1
ATOM 4794 N N . ASP B 1 169 ? -12.344 9.133 -6.07 1 92.56 169 ASP B N 1
ATOM 4795 C CA . ASP B 1 169 ? -10.914 9.156 -6.371 1 92.56 169 ASP B CA 1
ATOM 4796 C C . ASP B 1 169 ? -10.336 10.555 -6.176 1 92.56 169 ASP B C 1
ATOM 4798 O O . ASP B 1 169 ? -10.242 11.328 -7.133 1 92.56 169 ASP B O 1
ATOM 4802 N N . MET B 1 170 ? -9.812 10.867 -5.016 1 92.19 170 MET B N 1
ATOM 4803 C CA . MET B 1 170 ? -9.391 12.234 -4.727 1 92.19 170 MET B CA 1
ATOM 4804 C C . MET B 1 170 ? -7.898 12.289 -4.422 1 92.19 170 MET B C 1
ATOM 4806 O O . MET B 1 170 ? -7.34 13.367 -4.203 1 92.19 170 MET B O 1
ATOM 4810 N N . VAL B 1 171 ? -7.25 11.141 -4.398 1 93.88 171 VAL B N 1
ATOM 4811 C CA . VAL B 1 171 ? -5.797 11.156 -4.27 1 93.88 171 VAL B CA 1
ATOM 4812 C C . VAL B 1 171 ? -5.176 11.836 -5.488 1 93.88 171 VAL B C 1
ATOM 4814 O O . VAL B 1 171 ? -4.219 12.602 -5.355 1 93.88 171 VAL B O 1
ATOM 4817 N N . ASN B 1 172 ? -5.727 11.586 -6.645 1 95.25 172 ASN B N 1
ATOM 4818 C CA . ASN B 1 172 ? -5.254 12.156 -7.898 1 95.25 172 ASN B CA 1
ATOM 4819 C C . ASN B 1 172 ? -5.66 13.625 -8.031 1 95.25 172 ASN B C 1
ATOM 4821 O O . ASN B 1 172 ? -6.84 13.93 -8.234 1 95.25 172 ASN B O 1
ATOM 4825 N N . HIS B 1 173 ? -4.711 14.5 -8 1 93 173 HIS B N 1
ATOM 4826 C CA . HIS B 1 173 ? -4.984 15.938 -8.055 1 93 173 HIS B CA 1
ATOM 4827 C C . HIS B 1 173 ? -5.645 16.328 -9.375 1 93 173 HIS B C 1
ATOM 4829 O O . HIS B 1 173 ? -6.453 17.25 -9.422 1 93 173 HIS B O 1
ATOM 4835 N N . ASP B 1 174 ? -5.297 15.633 -10.43 1 93.56 174 ASP B N 1
ATOM 4836 C CA . ASP B 1 174 ? -5.914 15.938 -11.719 1 93.56 174 ASP B CA 1
ATOM 4837 C C . ASP B 1 174 ? -7.406 15.617 -11.703 1 93.56 174 ASP B C 1
ATOM 4839 O O . ASP B 1 174 ? -8.203 16.312 -12.336 1 93.56 174 ASP B O 1
ATOM 4843 N N . ASN B 1 175 ? -7.758 14.531 -11.031 1 93.44 175 ASN B N 1
ATOM 4844 C CA . ASN B 1 175 ? -9.18 14.242 -10.891 1 93.44 175 ASN B CA 1
ATOM 4845 C C . ASN B 1 175 ? -9.891 15.312 -10.062 1 93.44 175 ASN B C 1
ATOM 4847 O O . ASN B 1 175 ? -11.039 15.664 -10.344 1 93.44 175 ASN B O 1
ATOM 4851 N N . ARG B 1 176 ? -9.227 15.859 -9 1 90.56 176 ARG B N 1
ATOM 4852 C CA . ARG B 1 176 ? -9.797 16.938 -8.203 1 90.56 176 ARG B CA 1
ATOM 4853 C C . ARG B 1 176 ? -10.148 18.141 -9.086 1 90.56 176 ARG B C 1
ATOM 4855 O O . ARG B 1 176 ? -11.227 18.719 -8.953 1 90.56 176 ARG B O 1
ATOM 4862 N N . LYS B 1 177 ? -9.227 18.469 -9.938 1 90.38 177 LYS B N 1
ATOM 4863 C CA . LYS B 1 177 ? -9.445 19.594 -10.852 1 90.38 177 LYS B CA 1
ATOM 4864 C C . LYS B 1 177 ? -10.625 19.312 -11.781 1 90.38 177 LYS B C 1
ATOM 4866 O O . LYS B 1 177 ? -11.422 20.219 -12.055 1 90.38 177 LYS B O 1
ATOM 4871 N N . THR B 1 178 ? -10.695 18.109 -12.273 1 93.12 178 THR B N 1
ATOM 4872 C CA . THR B 1 178 ? -11.75 17.719 -13.203 1 93.12 178 THR B CA 1
ATOM 4873 C C . THR B 1 178 ? -13.117 17.797 -12.539 1 93.12 178 THR B C 1
ATOM 4875 O O . THR B 1 178 ? -14.055 18.375 -13.102 1 93.12 178 THR B O 1
ATOM 4878 N N . VAL B 1 179 ? -13.234 17.266 -11.344 1 91.44 179 VAL B N 1
ATOM 4879 C CA . VAL B 1 179 ? -14.523 17.219 -10.672 1 91.44 179 VAL B CA 1
ATOM 4880 C C . VAL B 1 179 ? -14.922 18.625 -10.227 1 91.44 179 VAL B C 1
ATOM 4882 O O . VAL B 1 179 ? -16.109 18.938 -10.133 1 91.44 179 VAL B O 1
ATOM 4885 N N . ALA B 1 180 ? -13.953 19.484 -9.891 1 86.44 180 ALA B N 1
ATOM 4886 C CA . ALA B 1 180 ? -14.234 20.859 -9.516 1 86.44 180 ALA B CA 1
ATOM 4887 C C . ALA B 1 180 ? -14.961 21.609 -10.641 1 86.44 180 ALA B C 1
ATOM 4889 O O . ALA B 1 180 ? -15.75 22.516 -10.383 1 86.44 180 ALA B O 1
ATOM 4890 N N . LYS B 1 181 ? -14.68 21.188 -11.883 1 91.75 181 LYS B N 1
ATOM 4891 C CA . LYS B 1 181 ? -15.312 21.812 -13.047 1 91.75 181 LYS B CA 1
ATOM 4892 C C . LYS B 1 181 ? -16.703 21.234 -13.273 1 91.75 181 LYS B C 1
ATOM 4894 O O . LYS B 1 181 ? -17.516 21.812 -14 1 91.75 181 LYS B O 1
ATOM 4899 N N . GLY B 1 182 ? -16.938 20.094 -12.797 1 92.12 182 GLY B N 1
ATOM 4900 C CA . GLY B 1 182 ? -18.234 19.422 -12.914 1 92.12 182 GLY B CA 1
ATOM 4901 C C . GLY B 1 182 ? -18.125 17.922 -12.922 1 92.12 182 GLY B C 1
ATOM 4902 O O . GLY B 1 182 ? -17.109 17.359 -13.336 1 92.12 182 GLY B O 1
ATOM 4903 N N . TYR B 1 183 ? -19.094 17.281 -12.336 1 92.06 183 TYR B N 1
ATOM 4904 C CA . TYR B 1 183 ? -19.156 15.828 -12.328 1 92.06 183 TYR B CA 1
ATOM 4905 C C . TYR B 1 183 ? -20.594 15.328 -12.289 1 92.06 183 TYR B C 1
ATOM 4907 O O . TYR B 1 183 ? -21.516 16.094 -11.992 1 92.06 183 TYR B O 1
ATOM 4915 N N . LYS B 1 184 ? -20.828 14.125 -12.758 1 93.62 184 LYS B N 1
ATOM 4916 C CA . LYS B 1 184 ? -22.109 13.43 -12.656 1 93.62 184 LYS B CA 1
ATOM 4917 C C . LYS B 1 184 ? -21.938 12.047 -12.031 1 93.62 184 LYS B C 1
ATOM 4919 O O . LYS B 1 184 ? -21.109 11.25 -12.492 1 93.62 184 LYS B O 1
ATOM 4924 N N . GLU B 1 185 ? -22.672 11.781 -10.969 1 93.81 185 GLU B N 1
ATOM 4925 C CA . GLU B 1 185 ? -22.688 10.461 -10.344 1 93.81 185 GLU B CA 1
ATOM 4926 C C . GLU B 1 185 ? -23.75 9.562 -10.977 1 93.81 185 GLU B C 1
ATOM 4928 O O . GLU B 1 185 ? -24.766 10.047 -11.469 1 93.81 185 GLU B O 1
ATOM 4933 N N . ASN B 1 186 ? -23.422 8.281 -11.094 1 95.38 186 ASN B N 1
ATOM 4934 C CA . ASN B 1 186 ? -24.391 7.301 -11.578 1 95.38 186 ASN B CA 1
ATOM 4935 C C . ASN B 1 186 ? -25 6.492 -10.438 1 95.38 186 ASN B C 1
ATOM 4937 O O . ASN B 1 186 ? -24.5 5.414 -10.102 1 95.38 186 ASN B O 1
ATOM 4941 N N . ASN B 1 187 ? -26.062 6.918 -9.93 1 88.5 187 ASN B N 1
ATOM 4942 C CA . ASN B 1 187 ? -26.719 6.273 -8.797 1 88.5 187 ASN B CA 1
ATOM 4943 C C . ASN B 1 187 ? -27.297 4.914 -9.18 1 88.5 187 ASN B C 1
ATOM 4945 O O . ASN B 1 187 ? -27.641 4.109 -8.305 1 88.5 187 ASN B O 1
ATOM 4949 N N . ASP B 1 188 ? -27.391 4.688 -10.477 1 94.38 188 ASP B N 1
ATOM 4950 C CA . ASP B 1 188 ? -27.969 3.434 -10.945 1 94.38 188 ASP B CA 1
ATOM 4951 C C . ASP B 1 188 ? -26.891 2.387 -11.211 1 94.38 188 ASP B C 1
ATOM 4953 O O . ASP B 1 188 ? -27.203 1.276 -11.656 1 94.38 188 ASP B O 1
ATOM 4957 N N . PHE B 1 189 ? -25.703 2.76 -10.938 1 96.94 189 PHE B N 1
ATOM 4958 C CA . PHE B 1 189 ? -24.656 1.762 -11.078 1 96.94 189 PHE B CA 1
ATOM 4959 C C . PHE B 1 189 ? -24.938 0.545 -10.211 1 96.94 189 PHE B C 1
ATOM 4961 O O . PHE B 1 189 ? -25.297 0.685 -9.039 1 96.94 189 PHE B O 1
ATOM 4968 N N . PRO B 1 190 ? -24.812 -0.629 -10.805 1 97.38 190 PRO B N 1
ATOM 4969 C CA . PRO B 1 190 ? -25.219 -1.825 -10.062 1 97.38 190 PRO B CA 1
ATOM 4970 C C . PRO B 1 190 ? -24.312 -2.121 -8.875 1 97.38 190 PRO B C 1
ATOM 4972 O O . PRO B 1 190 ? -23.141 -1.753 -8.883 1 97.38 190 PRO B O 1
ATOM 4975 N N . GLN B 1 191 ? -24.938 -2.82 -7.922 1 98.19 191 GLN B N 1
ATOM 4976 C CA . GLN B 1 191 ? -24.172 -3.27 -6.766 1 98.19 191 GLN B CA 1
ATOM 4977 C C . GLN B 1 191 ? -23.281 -4.449 -7.129 1 98.19 191 GLN B C 1
ATOM 4979 O O . GLN B 1 191 ? -23.75 -5.461 -7.652 1 98.19 191 GLN B O 1
ATOM 4984 N N . ILE B 1 192 ? -22 -4.316 -6.902 1 98.69 192 ILE B N 1
ATOM 4985 C CA . ILE B 1 192 ? -21.047 -5.395 -7.117 1 98.69 192 ILE B CA 1
ATOM 4986 C C . ILE B 1 192 ? -21.266 -6.496 -6.082 1 98.69 192 ILE B C 1
ATOM 4988 O O . ILE B 1 192 ? -21.453 -6.215 -4.898 1 98.69 192 ILE B O 1
ATOM 4992 N N . GLU B 1 193 ? -21.172 -7.734 -6.547 1 98.75 193 GLU B N 1
ATOM 4993 C CA . GLU B 1 193 ? -21.5 -8.852 -5.66 1 98.75 193 GLU B CA 1
ATOM 4994 C C . GLU B 1 193 ? -20.234 -9.562 -5.199 1 98.75 193 GLU B C 1
ATOM 4996 O O . GLU B 1 193 ? -20.234 -10.25 -4.176 1 98.75 193 GLU B O 1
ATOM 5001 N N . ALA B 1 194 ? -19.172 -9.445 -5.949 1 98.69 194 ALA B N 1
ATOM 5002 C CA . ALA B 1 194 ? -17.891 -10.047 -5.598 1 98.69 194 ALA B CA 1
ATOM 5003 C C . ALA B 1 194 ? -16.734 -9.328 -6.297 1 98.69 194 ALA B C 1
ATOM 5005 O O . ALA B 1 194 ? -16.922 -8.758 -7.375 1 98.69 194 ALA B O 1
ATOM 5006 N N . ILE B 1 195 ? -15.641 -9.297 -5.637 1 98.81 195 ILE B N 1
ATOM 5007 C CA . ILE B 1 195 ? -14.422 -8.742 -6.207 1 98.81 195 ILE B CA 1
ATOM 5008 C C . ILE B 1 195 ? -13.461 -9.875 -6.574 1 98.81 195 ILE B C 1
ATOM 5010 O O . ILE B 1 195 ? -13.195 -10.758 -5.754 1 98.81 195 ILE B O 1
ATOM 5014 N N . VAL B 1 196 ? -13.023 -9.898 -7.836 1 98.44 196 VAL B N 1
ATOM 5015 C CA . VAL B 1 196 ? -12.039 -10.867 -8.305 1 98.44 196 VAL B CA 1
ATOM 5016 C C . VAL B 1 196 ? -10.727 -10.164 -8.617 1 98.44 196 VAL B C 1
ATOM 5018 O O . VAL B 1 196 ? -10.609 -9.469 -9.625 1 98.44 196 VAL B O 1
ATOM 5021 N N . LEU B 1 197 ? -9.766 -10.375 -7.742 1 98.38 197 LEU B N 1
ATOM 5022 C CA . LEU B 1 197 ? -8.422 -9.828 -7.914 1 98.38 197 LEU B CA 1
ATOM 5023 C C . LEU B 1 197 ? -7.551 -10.781 -8.719 1 98.38 197 LEU B C 1
ATOM 5025 O O . LEU B 1 197 ? -6.906 -11.672 -8.156 1 98.38 197 LEU B O 1
ATOM 5029 N N . MET B 1 198 ? -7.402 -10.531 -10.016 1 96.69 198 MET B N 1
ATOM 5030 C CA . MET B 1 198 ? -6.75 -11.461 -10.938 1 96.69 198 MET B CA 1
ATOM 5031 C C . MET B 1 198 ? -5.266 -11.148 -11.07 1 96.69 198 MET B C 1
ATOM 5033 O O . MET B 1 198 ? -4.48 -11.992 -11.5 1 96.69 198 MET B O 1
ATOM 5037 N N . GLY B 1 199 ? -4.922 -9.984 -10.812 1 95.69 199 GLY B N 1
ATOM 5038 C CA . GLY B 1 199 ? -3.566 -9.461 -10.883 1 95.69 199 GLY B CA 1
ATOM 5039 C C . GLY B 1 199 ? -3.455 -8.031 -10.406 1 95.69 199 GLY B C 1
ATOM 5040 O O . GLY B 1 199 ? -4.469 -7.367 -10.164 1 95.69 199 GLY B O 1
ATOM 5041 N N . GLU B 1 200 ? -2.195 -7.578 -10.281 1 95.56 200 GLU B N 1
ATOM 5042 C CA . GLU B 1 200 ? -2.004 -6.203 -9.828 1 95.56 200 GLU B CA 1
ATOM 5043 C C . GLU B 1 200 ? -2.338 -5.211 -10.945 1 95.56 200 GLU B C 1
ATOM 5045 O O . GLU B 1 200 ? -1.969 -5.418 -12.102 1 95.56 200 GLU B O 1
ATOM 5050 N N . PRO B 1 201 ? -3.07 -4.18 -10.617 1 97.38 201 PRO B N 1
ATOM 5051 C CA . PRO B 1 201 ? -3.316 -3.09 -11.562 1 97.38 201 PRO B CA 1
ATOM 5052 C C . PRO B 1 201 ? -2.18 -2.07 -11.602 1 97.38 201 PRO B C 1
ATOM 5054 O O . PRO B 1 201 ? -1.117 -2.303 -11.023 1 97.38 201 PRO B O 1
ATOM 5057 N N . ILE B 1 202 ? -2.354 -1.042 -12.398 1 97.19 202 ILE B N 1
ATOM 5058 C CA . ILE B 1 202 ? -1.631 0.212 -12.219 1 97.19 202 ILE B CA 1
ATOM 5059 C C . ILE B 1 202 ? -2.533 1.236 -11.539 1 97.19 202 ILE B C 1
ATOM 5061 O O . ILE B 1 202 ? -3.691 0.943 -11.227 1 97.19 202 ILE B O 1
ATOM 5065 N N . GLN B 1 203 ? -2.006 2.354 -11.188 1 97.38 203 GLN B N 1
ATOM 5066 C CA . GLN B 1 203 ? -2.775 3.357 -10.461 1 97.38 203 GLN B CA 1
ATOM 5067 C C . GLN B 1 203 ? -3.283 2.805 -9.133 1 97.38 203 GLN B C 1
ATOM 5069 O O . GLN B 1 203 ? -4.477 2.891 -8.836 1 97.38 203 GLN B O 1
ATOM 5074 N N . TRP B 1 204 ? -2.361 2.264 -8.367 1 98.69 204 TRP B N 1
ATOM 5075 C CA . TRP B 1 204 ? -2.725 1.595 -7.125 1 98.69 204 TRP B CA 1
ATOM 5076 C C . TRP B 1 204 ? -3.52 2.527 -6.219 1 98.69 204 TRP B C 1
ATOM 5078 O O . TRP B 1 204 ? -4.395 2.08 -5.473 1 98.69 204 TRP B O 1
ATOM 5088 N N . GLU B 1 205 ? -3.27 3.873 -6.262 1 98.19 205 GLU B N 1
ATOM 5089 C CA . GLU B 1 205 ? -3.971 4.816 -5.398 1 98.19 205 GLU B CA 1
ATOM 5090 C C . GLU B 1 205 ? -5.477 4.773 -5.641 1 98.19 205 GLU B C 1
ATOM 5092 O O . GLU B 1 205 ? -6.266 4.738 -4.695 1 98.19 205 GLU B O 1
ATOM 5097 N N . MET B 1 206 ? -5.848 4.773 -6.875 1 97.81 206 MET B N 1
ATOM 5098 C CA . MET B 1 206 ? -7.266 4.738 -7.219 1 97.81 206 MET B CA 1
ATOM 5099 C C . MET B 1 206 ? -7.875 3.381 -6.891 1 97.81 206 MET B C 1
ATOM 5101 O O . MET B 1 206 ? -8.938 3.303 -6.277 1 97.81 206 MET B O 1
ATOM 5105 N N . TYR B 1 207 ? -7.168 2.32 -7.312 1 98.62 207 TYR B N 1
ATOM 5106 C CA . TYR B 1 207 ? -7.688 0.972 -7.117 1 98.62 207 TYR B CA 1
ATOM 5107 C C . TYR B 1 207 ? -7.848 0.657 -5.637 1 98.62 207 TYR B C 1
ATOM 5109 O O . TYR B 1 207 ? -8.875 0.131 -5.211 1 98.62 207 TYR B O 1
ATOM 5117 N N . LEU B 1 208 ? -6.863 0.967 -4.836 1 98.75 208 LEU B N 1
ATOM 5118 C CA . LEU B 1 208 ? -6.926 0.678 -3.408 1 98.75 208 LEU B CA 1
ATOM 5119 C C . LEU B 1 208 ? -8.047 1.466 -2.742 1 98.75 208 LEU B C 1
ATOM 5121 O O . LEU B 1 208 ? -8.805 0.918 -1.934 1 98.75 208 LEU B O 1
ATOM 5125 N N . GLN B 1 209 ? -8.172 2.775 -3.072 1 98 209 GLN B N 1
ATOM 5126 C CA . GLN B 1 209 ? -9.242 3.602 -2.512 1 98 209 GLN B CA 1
ATOM 5127 C C . GLN B 1 209 ? -10.617 3.025 -2.84 1 98 209 GLN B C 1
ATOM 5129 O O . GLN B 1 209 ? -11.438 2.834 -1.946 1 98 209 GLN B O 1
ATOM 5134 N N . LEU B 1 210 ? -10.844 2.715 -4.09 1 98.19 210 LEU B N 1
ATOM 5135 C CA . LEU B 1 210 ? -12.172 2.295 -4.535 1 98.19 210 LEU B CA 1
ATOM 5136 C C . LEU B 1 210 ? -12.484 0.884 -4.047 1 98.19 210 LEU B C 1
ATOM 5138 O O . LEU B 1 210 ? -13.641 0.567 -3.752 1 98.19 210 LEU B O 1
ATOM 5142 N N . LEU B 1 211 ? -11.469 0.025 -4.008 1 98.75 211 LEU B N 1
ATOM 5143 C CA . LEU B 1 211 ? -11.688 -1.308 -3.453 1 98.75 211 LEU B CA 1
ATOM 5144 C C . LEU B 1 211 ? -12.125 -1.225 -1.995 1 98.75 211 LEU B C 1
ATOM 5146 O O . LEU B 1 211 ? -13.062 -1.91 -1.587 1 98.75 211 LEU B O 1
ATOM 5150 N N . ILE B 1 212 ? -11.477 -0.381 -1.218 1 98.06 212 ILE B N 1
ATOM 5151 C CA . ILE B 1 212 ? -11.844 -0.229 0.185 1 98.06 212 ILE B CA 1
ATOM 5152 C C . ILE B 1 212 ? -13.266 0.33 0.289 1 98.06 212 ILE B C 1
ATOM 5154 O O . ILE B 1 212 ? -14.055 -0.126 1.114 1 98.06 212 ILE B O 1
ATOM 5158 N N . ASP B 1 213 ? -13.586 1.296 -0.565 1 97.69 213 ASP B N 1
ATOM 5159 C CA . ASP B 1 213 ? -14.938 1.848 -0.571 1 97.69 213 ASP B CA 1
ATOM 5160 C C . ASP B 1 213 ? -15.969 0.762 -0.853 1 97.69 213 ASP B C 1
ATOM 5162 O O . ASP B 1 213 ? -17.016 0.702 -0.191 1 97.69 213 ASP B O 1
ATOM 5166 N N . LEU B 1 214 ? -15.703 -0.066 -1.838 1 98.38 214 LEU B N 1
ATOM 5167 C CA . LEU B 1 214 ? -16.609 -1.151 -2.195 1 98.38 214 LEU B CA 1
ATOM 5168 C C . LEU B 1 214 ? -16.75 -2.148 -1.049 1 98.38 214 LEU B C 1
ATOM 5170 O O . LEU B 1 214 ? -17.844 -2.625 -0.76 1 98.38 214 LEU B O 1
ATOM 5174 N N . LEU B 1 215 ? -15.664 -2.453 -0.402 1 98.31 215 LEU B N 1
ATOM 5175 C CA . LEU B 1 215 ? -15.672 -3.387 0.72 1 98.31 215 LEU B CA 1
ATOM 5176 C C . LEU B 1 215 ? -16.453 -2.814 1.895 1 98.31 215 LEU B C 1
ATOM 5178 O O . LEU B 1 215 ? -17.234 -3.529 2.537 1 98.31 215 LEU B O 1
ATOM 5182 N N . LEU B 1 216 ? -16.328 -1.511 2.15 1 96.38 216 LEU B N 1
ATOM 5183 C CA . LEU B 1 216 ? -17 -0.848 3.27 1 96.38 216 LEU B CA 1
ATOM 5184 C C . LEU B 1 216 ? -18.5 -0.788 3.049 1 96.38 216 LEU B C 1
ATOM 5186 O O . LEU B 1 216 ? -19.266 -0.727 4.008 1 96.38 216 LEU B O 1
ATOM 5190 N N . THR B 1 217 ? -18.938 -0.804 1.818 1 96.44 217 THR B N 1
ATOM 5191 C CA . THR B 1 217 ? -20.344 -0.554 1.499 1 96.44 217 THR B CA 1
ATOM 5192 C C . THR B 1 217 ? -21 -1.807 0.923 1 96.44 217 THR B C 1
ATOM 5194 O O . THR B 1 217 ? -22.125 -1.75 0.418 1 96.44 217 THR B O 1
ATOM 5197 N N . ASN B 1 218 ? -20.281 -2.84 0.93 1 96.69 218 ASN B N 1
ATOM 5198 C CA . ASN B 1 218 ? -20.766 -4.113 0.406 1 96.69 218 ASN B CA 1
ATOM 5199 C C . ASN B 1 218 ? -21.188 -3.992 -1.056 1 96.69 218 ASN B C 1
ATOM 5201 O O . ASN B 1 218 ? -22.281 -4.426 -1.428 1 96.69 218 ASN B O 1
ATOM 5205 N N . GLY B 1 219 ? -20.391 -3.246 -1.829 1 97.88 219 GLY B N 1
ATOM 5206 C CA . GLY B 1 219 ? -20.5 -3.305 -3.279 1 97.88 219 GLY B CA 1
ATOM 5207 C C . GLY B 1 219 ? -21.172 -2.084 -3.873 1 97.88 219 GLY B C 1
ATOM 5208 O O . GLY B 1 219 ? -21.297 -1.97 -5.094 1 97.88 219 GLY B O 1
ATOM 5209 N N . LYS B 1 220 ? -21.656 -1.135 -3.074 1 96.69 220 LYS B N 1
ATOM 5210 C CA . LYS B 1 220 ? -22.281 0.087 -3.564 1 96.69 220 LYS B CA 1
ATOM 5211 C C . LYS B 1 220 ? -21.781 1.31 -2.797 1 96.69 220 LYS B C 1
ATOM 5213 O O . LYS B 1 220 ? -22.406 1.726 -1.814 1 96.69 220 LYS B O 1
ATOM 5218 N N . PRO B 1 221 ? -20.734 1.963 -3.299 1 95.81 221 PRO B N 1
ATOM 5219 C CA . PRO B 1 221 ? -20.062 3.012 -2.527 1 95.81 221 PRO B CA 1
ATOM 5220 C C . PRO B 1 221 ? -20.719 4.379 -2.695 1 95.81 221 PRO B C 1
ATOM 5222 O O . PRO B 1 221 ? -20.031 5.367 -2.975 1 95.81 221 PRO B O 1
ATOM 5225 N N . ASP B 1 222 ? -22.031 4.488 -2.367 1 92.38 222 ASP B N 1
ATOM 5226 C CA . ASP B 1 222 ? -22.797 5.715 -2.555 1 92.38 222 ASP B CA 1
ATOM 5227 C C . ASP B 1 222 ? -23.125 6.371 -1.215 1 92.38 222 ASP B C 1
ATOM 5229 O O . ASP B 1 222 ? -23.844 7.371 -1.165 1 92.38 222 ASP B O 1
ATOM 5233 N N . HIS B 1 223 ? -22.578 5.789 -0.114 1 89.56 223 HIS B N 1
ATOM 5234 C CA . HIS B 1 223 ? -22.797 6.359 1.211 1 89.56 223 HIS B CA 1
ATOM 5235 C C . HIS B 1 223 ? -21.688 5.945 2.176 1 89.56 223 HIS B C 1
ATOM 5237 O O . HIS B 1 223 ? -20.984 4.977 1.927 1 89.56 223 HIS B O 1
ATOM 5243 N N . LYS B 1 224 ? -21.578 6.68 3.203 1 86.19 224 LYS B N 1
ATOM 5244 C CA . LYS B 1 224 ? -20.703 6.281 4.297 1 86.19 224 LYS B CA 1
ATOM 5245 C C . LYS B 1 224 ? -21.422 5.344 5.266 1 86.19 224 LYS B C 1
ATOM 5247 O O . LYS B 1 224 ? -22.516 5.656 5.746 1 86.19 224 LYS B O 1
ATOM 5252 N N . PRO B 1 225 ? -20.812 4.238 5.512 1 87.19 225 PRO B N 1
ATOM 5253 C CA . PRO B 1 225 ? -21.438 3.387 6.527 1 87.19 225 PRO B CA 1
ATOM 5254 C C . PRO B 1 225 ? -21.469 4.035 7.91 1 87.19 225 PRO B C 1
ATOM 5256 O O . PRO B 1 225 ? -20.516 4.734 8.281 1 87.19 225 PRO B O 1
ATOM 5259 N N . ASP B 1 226 ? -22.484 3.797 8.672 1 81.12 226 ASP B N 1
ATOM 5260 C CA . ASP B 1 226 ? -22.625 4.336 10.023 1 81.12 226 ASP B CA 1
ATOM 5261 C C . ASP B 1 226 ? -21.625 3.691 10.984 1 81.12 226 ASP B C 1
ATOM 5263 O O . ASP B 1 226 ? -21.094 4.359 11.867 1 81.12 226 ASP B O 1
ATOM 5267 N N . VAL B 1 227 ? -21.562 2.422 10.734 1 82.38 227 VAL B N 1
ATOM 5268 C CA . VAL B 1 227 ? -20.609 1.642 11.516 1 82.38 227 VAL B CA 1
ATOM 5269 C C . VAL B 1 227 ? -19.688 0.859 10.586 1 82.38 227 VAL B C 1
ATOM 5271 O O . VAL B 1 227 ? -20.125 0.405 9.516 1 82.38 227 VAL B O 1
ATOM 5274 N N . MET B 1 228 ? -18.469 0.801 11.047 1 84.88 228 MET B N 1
ATOM 5275 C CA . MET B 1 228 ? -17.547 0.012 10.242 1 84.88 228 MET B CA 1
ATOM 5276 C C . MET B 1 228 ? -17.984 -1.447 10.18 1 84.88 228 MET B C 1
ATOM 5278 O O . MET B 1 228 ? -18.188 -2.086 11.211 1 84.88 228 MET B O 1
ATOM 5282 N N . PRO B 1 229 ? -18.109 -1.964 9.047 1 88.69 229 PRO B N 1
ATOM 5283 C CA . PRO B 1 229 ? -18.609 -3.334 8.914 1 88.69 229 PRO B CA 1
ATOM 5284 C C . PRO B 1 229 ? -17.562 -4.383 9.281 1 88.69 229 PRO B C 1
ATOM 5286 O O . PRO B 1 229 ? -16.375 -4.227 8.953 1 88.69 229 PRO B O 1
ATOM 5289 N N . LYS B 1 230 ? -18.031 -5.422 9.93 1 90.19 230 LYS B N 1
ATOM 5290 C CA . LYS B 1 230 ? -17.172 -6.535 10.289 1 90.19 230 LYS B CA 1
ATOM 5291 C C . LYS B 1 230 ? -17.016 -7.512 9.125 1 90.19 230 LYS B C 1
ATOM 5293 O O . LYS B 1 230 ? -16.062 -8.297 9.086 1 90.19 230 LYS B O 1
ATOM 5298 N N . SER B 1 231 ? -18.016 -7.449 8.258 1 93.5 231 SER B N 1
ATOM 5299 C CA . SER B 1 231 ? -18.016 -8.312 7.082 1 93.5 231 SER B CA 1
ATOM 5300 C C . SER B 1 231 ? -18.109 -7.5 5.797 1 93.5 231 SER B C 1
ATOM 5302 O O . SER B 1 231 ? -18.5 -6.332 5.82 1 93.5 231 SER B O 1
ATOM 5304 N N . HIS B 1 232 ? -17.672 -8.023 4.738 1 96.94 232 HIS B N 1
ATOM 5305 C CA . HIS B 1 232 ? -17.688 -7.359 3.438 1 96.94 232 HIS B CA 1
ATOM 5306 C C . HIS B 1 232 ? -18.031 -8.344 2.32 1 96.94 232 HIS B C 1
ATOM 5308 O O . HIS B 1 232 ? -18.109 -9.547 2.557 1 96.94 232 HIS B O 1
ATOM 5314 N N . LEU B 1 233 ? -18.328 -7.852 1.104 1 97.44 233 LEU B N 1
ATOM 5315 C CA . LEU B 1 233 ? -18.609 -8.711 -0.039 1 97.44 233 LEU B CA 1
ATOM 5316 C C . LEU B 1 233 ? -17.453 -9.664 -0.311 1 97.44 233 LEU B C 1
ATOM 5318 O O . LEU B 1 233 ? -16.328 -9.406 0.087 1 97.44 233 LEU B O 1
ATOM 5322 N N . PRO B 1 234 ? -17.719 -10.812 -1.007 1 97.94 234 PRO B N 1
ATOM 5323 C CA . PRO B 1 234 ? -16.703 -11.836 -1.26 1 97.94 234 PRO B CA 1
ATOM 5324 C C . PRO B 1 234 ? -15.531 -11.32 -2.09 1 97.94 234 PRO B C 1
ATOM 5326 O O . PRO B 1 234 ? -15.734 -10.547 -3.033 1 97.94 234 PRO B O 1
ATOM 5329 N N . VAL B 1 235 ? -14.375 -11.727 -1.66 1 98.44 235 VAL B N 1
ATOM 5330 C CA . VAL B 1 235 ? -13.148 -11.391 -2.375 1 98.44 235 VAL B CA 1
ATOM 5331 C C . VAL B 1 235 ? -12.445 -12.68 -2.814 1 98.44 235 VAL B C 1
ATOM 5333 O O . VAL B 1 235 ? -12.102 -13.516 -1.983 1 98.44 235 VAL B O 1
ATOM 5336 N N . LEU B 1 236 ? -12.32 -12.891 -4.109 1 97.69 236 LEU B N 1
ATOM 5337 C CA . LEU B 1 236 ? -11.516 -13.938 -4.719 1 97.69 236 LEU B CA 1
ATOM 5338 C C . LEU B 1 236 ? -10.203 -13.367 -5.25 1 97.69 236 LEU B C 1
ATOM 5340 O O . LEU B 1 236 ? -10.211 -12.422 -6.043 1 97.69 236 LEU B O 1
ATOM 5344 N N . ALA B 1 237 ? -9.102 -13.859 -4.785 1 97.19 237 ALA B N 1
ATOM 5345 C CA . ALA B 1 237 ? -7.812 -13.312 -5.195 1 97.19 237 ALA B CA 1
ATOM 5346 C C . ALA B 1 237 ? -6.91 -14.406 -5.766 1 97.19 237 ALA B C 1
ATOM 5348 O O . ALA B 1 237 ? -6.984 -15.562 -5.352 1 97.19 237 ALA B O 1
ATOM 5349 N N . CYS B 1 238 ? -6.129 -13.93 -6.758 1 94.62 238 CYS B N 1
ATOM 5350 C CA . CYS B 1 238 ? -5.133 -14.828 -7.336 1 94.62 238 CYS B CA 1
ATOM 5351 C C . CYS B 1 238 ? -3.73 -14.25 -7.188 1 94.62 238 CYS B C 1
ATOM 5353 O O . CYS B 1 238 ? -3.57 -13.078 -6.859 1 94.62 238 CYS B O 1
ATOM 535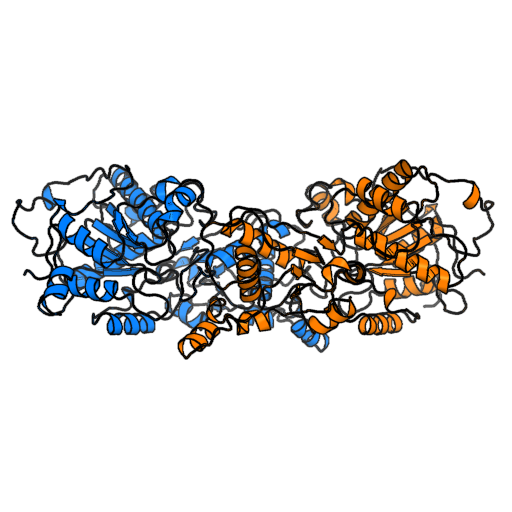5 N N . ASN B 1 239 ? -2.729 -15.07 -7.355 1 91.5 239 ASN B N 1
ATOM 5356 C CA . ASN B 1 239 ? -1.328 -14.664 -7.379 1 91.5 239 ASN B CA 1
ATOM 5357 C C . ASN B 1 239 ? -0.92 -13.984 -6.074 1 91.5 239 ASN B C 1
ATOM 5359 O O . ASN B 1 239 ? -0.967 -12.758 -5.965 1 91.5 239 ASN B O 1
ATOM 5363 N N . MET B 1 240 ? -0.377 -14.711 -5.176 1 88.56 240 MET B N 1
ATOM 5364 C CA . MET B 1 240 ? -0.01 -14.18 -3.867 1 88.56 240 MET B CA 1
ATOM 5365 C C . MET B 1 240 ? 1.486 -13.891 -3.799 1 88.56 240 MET B C 1
ATOM 5367 O O . MET B 1 240 ? 2.008 -13.555 -2.736 1 88.56 240 MET B O 1
ATOM 5371 N N . ASP B 1 241 ? 2.166 -13.867 -4.93 1 89.75 241 ASP B N 1
ATOM 5372 C CA . ASP B 1 241 ? 3.6 -13.586 -4.961 1 89.75 241 ASP B CA 1
ATOM 5373 C C . ASP B 1 241 ? 3.889 -12.148 -4.543 1 89.75 241 ASP B C 1
ATOM 5375 O O . ASP B 1 241 ? 3.445 -11.203 -5.199 1 89.75 241 ASP B O 1
ATOM 5379 N N . LEU B 1 242 ? 4.652 -12.047 -3.502 1 92.94 242 LEU B N 1
ATOM 5380 C CA . LEU B 1 242 ? 5.109 -10.711 -3.143 1 92.94 242 LEU B CA 1
ATOM 5381 C C . LEU B 1 242 ? 6.102 -10.18 -4.172 1 92.94 242 LEU B C 1
ATOM 5383 O O . LEU B 1 242 ? 6.008 -9.023 -4.594 1 92.94 242 LEU B O 1
ATOM 5387 N N . LEU B 1 243 ? 7.055 -11.117 -4.527 1 90.75 243 LEU B N 1
ATOM 5388 C CA . LEU B 1 243 ? 8.141 -10.773 -5.441 1 90.75 243 LEU B CA 1
ATOM 5389 C C . LEU B 1 243 ? 8.25 -11.797 -6.566 1 90.75 243 LEU B C 1
ATOM 5391 O O . LEU B 1 243 ? 7.949 -12.977 -6.367 1 90.75 243 LEU B O 1
ATOM 5395 N N . PHE B 1 244 ? 8.672 -11.352 -7.715 1 87.31 244 PHE B N 1
ATOM 5396 C CA . PHE B 1 244 ? 9.008 -12.242 -8.82 1 87.31 244 PHE B CA 1
ATOM 5397 C C . PHE B 1 244 ? 10.258 -11.75 -9.539 1 87.31 244 PHE B C 1
ATOM 5399 O O . PHE B 1 244 ? 10.664 -10.594 -9.383 1 87.31 244 PHE B O 1
ATOM 5406 N N . MET B 1 245 ? 10.859 -12.641 -10.219 1 85.75 245 MET B N 1
ATOM 5407 C CA . MET B 1 245 ? 12.102 -12.289 -10.898 1 85.75 245 MET B CA 1
ATOM 5408 C C . MET B 1 245 ? 11.844 -11.961 -12.367 1 85.75 245 MET B C 1
ATOM 5410 O O . MET B 1 245 ? 11.477 -12.836 -13.148 1 85.75 245 MET B O 1
ATOM 5414 N N . ALA B 1 246 ? 12.078 -10.75 -12.695 1 84.75 246 ALA B N 1
ATOM 5415 C CA . ALA B 1 246 ? 12.062 -10.289 -14.078 1 84.75 246 ALA B CA 1
ATOM 5416 C C . ALA B 1 246 ? 13.484 -10.172 -14.633 1 84.75 246 ALA B C 1
ATOM 5418 O O . ALA B 1 246 ? 14.336 -11.016 -14.359 1 84.75 246 ALA B O 1
ATOM 5419 N N . GLN B 1 247 ? 13.711 -9.156 -15.43 1 84.94 247 GLN B N 1
ATOM 5420 C CA . GLN B 1 247 ? 15.031 -8.961 -16.031 1 84.94 247 GLN B CA 1
ATOM 5421 C C . GLN B 1 247 ? 15.93 -8.133 -15.109 1 84.94 247 GLN B C 1
ATOM 5423 O O . GLN B 1 247 ? 17.156 -8.117 -15.281 1 84.94 247 GLN B O 1
ATOM 5428 N N . ALA B 1 248 ? 15.344 -7.484 -14.172 1 86 248 ALA B N 1
ATOM 5429 C CA . ALA B 1 248 ? 16.094 -6.602 -13.273 1 86 248 ALA B CA 1
ATOM 5430 C C . ALA B 1 248 ? 17.047 -7.398 -12.398 1 86 248 ALA B C 1
ATOM 5432 O O . ALA B 1 248 ? 16.922 -8.617 -12.258 1 86 248 ALA B O 1
ATOM 5433 N N . CYS B 1 249 ? 17.984 -6.742 -11.828 1 84 249 CYS B N 1
ATOM 5434 C CA . CYS B 1 249 ? 18.984 -7.348 -10.961 1 84 249 CYS B CA 1
ATOM 5435 C C . CYS B 1 249 ? 18.375 -7.754 -9.617 1 84 249 CYS B C 1
ATOM 5437 O O . CYS B 1 249 ? 18.969 -8.539 -8.883 1 84 249 CYS B O 1
ATOM 5439 N N . MET B 1 250 ? 17.25 -7.176 -9.367 1 87.44 250 MET B N 1
ATOM 5440 C CA . MET B 1 250 ? 16.547 -7.477 -8.117 1 87.44 250 MET B CA 1
ATOM 5441 C C . MET B 1 250 ? 15.109 -7.879 -8.383 1 87.44 250 MET B C 1
ATOM 5443 O O . MET B 1 250 ? 14.508 -7.453 -9.367 1 87.44 250 MET B O 1
ATOM 5447 N N . PRO B 1 251 ? 14.539 -8.672 -7.477 1 88.19 251 PRO B N 1
ATOM 5448 C CA . PRO B 1 251 ? 13.148 -9.078 -7.672 1 88.19 251 PRO B CA 1
ATOM 5449 C C . PRO B 1 251 ? 12.188 -7.898 -7.703 1 88.19 251 PRO B C 1
ATOM 5451 O O . PRO B 1 251 ? 12.477 -6.844 -7.129 1 88.19 251 PRO B O 1
ATOM 5454 N N . ARG B 1 252 ? 11.148 -8.047 -8.414 1 94 252 ARG B N 1
ATOM 5455 C CA . ARG B 1 252 ? 10.141 -7.012 -8.594 1 94 252 ARG B CA 1
ATOM 5456 C C . ARG B 1 252 ? 8.844 -7.371 -7.871 1 94 252 ARG B C 1
ATOM 5458 O O . ARG B 1 252 ? 8.625 -8.531 -7.527 1 94 252 ARG B O 1
ATOM 5465 N N . PHE B 1 253 ? 8.023 -6.336 -7.68 1 95.38 253 PHE B N 1
ATOM 5466 C CA . PHE B 1 253 ? 6.75 -6.559 -7.004 1 95.38 253 PHE B CA 1
ATOM 5467 C C . PHE B 1 253 ? 5.832 -7.43 -7.848 1 95.38 253 PHE B C 1
ATOM 5469 O O . PHE B 1 253 ? 5.688 -7.207 -9.055 1 95.38 253 PHE B O 1
ATOM 5476 N N . GLY B 1 254 ? 5.301 -8.453 -7.195 1 93.69 254 GLY B N 1
ATOM 5477 C CA . GLY B 1 254 ? 4.172 -9.18 -7.766 1 93.69 254 GLY B CA 1
ATOM 5478 C C . GLY B 1 254 ? 2.832 -8.711 -7.23 1 93.69 254 GLY B C 1
ATOM 5479 O O . GLY B 1 254 ? 2.742 -7.652 -6.605 1 93.69 254 GLY B O 1
ATOM 5480 N N . HIS B 1 255 ? 1.763 -9.492 -7.57 1 96.12 255 HIS B N 1
ATOM 5481 C CA . HIS B 1 255 ? 0.414 -9.148 -7.133 1 96.12 255 HIS B CA 1
ATOM 5482 C C . HIS B 1 255 ? 0.309 -9.172 -5.609 1 96.12 255 HIS B C 1
ATOM 5484 O O . HIS B 1 255 ? -0.443 -8.391 -5.023 1 96.12 255 HIS B O 1
ATOM 5490 N N . GLY B 1 256 ? 1.043 -10.023 -4.98 1 96.12 256 GLY B N 1
ATOM 5491 C CA . GLY B 1 256 ? 1.06 -10.102 -3.527 1 96.12 256 GLY B CA 1
ATOM 5492 C C . GLY B 1 256 ? 1.399 -8.789 -2.861 1 96.12 256 GLY B C 1
ATOM 5493 O O . GLY B 1 256 ? 0.936 -8.508 -1.754 1 96.12 256 GLY B O 1
ATOM 5494 N N . ALA B 1 257 ? 2.275 -7.996 -3.5 1 97.44 257 ALA B N 1
ATOM 5495 C CA . ALA B 1 257 ? 2.605 -6.684 -2.959 1 97.44 257 ALA B CA 1
ATOM 5496 C C . ALA B 1 257 ? 1.372 -5.785 -2.912 1 97.44 257 ALA B C 1
ATOM 5498 O O . ALA B 1 257 ? 1.162 -5.055 -1.94 1 97.44 257 ALA B O 1
ATOM 5499 N N . PHE B 1 258 ? 0.581 -5.824 -3.984 1 98.44 258 PHE B N 1
ATOM 5500 C CA . PHE B 1 258 ? -0.674 -5.082 -4.016 1 98.44 258 PHE B CA 1
ATOM 5501 C C . PHE B 1 258 ? -1.618 -5.566 -2.922 1 98.44 258 PHE B C 1
ATOM 5503 O O . PHE B 1 258 ? -2.281 -4.766 -2.264 1 98.44 258 PHE B O 1
ATOM 5510 N N . LEU B 1 259 ? -1.678 -6.871 -2.725 1 98.12 259 LEU B N 1
ATOM 5511 C CA . LEU B 1 259 ? -2.543 -7.445 -1.698 1 98.12 259 LEU B CA 1
ATOM 5512 C C . LEU B 1 259 ? -2.107 -6.996 -0.308 1 98.12 259 LEU B C 1
ATOM 5514 O O . LEU B 1 259 ? -2.949 -6.723 0.552 1 98.12 259 LEU B O 1
ATOM 5518 N N . VAL B 1 260 ? -0.781 -6.938 -0.061 1 97.88 260 VAL B N 1
ATOM 5519 C CA . VAL B 1 260 ? -0.261 -6.449 1.212 1 97.88 260 VAL B CA 1
ATOM 5520 C C . VAL B 1 260 ? -0.792 -5.043 1.481 1 97.88 260 VAL B C 1
ATOM 5522 O O . VAL B 1 260 ? -1.218 -4.738 2.598 1 97.88 260 VAL B O 1
ATOM 5525 N N . CYS B 1 261 ? -0.757 -4.188 0.494 1 98.62 261 CYS B N 1
ATOM 5526 C CA . CYS B 1 261 ? -1.255 -2.822 0.637 1 98.62 261 CYS B CA 1
ATOM 5527 C C . CYS B 1 261 ? -2.752 -2.814 0.924 1 98.62 261 CYS B C 1
ATOM 5529 O O . CYS B 1 261 ? -3.211 -2.117 1.831 1 98.62 261 CYS B O 1
ATOM 5531 N N . LEU B 1 262 ? -3.506 -3.625 0.145 1 98.69 262 LEU B N 1
ATOM 5532 C CA . LEU B 1 262 ? -4.953 -3.691 0.324 1 98.69 262 LEU B CA 1
ATOM 5533 C C . LEU B 1 262 ? -5.305 -4.168 1.729 1 98.69 262 LEU B C 1
ATOM 5535 O O . LEU B 1 262 ? -6.152 -3.568 2.398 1 98.69 262 LEU B O 1
ATOM 5539 N N . GLU B 1 263 ? -4.664 -5.246 2.162 1 98.19 263 GLU B N 1
ATOM 5540 C CA . GLU B 1 263 ? -4.887 -5.82 3.486 1 98.19 263 GLU B CA 1
ATOM 5541 C C . GLU B 1 263 ? -4.562 -4.812 4.586 1 98.19 263 GLU B C 1
ATOM 5543 O O . GLU B 1 263 ? -5.336 -4.645 5.527 1 98.19 263 GLU B O 1
ATOM 5548 N N . SER B 1 264 ? -3.42 -4.168 4.453 1 97.62 264 SER B N 1
ATOM 5549 C CA . SER B 1 264 ? -2.963 -3.227 5.469 1 97.62 264 SER B CA 1
ATOM 5550 C C . SER B 1 264 ? -3.895 -2.023 5.562 1 97.62 264 SER B C 1
ATOM 5552 O O . SER B 1 264 ? -4.262 -1.601 6.664 1 97.62 264 SER B O 1
ATOM 5554 N N . LEU B 1 265 ? -4.258 -1.473 4.465 1 97.75 265 LEU B N 1
ATOM 5555 C CA . LEU B 1 265 ? -5.137 -0.311 4.449 1 97.75 265 LEU B CA 1
ATOM 5556 C C . LEU B 1 265 ? -6.52 -0.67 4.984 1 97.75 265 LEU B C 1
ATOM 5558 O O . LEU B 1 265 ? -7.113 0.096 5.746 1 97.75 265 LEU B O 1
ATOM 5562 N N . TYR B 1 266 ? -7.07 -1.826 4.547 1 97.56 266 TYR B N 1
ATOM 5563 C CA . TYR B 1 266 ? -8.375 -2.25 5.035 1 97.56 266 TYR B CA 1
ATOM 5564 C C . TYR B 1 266 ? -8.391 -2.348 6.555 1 97.56 266 TYR B C 1
ATOM 5566 O O . TYR B 1 266 ? -9.312 -1.855 7.211 1 97.56 266 TYR B O 1
ATOM 5574 N N . GLU B 1 267 ? -7.352 -3 7.059 1 95.94 267 GLU B N 1
ATOM 5575 C CA . GLU B 1 267 ? -7.258 -3.174 8.508 1 95.94 267 GLU B CA 1
ATOM 5576 C C . GLU B 1 267 ? -7.109 -1.83 9.211 1 95.94 267 GLU B C 1
ATOM 5578 O O . GLU B 1 267 ? -7.715 -1.608 10.266 1 95.94 267 GLU B O 1
ATOM 5583 N N . ARG B 1 268 ? -6.336 -0.953 8.648 1 93.69 268 ARG B N 1
ATOM 5584 C CA . ARG B 1 268 ? -6.109 0.356 9.258 1 93.69 268 ARG B CA 1
ATOM 5585 C C . ARG B 1 268 ? -7.383 1.195 9.234 1 93.69 268 ARG B C 1
ATOM 5587 O O . ARG B 1 268 ? -7.617 1.996 10.141 1 93.69 268 ARG B O 1
ATOM 5594 N N . VAL B 1 269 ? -8.156 1.045 8.227 1 93 269 VAL B N 1
ATOM 5595 C CA . VAL B 1 269 ? -9.359 1.85 8.062 1 93 269 VAL B CA 1
ATOM 5596 C C . VAL B 1 269 ? -10.477 1.281 8.938 1 93 269 VAL B C 1
ATOM 5598 O O . VAL B 1 269 ? -11.211 2.033 9.586 1 93 269 VAL B O 1
ATOM 5601 N N . THR B 1 270 ? -10.602 -0.063 9.086 1 92.5 270 THR B N 1
ATOM 5602 C CA . THR B 1 270 ? -11.797 -0.67 9.664 1 92.5 270 THR B CA 1
ATOM 5603 C C . THR B 1 270 ? -11.5 -1.236 11.047 1 92.5 270 THR B C 1
ATOM 5605 O O . THR B 1 270 ? -12.414 -1.447 11.844 1 92.5 270 THR B O 1
ATOM 5608 N N . GLY B 1 271 ? -10.227 -1.596 11.227 1 91.06 271 GLY B N 1
ATOM 5609 C CA . GLY B 1 271 ? -9.867 -2.309 12.445 1 91.06 271 GLY B CA 1
ATOM 5610 C C . GLY B 1 271 ? -10.047 -3.811 12.328 1 91.06 271 GLY B C 1
ATOM 5611 O O . GLY B 1 271 ? -9.766 -4.547 13.281 1 91.06 271 GLY B O 1
ATOM 5612 N N . TYR B 1 272 ? -10.516 -4.312 11.18 1 94.38 272 TYR B N 1
ATOM 5613 C CA . TYR B 1 272 ? -10.75 -5.73 10.953 1 94.38 272 TYR B CA 1
ATOM 5614 C C . TYR B 1 272 ? -9.867 -6.262 9.828 1 94.38 272 TYR B C 1
ATOM 5616 O O . TYR B 1 272 ? -9.508 -5.52 8.914 1 94.38 272 TYR B O 1
ATOM 5624 N N . PRO B 1 273 ? -9.523 -7.52 9.906 1 95.56 273 PRO B N 1
ATOM 5625 C CA . PRO B 1 273 ? -8.742 -8.086 8.812 1 95.56 273 PRO B CA 1
ATOM 5626 C C . PRO B 1 273 ? -9.57 -8.32 7.551 1 95.56 273 PRO B C 1
ATOM 5628 O O . PRO B 1 273 ? -10.75 -8.656 7.637 1 95.56 273 PRO B O 1
ATOM 5631 N N . LEU B 1 274 ? -8.938 -8.117 6.395 1 97.12 274 LEU B N 1
ATOM 5632 C CA . LEU B 1 274 ? -9.562 -8.477 5.125 1 97.12 274 LEU B CA 1
ATOM 5633 C C . LEU B 1 274 ? -9.766 -9.984 5.023 1 97.12 274 LEU B C 1
ATOM 5635 O O . LEU B 1 274 ? -8.875 -10.758 5.383 1 97.12 274 LEU B O 1
ATOM 5639 N N . LYS B 1 275 ? -10.898 -10.414 4.574 1 96.56 275 LYS B N 1
ATOM 5640 C CA . LYS B 1 275 ? -11.203 -11.836 4.434 1 96.56 275 LYS B CA 1
ATOM 5641 C C . LYS B 1 275 ? -11.266 -12.242 2.963 1 96.56 275 LYS B C 1
ATOM 5643 O O . LYS B 1 275 ? -11.891 -11.562 2.152 1 96.56 275 LYS B O 1
ATOM 5648 N N . TYR B 1 276 ? -10.602 -13.359 2.656 1 96.31 276 TYR B N 1
ATOM 5649 C CA . TYR B 1 276 ? -10.664 -13.906 1.305 1 96.31 276 TYR B CA 1
ATOM 5650 C C . TYR B 1 276 ? -11.633 -15.078 1.237 1 96.31 276 TYR B C 1
ATOM 5652 O O . TYR B 1 276 ? -11.547 -16.016 2.045 1 96.31 276 TYR B O 1
ATOM 5660 N N . THR B 1 277 ? -12.5 -15.016 0.251 1 96.31 277 THR B N 1
ATOM 5661 C CA . THR B 1 277 ? -13.398 -16.141 -0.012 1 96.31 277 THR B CA 1
ATOM 5662 C C . THR B 1 277 ? -12.664 -17.266 -0.724 1 96.31 277 THR B C 1
ATOM 5664 O O . THR B 1 277 ? -12.93 -18.438 -0.464 1 96.31 277 THR B O 1
ATOM 5667 N N . ALA B 1 278 ? -11.781 -16.906 -1.598 1 95 278 ALA B N 1
ATOM 5668 C CA . ALA B 1 278 ? -10.969 -17.875 -2.326 1 95 278 ALA B CA 1
ATOM 5669 C C . ALA B 1 278 ? -9.594 -17.297 -2.656 1 95 278 ALA B C 1
ATOM 5671 O O . ALA B 1 278 ? -9.477 -16.125 -3.002 1 95 278 ALA B O 1
ATOM 5672 N N . LEU B 1 279 ? -8.625 -18.078 -2.486 1 95.5 279 LEU B N 1
ATOM 5673 C CA . LEU B 1 279 ? -7.258 -17.797 -2.916 1 95.5 279 LEU B CA 1
ATOM 5674 C C . LEU B 1 279 ? -6.793 -18.828 -3.947 1 95.5 279 LEU B C 1
ATOM 5676 O O . LEU B 1 279 ? -6.68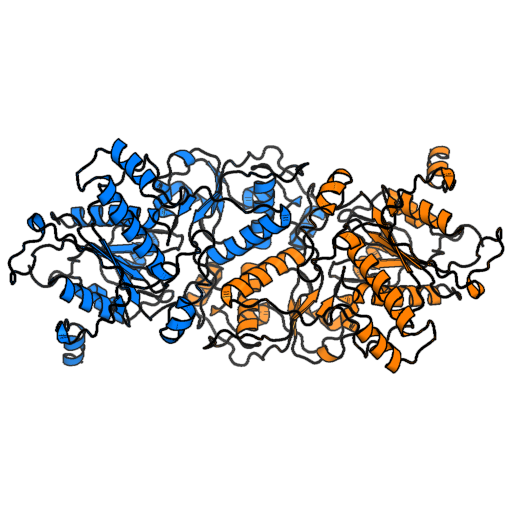8 -20.016 -3.643 1 95.5 279 LEU B O 1
ATOM 5680 N N . VAL B 1 280 ? -6.543 -18.328 -5.148 1 94.94 280 VAL B N 1
ATOM 5681 C CA . VAL B 1 280 ? -6.164 -19.188 -6.258 1 94.94 280 VAL B CA 1
ATOM 5682 C C . VAL B 1 280 ? -4.785 -18.797 -6.777 1 94.94 280 VAL B C 1
ATOM 5684 O O . VAL B 1 280 ? -4.371 -17.641 -6.637 1 94.94 280 VAL B O 1
ATOM 5687 N N . GLY B 1 281 ? -4.094 -19.703 -7.375 1 95.25 281 GLY B N 1
ATOM 5688 C CA . GLY B 1 281 ? -2.695 -19.5 -7.727 1 95.25 281 GLY B CA 1
ATOM 5689 C C . GLY B 1 281 ? -1.737 -20.109 -6.723 1 95.25 281 GLY B C 1
ATOM 5690 O O . GLY B 1 281 ? -2.145 -20.5 -5.625 1 95.25 281 GLY B O 1
ATOM 5691 N N . LYS B 1 282 ? -0.439 -20.188 -7.098 1 94 282 LYS B N 1
ATOM 5692 C CA . LYS B 1 282 ? 0.569 -20.672 -6.16 1 94 282 LYS B CA 1
ATOM 5693 C C . LYS B 1 282 ? 0.698 -19.734 -4.961 1 94 282 LYS B C 1
ATOM 5695 O O . LYS B 1 282 ? 0.655 -18.516 -5.113 1 94 282 LYS B O 1
ATOM 5700 N N . PRO B 1 283 ? 0.65 -20.312 -3.707 1 93.44 283 PRO B N 1
ATOM 5701 C CA . PRO B 1 283 ? 0.879 -21.703 -3.316 1 93.44 283 PRO B CA 1
ATOM 5702 C C . PRO B 1 283 ? -0.413 -22.438 -2.967 1 93.44 283 PRO B C 1
ATOM 5704 O O . PRO B 1 283 ? -0.376 -23.484 -2.295 1 93.44 283 PRO B O 1
ATOM 5707 N N . SER B 1 284 ? -1.551 -21.953 -3.369 1 93.62 284 SER B N 1
ATOM 5708 C CA . SER B 1 284 ? -2.826 -22.562 -2.998 1 93.62 284 SER B CA 1
ATOM 5709 C C . SER B 1 284 ? -2.945 -23.984 -3.549 1 93.62 284 SER B C 1
ATOM 5711 O O . SER B 1 284 ? -2.664 -24.219 -4.723 1 93.62 284 SER B O 1
ATOM 5713 N N . GLU B 1 285 ? -3.422 -24.906 -2.779 1 92.5 285 GLU B N 1
ATOM 5714 C CA . GLU B 1 285 ? -3.541 -26.312 -3.131 1 92.5 285 GLU B CA 1
ATOM 5715 C C . GLU B 1 285 ? -4.426 -26.5 -4.359 1 92.5 285 GLU B C 1
ATOM 5717 O O . GLU B 1 285 ? -4.184 -27.391 -5.176 1 92.5 285 GLU B O 1
ATOM 5722 N N . ILE B 1 286 ? -5.371 -25.688 -4.504 1 93.25 286 ILE B N 1
ATOM 5723 C CA . ILE B 1 286 ? -6.309 -25.828 -5.613 1 93.25 286 ILE B CA 1
ATOM 5724 C C . ILE B 1 286 ? -5.566 -25.672 -6.938 1 93.25 286 ILE B C 1
ATOM 5726 O O . ILE B 1 286 ? -5.918 -26.328 -7.93 1 93.25 286 ILE B O 1
ATOM 5730 N N . THR B 1 287 ? -4.586 -24.844 -6.984 1 96 287 THR B N 1
ATOM 5731 C CA . THR B 1 287 ? -3.816 -24.641 -8.203 1 96 287 THR B CA 1
ATOM 5732 C C . THR B 1 287 ? -3.055 -25.906 -8.586 1 96 287 THR B C 1
ATOM 5734 O O . THR B 1 287 ? -3.006 -26.281 -9.758 1 96 287 THR B O 1
ATOM 5737 N N . TYR B 1 288 ? -2.549 -26.578 -7.629 1 95.81 288 TYR B N 1
ATOM 5738 C CA . TYR B 1 288 ? -1.802 -27.797 -7.875 1 95.81 288 TYR B CA 1
ATOM 5739 C C . TYR B 1 288 ? -2.738 -28.953 -8.219 1 95.81 288 TYR B C 1
ATOM 5741 O O . TYR B 1 288 ? -2.42 -29.797 -9.07 1 95.81 288 TYR B O 1
ATOM 5749 N N . ARG B 1 289 ? -3.859 -28.984 -7.586 1 94.25 289 ARG B N 1
ATOM 5750 C CA . ARG B 1 289 ? -4.879 -29.969 -7.945 1 94.25 289 ARG B CA 1
ATOM 5751 C C . ARG B 1 289 ? -5.367 -29.75 -9.375 1 94.25 289 ARG B C 1
ATOM 5753 O O . ARG B 1 289 ? -5.52 -30.703 -10.133 1 94.25 289 ARG B O 1
ATOM 5760 N N . PHE B 1 290 ? -5.625 -28.547 -9.719 1 96.12 290 PHE B N 1
ATOM 5761 C CA . PHE B 1 290 ? -6.004 -28.188 -11.078 1 96.12 290 PHE B CA 1
ATOM 5762 C C . PHE B 1 290 ? -4.906 -28.578 -12.062 1 96.12 290 PHE B C 1
ATOM 5764 O O . PHE B 1 290 ? -5.191 -29.094 -13.148 1 96.12 290 PHE B O 1
ATOM 5771 N N . SER B 1 291 ? -3.691 -28.359 -11.672 1 98.06 291 SER B N 1
ATOM 5772 C CA . SER B 1 291 ? -2.551 -28.703 -12.508 1 98.06 291 SER B CA 1
ATOM 5773 C C . SER B 1 291 ? -2.461 -30.203 -12.734 1 98.06 291 SER B C 1
ATOM 5775 O O . SER B 1 291 ? -2.096 -30.656 -13.82 1 98.06 291 SER B O 1
ATOM 5777 N N . GLU B 1 292 ? -2.719 -30.969 -11.695 1 96.69 292 GLU B N 1
ATOM 5778 C CA . GLU B 1 292 ? -2.775 -32.406 -11.859 1 96.69 292 GLU B CA 1
ATOM 5779 C C . GLU B 1 292 ? -3.838 -32.812 -12.883 1 96.69 292 GLU B C 1
ATOM 5781 O O . GLU B 1 292 ? -3.615 -33.719 -13.703 1 96.69 292 GLU B O 1
ATOM 5786 N N . HIS B 1 293 ? -4.988 -32.156 -12.75 1 95.88 293 HIS B N 1
ATOM 5787 C CA . HIS B 1 293 ? -6.062 -32.406 -13.711 1 95.88 293 HIS B CA 1
ATOM 5788 C C . HIS B 1 293 ? -5.586 -32.156 -15.141 1 95.88 293 HIS B C 1
ATOM 5790 O O . HIS B 1 293 ? -5.824 -32.969 -16.031 1 95.88 293 HIS B O 1
ATOM 5796 N N . ILE B 1 294 ? -4.871 -31.094 -15.367 1 97.62 294 ILE B N 1
ATOM 5797 C CA . ILE B 1 294 ? -4.375 -30.734 -16.688 1 97.62 294 ILE B CA 1
ATOM 5798 C C . ILE B 1 294 ? -3.318 -31.75 -17.141 1 97.62 294 ILE B C 1
ATOM 5800 O O . ILE B 1 294 ? -3.291 -32.156 -18.297 1 97.62 294 ILE B O 1
ATOM 5804 N N . LEU B 1 295 ? -2.418 -32.156 -16.234 1 97.94 295 LEU B N 1
ATOM 5805 C CA . LEU B 1 295 ? -1.397 -33.156 -16.547 1 97.94 295 LEU B CA 1
ATOM 5806 C C . LEU B 1 295 ? -2.033 -34.469 -16.984 1 97.94 295 LEU B C 1
ATOM 5808 O O . LEU B 1 295 ? -1.561 -35.125 -17.922 1 97.94 295 LEU B O 1
ATOM 5812 N N . SER B 1 296 ? -3.064 -34.844 -16.234 1 96.5 296 SER B N 1
ATOM 5813 C CA . SER B 1 296 ? -3.766 -36.062 -16.562 1 96.5 296 SER B CA 1
ATOM 5814 C C . SER B 1 296 ? -4.398 -36 -17.938 1 96.5 296 SER B C 1
ATOM 5816 O O . SER B 1 296 ? -4.332 -36.969 -18.703 1 96.5 296 SER B O 1
ATOM 5818 N N . LYS B 1 297 ? -4.992 -34.906 -18.266 1 96.75 297 LYS B N 1
ATOM 5819 C CA . LYS B 1 297 ? -5.539 -34.688 -19.609 1 96.75 297 LYS B CA 1
ATOM 5820 C C . LYS B 1 297 ? -4.445 -34.781 -20.672 1 96.75 297 LYS B C 1
ATOM 5822 O O . LYS B 1 297 ? -4.641 -35.375 -21.719 1 96.75 297 LYS B O 1
ATOM 5827 N N . THR B 1 298 ? -3.381 -34.125 -20.359 1 97.62 298 THR B N 1
ATOM 5828 C CA . THR B 1 298 ? -2.246 -34.094 -21.281 1 97.62 298 THR B CA 1
ATOM 5829 C C . THR B 1 298 ? -1.709 -35.531 -21.5 1 97.62 298 THR B C 1
ATOM 5831 O O . THR B 1 298 ? -1.428 -35.906 -22.641 1 97.62 298 THR B O 1
ATOM 5834 N N . ALA B 1 299 ? -1.553 -36.281 -20.391 1 96.62 299 ALA B N 1
ATOM 5835 C CA . ALA B 1 299 ? -1.092 -37.688 -20.484 1 96.62 299 ALA B CA 1
ATOM 5836 C C . ALA B 1 299 ? -2.006 -38.5 -21.391 1 96.62 299 ALA B C 1
ATOM 5838 O O . ALA B 1 299 ? -1.53 -39.25 -22.234 1 96.62 299 ALA B O 1
ATOM 5839 N N . LYS B 1 300 ? -3.254 -38.344 -21.219 1 95.69 300 LYS B N 1
ATOM 5840 C CA . LYS B 1 300 ? -4.23 -39.031 -22.047 1 95.69 300 LYS B CA 1
ATOM 5841 C C . LYS B 1 300 ? -4.078 -38.688 -23.516 1 95.69 300 LYS B C 1
ATOM 5843 O O . LYS B 1 300 ? -4.117 -39.562 -24.375 1 95.69 300 LYS B O 1
ATOM 5848 N N . ARG B 1 301 ? -3.918 -37.469 -23.797 1 95.94 301 ARG B N 1
ATOM 5849 C CA . ARG B 1 301 ? -3.754 -37 -25.172 1 95.94 301 ARG B CA 1
ATOM 5850 C C . ARG B 1 301 ? -2.486 -37.562 -25.797 1 95.94 301 ARG B C 1
ATOM 5852 O O . ARG B 1 301 ? -2.443 -37.812 -27 1 95.94 301 ARG B O 1
ATOM 5859 N N . MET B 1 302 ? -1.467 -37.75 -24.953 1 94.88 302 MET B N 1
ATOM 5860 C CA . MET B 1 302 ? -0.184 -38.281 -25.422 1 94.88 302 MET B CA 1
ATOM 5861 C C . MET B 1 302 ? -0.253 -39.781 -25.625 1 94.88 302 MET B C 1
ATOM 5863 O O . MET B 1 302 ? 0.697 -40.406 -26.125 1 94.88 302 MET B O 1
ATOM 5867 N N . GLY B 1 303 ? -1.355 -40.406 -25.141 1 93.56 303 GLY B N 1
ATOM 5868 C CA . GLY B 1 303 ? -1.524 -41.844 -25.281 1 93.56 303 GLY B CA 1
ATOM 5869 C C . GLY B 1 303 ? -0.944 -42.625 -24.125 1 93.56 303 GLY B C 1
ATOM 5870 O O . GLY B 1 303 ? -0.774 -43.844 -24.219 1 93.56 303 GLY B O 1
ATOM 5871 N N . ILE B 1 304 ? -0.667 -41.906 -23.047 1 93.75 304 ILE B N 1
ATOM 5872 C CA . ILE B 1 304 ? -0.123 -42.594 -21.875 1 93.75 304 ILE B CA 1
ATOM 5873 C C . ILE B 1 304 ? -1.25 -43.25 -21.094 1 93.75 304 ILE B C 1
ATOM 5875 O O . ILE B 1 304 ? -2.24 -42.625 -20.734 1 93.75 304 ILE B O 1
ATOM 5879 N N . THR B 1 305 ? -1.126 -44.531 -20.812 1 91.25 305 THR B N 1
ATOM 5880 C CA . THR B 1 305 ? -2.199 -45.312 -20.203 1 91.25 305 THR B CA 1
ATOM 5881 C C . THR B 1 305 ? -2 -45.406 -18.703 1 91.25 305 THR B C 1
ATOM 5883 O O . THR B 1 305 ? -2.955 -45.656 -17.953 1 91.25 305 THR B O 1
ATOM 5886 N N . ARG B 1 306 ? -0.781 -45.25 -18.281 1 89.56 306 ARG B N 1
ATOM 5887 C CA . ARG B 1 306 ? -0.493 -45.344 -16.844 1 89.56 306 ARG B CA 1
ATOM 5888 C C . ARG B 1 306 ? -0.951 -44.094 -16.125 1 89.56 306 ARG B C 1
ATOM 5890 O O . ARG B 1 306 ? -0.738 -42.969 -16.609 1 89.56 306 ARG B O 1
ATOM 5897 N N . PRO B 1 307 ? -1.609 -44.281 -15 1 90.06 307 PRO B N 1
ATOM 5898 C CA . PRO B 1 307 ? -1.973 -43.094 -14.219 1 90.06 307 PRO B CA 1
ATOM 5899 C C . PRO B 1 307 ? -0.756 -42.375 -13.648 1 90.06 307 PRO B C 1
ATOM 5901 O O . PRO B 1 307 ? 0.274 -43 -13.391 1 90.06 307 PRO B O 1
ATOM 5904 N N . LEU B 1 308 ? -0.924 -41.062 -13.461 1 93.19 308 LEU B N 1
ATOM 5905 C CA . LEU B 1 308 ? 0.135 -40.281 -12.836 1 93.19 308 LEU B CA 1
ATOM 5906 C C . LEU B 1 308 ? 0.342 -40.719 -11.383 1 93.19 308 LEU B C 1
ATOM 5908 O O . LEU B 1 308 ? -0.576 -40.594 -10.57 1 93.19 308 LEU B O 1
ATOM 5912 N N . ARG B 1 309 ? 1.429 -41.188 -11.094 1 92.44 309 ARG B N 1
ATOM 5913 C CA . ARG B 1 309 ? 1.775 -41.594 -9.734 1 92.44 309 ARG B CA 1
ATOM 5914 C C . ARG B 1 309 ? 2.473 -40.469 -8.984 1 92.44 309 ARG B C 1
ATOM 5916 O O . ARG B 1 309 ? 2.289 -40.312 -7.777 1 92.44 309 ARG B O 1
ATOM 5923 N N . LYS B 1 310 ? 3.26 -39.719 -9.711 1 94.94 310 LYS B N 1
ATOM 5924 C CA . LYS B 1 310 ? 4.102 -38.688 -9.109 1 94.94 310 LYS B CA 1
ATOM 5925 C C . LYS B 1 310 ? 4.105 -37.406 -9.945 1 94.94 310 LYS B C 1
ATOM 5927 O O . LYS B 1 310 ? 4.066 -37.469 -11.18 1 94.94 310 LYS B O 1
ATOM 5932 N N . ILE B 1 311 ? 4.117 -36.312 -9.227 1 97.44 311 ILE B N 1
ATOM 5933 C CA . ILE B 1 311 ? 4.25 -35 -9.883 1 97.44 311 ILE B CA 1
ATOM 5934 C C . ILE B 1 311 ? 5.523 -34.312 -9.406 1 97.44 311 ILE B C 1
ATOM 5936 O O . ILE B 1 311 ? 5.836 -34.344 -8.211 1 97.44 311 ILE B O 1
ATOM 5940 N N . TYR B 1 312 ? 6.305 -33.844 -10.305 1 97.56 312 TYR B N 1
ATOM 5941 C CA . TYR B 1 312 ? 7.457 -33 -9.984 1 97.56 312 TYR B CA 1
ATOM 5942 C C . TYR B 1 312 ? 7.172 -31.531 -10.281 1 97.56 312 TYR B C 1
ATOM 5944 O O . TYR B 1 312 ? 6.688 -31.188 -11.367 1 97.56 312 TYR B O 1
ATOM 5952 N N . PHE B 1 313 ? 7.398 -30.703 -9.328 1 98.44 313 PHE B N 1
ATOM 5953 C CA . PHE B 1 313 ? 7.207 -29.266 -9.531 1 98.44 313 PHE B CA 1
ATOM 5954 C C . PHE B 1 313 ? 8.539 -28.531 -9.508 1 98.44 313 PHE B C 1
ATOM 5956 O O . PHE B 1 313 ? 9.258 -28.578 -8.508 1 98.44 313 PHE B O 1
ATOM 5963 N N . PHE B 1 314 ? 8.867 -27.859 -10.609 1 98.44 314 PHE B N 1
ATOM 5964 C CA . PHE B 1 314 ? 10.07 -27.047 -10.719 1 98.44 314 PHE B CA 1
ATOM 5965 C C . PHE B 1 314 ? 9.773 -25.578 -10.406 1 98.44 314 PHE B C 1
ATOM 5967 O O . PHE B 1 314 ? 8.961 -24.953 -11.078 1 98.44 314 PHE B O 1
ATOM 5974 N N . GLY B 1 315 ? 10.352 -25.047 -9.398 1 97.25 315 GLY B N 1
ATOM 5975 C CA . GLY B 1 315 ? 10.125 -23.672 -9 1 97.25 315 GLY B CA 1
ATOM 5976 C C . GLY B 1 315 ? 11.391 -22.984 -8.531 1 97.25 315 GLY B C 1
ATOM 5977 O O . GLY B 1 315 ? 12.398 -23.625 -8.25 1 97.25 315 GLY B O 1
ATOM 5978 N N . ASP B 1 316 ? 11.383 -21.594 -8.438 1 94.81 316 ASP B N 1
ATOM 5979 C CA . ASP B 1 316 ? 12.531 -20.812 -7.984 1 94.81 316 ASP B CA 1
ATOM 5980 C C . ASP B 1 316 ? 12.211 -20.062 -6.699 1 94.81 316 ASP B C 1
ATOM 5982 O O . ASP B 1 316 ? 13.07 -19.359 -6.152 1 94.81 316 ASP B O 1
ATOM 5986 N N . ASN B 1 317 ? 11 -20.062 -6.277 1 91.94 317 ASN B N 1
ATOM 5987 C CA . ASN B 1 317 ? 10.586 -19.375 -5.062 1 91.94 317 ASN B CA 1
ATOM 5988 C C . ASN B 1 317 ? 10.18 -20.359 -3.967 1 91.94 317 ASN B C 1
ATOM 5990 O O . ASN B 1 317 ? 9.133 -21 -4.059 1 91.94 317 ASN B O 1
ATOM 5994 N N . PRO B 1 318 ? 10.938 -20.484 -2.91 1 91.25 318 PRO B N 1
ATOM 5995 C CA . PRO B 1 318 ? 10.633 -21.453 -1.849 1 91.25 318 PRO B CA 1
ATOM 5996 C C . PRO B 1 318 ? 9.297 -21.172 -1.172 1 91.25 318 PRO B C 1
ATOM 5998 O O . PRO B 1 318 ? 8.578 -22.125 -0.822 1 91.25 318 PRO B O 1
ATOM 6001 N N . GLU B 1 319 ? 8.953 -19.953 -1.102 1 90.56 319 GLU B N 1
ATOM 6002 C CA . GLU B 1 319 ? 7.805 -19.562 -0.294 1 90.56 319 GLU B CA 1
ATOM 6003 C C . GLU B 1 319 ? 6.516 -19.625 -1.107 1 90.56 319 GLU B C 1
ATOM 6005 O O . GLU B 1 319 ? 5.426 -19.406 -0.572 1 90.56 319 GLU B O 1
ATOM 6010 N N . VAL B 1 320 ? 6.664 -19.891 -2.379 1 92.94 320 VAL B N 1
ATOM 6011 C CA . VAL B 1 320 ? 5.488 -19.938 -3.238 1 92.94 320 VAL B CA 1
ATOM 6012 C C . VAL B 1 320 ? 5.43 -21.281 -3.951 1 92.94 320 VAL B C 1
ATOM 6014 O O . VAL B 1 320 ? 4.59 -22.125 -3.631 1 92.94 320 VAL B O 1
ATOM 6017 N N . ASP B 1 321 ? 6.426 -21.609 -4.719 1 95.12 321 ASP B N 1
ATOM 6018 C CA . ASP B 1 321 ? 6.445 -22.828 -5.512 1 95.12 321 ASP B CA 1
ATOM 6019 C C . ASP B 1 321 ? 6.59 -24.062 -4.617 1 95.12 321 ASP B C 1
ATOM 6021 O O . ASP B 1 321 ? 5.793 -25 -4.707 1 95.12 321 ASP B O 1
ATOM 6025 N N . ILE B 1 322 ? 7.605 -24.031 -3.77 1 93.81 322 ILE B N 1
ATOM 6026 C CA . ILE B 1 322 ? 7.945 -25.172 -2.934 1 93.81 322 ILE B CA 1
ATOM 6027 C C . ILE B 1 322 ? 6.891 -25.344 -1.842 1 93.81 322 ILE B C 1
ATOM 6029 O O . ILE B 1 322 ? 6.406 -26.453 -1.604 1 93.81 322 ILE B O 1
ATOM 6033 N N . LEU B 1 323 ? 6.582 -24.234 -1.293 1 92.62 323 LEU B N 1
ATOM 6034 C CA . LEU B 1 323 ? 5.516 -24.266 -0.3 1 92.62 323 LEU B CA 1
ATOM 6035 C C . LEU B 1 323 ? 4.246 -24.875 -0.888 1 92.62 323 LEU B C 1
ATOM 6037 O O . LEU B 1 323 ? 3.631 -25.75 -0.279 1 92.62 323 LEU B O 1
ATOM 6041 N N . GLY B 1 324 ? 3.832 -24.453 -2.064 1 94.31 324 GLY B N 1
ATOM 6042 C CA . GLY B 1 324 ? 2.627 -24.953 -2.699 1 94.31 324 GLY B CA 1
ATOM 6043 C C . GLY B 1 324 ? 2.701 -26.438 -3.012 1 94.31 324 GLY B C 1
ATOM 6044 O O . GLY B 1 324 ? 1.737 -27.172 -2.785 1 94.31 324 GLY B O 1
ATOM 6045 N N . ALA B 1 325 ? 3.779 -26.844 -3.523 1 95.69 325 ALA B N 1
ATOM 6046 C CA . ALA B 1 325 ? 3.977 -28.25 -3.83 1 95.69 325 ALA B CA 1
ATOM 6047 C C . ALA B 1 325 ? 3.879 -29.109 -2.57 1 95.69 325 ALA B C 1
ATOM 6049 O O . ALA B 1 325 ? 3.23 -30.156 -2.572 1 95.69 325 ALA B O 1
ATOM 6050 N N . ASN B 1 326 ? 4.477 -28.641 -1.53 1 92.88 326 ASN B N 1
ATOM 6051 C CA . ASN B 1 326 ? 4.48 -29.391 -0.278 1 92.88 326 ASN B CA 1
ATOM 6052 C C . ASN B 1 326 ? 3.109 -29.375 0.392 1 92.88 326 ASN B C 1
ATOM 6054 O O . ASN B 1 326 ? 2.707 -30.359 1.017 1 92.88 326 ASN B O 1
ATOM 6058 N N . LEU B 1 327 ? 2.479 -28.297 0.297 1 91.56 327 LEU B N 1
ATOM 6059 C CA . LEU B 1 327 ? 1.112 -28.234 0.803 1 91.56 327 LEU B CA 1
ATOM 6060 C C . LEU B 1 327 ? 0.214 -29.219 0.065 1 91.56 327 LEU B C 1
ATOM 6062 O O . LEU B 1 327 ? -0.602 -29.906 0.686 1 91.56 327 LEU B O 1
ATOM 6066 N N . TYR B 1 328 ? 0.328 -29.25 -1.186 1 93.94 328 TYR B N 1
ATOM 6067 C CA . TYR B 1 328 ? -0.467 -30.188 -1.964 1 93.94 328 TYR B CA 1
ATOM 6068 C C . TYR B 1 328 ? -0.079 -31.625 -1.64 1 93.94 328 TYR B C 1
ATOM 6070 O O . TYR B 1 328 ? -0.937 -32.5 -1.59 1 93.94 328 TYR B O 1
ATOM 6078 N N . ASN B 1 329 ? 1.206 -31.859 -1.483 1 93.25 329 ASN B N 1
ATOM 6079 C CA . ASN B 1 329 ? 1.654 -33.188 -1.064 1 93.25 329 ASN B CA 1
ATOM 6080 C C . ASN B 1 329 ? 1.006 -33.594 0.251 1 93.25 329 ASN B C 1
ATOM 6082 O O . ASN B 1 329 ? 0.608 -34.75 0.41 1 93.25 329 ASN B O 1
ATOM 6086 N N . MET B 1 330 ? 0.949 -32.719 1.146 1 89.62 330 MET B N 1
ATOM 6087 C CA . MET B 1 330 ? 0.275 -33 2.416 1 89.62 330 MET B CA 1
ATOM 6088 C C . MET B 1 330 ? -1.207 -33.281 2.195 1 89.62 330 MET B C 1
ATOM 6090 O O . MET B 1 330 ? -1.781 -34.125 2.855 1 89.62 330 MET B O 1
ATOM 6094 N N . TYR B 1 331 ? -1.769 -32.5 1.364 1 89.81 331 TYR B N 1
ATOM 6095 C CA . TYR B 1 331 ? -3.162 -32.75 0.998 1 89.81 331 TYR B CA 1
ATOM 6096 C C . TYR B 1 331 ? -3.355 -34.156 0.455 1 89.81 331 TYR B C 1
ATOM 6098 O O . TYR B 1 331 ? -4.297 -34.844 0.845 1 89.81 331 TYR B O 1
ATOM 6106 N N . LEU B 1 332 ? -2.486 -34.594 -0.43 1 90.25 332 LEU B N 1
ATOM 6107 C CA . LEU B 1 332 ? -2.572 -35.906 -1.028 1 90.25 332 LEU B CA 1
ATOM 6108 C C . LEU B 1 332 ? -2.477 -37 0.038 1 90.25 332 LEU B C 1
ATOM 6110 O O . LEU B 1 332 ? -3.211 -38 -0.008 1 90.25 332 LEU B O 1
ATOM 6114 N N . ARG B 1 333 ? -1.631 -36.781 0.923 1 88 333 ARG B N 1
ATOM 6115 C CA . ARG B 1 333 ? -1.458 -37.75 2.008 1 88 333 ARG B CA 1
ATOM 6116 C C . ARG B 1 333 ? -2.719 -37.844 2.859 1 88 333 ARG B C 1
ATOM 6118 O O . ARG B 1 333 ? -3.162 -38.938 3.199 1 88 333 ARG B O 1
ATOM 6125 N N . ARG B 1 334 ? -3.238 -36.75 3.172 1 88.06 334 ARG B N 1
ATOM 6126 C CA . ARG B 1 334 ? -4.461 -36.719 3.971 1 88.06 334 ARG B CA 1
ATOM 6127 C C . ARG B 1 334 ? -5.629 -37.312 3.209 1 88.06 334 ARG B C 1
ATOM 6129 O O . ARG B 1 334 ? -6.426 -38.062 3.781 1 88.06 334 ARG B O 1
ATOM 6136 N N . TYR B 1 335 ? -5.684 -36.938 2 1 86 335 TYR B N 1
ATOM 6137 C CA . TYR B 1 335 ? -6.746 -37.469 1.152 1 86 335 TYR B CA 1
ATOM 6138 C C . TYR B 1 335 ? -6.676 -39 1.08 1 86 335 TYR B C 1
ATOM 6140 O O . TYR B 1 335 ? -7.703 -39.656 1.162 1 86 335 TYR B O 1
ATOM 6148 N N . ARG B 1 336 ? -5.543 -39.531 0.956 1 84.88 336 ARG B N 1
ATOM 6149 C CA . ARG B 1 336 ? -5.348 -40.969 0.878 1 84.88 336 ARG B CA 1
ATOM 6150 C C . ARG B 1 336 ? -5.734 -41.656 2.188 1 84.88 336 ARG B C 1
ATOM 6152 O O . ARG B 1 336 ? -6.324 -42.719 2.182 1 84.88 336 ARG B O 1
ATOM 6159 N N . ARG B 1 337 ? -5.371 -41.031 3.244 1 85.94 337 ARG B N 1
ATOM 6160 C CA . ARG B 1 337 ? -5.723 -41.594 4.551 1 85.94 337 ARG B CA 1
ATOM 6161 C C . ARG B 1 337 ? -7.238 -41.625 4.73 1 85.94 337 ARG B C 1
ATOM 6163 O O . ARG B 1 337 ? -7.777 -42.625 5.246 1 85.94 337 ARG B O 1
ATOM 6170 N N . LEU B 1 338 ? -7.836 -40.625 4.258 1 86.56 338 LEU B N 1
ATOM 6171 C CA . LEU B 1 338 ? -9.281 -40.5 4.438 1 86.56 338 LEU B CA 1
ATOM 6172 C C . LEU B 1 338 ? -10.023 -41.406 3.473 1 86.56 338 LEU B C 1
ATOM 6174 O O . LEU B 1 338 ? -11.055 -42 3.828 1 86.56 338 LEU B O 1
ATOM 6178 N N . SER B 1 339 ? -9.531 -41.531 2.297 1 82.81 339 SER B N 1
ATOM 6179 C CA . SER B 1 339 ? -10.203 -42.344 1.28 1 82.81 339 SER B CA 1
ATOM 6180 C C . SER B 1 339 ? -9.852 -43.812 1.42 1 82.81 339 SER B C 1
ATOM 6182 O O . SER B 1 339 ? -10.539 -44.688 0.864 1 82.81 339 SER B O 1
ATOM 6184 N N . GLY B 1 340 ? -8.805 -44.125 2.16 1 78.81 340 GLY B N 1
ATOM 6185 C CA . GLY B 1 340 ? -8.32 -45.469 2.258 1 78.81 340 GLY B CA 1
ATOM 6186 C C . GLY B 1 340 ? -7.684 -46 0.974 1 78.81 340 GLY B C 1
ATOM 6187 O O . GLY B 1 340 ? -7.625 -47.188 0.736 1 78.81 340 GLY B O 1
ATOM 6188 N N . GLY B 1 341 ? -7.344 -45.094 0.093 1 71.38 341 GLY B N 1
ATOM 6189 C CA . GLY B 1 341 ? -6.699 -45.438 -1.161 1 71.38 341 GLY B CA 1
ATOM 6190 C C . GLY B 1 341 ? -7.672 -45.969 -2.199 1 71.38 341 GLY B C 1
ATOM 6191 O O . GLY B 1 341 ? -7.258 -46.438 -3.268 1 71.38 341 GLY B O 1
ATOM 6192 N N . ARG B 1 342 ? -8.93 -45.875 -1.902 1 73.56 342 ARG B N 1
ATOM 6193 C CA . ARG B 1 342 ? -9.938 -46.438 -2.801 1 73.56 342 ARG B CA 1
ATOM 6194 C C . ARG B 1 342 ? -10.445 -45.375 -3.779 1 73.56 342 ARG B C 1
ATOM 6196 O O . ARG B 1 342 ? -10.297 -44.188 -3.543 1 73.56 342 ARG B O 1
ATOM 6203 N N . GLU B 1 343 ? -10.906 -45.875 -4.898 1 72.19 343 GLU B N 1
ATOM 6204 C CA . GLU B 1 343 ? -11.633 -45 -5.809 1 72.19 343 GLU B CA 1
ATOM 6205 C C . GLU B 1 343 ? -12.977 -44.594 -5.215 1 72.19 343 GLU B C 1
ATOM 6207 O O . GLU B 1 343 ? -13.664 -45.406 -4.594 1 72.19 343 GLU B O 1
ATOM 6212 N N . VAL B 1 344 ? -13.172 -43.25 -5.238 1 76.19 344 VAL B N 1
ATOM 6213 C CA . VAL B 1 344 ? -14.398 -42.781 -4.609 1 76.19 344 VAL B CA 1
ATOM 6214 C C . VAL B 1 344 ? -15.266 -42.062 -5.645 1 76.19 344 VAL B C 1
ATOM 6216 O O . VAL B 1 344 ? -14.766 -41.625 -6.68 1 76.19 344 VAL B O 1
ATOM 6219 N N . SER B 1 345 ? -16.547 -42.031 -5.41 1 76.62 345 SER B N 1
ATOM 6220 C CA . SER B 1 345 ? -17.484 -41.312 -6.266 1 76.62 345 SER B CA 1
ATOM 6221 C C . SER B 1 345 ? -17.25 -39.812 -6.211 1 76.62 345 SER B C 1
ATOM 6223 O O . SER B 1 345 ? -16.578 -39.312 -5.309 1 76.62 345 SER B O 1
ATOM 6225 N N . ALA B 1 346 ? -17.844 -39.156 -7.172 1 75 346 ALA B N 1
ATOM 6226 C CA . ALA B 1 346 ? -17.656 -37.719 -7.273 1 75 346 ALA B CA 1
ATOM 6227 C C . ALA B 1 346 ? -18.156 -37 -6.023 1 75 346 ALA B C 1
ATOM 6229 O O . ALA B 1 346 ? -17.438 -36.188 -5.43 1 75 346 ALA B O 1
ATOM 6230 N N . PRO B 1 347 ? -19.359 -37.312 -5.559 1 75.94 347 PRO B N 1
ATOM 6231 C CA . PRO B 1 347 ? -19.828 -36.656 -4.34 1 75.94 347 PRO B CA 1
ATOM 6232 C C . PRO B 1 347 ? -18.938 -36.938 -3.133 1 75.94 347 PRO B C 1
ATOM 6234 O O . PRO B 1 347 ? -18.703 -36.062 -2.307 1 75.94 347 PRO B O 1
ATOM 6237 N N . GLU B 1 348 ? -18.516 -38.125 -3.088 1 80.12 348 GLU B N 1
ATOM 6238 C CA . GLU B 1 348 ? -17.641 -38.469 -1.986 1 80.12 348 GLU B CA 1
ATOM 6239 C C . GLU B 1 348 ? -16.297 -37.75 -2.098 1 80.12 348 GLU B C 1
ATOM 6241 O O . GLU B 1 348 ? -15.703 -37.375 -1.087 1 80.12 348 GLU B O 1
ATOM 6246 N N . GLN B 1 349 ? -15.836 -37.625 -3.299 1 76.81 349 GLN B N 1
ATOM 6247 C CA . GLN B 1 349 ? -14.586 -36.906 -3.527 1 76.81 349 GLN B CA 1
ATOM 6248 C C . GLN B 1 349 ? -14.672 -35.469 -2.984 1 76.81 349 GLN B C 1
ATOM 6250 O O . GLN B 1 349 ? -13.719 -34.969 -2.363 1 76.81 349 GLN B O 1
ATOM 6255 N N . GLY B 1 350 ? -15.805 -34.844 -3.232 1 76.44 350 GLY B N 1
ATOM 6256 C CA . GLY B 1 350 ? -16.016 -33.5 -2.729 1 76.44 350 GLY B CA 1
ATOM 6257 C C . GLY B 1 350 ? -15.945 -33.438 -1.215 1 76.44 350 GLY B C 1
ATOM 6258 O O . GLY B 1 350 ? -15.359 -32.5 -0.667 1 76.44 350 GLY B O 1
ATOM 6259 N N . GLN B 1 351 ? -16.516 -34.344 -0.567 1 80.44 351 GLN B N 1
ATOM 6260 C CA . GLN B 1 351 ? -16.5 -34.406 0.891 1 80.44 351 GLN B CA 1
ATOM 6261 C C . GLN B 1 351 ? -15.086 -34.656 1.419 1 80.44 351 GLN B C 1
ATOM 6263 O O . GLN B 1 351 ? -14.68 -34.031 2.414 1 80.44 351 GLN B O 1
ATOM 6268 N N . LEU B 1 352 ? -14.484 -35.5 0.777 1 80.19 352 LEU B N 1
ATOM 6269 C CA . LEU B 1 352 ? -13.125 -35.812 1.192 1 80.19 352 LEU B CA 1
ATOM 6270 C C . LEU B 1 352 ? -12.195 -34.625 0.988 1 80.19 352 LEU B C 1
ATOM 6272 O O . LEU B 1 352 ? -11.32 -34.375 1.819 1 80.19 352 LEU B O 1
ATOM 6276 N N . ASP B 1 353 ? -12.398 -33.938 -0.121 1 78.31 353 ASP B N 1
ATOM 6277 C CA . ASP B 1 353 ? -11.602 -32.75 -0.405 1 78.31 353 ASP B CA 1
ATOM 6278 C C . ASP B 1 353 ? -11.766 -31.703 0.692 1 78.31 353 ASP B C 1
ATOM 6280 O O . ASP B 1 353 ? -10.789 -31.094 1.136 1 78.31 353 ASP B O 1
ATOM 6284 N N . LYS B 1 354 ? -12.914 -31.547 1.103 1 78.75 354 LYS B N 1
ATOM 6285 C CA . LYS B 1 354 ? -13.211 -30.594 2.164 1 78.75 354 LYS B CA 1
ATOM 6286 C C . LYS B 1 354 ? -12.547 -31 3.477 1 78.75 354 LYS B C 1
ATOM 6288 O O . LYS B 1 354 ? -12.016 -30.156 4.199 1 78.75 354 LYS B O 1
ATOM 6293 N N . LYS B 1 355 ? -12.562 -32.219 3.707 1 79.19 355 LYS B N 1
ATOM 6294 C CA . LYS B 1 355 ? -11.992 -32.75 4.953 1 79.19 355 LYS B CA 1
ATOM 6295 C C . LYS B 1 355 ? -10.469 -32.688 4.918 1 79.19 355 LYS B C 1
ATOM 6297 O O . LYS B 1 355 ? -9.828 -32.5 5.953 1 79.19 355 LYS B O 1
ATOM 6302 N N . ALA B 1 356 ? -9.945 -32.844 3.736 1 79.88 356 ALA B N 1
ATOM 6303 C CA . ALA B 1 356 ? -8.492 -32.906 3.59 1 79.88 356 ALA B CA 1
ATOM 6304 C C . ALA B 1 356 ? -7.887 -31.5 3.521 1 79.88 356 ALA B C 1
ATOM 6306 O O . ALA B 1 356 ? -6.68 -31.328 3.709 1 79.88 356 ALA B O 1
ATOM 6307 N N . ALA B 1 357 ? -8.773 -30.578 3.299 1 76.56 357 ALA B N 1
ATOM 6308 C CA . ALA B 1 357 ? -8.289 -29.203 3.102 1 76.56 357 ALA B CA 1
ATOM 6309 C C . ALA B 1 357 ? -7.961 -28.547 4.438 1 76.56 357 ALA B C 1
ATOM 6311 O O . ALA B 1 357 ? -8.602 -28.828 5.449 1 76.56 357 ALA B O 1
ATOM 6312 N N . VAL B 1 358 ? -6.875 -27.688 4.359 1 73.5 358 VAL B N 1
ATOM 6313 C CA . VAL B 1 358 ? -6.477 -26.984 5.57 1 73.5 358 VAL B CA 1
ATOM 6314 C C . VAL B 1 358 ? -7.293 -25.688 5.707 1 73.5 358 VAL B C 1
ATOM 6316 O O . VAL B 1 358 ? -7.605 -25.266 6.82 1 73.5 358 VAL B O 1
ATOM 6319 N N . ALA B 1 359 ? -7.574 -25.062 4.602 1 83.12 359 ALA B N 1
ATOM 6320 C CA . ALA B 1 359 ? -8.352 -23.828 4.617 1 83.12 359 ALA B CA 1
ATOM 6321 C C . ALA B 1 359 ? -9.438 -23.844 3.547 1 83.12 359 ALA B C 1
ATOM 6323 O O . ALA B 1 359 ? -9.203 -24.312 2.428 1 83.12 359 ALA B O 1
ATOM 6324 N N . SER B 1 360 ? -10.555 -23.344 3.91 1 82.62 360 SER B N 1
ATOM 6325 C CA . SER B 1 360 ? -11.688 -23.328 2.996 1 82.62 360 SER B CA 1
ATOM 6326 C C . SER B 1 360 ? -11.422 -22.438 1.788 1 82.62 360 SER B C 1
ATOM 6328 O O . SER B 1 360 ? -11.891 -22.719 0.685 1 82.62 360 SER B O 1
ATOM 6330 N N . SER B 1 361 ? -10.609 -21.453 1.954 1 86.81 361 SER B N 1
ATOM 6331 C CA . SER B 1 361 ? -10.344 -20.484 0.891 1 86.81 361 SER B CA 1
ATOM 6332 C C . SER B 1 361 ? -9.43 -21.078 -0.178 1 86.81 361 SER B C 1
ATOM 6334 O O . SER B 1 361 ? -9.25 -20.484 -1.247 1 86.81 361 SER B O 1
ATOM 6336 N N . ARG B 1 362 ? -8.93 -22.25 0.086 1 86.81 362 ARG B N 1
ATOM 6337 C CA . ARG B 1 362 ? -7.945 -22.828 -0.827 1 86.81 362 ARG B CA 1
ATOM 6338 C C . ARG B 1 362 ? -8.406 -24.188 -1.346 1 86.81 362 ARG B C 1
ATOM 6340 O O . ARG B 1 362 ? -7.609 -24.953 -1.88 1 86.81 362 ARG B O 1
ATOM 6347 N N . THR B 1 363 ? -9.719 -24.406 -1.16 1 81.5 363 THR B N 1
ATOM 6348 C CA . THR B 1 363 ? -10.273 -25.719 -1.469 1 81.5 363 THR B CA 1
ATOM 6349 C C . THR B 1 363 ? -10.898 -25.734 -2.859 1 81.5 363 THR B C 1
ATOM 6351 O O . THR B 1 363 ? -11.383 -24.703 -3.338 1 81.5 363 THR B O 1
ATOM 6354 N N . VAL B 1 364 ? -10.875 -26.906 -3.393 1 84.12 364 VAL B N 1
ATOM 6355 C CA . VAL B 1 364 ? -11.539 -27.125 -4.672 1 84.12 364 VAL B CA 1
ATOM 6356 C C . VAL B 1 364 ? -13.055 -27.062 -4.492 1 84.12 364 VAL B C 1
ATOM 6358 O O . VAL B 1 364 ? -13.609 -27.672 -3.58 1 84.12 364 VAL B O 1
ATOM 6361 N N . PRO B 1 365 ? -13.617 -26.25 -5.391 1 85.5 365 PRO B N 1
ATOM 6362 C CA . PRO B 1 365 ? -15.078 -26.266 -5.305 1 85.5 365 PRO B CA 1
ATOM 6363 C C . PRO B 1 365 ? -15.672 -27.656 -5.504 1 85.5 365 PRO B C 1
ATOM 6365 O O . PRO B 1 365 ? -15.188 -28.422 -6.348 1 85.5 365 PRO B O 1
ATOM 6368 N N . PRO B 1 366 ? -16.734 -27.953 -4.793 1 78.19 366 PRO B N 1
ATOM 6369 C CA . PRO B 1 366 ? -17.312 -29.297 -4.855 1 78.19 366 PRO B CA 1
ATOM 6370 C C . PRO B 1 366 ? -17.812 -29.656 -6.25 1 78.19 366 PRO B C 1
ATOM 6372 O O . PRO B 1 366 ? -17.828 -30.844 -6.617 1 78.19 366 PRO B O 1
ATOM 6375 N N . ASP B 1 367 ? -18.141 -28.641 -7.012 1 78.62 367 ASP B N 1
ATOM 6376 C CA . ASP B 1 367 ? -18.75 -28.922 -8.305 1 78.62 367 ASP B CA 1
ATOM 6377 C C . ASP B 1 367 ? -17.719 -28.844 -9.43 1 78.62 367 ASP B C 1
ATOM 6379 O O . ASP B 1 367 ? -18.062 -28.844 -10.609 1 78.62 367 ASP B O 1
ATOM 6383 N N . ALA B 1 368 ? -16.469 -28.812 -9.055 1 84 368 ALA B N 1
ATOM 6384 C CA . ALA B 1 368 ? -15.43 -28.766 -10.078 1 84 368 ALA B CA 1
ATOM 6385 C C . ALA B 1 368 ? -15.352 -30.078 -10.844 1 84 368 ALA B C 1
ATOM 6387 O O . ALA B 1 368 ? -15.359 -31.156 -10.242 1 84 368 ALA B O 1
ATOM 6388 N N . ALA B 1 369 ? -15.336 -30.016 -12.156 1 84.38 369 ALA B N 1
ATOM 6389 C CA . ALA B 1 369 ? -15.258 -31.203 -13 1 84.38 369 ALA B CA 1
ATOM 6390 C C . ALA B 1 369 ? -13.805 -31.578 -13.305 1 84.38 369 ALA B C 1
ATOM 6392 O O . ALA B 1 369 ? -13.344 -31.422 -14.43 1 84.38 369 ALA B O 1
ATOM 6393 N N . PHE B 1 370 ? -13.086 -32.094 -12.297 1 88.5 370 PHE B N 1
ATOM 6394 C CA . PHE B 1 370 ? -11.703 -32.531 -12.461 1 88.5 370 PHE B CA 1
ATOM 6395 C C . PHE B 1 370 ? -11.625 -34.031 -12.703 1 88.5 370 PHE B C 1
ATOM 6397 O O . PHE B 1 370 ? -12.484 -34.781 -12.234 1 88.5 370 PHE B O 1
ATOM 6404 N N . LEU B 1 371 ? -10.656 -34.406 -13.469 1 88.62 371 LEU B N 1
ATOM 6405 C CA . LEU B 1 371 ? -10.336 -35.844 -13.555 1 88.62 371 LEU B CA 1
ATOM 6406 C C . LEU B 1 371 ? -9.93 -36.375 -12.188 1 88.62 371 LEU B C 1
ATOM 6408 O O . LEU B 1 371 ? -9.469 -35.625 -11.328 1 88.62 371 LEU B O 1
ATOM 6412 N N . PRO B 1 372 ? -10.164 -37.656 -11.945 1 85.31 372 PRO B N 1
ATOM 6413 C CA . PRO B 1 372 ? -9.812 -38.219 -10.648 1 85.31 372 PRO B CA 1
ATOM 6414 C C . PRO B 1 372 ? -8.352 -38.031 -10.273 1 85.31 372 PRO B C 1
ATOM 6416 O O . PRO B 1 372 ? -7.473 -38.094 -11.141 1 85.31 372 PRO B O 1
ATOM 6419 N N . GLN B 1 373 ? -8.156 -37.75 -9.047 1 87.62 373 GLN B N 1
ATOM 6420 C CA . GLN B 1 373 ? -6.816 -37.625 -8.492 1 87.62 373 GLN B CA 1
ATOM 6421 C C . GLN B 1 373 ? -6.109 -39 -8.445 1 87.62 373 GLN B C 1
ATOM 6423 O O . GLN B 1 373 ? -6.633 -39.938 -7.891 1 87.62 373 GLN B O 1
ATOM 6428 N N . THR B 1 374 ? -4.926 -39.031 -9.078 1 89.31 374 THR B N 1
ATOM 6429 C CA . THR B 1 374 ? -4.215 -40.312 -9.125 1 89.31 374 THR B CA 1
ATOM 6430 C C . THR B 1 374 ? -2.836 -40.188 -8.484 1 89.31 374 THR B C 1
ATOM 6432 O O . THR B 1 374 ? -2.242 -41.188 -8.07 1 89.31 374 THR B O 1
ATOM 6435 N N . ALA B 1 375 ? -2.316 -38.938 -8.438 1 92.56 375 ALA B N 1
ATOM 6436 C CA . ALA B 1 375 ? -0.977 -38.75 -7.895 1 92.56 375 ALA B CA 1
ATOM 6437 C C . ALA B 1 375 ? -0.908 -39.156 -6.426 1 92.56 375 ALA B C 1
ATOM 6439 O O . ALA B 1 375 ? -1.828 -38.875 -5.652 1 92.56 375 ALA B O 1
ATOM 6440 N N . ARG B 1 376 ? 0.175 -39.781 -6.094 1 89.44 376 ARG B N 1
ATOM 6441 C CA . ARG B 1 376 ? 0.383 -40.219 -4.719 1 89.44 376 ARG B CA 1
ATOM 6442 C C . ARG B 1 376 ? 1.378 -39.312 -3.996 1 89.44 376 ARG B C 1
ATOM 6444 O O . ARG B 1 376 ? 1.465 -39.344 -2.766 1 89.44 376 ARG B O 1
ATOM 6451 N N . GLY B 1 377 ? 2.068 -38.562 -4.789 1 92.31 377 GLY B N 1
ATOM 6452 C CA . GLY B 1 377 ? 3.033 -37.625 -4.191 1 92.31 377 GLY B CA 1
ATOM 6453 C C . GLY B 1 377 ? 3.477 -36.531 -5.133 1 92.31 377 GLY B C 1
ATOM 6454 O O . GLY B 1 377 ? 3.32 -36.656 -6.348 1 92.31 377 GLY B O 1
ATOM 6455 N N . VAL B 1 378 ? 3.945 -35.5 -4.48 1 95.25 378 VAL B N 1
ATOM 6456 C CA . VAL B 1 378 ? 4.531 -34.375 -5.203 1 95.25 378 VAL B CA 1
ATOM 6457 C C . VAL B 1 378 ? 5.949 -34.125 -4.699 1 95.25 378 VAL B C 1
ATOM 6459 O O . VAL B 1 378 ? 6.191 -34.094 -3.49 1 95.25 378 VAL B O 1
ATOM 6462 N N . GLU B 1 379 ? 6.863 -34.094 -5.59 1 94.62 379 GLU B N 1
ATOM 6463 C CA . GLU B 1 379 ? 8.234 -33.719 -5.266 1 94.62 379 GLU B CA 1
ATOM 6464 C C . GLU B 1 379 ? 8.578 -32.312 -5.828 1 94.62 379 GLU B C 1
ATOM 6466 O O . GLU B 1 379 ? 8.281 -32.031 -6.988 1 94.62 379 GLU B O 1
ATOM 6471 N N . SER B 1 380 ? 9.148 -31.5 -4.98 1 95.69 380 SER B N 1
ATOM 6472 C CA . SER B 1 380 ? 9.484 -30.141 -5.379 1 95.69 380 SER B CA 1
ATOM 6473 C C . SER B 1 380 ? 10.969 -30.016 -5.691 1 95.69 380 SER B C 1
ATOM 6475 O O . SER B 1 380 ? 11.812 -30.547 -4.969 1 95.69 380 SER B O 1
ATOM 6477 N N . ILE B 1 381 ? 11.297 -29.406 -6.781 1 95.94 381 ILE B N 1
ATOM 6478 C CA . ILE B 1 381 ? 12.664 -29.109 -7.203 1 95.94 381 ILE B CA 1
ATOM 6479 C C . ILE B 1 381 ? 12.891 -27.609 -7.207 1 95.94 381 ILE B C 1
ATOM 6481 O O . ILE B 1 381 ? 12.305 -26.875 -8.016 1 95.94 381 ILE B O 1
ATOM 6485 N N . LEU B 1 382 ? 13.742 -27.109 -6.293 1 95.31 382 LEU B N 1
ATOM 6486 C CA . LEU B 1 382 ? 14.07 -25.688 -6.184 1 95.31 382 LEU B CA 1
ATOM 6487 C C . LEU B 1 382 ? 15.297 -25.344 -7.016 1 95.31 382 LEU B C 1
ATOM 6489 O O . LEU B 1 382 ? 16.391 -25.875 -6.77 1 95.31 382 LEU B O 1
ATOM 6493 N N . VAL B 1 383 ? 15.117 -24.516 -8 1 95.75 383 VAL B N 1
ATOM 6494 C CA . VAL B 1 383 ? 16.25 -24.125 -8.836 1 95.75 383 VAL B CA 1
ATOM 6495 C C . VAL B 1 383 ? 16.812 -22.797 -8.352 1 95.75 383 VAL B C 1
ATOM 6497 O O . VAL B 1 383 ? 16.141 -22.047 -7.652 1 95.75 383 VAL B O 1
ATOM 6500 N N . GLN B 1 384 ? 18 -22.406 -8.781 1 93.12 384 GLN B N 1
ATOM 6501 C CA . GLN B 1 384 ? 18.734 -21.25 -8.266 1 93.12 384 GLN B CA 1
ATOM 6502 C C . GLN B 1 384 ? 18.797 -20.141 -9.305 1 93.12 384 GLN B C 1
ATOM 6504 O O . GLN B 1 384 ? 19.594 -19.203 -9.164 1 93.12 384 GLN B O 1
ATOM 6509 N N . THR B 1 385 ? 18 -20.203 -10.305 1 93.19 385 THR B N 1
ATOM 6510 C CA . THR B 1 385 ? 18.125 -19.297 -11.445 1 93.19 385 THR B CA 1
ATOM 6511 C C . THR B 1 385 ? 17.172 -18.109 -11.305 1 93.19 385 THR B C 1
ATOM 6513 O O . THR B 1 385 ? 17.172 -17.219 -12.148 1 93.19 385 THR B O 1
ATOM 6516 N N . GLY B 1 386 ? 16.375 -18.062 -10.219 1 91.25 386 GLY B N 1
ATOM 6517 C CA . GLY B 1 386 ? 15.391 -17 -10.078 1 91.25 386 GLY B CA 1
ATOM 6518 C C . GLY B 1 386 ? 15.438 -16.312 -8.727 1 91.25 386 GLY B C 1
ATOM 6519 O O . GLY B 1 386 ? 16.5 -15.828 -8.312 1 91.25 386 GLY B O 1
ATOM 6520 N N . VAL B 1 387 ? 14.398 -16.297 -7.996 1 86.88 387 VAL B N 1
ATOM 6521 C CA . VAL B 1 387 ? 14.227 -15.57 -6.742 1 86.88 387 VAL B CA 1
ATOM 6522 C C . VAL B 1 387 ? 15.172 -16.125 -5.684 1 86.88 387 VAL B C 1
ATOM 6524 O O . VAL B 1 387 ? 15.789 -15.367 -4.938 1 86.88 387 VAL B O 1
ATOM 6527 N N . TYR B 1 388 ? 15.336 -17.391 -5.672 1 88.25 388 TYR B N 1
ATOM 6528 C CA . TYR B 1 388 ? 16.125 -18.078 -4.648 1 88.25 388 TYR B CA 1
ATOM 6529 C C . TYR B 1 388 ? 17.609 -18.047 -4.988 1 88.25 388 TYR B C 1
ATOM 6531 O O . TYR B 1 388 ? 17.984 -18.219 -6.148 1 88.25 388 TYR B O 1
ATOM 6539 N N . LYS B 1 389 ? 18.344 -17.734 -3.975 1 83.75 389 LYS B N 1
ATOM 6540 C CA . LYS B 1 389 ? 19.781 -17.891 -4.02 1 83.75 389 LYS B CA 1
ATOM 6541 C C . LYS B 1 389 ? 20.297 -18.703 -2.834 1 83.75 389 LYS B C 1
ATOM 6543 O O . LYS B 1 389 ? 19.781 -18.562 -1.719 1 83.75 389 LYS B O 1
ATOM 6548 N N . PRO B 1 390 ? 21.219 -19.562 -3.094 1 81.12 390 PRO B N 1
ATOM 6549 C CA . PRO B 1 390 ? 21.703 -20.438 -2.02 1 81.12 390 PRO B CA 1
ATOM 6550 C C . PRO B 1 390 ? 22.125 -19.656 -0.775 1 81.12 390 PRO B C 1
ATOM 6552 O O . PRO B 1 390 ? 22 -20.172 0.344 1 81.12 390 PRO B O 1
ATOM 6555 N N . GLY B 1 391 ? 22.672 -18.516 -0.949 1 74.88 391 GLY B N 1
ATOM 6556 C CA . GLY B 1 391 ? 23.062 -17.688 0.187 1 74.88 391 GLY B CA 1
ATOM 6557 C C . GLY B 1 391 ? 21.891 -17.297 1.07 1 74.88 391 GLY B C 1
ATOM 6558 O O . GLY B 1 391 ? 22.078 -16.938 2.234 1 74.88 391 GLY B O 1
ATOM 6559 N N . ASP B 1 392 ? 20.75 -17.5 0.562 1 72.5 392 ASP B N 1
ATOM 6560 C CA . ASP B 1 392 ? 19.516 -17.109 1.247 1 72.5 392 ASP B CA 1
ATOM 6561 C C . ASP B 1 392 ? 19 -18.234 2.145 1 72.5 392 ASP B C 1
ATOM 6563 O O . ASP B 1 392 ? 18.031 -18.047 2.885 1 72.5 392 ASP B O 1
ATOM 6567 N N . ARG B 1 393 ? 19.625 -19.312 2.152 1 71.12 393 ARG B N 1
ATOM 6568 C CA . ARG B 1 393 ? 19.062 -20.531 2.719 1 71.12 393 ARG B CA 1
ATOM 6569 C C . ARG B 1 393 ? 18.781 -20.375 4.211 1 71.12 393 ARG B C 1
ATOM 6571 O O . ARG B 1 393 ? 17.688 -20.672 4.688 1 71.12 393 ARG B O 1
ATOM 6578 N N . GLU B 1 394 ? 19.719 -19.859 4.871 1 67.56 394 GLU B N 1
ATOM 6579 C CA . GLU B 1 394 ? 19.578 -19.766 6.32 1 67.56 394 GLU B CA 1
ATOM 6580 C C . GLU B 1 394 ? 18.547 -18.688 6.695 1 67.56 394 GLU B C 1
ATOM 6582 O O . GLU B 1 394 ? 17.75 -18.891 7.609 1 67.56 394 GLU B O 1
ATOM 6587 N N . LEU B 1 395 ? 18.562 -17.703 5.957 1 65.81 395 LEU B N 1
ATOM 6588 C CA . LEU B 1 395 ? 17.656 -16.594 6.25 1 65.81 395 LEU B CA 1
ATOM 6589 C C . LEU B 1 395 ? 16.203 -17 5.969 1 65.81 395 LEU B C 1
ATOM 6591 O O . LEU B 1 395 ? 15.312 -16.688 6.754 1 65.81 395 LEU B O 1
ATOM 6595 N N . ARG B 1 396 ? 16.031 -17.609 4.938 1 66.06 396 ARG B N 1
ATOM 6596 C CA . ARG B 1 396 ? 14.68 -17.984 4.531 1 66.06 396 ARG B CA 1
ATOM 6597 C C . ARG B 1 396 ? 14.125 -19.094 5.426 1 66.06 396 ARG B C 1
ATOM 6599 O O . ARG B 1 396 ? 12.922 -19.125 5.688 1 66.06 396 ARG B O 1
ATOM 6606 N N . ARG B 1 397 ? 14.969 -19.891 5.859 1 64.81 397 ARG B N 1
ATOM 6607 C CA . ARG B 1 397 ? 14.539 -20.984 6.727 1 64.81 397 ARG B CA 1
ATOM 6608 C C . ARG B 1 397 ? 14.086 -20.469 8.086 1 64.81 397 ARG B C 1
ATOM 6610 O O . ARG B 1 397 ? 13.133 -20.984 8.672 1 64.81 397 ARG B O 1
ATOM 6617 N N . SER B 1 398 ? 14.68 -19.484 8.469 1 63.78 398 SER B N 1
ATOM 6618 C CA . SER B 1 398 ? 14.414 -19 9.82 1 63.78 398 SER B CA 1
ATOM 6619 C C . SER B 1 398 ? 13.211 -18.062 9.844 1 63.78 398 SER B C 1
ATOM 6621 O O . SER B 1 398 ? 12.477 -18.016 10.828 1 63.78 398 SER B O 1
ATOM 6623 N N . LYS B 1 399 ? 13.039 -17.359 8.781 1 68.38 399 LYS B N 1
ATOM 6624 C CA . LYS B 1 399 ? 11.953 -16.375 8.812 1 68.38 399 LYS B CA 1
ATOM 6625 C C . LYS B 1 399 ? 11.414 -16.109 7.414 1 68.38 399 LYS B C 1
ATOM 6627 O O . LYS B 1 399 ? 11.867 -15.188 6.738 1 68.38 399 LYS B O 1
ATOM 6632 N N . PRO B 1 400 ? 10.383 -17.031 7.066 1 73 400 PRO B N 1
ATOM 6633 C CA . PRO B 1 400 ? 9.773 -16.734 5.773 1 73 400 PRO B CA 1
ATOM 6634 C C . PRO B 1 400 ? 9.055 -15.375 5.762 1 73 400 PRO B C 1
ATOM 6636 O O . PRO B 1 400 ? 8.125 -15.164 6.539 1 73 400 PRO B O 1
ATOM 6639 N N . LEU B 1 401 ? 9.547 -14.375 5.027 1 75.38 401 LEU B N 1
ATOM 6640 C CA . LEU B 1 401 ? 9.078 -13 5.086 1 75.38 401 LEU B CA 1
ATOM 6641 C C . LEU B 1 401 ? 8.117 -12.703 3.934 1 75.38 401 LEU B C 1
ATOM 6643 O O . LEU B 1 401 ? 7.297 -11.789 4.02 1 75.38 401 LEU B O 1
ATOM 6647 N N . HIS B 1 402 ? 8.109 -13.617 2.936 1 82.06 402 HIS B N 1
ATOM 6648 C CA . HIS B 1 402 ? 7.453 -13.172 1.709 1 82.06 402 HIS B CA 1
ATOM 6649 C C . HIS B 1 402 ? 6.18 -13.969 1.446 1 82.06 402 HIS B C 1
ATOM 6651 O O . HIS B 1 402 ? 5.473 -13.719 0.469 1 82.06 402 HIS B O 1
ATOM 6657 N N . CYS B 1 403 ? 5.863 -14.805 2.387 1 83.38 403 CYS B N 1
ATOM 6658 C CA . CYS B 1 403 ? 4.645 -15.594 2.246 1 83.38 403 CYS B CA 1
ATOM 6659 C C . CYS B 1 403 ? 3.412 -14.742 2.537 1 83.38 403 CYS B C 1
ATOM 6661 O O . CYS B 1 403 ? 3.422 -13.922 3.449 1 83.38 403 CYS B O 1
ATOM 6663 N N . HIS B 1 404 ? 2.412 -15 1.762 1 87.75 404 HIS B N 1
ATOM 6664 C CA . HIS B 1 404 ? 1.133 -14.367 2.074 1 87.75 404 HIS B CA 1
ATOM 6665 C C . HIS B 1 404 ? 0.671 -14.727 3.482 1 87.75 404 HIS B C 1
ATOM 6667 O O . HIS B 1 404 ? 0.894 -15.852 3.945 1 87.75 404 HIS B O 1
ATOM 6673 N N . ARG B 1 405 ? -0.018 -13.883 4.043 1 85.88 405 ARG B N 1
ATOM 6674 C CA . ARG B 1 405 ? -0.362 -14 5.457 1 85.88 405 ARG B CA 1
ATOM 6675 C C . ARG B 1 405 ? -1.212 -15.242 5.711 1 85.88 405 ARG B C 1
ATOM 6677 O O . ARG B 1 405 ? -1.17 -15.82 6.801 1 85.88 405 ARG B O 1
ATOM 6684 N N . ASP B 1 406 ? -1.987 -15.664 4.785 1 85.38 406 ASP B N 1
ATOM 6685 C CA . ASP B 1 406 ? -2.889 -16.797 4.98 1 85.38 406 ASP B CA 1
ATOM 6686 C C . ASP B 1 406 ? -2.141 -18.125 4.852 1 85.38 406 ASP B C 1
ATOM 6688 O O . ASP B 1 406 ? -2.73 -19.188 5.008 1 85.38 406 ASP B O 1
ATOM 6692 N N . PHE B 1 407 ? -0.859 -18.062 4.621 1 83.06 407 PHE B N 1
ATOM 6693 C CA . PHE B 1 407 ? -0.032 -19.266 4.496 1 83.06 407 PHE B CA 1
ATOM 6694 C C . PHE B 1 407 ? 1.069 -19.266 5.547 1 83.06 407 PHE B C 1
ATOM 6696 O O . PHE B 1 407 ? 1.973 -20.109 5.504 1 83.06 407 PHE B O 1
ATOM 6703 N N . THR B 1 408 ? 0.935 -18.297 6.48 1 70.38 408 THR B N 1
ATOM 6704 C CA . THR B 1 408 ? 1.988 -18.125 7.477 1 70.38 408 THR B CA 1
ATOM 6705 C C . THR B 1 408 ? 1.968 -19.266 8.484 1 70.38 408 THR B C 1
ATOM 6707 O O . THR B 1 408 ? 0.909 -19.828 8.773 1 70.38 408 THR B O 1
ATOM 6710 N N . GLY B 1 409 ? 3.09 -19.938 8.805 1 63.19 409 GLY B N 1
ATOM 6711 C CA . GLY B 1 409 ? 3.229 -21 9.789 1 63.19 409 GLY B CA 1
ATOM 6712 C C . GLY B 1 409 ? 3.863 -22.25 9.234 1 63.19 409 GLY B C 1
ATOM 6713 O O . GLY B 1 409 ? 4.191 -23.172 9.984 1 63.19 409 GLY B O 1
ATOM 6714 N N . ALA B 1 410 ? 3.922 -22.203 8.055 1 65.38 410 ALA B N 1
ATOM 6715 C CA . ALA B 1 410 ? 4.422 -23.422 7.445 1 65.38 410 ALA B CA 1
ATOM 6716 C C . ALA B 1 410 ? 5.91 -23.312 7.129 1 65.38 410 ALA B C 1
ATOM 6718 O O . ALA B 1 410 ? 6.336 -23.609 6.008 1 65.38 410 ALA B O 1
ATOM 6719 N N . THR B 1 411 ? 6.707 -22.969 8.164 1 65.94 411 THR B N 1
ATOM 6720 C CA . THR B 1 411 ? 8.125 -22.703 7.945 1 65.94 411 THR B CA 1
ATOM 6721 C C . THR B 1 411 ? 8.82 -23.938 7.383 1 65.94 411 THR B C 1
ATOM 6723 O O . THR B 1 411 ? 9.688 -23.828 6.508 1 65.94 411 THR B O 1
ATOM 6726 N N . ASP B 1 412 ? 8.32 -25.062 7.75 1 76.44 412 ASP B N 1
ATOM 6727 C CA . ASP B 1 412 ? 9.008 -26.281 7.324 1 76.44 412 ASP B CA 1
ATOM 6728 C C . ASP B 1 412 ? 8.578 -26.688 5.918 1 76.44 412 ASP B C 1
ATOM 6730 O O . ASP B 1 412 ? 9.266 -27.469 5.258 1 76.44 412 ASP B O 1
ATOM 6734 N N . LEU B 1 413 ? 7.605 -26.109 5.426 1 86.31 413 LEU B N 1
ATOM 6735 C CA . LEU B 1 413 ? 7.066 -26.547 4.145 1 86.31 413 LEU B CA 1
ATOM 6736 C C . LEU B 1 413 ? 7.691 -25.781 2.992 1 86.31 413 LEU B C 1
ATOM 6738 O O . LEU B 1 413 ? 7.328 -25.969 1.832 1 86.31 413 LEU B O 1
ATOM 6742 N N . ILE B 1 414 ? 8.734 -25.016 3.338 1 89 414 ILE B N 1
ATOM 6743 C CA . ILE B 1 414 ? 9.391 -24.266 2.27 1 89 414 ILE B CA 1
ATOM 6744 C C . ILE B 1 414 ? 10.664 -24.984 1.844 1 89 414 ILE B C 1
ATOM 6746 O O . ILE B 1 414 ? 11.375 -24.516 0.943 1 89 414 ILE B O 1
ATOM 6750 N N . LEU B 1 415 ? 10.984 -26.078 2.479 1 87.25 415 LEU B N 1
ATOM 6751 C CA . LEU B 1 415 ? 12.141 -26.875 2.092 1 87.25 415 LEU B CA 1
ATOM 6752 C C . LEU B 1 415 ? 11.812 -27.781 0.906 1 87.25 415 LEU B C 1
ATOM 6754 O O . LEU B 1 415 ? 10.812 -28.5 0.929 1 87.25 415 LEU B O 1
ATOM 6758 N N . PRO B 1 416 ? 12.656 -27.672 -0.126 1 91.56 416 PRO B N 1
ATOM 6759 C CA . PRO B 1 416 ? 12.367 -28.484 -1.316 1 91.56 416 PRO B CA 1
ATOM 6760 C C . PRO B 1 416 ? 12.758 -29.938 -1.15 1 91.56 416 PRO B C 1
ATOM 6762 O O . PRO B 1 416 ? 13.539 -30.281 -0.258 1 91.56 416 PRO B O 1
ATOM 6765 N N . SER B 1 417 ? 12.164 -30.828 -1.968 1 90.75 417 SER B N 1
ATOM 6766 C CA . SER B 1 417 ? 12.625 -32.188 -2.055 1 90.75 417 SER B CA 1
ATOM 6767 C C . SER B 1 417 ? 14.039 -32.281 -2.625 1 90.75 417 SER B C 1
ATOM 6769 O O . SER B 1 417 ? 14.867 -33.062 -2.146 1 90.75 417 SER B O 1
ATOM 6771 N N . PHE B 1 418 ? 14.25 -31.5 -3.676 1 90.81 418 PHE B N 1
ATOM 6772 C CA . PHE B 1 418 ? 15.555 -31.406 -4.324 1 90.81 418 PHE B CA 1
ATOM 6773 C C . PHE B 1 418 ? 15.922 -29.969 -4.617 1 90.81 418 PHE B C 1
ATOM 6775 O O . PHE B 1 418 ? 15.047 -29.125 -4.855 1 90.81 418 PHE B O 1
ATOM 6782 N N . GLU B 1 419 ? 17.172 -29.703 -4.496 1 92 419 GLU B N 1
ATOM 6783 C CA . GLU B 1 419 ? 17.719 -28.438 -4.965 1 92 419 GLU B CA 1
ATOM 6784 C C . GLU B 1 419 ? 18.625 -28.641 -6.18 1 92 419 GLU B C 1
ATOM 6786 O O . GLU B 1 419 ? 19.391 -29.609 -6.234 1 92 419 GLU B O 1
ATOM 6791 N N . ALA B 1 420 ? 18.469 -27.891 -7.172 1 93.31 420 ALA B N 1
ATOM 6792 C CA . ALA B 1 420 ? 19.266 -27.953 -8.391 1 93.31 420 ALA B CA 1
ATOM 6793 C C . ALA B 1 420 ? 19.719 -26.562 -8.836 1 93.31 420 ALA B C 1
ATOM 6795 O O . ALA B 1 420 ? 19.047 -25.578 -8.562 1 93.31 420 ALA B O 1
ATOM 6796 N N . THR B 1 421 ? 20.844 -26.484 -9.516 1 93.94 421 THR B N 1
ATOM 6797 C CA . THR B 1 421 ? 21.359 -25.203 -9.984 1 93.94 421 THR B CA 1
ATOM 6798 C C . THR B 1 421 ? 20.453 -24.594 -11.039 1 93.94 421 THR B C 1
ATOM 6800 O O . THR B 1 421 ? 20.328 -23.359 -11.133 1 93.94 421 THR B O 1
ATOM 6803 N N . ASN B 1 422 ? 19.922 -25.438 -11.828 1 95.31 422 ASN B N 1
ATOM 6804 C CA . ASN B 1 422 ? 19 -25.031 -12.891 1 95.31 422 ASN B CA 1
ATOM 6805 C C . ASN B 1 422 ? 18.047 -26.156 -13.266 1 95.31 422 ASN B C 1
ATOM 6807 O O . ASN B 1 422 ? 18.109 -27.25 -12.703 1 95.31 422 ASN B O 1
ATOM 6811 N N . VAL B 1 423 ? 17.156 -25.891 -14.195 1 97.31 423 VAL B N 1
ATOM 6812 C CA . VAL B 1 423 ? 16.109 -26.844 -14.57 1 97.31 423 VAL B CA 1
ATOM 6813 C C . VAL B 1 423 ? 16.719 -28.062 -15.242 1 97.31 423 VAL B C 1
ATOM 6815 O O . VAL B 1 423 ? 16.234 -29.188 -15.078 1 97.31 423 VAL B O 1
ATOM 6818 N N . LEU B 1 424 ? 17.859 -27.891 -15.992 1 96.69 424 LEU B N 1
ATOM 6819 C CA . LEU B 1 424 ? 18.516 -29 -16.672 1 96.69 424 LEU B CA 1
ATOM 6820 C C . LEU B 1 424 ? 19.031 -30.031 -15.656 1 96.69 424 LEU B C 1
ATOM 6822 O O . LEU B 1 424 ? 18.797 -31.219 -15.82 1 96.69 424 LEU B O 1
ATOM 6826 N N . GLU B 1 425 ? 19.688 -29.531 -14.664 1 94.38 425 GLU B N 1
ATOM 6827 C CA . GLU B 1 425 ? 20.172 -30.422 -13.609 1 94.38 425 GLU B CA 1
ATOM 6828 C C . GLU B 1 425 ? 19.016 -31.156 -12.93 1 94.38 425 GLU B C 1
ATOM 6830 O O . GLU B 1 425 ? 19.125 -32.344 -12.633 1 94.38 425 GLU B O 1
ATOM 6835 N N . GLY B 1 426 ? 17.953 -30.469 -12.656 1 95.44 426 GLY B N 1
ATOM 6836 C CA . GLY B 1 426 ? 16.781 -31.078 -12.062 1 95.44 426 GLY B CA 1
ATOM 6837 C C . GLY B 1 426 ? 16.188 -32.188 -12.93 1 95.44 426 GLY B C 1
ATOM 6838 O O . GLY B 1 426 ? 15.797 -33.25 -12.422 1 95.44 426 GLY B O 1
ATOM 6839 N N . ILE B 1 427 ? 16.078 -31.938 -14.234 1 96 427 ILE B N 1
ATOM 6840 C CA . ILE B 1 427 ? 15.508 -32.906 -15.164 1 96 427 ILE B CA 1
ATOM 6841 C C . ILE B 1 427 ? 16.406 -34.156 -15.219 1 96 427 ILE B C 1
ATOM 6843 O O . ILE B 1 427 ? 15.906 -35.281 -15.227 1 96 427 ILE B O 1
ATOM 6847 N N . LYS B 1 428 ? 17.719 -33.906 -15.266 1 92.25 428 LYS B N 1
ATOM 6848 C CA . LYS B 1 428 ? 18.641 -35.031 -15.258 1 92.25 428 LYS B CA 1
ATOM 6849 C C . LYS B 1 428 ? 18.469 -35.875 -14 1 92.25 428 LYS B C 1
ATOM 6851 O O . LYS B 1 428 ? 18.438 -37.125 -14.07 1 92.25 428 LYS B O 1
ATOM 6856 N N . LEU B 1 429 ? 18.344 -35.25 -12.93 1 88.12 429 LEU B N 1
ATOM 6857 C CA . LEU B 1 429 ? 18.141 -35.906 -11.641 1 88.12 429 LEU B CA 1
ATOM 6858 C C . LEU B 1 429 ? 16.875 -36.75 -11.664 1 88.12 429 LEU B C 1
ATOM 6860 O O . LEU B 1 429 ? 16.891 -37.906 -11.234 1 88.12 429 LEU B O 1
ATOM 6864 N N . LEU B 1 430 ? 15.781 -36.219 -12.102 1 90.5 430 LEU B N 1
ATOM 6865 C CA . LEU B 1 430 ? 14.508 -36.938 -12.031 1 90.5 430 LEU B CA 1
ATOM 6866 C C . LEU B 1 430 ? 14.484 -38.094 -13.016 1 90.5 430 LEU B C 1
ATOM 6868 O O . LEU B 1 430 ? 13.859 -39.125 -12.75 1 90.5 430 LEU B O 1
ATOM 6872 N N . LEU B 1 431 ? 15.125 -37.938 -14.234 1 88.62 431 LEU B N 1
ATOM 6873 C CA . LEU B 1 431 ? 15.172 -39.031 -15.203 1 88.62 431 LEU B CA 1
ATOM 6874 C C . LEU B 1 431 ? 15.938 -40.25 -14.641 1 88.62 431 LEU B C 1
ATOM 6876 O O . LEU B 1 431 ? 15.594 -41.375 -14.914 1 88.62 431 LEU B O 1
ATOM 6880 N N . VAL B 1 432 ? 16.953 -39.906 -13.836 1 84.44 432 VAL B N 1
ATOM 6881 C CA . VAL B 1 432 ? 17.703 -40.969 -13.164 1 84.44 432 VAL B CA 1
ATOM 6882 C C . VAL B 1 432 ? 16.844 -41.562 -12.062 1 84.44 432 VAL B C 1
ATOM 6884 O O . VAL B 1 432 ? 16.766 -42.812 -11.953 1 84.44 432 VAL B O 1
ATOM 6887 N N . GLU B 1 433 ? 16.234 -40.75 -11.273 1 83 433 GLU B N 1
ATOM 6888 C CA . GLU B 1 433 ? 15.398 -41.188 -10.156 1 83 433 GLU B CA 1
ATOM 6889 C C . GLU B 1 433 ? 14.258 -42.062 -10.641 1 83 433 GLU B C 1
ATOM 6891 O O . GLU B 1 433 ? 13.891 -43.031 -9.961 1 83 433 GLU B O 1
ATOM 6896 N N . GLU B 1 434 ? 13.688 -41.781 -11.805 1 87.94 434 GLU B N 1
ATOM 6897 C CA . GLU B 1 434 ? 12.516 -42.469 -12.32 1 87.94 434 GLU B CA 1
ATOM 6898 C C . GLU B 1 434 ? 12.914 -43.594 -13.297 1 87.94 434 GLU B C 1
ATOM 6900 O O . GLU B 1 434 ? 12.055 -44.281 -13.836 1 87.94 434 GLU B O 1
ATOM 6905 N N . TYR B 1 435 ? 14.195 -43.75 -13.539 1 85.06 435 TYR B N 1
ATOM 6906 C CA . TYR B 1 435 ? 14.703 -44.719 -14.484 1 85.06 435 TYR B CA 1
ATOM 6907 C C . TYR B 1 435 ? 13.992 -44.625 -15.828 1 85.06 435 TYR B C 1
ATOM 6909 O O . TYR B 1 435 ? 13.5 -45.625 -16.359 1 85.06 435 TYR B O 1
ATOM 6917 N N . PHE B 1 436 ? 13.875 -43.406 -16.297 1 89.19 436 PHE B N 1
ATOM 6918 C CA . PHE B 1 436 ? 13.156 -43.156 -17.547 1 89.19 436 PHE B CA 1
ATOM 6919 C C . PHE B 1 436 ? 14.062 -42.469 -18.562 1 89.19 436 PHE B C 1
ATOM 6921 O O . PHE B 1 436 ? 14.789 -41.531 -18.234 1 89.19 436 PHE B O 1
ATOM 6928 N N . ASP B 1 437 ? 14.078 -42.938 -19.781 1 88.81 437 ASP B N 1
ATOM 6929 C CA . ASP B 1 437 ? 14.805 -42.344 -20.891 1 88.81 437 ASP B CA 1
ATOM 6930 C C . ASP B 1 437 ? 13.867 -42 -22.047 1 88.81 437 ASP B C 1
ATOM 6932 O O . ASP B 1 437 ? 13.391 -42.906 -22.75 1 88.81 437 ASP B O 1
ATOM 6936 N N . PRO B 1 438 ? 13.68 -40.75 -22.297 1 91 438 PRO B N 1
ATOM 6937 C CA . PRO B 1 438 ? 12.742 -40.312 -23.344 1 91 438 PRO B CA 1
ATOM 6938 C C . PRO B 1 438 ? 13.172 -40.781 -24.734 1 91 438 PRO B C 1
ATOM 6940 O O . PRO B 1 438 ? 12.344 -40.812 -25.656 1 91 438 PRO B O 1
ATOM 6943 N N . LYS B 1 439 ? 14.445 -41.094 -24.875 1 88.75 439 LYS B N 1
ATOM 6944 C CA . LYS B 1 439 ? 14.961 -41.469 -26.203 1 88.75 439 LYS B CA 1
ATOM 6945 C C . LYS B 1 439 ? 14.688 -42.938 -26.5 1 88.75 439 LYS B C 1
ATOM 6947 O O . LYS B 1 439 ? 14.812 -43.375 -27.656 1 88.75 439 LYS B O 1
ATOM 6952 N N . LEU B 1 440 ? 14.25 -43.625 -25.531 1 83.88 440 LEU B N 1
ATOM 6953 C CA . LEU B 1 440 ? 13.969 -45.031 -25.734 1 83.88 440 LEU B CA 1
ATOM 6954 C C . LEU B 1 440 ? 12.484 -45.25 -25.984 1 83.88 440 LEU B C 1
ATOM 6956 O O . LEU B 1 440 ? 11.641 -44.594 -25.406 1 83.88 440 LEU B O 1
ATOM 6960 N N . PRO B 1 441 ? 12.18 -46.281 -26.906 1 73 441 PRO B N 1
ATOM 6961 C CA . PRO B 1 441 ? 10.773 -46.562 -27.203 1 73 441 PRO B CA 1
ATOM 6962 C C . PRO B 1 441 ? 10.047 -47.219 -26.047 1 73 441 PRO B C 1
ATOM 6964 O O . PRO B 1 441 ? 10.664 -47.969 -25.281 1 73 441 PRO B O 1
#

InterPro domains:
  IPR006353 HAD-superfamily hydrolase, subfamily IIA, CECR5 [TIGR01456] (49-334)
  IPR006357 HAD-superfamily hydrolase, subfamily IIA [PF13344] (51-153)
  IPR006357 HAD-superfamily hydrolase, subfamily IIA [TIGR01460] (52-326)
  IPR023214 HAD superfamily [G3DSA:3.40.50.1000] (51-407)
  IPR023214 HAD superfamily [G3DSA:3.40.50.1000] (120-280)
  IPR036412 HAD-like superfamily [SSF56784] (51-393)
  IPR050324 CDP-alcohol phosphatidyltransferase class-I [PTHR14269] (98-410)

Organism: Mesocestoides corti (NCBI:txid53468)

Sequence (882 aa):
MDDMLSDLYAIPSPEQLDIRKASIISTDSYTDEKHDFFPLGLKQKEPNFGLLFDIDGVLLRGSTPIPEAILAMDLLKGRNGKLRVPIAFVTNACGDAQAKVDQLSSIFKIDLEPEQVIFAPSPFQSFMHWHDKRVLVVGQGDMKAIAEGLGFTCVYTMEQVAEAYPLLDMVNHDNRKTVAKGYKENNDFPQIEAIVLMGEPIQWEMYLQLLIDLLLTNGKPDHKPDVMPKSHLPVLACNMDLLFMAQACMPRFGHGAFLVCLESLYERVTGYPLKYTALVGKPSEITYRFSEHILSKTAKRMGITRPLRKIYFFGDNPEVDILGANLYNMYLRRYRRLSGGREVSAPEQGQLDKKAAVASSRTVPPDAAFLPQTARGVESILVQTGVYKPGDRELRRSKPLHCHRDFTGATDLILPSFEATNVLEGIKLLLVEEYFDPKLPMDDMLSDLYAIPSPEQLDIRKASIISTDSYTDEKHDFFPLGLKQKEPNFGLLFDIDGVLLRGSTPIPEAILAMDLLKGRNGKLRVPIAFVTNACGDAQAKVDQLSSIFKIDLEPEQVIFAPSPFQSFMHWHDKRVLVVGQGDMKAIAEGLGFTCVYTMEQVAEAYPLLDMVNHDNRKTVAKGYKENNDFPQIEAIVLMGEPIQWEMYLQLLIDLLLTNGKPDHKPDVMPKSHLPVLACNMDLLFMAQACMPRFGHGAFLVCLESLYERVTGYPLKYTALVGKPSEITYRFSEHILSKTAKRMGITRPLRKIYFFGDNPEVDILGANLYNMYLRRYRRLSGGREVSAPEQGQLDKKAAVASSRTVPPDAAFLPQTARGVESILVQTGVYKPGDRELRRSKPLHCHRDFTGATDLILPSFEATNVLEGIKLLLVEEYFDPKLP

pLDDT: mean 87.05, std 15.59, range [29.83, 98.88]

Radius of gyration: 32.38 Å; Cα contacts (8 Å, |Δi|>4): 1698; chains: 2; bounding box: 65×105×71 Å